Protein AF-A0A484HE96-F1 (afdb_monomer_lite)

Secondary structure (DSSP, 8-state):
-EEEEEEEEETT---HHHHHHHHHHHHHHHTT-EEEEEEESS-TTSSS-HHHHHHHHHHTT---SEEETTEEEEEETTEEEEEESSHHHHHHHHHHHHHHH--SEEEEES--GGGHHHHHHHHH-GGGEEEEE--GGGSSSSTT-SS--HHHHHHHTTSSEEEESSHHHHHHHHHHH---PEE-----S-S-PPP----SSS-EEEEES-SGGGTHHHHHHHHHH-TTS-EEEE--TT--HHHHHHHHTSTTEEEEPPPSSTHHHHTTEEEEEE---S-BSS-HHHHHHHHTT--EEEESSBTHHHHTTT-S-EE-------EEEEE-TTSSEEE-PPP---HHHHHHHHHHHH-HHHHHHHHHHHHHHHHHHHHT--HHHHHHHHHH-----HHHHHHHHHHHHHHHHHHHHTS-S-----HHHHHHHHHHHHTTTTTS--S--EEEEEEEE--HHHHHHHHHHH----HHHH-HHHHHTSTTSSPPPPHHHHHHHHHHTSPP-TTEEEEEEEEE--S---TT-EEEEEEEEEETTEEEEEEEETTEEEEEEEEEEEE-PPPPPPPP-TT----SS--B--GGG--TT-EEEEEE---TTHHHHHHHTT---TTT-HHHHHHHHHHHHIIIIISSBTTEEEEEEEEEE-----S-EEEEEEEEEEETTTTEEEEEEEEEETTEEEEEEEEEEEEPPPPPP--HHHHHHHS---STTTT-EEEETTTTSHHHHHHHHHHHHTT-EEEEEESS-HHHHHHHHHHTTTSSSEEEEEES-TT-HHHHHHHHHHHHHHHS---EEEE----------SSTTTHHHHHHHHHHHHHHHHHHHHHHHHHHHHTT-EEEEE--GGGTS--TT-HHHHHHHHHHHHHHHHHHHH-TTSEEEEE---SBSSGGG-STTGGGGPBPHHHHHHHHHHHHHSPP-TT-EEEE----

InterPro domains:
  IPR002347 Short-chain dehydrogenase/reductase SDR [PF00106] (720-906)
  IPR002347 Short-chain dehydrogenase/reductase SDR [PR00081] (721-738)
  IPR002347 Short-chain dehydrogenase/reductase SDR [PR00081] (796-807)
  IPR002347 Short-chain dehydrogenase/reductase SDR [PR00081] (843-859)
  IPR002347 Short-chain dehydrogenase/reductase SDR [PR00081] (869-888)
  IPR002539 MaoC-like dehydratase domain [PF01575] (439-532)
  IPR020904 Short-chain dehydrogenase/reductase, conserved site [PS00061] (856-884)
  IPR029069 HotDog domain superfamily [SSF54637] (449-532)
  IPR036291 NAD(P)-binding domain superfamily [SSF51735] (716-918)
  IPR050259 Short-chain dehydrogenases/reductases [PTHR42879] (717-910)

Foldseek 3Di:
DEEEEAEAAACDDPDPLSLLSNLLQLQVQVVVYQAEYQYAQADPPRPADNVNSQVVCVVVVWHFPDDDPAWTWTDDSRYIYIHGHDPVSSLVVLVVCCVVRVGQAYEYELNDVVCSNVVSCLVPCLLRYEYEQFAPCSHLKDLNDPHNDVVSLQSCVSHLAYEAQDDLSQVRNCVIRVGRHHYAHGLSQDDDPAAAQADQPAAAAEEEAQDLQQPVVLVLVLCVVCVVGAHEYEHDLHQAPVSQVSQVPRPRYYYHYHDPDCCVRLNRHNAYERAGLGQGRACVVLLNNLLNLHHYAHEPHHNGVVSQLPQDHHHYWNHFNDFDLDAGPSRHTHTDRDDTDNVSVNVVVVCSNPPPVVSNVSSVVSSVSSVVVSVVHDSVVVVVVSVPSDRDDPVVVVVVVVVVVVVVVVVCVVVPDPDDDDPVVVVVVVVVVVVVVPPVDPPDKDKDKDKDAAAPVLQVQLCQQLVQPQCLAPPCQVVCLALQSGRFGQQLSVVLLLVLPDDAAPQKAWFKKKKFAPATHDGPAIWMKMKMPPDSQWIWIFIDLFNDTGMIMITGIDGDFQADEADFDPPFDADNAAAAADLVNDDAFDKDKGKDATHPPLVVSCVVSNNCGSHYHSLNSLVSSVLSSCQCGPPVHNQWDWGMWIKGFDDGHYRMKIKMWTFHDADPLQQKTKIWMFIDDPNHTGMTTMTMIHGFDRQDWDALVLLCVLPNAAQLCALAEEEFAQCLWALSVLLQLNSQSHRYAYAREHEPNPPSLVVSQVNSVVHNYHYDYDYHQLLDLVSLVVVVVVCCVPRVAHAYYAQDDADNDDFQAPDPSRVVVLVVRLSSLLSSQVNNCVRCLVRNLVVLHEYEYEAAPCLVPPDRRGPSNNNSRVSNVVVQLVSLQVRQSHAYEYEHEYAASGSSQRRSPRNSPHHHSNLSSSVVSVVRSDDGRGSDYHYHYDSD

Radius of gyration: 33.22 Å; chains: 1; bounding box: 98×60×90 Å

pLDDT: mean 88.14, std 14.48, range [27.06, 98.75]

Sequence (944 aa):
MKILLGQNLFYHVYGGESICNRIWLEGLADRKHICRAVARSVGIQGVRTKTQFLDELKKRGISPERSSSKMDMFRHKGVAVYAATESSRLRQQLKTRIREFEPTWVLISSYDPGYLLLKETLRICPERVVYLAHTPQMFPFGPESFAPDQAVAESLRQTRAVVAVGKLTAEYIRQYSGIEPVVIHPPVYGAGPFPKYGRFEKGFIALINPSTVKGISIFLALAQKLPDYEFAALQGWAATQADKKAIEDLPNARLLKPVKNIDELFSGTRVLLTPSLYREGFGLTAVEAMLRGIPVLASDWGGLPEAKLGVDYVLPVHPITRYENRLDDRGWPVPIAPDQDIKPWLNALKNLLTDREHYKRLSHDSQKAAIEFVSGVGIEQFENFLKNLKPASSERREIARKEVLAQALEKDKNATSIGNLSSEKRALLARLSRKKRASISRKNETRKRMTIRFSQEDLKNFSDASSDKNPLHLSELYARKTPFGKPVLFGALAGLICLAQAEERQNLILSKIVMEFPEPIFVGIDYTLETIEVSPERVKSSLYDGKRILLKISAIYRAGKIDNPGKIDINCPLRTEPTDWRLSDLNLGMTIKGKYSPRLPFETFTERLGLDRPDLGKNRIALLMLCGYLVGMELPGCRALFNRLSLNFLDISDVQFSYTAKIKEINLEIDLVKLDVNFFSEKKIAAQGELQSFVRQDSPVVEIDDIQAKLPNSELLKGKVALVTGASRGLGAAIAATLASQGCAVAANFLKSDAGAERLKEIMSHAPGEIFLSQGDIGDLGFCKKIKHDIIDKYGRLDFLVCNAIPPLLPLPLEHGTAGRINEYVRQSFAMASMPMSVFLEMLSENSGWNVLISSAAVQIAPANWPHYVSAKYAIEGLARSAADGYKNIGSIIVRPPGLLTDLFNTPIERRNAISPVNVAAKLAERLCGAKNPGCVEIMDNFS

Structure (mmCIF, N/CA/C/O backbone):
data_AF-A0A484HE96-F1
#
_entry.id   AF-A0A484HE96-F1
#
loop_
_atom_site.group_PDB
_atom_site.id
_atom_site.type_symbol
_atom_site.label_atom_id
_atom_site.label_alt_id
_atom_site.label_comp_id
_atom_site.label_asym_id
_atom_site.label_entity_id
_atom_site.label_seq_id
_atom_site.pdbx_PDB_ins_code
_atom_site.Cartn_x
_atom_site.Cartn_y
_atom_site.Cartn_z
_atom_site.occupancy
_atom_site.B_iso_or_equiv
_atom_site.auth_seq_id
_atom_site.auth_comp_id
_atom_site.auth_asym_id
_atom_site.auth_atom_id
_atom_site.pdbx_PDB_model_num
ATOM 1 N N . MET A 1 1 ? -8.631 -25.776 -30.031 1.00 94.81 1 MET A N 1
ATOM 2 C CA . MET A 1 1 ? -7.544 -24.792 -29.752 1.00 94.81 1 MET A CA 1
ATOM 3 C C . MET A 1 1 ? -7.033 -24.965 -28.327 1.00 94.81 1 MET A C 1
ATOM 5 O O . MET A 1 1 ? -7.738 -25.568 -27.524 1.00 94.81 1 MET A O 1
ATOM 9 N N . LYS A 1 2 ? -5.850 -24.423 -28.007 1.00 97.25 2 LYS A N 1
ATOM 10 C CA . LYS A 1 2 ? -5.351 -24.316 -26.626 1.00 97.25 2 LYS A CA 1
ATOM 11 C C . LYS A 1 2 ? -5.623 -22.908 -26.098 1.00 97.25 2 LYS A C 1
ATOM 13 O O . LYS A 1 2 ? -5.147 -21.947 -26.699 1.00 97.25 2 LYS A O 1
ATOM 18 N N . ILE A 1 3 ? -6.375 -22.770 -25.011 1.00 98.12 3 ILE A N 1
ATOM 19 C CA . ILE A 1 3 ? -6.811 -21.464 -24.495 1.00 98.12 3 ILE A CA 1
ATOM 20 C C . ILE A 1 3 ? -6.378 -21.312 -23.042 1.00 98.12 3 ILE A C 1
ATOM 22 O O . ILE A 1 3 ? -6.631 -22.189 -22.214 1.00 98.12 3 ILE A O 1
ATOM 26 N N . LEU A 1 4 ? -5.684 -20.213 -22.748 1.00 98.25 4 LEU A N 1
ATOM 27 C CA . LEU A 1 4 ? -5.200 -19.894 -21.409 1.00 98.25 4 LEU A CA 1
ATOM 28 C C . LEU A 1 4 ? -5.868 -18.619 -20.903 1.00 98.25 4 LEU A C 1
ATOM 30 O O . LEU A 1 4 ? -5.676 -17.566 -21.493 1.00 98.25 4 LEU A O 1
ATOM 34 N N . LEU A 1 5 ? -6.591 -18.699 -19.792 1.00 98.12 5 LEU A N 1
ATOM 35 C CA . LEU A 1 5 ? -7.111 -17.531 -19.084 1.00 98.12 5 LEU A CA 1
ATOM 36 C C . LEU A 1 5 ? -6.138 -17.100 -17.983 1.00 98.12 5 LEU A C 1
ATOM 38 O O . LEU A 1 5 ? -5.762 -17.914 -17.140 1.00 98.12 5 LEU A O 1
ATOM 42 N N . GLY A 1 6 ? -5.765 -15.824 -17.954 1.00 96.31 6 GLY A N 1
ATOM 43 C CA . GLY A 1 6 ? -5.115 -15.176 -16.818 1.00 96.31 6 GLY A CA 1
ATOM 44 C C . GLY A 1 6 ? -6.066 -14.183 -16.156 1.00 96.31 6 GLY A C 1
ATOM 45 O O . GLY A 1 6 ? -6.515 -13.237 -16.800 1.00 96.31 6 GLY A O 1
ATOM 46 N N . GLN A 1 7 ? -6.355 -14.374 -14.868 1.00 93.19 7 GLN A N 1
ATOM 47 C CA . GLN A 1 7 ? -7.185 -13.444 -14.101 1.00 93.19 7 GLN A CA 1
ATOM 48 C C . GLN A 1 7 ? -6.650 -13.239 -12.684 1.00 93.19 7 GLN A C 1
ATOM 50 O O . GLN A 1 7 ? -6.206 -14.183 -12.027 1.00 93.19 7 GLN A O 1
ATOM 55 N N . ASN A 1 8 ? -6.736 -12.006 -12.181 1.00 88.69 8 ASN A N 1
ATOM 56 C CA . ASN A 1 8 ? -6.406 -11.671 -10.792 1.00 88.69 8 ASN A CA 1
ATOM 57 C C . ASN A 1 8 ? -7.628 -11.824 -9.867 1.00 88.69 8 ASN A C 1
ATOM 59 O O . ASN A 1 8 ? -7.786 -11.115 -8.879 1.00 88.69 8 ASN A O 1
ATOM 63 N N . LEU A 1 9 ? -8.488 -12.783 -10.210 1.00 85.38 9 LEU A N 1
ATOM 64 C CA . LEU A 1 9 ? -9.708 -13.161 -9.514 1.00 85.38 9 LEU A CA 1
ATOM 65 C C . LEU A 1 9 ? -9.626 -14.632 -9.103 1.00 85.38 9 LEU A C 1
ATOM 67 O O . LEU A 1 9 ? -8.812 -15.409 -9.614 1.00 85.38 9 LEU A O 1
ATOM 71 N N . PHE A 1 10 ? -10.492 -15.029 -8.179 1.00 84.50 10 PHE A N 1
ATOM 72 C CA . PHE A 1 10 ? -10.725 -16.441 -7.904 1.00 84.50 10 PHE A CA 1
ATOM 73 C C . PHE A 1 10 ? -11.487 -17.086 -9.061 1.00 84.50 10 PHE A C 1
ATOM 75 O O . PHE A 1 10 ? -12.322 -16.447 -9.697 1.00 84.50 10 PHE A O 1
ATOM 82 N N . TYR A 1 11 ? -11.265 -18.379 -9.282 1.00 85.38 11 TYR A N 1
ATOM 83 C CA . TYR A 1 11 ? -11.981 -19.106 -10.332 1.00 85.38 11 TYR A CA 1
ATOM 84 C C . TYR A 1 11 ? -13.463 -19.388 -9.985 1.00 85.38 11 TYR A C 1
ATOM 86 O O . TYR A 1 11 ? -14.288 -19.512 -10.879 1.00 85.38 11 TYR A O 1
ATOM 94 N N . HIS A 1 12 ? -13.831 -19.460 -8.697 1.00 74.88 12 HIS A N 1
ATOM 95 C CA . HIS A 1 12 ? -15.172 -19.884 -8.242 1.00 74.88 12 HIS A CA 1
ATOM 96 C C . HIS A 1 12 ? -15.995 -18.822 -7.483 1.00 74.88 12 HIS A C 1
ATOM 98 O O . HIS A 1 12 ? -16.954 -19.184 -6.801 1.00 74.88 12 HIS A O 1
ATOM 104 N N . VAL A 1 13 ? -15.649 -17.534 -7.561 1.00 68.12 13 VAL A N 1
ATOM 105 C CA . VAL A 1 13 ? -16.397 -16.478 -6.846 1.00 68.12 13 VAL A CA 1
ATOM 106 C C . VAL A 1 13 ? -17.576 -15.957 -7.675 1.00 68.12 13 VAL A C 1
ATOM 108 O O . VAL A 1 13 ? -17.513 -15.905 -8.898 1.00 68.12 13 VAL A O 1
ATOM 111 N N . TYR A 1 14 ? -18.659 -15.571 -6.995 1.00 60.94 14 TYR A N 1
ATOM 112 C CA . TYR A 1 14 ? -19.921 -15.112 -7.589 1.00 60.94 14 TYR A CA 1
ATOM 113 C C . TYR A 1 14 ? -19.920 -13.609 -7.934 1.00 60.94 14 TYR A C 1
ATOM 115 O O . TYR A 1 14 ? -20.804 -12.866 -7.522 1.00 60.94 14 TYR A O 1
ATOM 123 N N . GLY A 1 15 ? -18.899 -13.144 -8.659 1.00 69.56 15 GLY A N 1
ATOM 124 C CA . GLY A 1 15 ? -18.855 -11.790 -9.227 1.00 69.56 15 GLY A CA 1
ATOM 125 C C . GLY A 1 15 ? -19.094 -11.825 -10.735 1.00 69.56 15 GLY A C 1
ATOM 126 O O . GLY A 1 15 ? -18.676 -12.788 -11.377 1.00 69.56 15 GLY A O 1
ATOM 127 N N . GLY A 1 16 ? -19.716 -10.783 -11.300 1.00 77.19 16 GLY A N 1
ATOM 128 C CA . GLY A 1 16 ? -20.068 -10.726 -12.727 1.00 77.19 16 GLY A CA 1
ATOM 129 C C . GLY A 1 16 ? -18.896 -11.077 -13.649 1.00 77.19 16 GLY A C 1
ATOM 130 O O . GLY A 1 16 ? -18.974 -12.048 -14.390 1.00 77.19 16 GLY A O 1
ATOM 131 N N . GLU A 1 17 ? -17.760 -10.387 -13.513 1.00 86.75 17 GLU A N 1
ATOM 132 C CA . GLU A 1 17 ? -16.560 -10.639 -14.329 1.00 86.75 17 GLU A CA 1
ATOM 133 C C . GLU A 1 17 ? -15.993 -12.064 -14.167 1.00 86.75 17 GLU A C 1
ATOM 135 O O . GLU A 1 17 ? -15.657 -12.724 -15.152 1.00 86.75 17 GLU A O 1
ATOM 140 N N . SER A 1 18 ? -15.937 -12.581 -12.933 1.00 84.38 18 SER A N 1
ATOM 141 C CA . SER A 1 18 ? -15.438 -13.938 -12.654 1.00 84.38 18 SER A CA 1
ATOM 142 C C . SER A 1 18 ? -16.328 -15.011 -13.291 1.00 84.38 18 SER A C 1
ATOM 144 O O . SER A 1 18 ? -15.811 -15.949 -13.902 1.00 84.38 18 SER A O 1
ATOM 146 N N . ILE A 1 19 ? -17.655 -14.854 -13.197 1.00 87.69 19 ILE A N 1
ATOM 147 C CA . ILE A 1 19 ? -18.626 -15.771 -13.805 1.00 87.69 19 ILE A CA 1
ATOM 148 C C . ILE A 1 19 ? -18.502 -15.733 -15.329 1.00 87.69 19 ILE A C 1
ATOM 150 O O . ILE A 1 19 ? -18.381 -16.793 -15.938 1.00 87.69 19 ILE A O 1
ATOM 154 N N . CYS A 1 20 ? -18.462 -14.548 -15.942 1.00 91.94 20 CYS A N 1
ATOM 155 C CA . CYS A 1 20 ? -18.344 -14.401 -17.394 1.00 91.94 20 CYS A CA 1
ATOM 156 C C . CYS A 1 20 ? -17.080 -15.075 -17.943 1.00 91.94 20 CYS A C 1
ATOM 158 O O . CYS A 1 20 ? -17.158 -15.914 -18.842 1.00 91.94 20 CYS A O 1
ATOM 160 N N . ASN A 1 21 ? -15.916 -14.769 -17.355 1.00 94.31 21 ASN A N 1
ATOM 161 C CA . ASN A 1 21 ? -14.644 -15.372 -17.755 1.00 94.31 21 ASN A CA 1
ATOM 162 C C . ASN A 1 21 ? -14.667 -16.898 -17.638 1.00 94.31 21 ASN A C 1
ATOM 164 O O . ASN A 1 21 ? -14.139 -17.607 -18.499 1.00 94.31 21 ASN A O 1
ATOM 168 N N . ARG A 1 22 ? -15.255 -17.402 -16.547 1.00 92.38 22 ARG A N 1
ATOM 169 C CA . ARG A 1 22 ? -15.359 -18.831 -16.281 1.00 92.38 22 ARG A CA 1
ATOM 170 C C . ARG A 1 22 ? -16.261 -19.516 -17.303 1.00 92.38 22 ARG A C 1
ATOM 172 O O . ARG A 1 22 ? -15.816 -20.479 -17.914 1.00 92.38 22 ARG A O 1
ATOM 179 N N . ILE A 1 23 ? -17.471 -19.002 -17.516 1.00 92.81 23 ILE A N 1
ATOM 180 C CA . ILE A 1 23 ? -18.467 -19.586 -18.423 1.00 92.81 23 ILE A CA 1
ATOM 181 C C . ILE A 1 23 ? -17.949 -19.644 -19.862 1.00 92.81 23 ILE A C 1
ATOM 183 O O . ILE A 1 23 ? -18.096 -20.675 -20.514 1.00 92.81 23 ILE A O 1
ATOM 187 N N . TRP A 1 24 ? -17.268 -18.600 -20.347 1.00 95.31 24 TRP A N 1
ATOM 188 C CA . TRP A 1 24 ? -16.625 -18.671 -21.661 1.00 95.31 24 TRP A CA 1
ATOM 189 C C . TRP A 1 24 ? -15.570 -19.776 -21.728 1.00 95.31 24 TRP A C 1
ATOM 191 O O . TRP A 1 24 ? -15.531 -20.546 -22.685 1.00 95.31 24 TRP A O 1
ATOM 201 N N . LEU A 1 25 ? -14.710 -19.885 -20.717 1.00 96.50 25 LEU A N 1
ATOM 202 C CA . LEU A 1 25 ? -13.636 -20.873 -20.729 1.00 96.50 25 LEU A CA 1
ATOM 203 C C . LEU A 1 25 ? -14.149 -22.317 -20.578 1.00 96.50 25 LEU A C 1
ATOM 205 O O . LEU A 1 25 ? -13.622 -23.216 -21.235 1.00 96.50 25 LEU A O 1
ATOM 209 N N . GLU A 1 26 ? -15.157 -22.534 -19.732 1.00 95.56 26 GLU A N 1
ATOM 210 C CA . GLU A 1 26 ? -15.823 -23.827 -19.521 1.00 95.56 26 GLU A CA 1
ATOM 211 C C . GLU A 1 26 ? -16.607 -24.250 -20.763 1.00 95.56 26 GLU A C 1
ATOM 213 O O . GLU A 1 26 ? -16.413 -25.360 -21.249 1.00 95.56 26 GLU A O 1
ATOM 218 N N . GLY A 1 27 ? -17.389 -23.348 -21.362 1.00 95.25 27 GLY A N 1
ATOM 219 C CA . GLY A 1 27 ? -18.110 -23.645 -22.598 1.00 95.25 27 GLY A CA 1
ATOM 220 C C . GLY A 1 27 ? -17.170 -23.991 -23.760 1.00 95.25 27 GLY A C 1
ATOM 221 O O . GLY A 1 27 ? -17.448 -24.895 -24.545 1.00 95.25 27 GLY A O 1
ATOM 222 N N . LEU A 1 28 ? -16.005 -23.339 -23.851 1.00 97.12 28 LEU A N 1
ATOM 223 C CA . LEU A 1 28 ? -14.960 -23.735 -24.802 1.00 97.12 28 LEU A CA 1
ATOM 224 C C . LEU A 1 28 ? -14.418 -25.143 -24.497 1.00 97.12 28 LEU A C 1
ATOM 226 O O . LEU A 1 28 ? -14.165 -25.916 -25.423 1.00 97.12 28 LEU A O 1
ATOM 230 N N . ALA A 1 29 ? -14.244 -25.499 -23.222 1.00 97.12 29 ALA A N 1
ATOM 231 C CA . ALA A 1 29 ? -13.789 -26.832 -22.828 1.00 97.12 29 ALA A CA 1
ATOM 232 C C . ALA A 1 29 ? -14.815 -27.922 -23.188 1.00 97.12 29 ALA A C 1
ATOM 234 O O . ALA A 1 29 ? -14.434 -28.960 -23.736 1.00 97.12 29 ALA A O 1
ATOM 235 N N . ASP A 1 30 ? -16.106 -27.661 -22.970 1.00 95.81 30 ASP A N 1
ATOM 236 C CA . ASP A 1 30 ? -17.205 -28.559 -23.351 1.00 95.81 30 ASP A CA 1
ATOM 237 C C . ASP A 1 30 ? -17.223 -28.817 -24.867 1.00 95.81 30 ASP A C 1
ATOM 239 O O . ASP A 1 30 ? -17.452 -29.941 -25.323 1.00 95.81 30 ASP A O 1
ATOM 243 N N . ARG A 1 31 ? -16.826 -27.813 -25.656 1.00 95.81 31 ARG A N 1
ATOM 244 C CA . ARG A 1 31 ? -16.639 -27.893 -27.116 1.00 95.81 31 ARG A CA 1
ATOM 245 C C . ARG A 1 31 ? -15.275 -28.446 -27.538 1.00 95.81 31 ARG A C 1
ATOM 247 O O . ARG A 1 31 ? -14.797 -28.195 -28.641 1.00 95.81 31 ARG A O 1
ATOM 254 N N . LYS A 1 32 ? -14.640 -29.233 -26.664 1.00 95.94 32 LYS A N 1
ATOM 255 C CA . LYS A 1 32 ? -13.382 -29.964 -26.906 1.00 95.94 32 LYS A CA 1
ATOM 256 C C . LYS A 1 32 ? -12.149 -29.077 -27.122 1.00 95.94 32 LYS A C 1
ATOM 258 O O . LYS A 1 32 ? -11.125 -29.551 -27.622 1.00 95.94 32 LYS A O 1
ATOM 263 N N . HIS A 1 33 ? -12.181 -27.806 -26.714 1.00 97.38 33 HIS A N 1
ATOM 264 C CA . HIS A 1 33 ? -10.955 -27.015 -26.602 1.00 97.38 33 HIS A CA 1
ATOM 265 C C . HIS A 1 33 ? -10.169 -27.431 -25.356 1.00 97.38 33 HIS A C 1
ATOM 267 O O . HIS A 1 33 ? -10.727 -27.830 -24.339 1.00 97.38 33 HIS A O 1
ATOM 273 N N . ILE A 1 34 ? -8.842 -27.319 -25.417 1.00 97.94 34 ILE A N 1
ATOM 274 C CA . ILE A 1 34 ? -7.997 -27.575 -24.252 1.00 97.94 34 ILE A CA 1
ATOM 275 C C . ILE A 1 34 ? -7.878 -26.253 -23.501 1.00 97.94 34 ILE A C 1
ATOM 277 O O . ILE A 1 34 ? -7.266 -25.309 -24.005 1.00 97.94 34 ILE A O 1
ATOM 281 N N . CYS A 1 35 ? -8.455 -26.185 -22.305 1.00 98.19 35 CYS A N 1
ATOM 282 C CA . CYS A 1 35 ? -8.566 -24.950 -21.538 1.00 98.19 35 CYS A CA 1
ATOM 283 C C . CYS A 1 35 ? -7.764 -25.017 -20.236 1.00 98.19 35 CYS A C 1
ATOM 285 O O . CYS A 1 35 ? -7.819 -25.997 -19.486 1.00 98.19 35 CYS A O 1
ATOM 287 N N . ARG A 1 36 ? -7.020 -23.945 -19.955 1.00 98.19 36 ARG A N 1
ATOM 288 C CA . ARG A 1 36 ? -6.306 -23.738 -18.692 1.00 98.19 36 ARG A CA 1
ATOM 289 C C . ARG A 1 36 ? -6.628 -22.365 -18.121 1.00 98.19 36 ARG A C 1
ATOM 291 O O . ARG A 1 36 ? -6.789 -21.410 -18.874 1.00 98.19 36 ARG A O 1
ATOM 298 N N . ALA A 1 37 ? -6.647 -22.250 -16.800 1.00 97.31 37 ALA A N 1
ATOM 299 C CA . ALA A 1 37 ? -6.791 -20.972 -16.112 1.00 97.31 37 ALA A CA 1
ATOM 300 C C . ALA A 1 37 ? -5.680 -20.774 -15.081 1.00 97.31 37 ALA A C 1
ATOM 302 O O . ALA A 1 37 ? -5.332 -21.699 -14.353 1.00 97.31 37 ALA A O 1
ATOM 303 N N . VAL A 1 38 ? -5.151 -19.559 -14.990 1.00 95.62 38 VAL A N 1
ATOM 304 C CA . VAL A 1 38 ? -4.303 -19.093 -13.892 1.00 95.62 38 VAL A CA 1
ATOM 305 C C . VAL A 1 38 ? -5.104 -18.060 -13.109 1.00 95.62 38 VAL A C 1
ATOM 307 O O . VAL A 1 38 ? -5.507 -17.034 -13.657 1.00 95.62 38 VAL A O 1
ATOM 310 N N . ALA A 1 39 ? -5.360 -18.367 -11.841 1.00 92.94 39 ALA A N 1
ATOM 311 C CA . ALA A 1 39 ? -6.245 -17.614 -10.955 1.00 92.94 39 ALA A CA 1
ATOM 312 C C . ALA A 1 39 ? -5.643 -17.522 -9.544 1.00 92.94 39 ALA A C 1
ATOM 314 O O . ALA A 1 39 ? -4.614 -18.136 -9.256 1.00 92.94 39 ALA A O 1
ATOM 315 N N . ARG A 1 40 ? -6.279 -16.775 -8.638 1.00 87.81 40 ARG A N 1
ATOM 316 C CA . ARG A 1 40 ? -5.889 -16.748 -7.217 1.00 87.81 40 ARG A CA 1
ATOM 317 C C . ARG A 1 40 ? -6.569 -17.865 -6.418 1.00 87.81 40 ARG A C 1
ATOM 319 O O . ARG A 1 40 ? -7.722 -18.197 -6.692 1.00 87.81 40 ARG A O 1
ATOM 326 N N . SER A 1 41 ? -5.890 -18.380 -5.389 1.00 79.88 41 SER A N 1
ATOM 327 C CA . SER A 1 41 ? -6.495 -19.184 -4.307 1.00 79.88 41 SER A CA 1
ATOM 328 C C . SER A 1 41 ? -6.737 -18.390 -3.017 1.00 79.88 41 SER A C 1
ATOM 330 O O . SER A 1 41 ? -7.554 -18.803 -2.202 1.00 79.88 41 SER A O 1
ATOM 332 N N . VAL A 1 42 ? -6.091 -17.228 -2.845 1.00 68.81 42 VAL A N 1
ATOM 333 C CA . VAL A 1 42 ? -6.156 -16.378 -1.636 1.00 68.81 42 VAL A CA 1
ATOM 334 C C . VAL A 1 42 ? -6.504 -14.932 -2.022 1.00 68.81 42 VAL A C 1
ATOM 336 O O . VAL A 1 42 ? -6.106 -14.454 -3.090 1.00 68.81 42 VAL A O 1
ATOM 339 N N . GLY A 1 43 ? -7.260 -14.233 -1.167 1.00 59.31 43 GLY A N 1
ATOM 340 C CA . GLY A 1 43 ? -7.711 -12.851 -1.405 1.00 59.31 43 GLY A CA 1
ATOM 341 C C . GLY A 1 43 ? -6.572 -11.835 -1.542 1.00 59.31 43 GLY A C 1
ATOM 342 O O . GLY A 1 43 ? -5.422 -12.120 -1.213 1.00 59.31 43 GLY A O 1
ATOM 343 N N . ILE A 1 44 ? -6.885 -10.633 -2.037 1.00 49.94 44 ILE A N 1
ATOM 344 C CA . ILE A 1 44 ? -5.912 -9.532 -2.190 1.00 49.94 44 ILE A CA 1
ATOM 345 C C . ILE A 1 44 ? -5.447 -9.000 -0.815 1.00 49.94 44 ILE A C 1
ATOM 347 O O . ILE A 1 44 ? -4.333 -8.497 -0.715 1.00 49.94 44 ILE A O 1
ATOM 351 N N . GLN A 1 45 ? -6.238 -9.228 0.245 1.00 40.22 45 GLN A N 1
ATOM 352 C CA . GLN A 1 45 ? -5.971 -8.814 1.634 1.00 40.22 45 GLN A CA 1
ATOM 353 C C . GLN A 1 45 ? -6.280 -9.915 2.676 1.00 40.22 45 GLN A C 1
ATOM 355 O O . GLN A 1 45 ? -6.769 -9.641 3.762 1.00 40.22 45 GLN A O 1
ATOM 360 N N . GLY A 1 46 ? -6.081 -11.197 2.351 1.00 44.56 46 GLY A N 1
ATOM 361 C CA . GLY A 1 46 ? -6.229 -12.270 3.354 1.00 44.56 46 GLY A CA 1
ATOM 362 C C . GLY A 1 46 ? -7.664 -12.628 3.783 1.00 44.56 46 GLY A C 1
ATOM 363 O O . GLY A 1 46 ? -7.828 -13.537 4.585 1.00 44.56 46 GLY A O 1
ATOM 364 N N . VAL A 1 47 ? -8.699 -12.021 3.182 1.00 51.84 47 VAL A N 1
ATOM 365 C CA . VAL A 1 47 ? -10.141 -12.305 3.420 1.00 51.84 47 VAL A CA 1
ATOM 366 C C . VAL A 1 47 ? -10.505 -13.796 3.303 1.00 51.84 47 VAL A C 1
ATOM 368 O O . VAL A 1 47 ? -11.508 -14.248 3.847 1.00 51.84 47 VAL A O 1
ATOM 371 N N . ARG A 1 48 ? -9.692 -14.570 2.579 1.00 63.53 48 ARG A N 1
ATOM 372 C CA . ARG A 1 48 ? -9.888 -16.001 2.357 1.00 63.53 48 ARG A CA 1
ATOM 373 C C . ARG A 1 48 ? -8.574 -16.744 2.540 1.00 63.53 48 ARG A C 1
ATOM 375 O O . ARG A 1 48 ? -7.651 -16.519 1.758 1.00 63.53 48 ARG A O 1
ATOM 382 N N . THR A 1 49 ? -8.495 -17.625 3.532 1.00 74.56 49 THR A N 1
ATOM 383 C CA . THR A 1 49 ? -7.320 -18.469 3.790 1.00 74.56 49 THR A CA 1
ATOM 384 C C . THR A 1 49 ? -7.237 -19.624 2.792 1.00 74.56 49 THR A C 1
ATOM 386 O O . THR A 1 49 ? -8.229 -20.015 2.170 1.00 74.56 49 THR A O 1
ATOM 389 N N . LYS A 1 50 ? -6.047 -20.223 2.653 1.00 80.69 50 LYS A N 1
ATOM 390 C CA . LYS A 1 50 ? -5.872 -21.427 1.830 1.00 80.69 50 LYS A CA 1
ATOM 391 C C . LYS A 1 50 ? -6.784 -22.573 2.298 1.00 80.69 50 LYS A C 1
ATOM 393 O O . LYS A 1 50 ? -7.352 -23.269 1.463 1.00 80.69 50 LYS A O 1
ATOM 398 N N . THR A 1 51 ? -6.953 -22.744 3.609 1.00 81.69 51 THR A N 1
ATOM 399 C CA . THR A 1 51 ? -7.845 -23.759 4.189 1.00 81.69 51 THR A CA 1
ATOM 400 C C . THR A 1 51 ? -9.289 -23.534 3.752 1.00 81.69 51 THR A C 1
ATOM 402 O O . THR A 1 51 ? -9.894 -24.435 3.185 1.00 81.69 51 THR A O 1
ATOM 405 N N . GLN A 1 52 ? -9.800 -22.303 3.882 1.00 80.19 52 GLN A N 1
ATOM 406 C CA . GLN A 1 52 ? -11.144 -21.946 3.410 1.00 80.19 52 GLN A CA 1
ATOM 407 C C . GLN A 1 52 ? -11.306 -22.192 1.904 1.00 80.19 52 GLN A C 1
ATOM 409 O O . GLN A 1 52 ? -12.338 -22.687 1.454 1.00 80.19 52 GLN A O 1
ATOM 414 N N . PHE A 1 53 ? -10.274 -21.897 1.109 1.00 84.38 53 PHE A N 1
ATOM 415 C CA . PHE A 1 53 ? -10.272 -22.195 -0.320 1.00 84.38 53 PHE A CA 1
ATOM 416 C C . PHE A 1 53 ? -10.401 -23.697 -0.614 1.00 84.38 53 PHE A C 1
ATOM 418 O O . PHE A 1 53 ? -11.246 -24.081 -1.424 1.00 84.38 53 PHE A O 1
ATOM 425 N N . LEU A 1 54 ? -9.612 -24.539 0.056 1.00 85.75 54 LEU A N 1
ATOM 426 C CA . LEU A 1 54 ? -9.669 -25.992 -0.112 1.00 85.75 54 LEU A CA 1
ATOM 427 C C . LEU A 1 54 ? -10.991 -26.586 0.393 1.00 85.75 54 LEU A C 1
ATOM 429 O O . LEU A 1 54 ? -11.557 -27.450 -0.274 1.00 85.75 54 LEU A O 1
ATOM 433 N N . ASP A 1 55 ? -11.524 -26.086 1.508 1.00 84.94 55 ASP A N 1
ATOM 434 C CA . ASP A 1 55 ? -12.827 -26.504 2.032 1.00 84.94 55 ASP A CA 1
ATOM 435 C C . ASP A 1 55 ? -13.960 -26.164 1.064 1.00 84.94 55 ASP A C 1
ATOM 437 O O . ASP A 1 55 ? -14.878 -26.957 0.863 1.00 84.94 55 ASP A O 1
ATOM 441 N N . GLU A 1 56 ? -13.903 -24.997 0.423 1.00 81.75 56 GLU A N 1
ATOM 442 C CA . GLU A 1 56 ? -14.863 -24.617 -0.611 1.00 81.75 56 GLU A CA 1
ATOM 443 C C . GLU A 1 56 ? -14.761 -25.493 -1.864 1.00 81.75 56 GLU A C 1
ATOM 445 O O . GLU A 1 56 ? -15.797 -25.822 -2.444 1.00 81.75 56 GLU A O 1
ATOM 450 N N . LEU A 1 57 ? -13.553 -25.892 -2.279 1.00 85.19 57 LEU A N 1
ATOM 451 C CA . LEU A 1 57 ? -13.380 -26.867 -3.362 1.00 85.19 57 LEU A CA 1
ATOM 452 C C . LEU A 1 57 ? -13.979 -28.222 -2.971 1.00 85.19 57 LEU A C 1
ATOM 454 O O . LEU A 1 57 ? -14.787 -28.773 -3.721 1.00 85.19 57 LEU A O 1
ATOM 458 N N . LYS A 1 58 ? -13.682 -28.705 -1.760 1.00 87.19 58 LYS A N 1
ATOM 459 C CA . LYS A 1 58 ? -14.217 -29.964 -1.228 1.00 87.19 58 LYS A CA 1
ATOM 460 C C . LYS A 1 58 ? -15.745 -29.949 -1.167 1.00 87.19 58 LYS A C 1
ATOM 462 O O . LYS A 1 58 ? -16.383 -30.885 -1.638 1.00 87.19 58 LYS A O 1
ATOM 467 N N . LYS A 1 59 ? -16.350 -28.857 -0.681 1.00 83.62 59 LYS A N 1
ATOM 468 C CA . LYS A 1 59 ? -17.814 -28.648 -0.665 1.00 83.62 59 LYS A CA 1
ATOM 469 C C . LYS A 1 59 ? -18.445 -28.643 -2.062 1.00 83.62 59 LYS A C 1
ATOM 471 O O . LYS A 1 59 ? -19.653 -28.821 -2.178 1.00 83.62 59 LYS A O 1
ATOM 476 N N . ARG A 1 60 ? -17.654 -28.414 -3.113 1.00 80.44 60 ARG A N 1
ATOM 477 C CA . ARG A 1 60 ? -18.073 -28.473 -4.523 1.00 80.44 60 ARG A CA 1
ATOM 478 C C . ARG A 1 60 ? -17.764 -29.822 -5.182 1.00 80.44 60 ARG A C 1
ATOM 480 O O . ARG A 1 60 ? -17.952 -29.944 -6.387 1.00 80.44 60 ARG A O 1
ATOM 487 N N . GLY A 1 61 ? -17.274 -30.807 -4.426 1.00 85.75 61 GLY A N 1
ATOM 488 C CA . GLY A 1 61 ? -16.852 -32.102 -4.964 1.00 85.75 61 GLY A CA 1
ATOM 489 C C . GLY A 1 61 ? -15.574 -32.026 -5.805 1.00 85.75 61 GLY A C 1
ATOM 490 O O . GLY A 1 61 ? -15.359 -32.874 -6.664 1.00 85.75 61 GLY A O 1
ATOM 491 N N . ILE A 1 62 ? -14.742 -31.000 -5.600 1.00 87.94 62 ILE A N 1
ATOM 492 C CA . ILE A 1 62 ? -13.494 -30.792 -6.339 1.00 87.94 62 ILE A CA 1
ATOM 493 C C . ILE A 1 62 ? -12.319 -31.082 -5.407 1.00 87.94 62 ILE A C 1
ATOM 495 O O . ILE A 1 62 ? -12.126 -30.395 -4.403 1.00 87.94 62 ILE A O 1
ATOM 499 N N . SER A 1 63 ? -11.495 -32.057 -5.777 1.00 86.00 63 SER A N 1
ATOM 500 C CA . SER A 1 63 ? -10.240 -32.357 -5.084 1.00 86.00 63 SER A CA 1
ATOM 501 C C . SER A 1 63 ? -9.053 -31.811 -5.885 1.00 86.00 63 SER A C 1
ATOM 503 O O . SER A 1 63 ? -9.006 -32.010 -7.102 1.00 86.00 63 SER A O 1
ATOM 505 N N . PRO A 1 64 ? -8.082 -31.127 -5.251 1.00 88.94 64 PRO A N 1
ATOM 506 C CA . PRO A 1 64 ? -6.859 -30.726 -5.932 1.00 88.94 64 PRO A CA 1
ATOM 507 C C . PRO A 1 64 ? -6.085 -31.944 -6.444 1.00 88.94 64 PRO A C 1
ATOM 509 O O . PRO A 1 64 ? -5.751 -32.841 -5.677 1.00 88.94 64 PRO A O 1
ATOM 512 N N . GLU A 1 65 ? -5.747 -31.943 -7.731 1.00 90.44 65 GLU A N 1
ATOM 513 C CA . GLU A 1 65 ? -4.850 -32.927 -8.349 1.00 90.44 65 GLU A CA 1
ATOM 514 C C . GLU A 1 65 ? -3.406 -32.739 -7.844 1.00 90.44 65 GLU A C 1
ATOM 516 O O . GLU A 1 65 ? -2.639 -33.692 -7.736 1.00 90.44 65 GLU A O 1
ATOM 521 N N . ARG A 1 66 ? -3.012 -31.492 -7.540 1.00 86.19 66 ARG A N 1
ATOM 522 C CA . ARG A 1 66 ? -1.738 -31.155 -6.884 1.00 86.19 66 ARG A CA 1
ATOM 523 C C . ARG A 1 66 ? -1.948 -30.007 -5.910 1.00 86.19 66 ARG A C 1
ATOM 525 O O . ARG A 1 66 ? -2.548 -29.000 -6.271 1.00 86.19 66 ARG A O 1
ATOM 532 N N . SER A 1 67 ? -1.395 -30.112 -4.709 1.00 85.06 67 SER A N 1
ATOM 533 C CA . SER A 1 67 ? -1.453 -29.055 -3.698 1.00 85.06 67 SER A CA 1
ATOM 534 C C . SER A 1 67 ? -0.056 -28.781 -3.148 1.00 85.06 67 SER A C 1
ATOM 536 O O . SER A 1 67 ? 0.709 -29.701 -2.880 1.00 85.06 67 SER A O 1
ATOM 538 N N . SER A 1 68 ? 0.310 -27.507 -3.012 1.00 81.62 68 SER A N 1
ATOM 539 C CA . SER A 1 68 ? 1.590 -27.068 -2.439 1.00 81.62 68 SER A CA 1
ATOM 540 C C . SER A 1 68 ? 1.418 -25.745 -1.701 1.00 81.62 68 SER A C 1
ATOM 542 O O . SER A 1 68 ? 0.451 -25.024 -1.945 1.00 81.62 68 SER A O 1
ATOM 544 N N . SER A 1 69 ? 2.372 -25.345 -0.859 1.00 74.25 69 SER A N 1
ATOM 545 C CA . SER A 1 69 ? 2.324 -24.039 -0.173 1.00 74.25 69 SER A CA 1
ATOM 546 C C . SER A 1 69 ? 2.221 -22.830 -1.121 1.00 74.25 69 SER A C 1
ATOM 548 O O . SER A 1 69 ? 1.808 -21.753 -0.704 1.00 74.25 69 SER A O 1
ATOM 550 N N . LYS A 1 70 ? 2.566 -22.999 -2.405 1.00 76.25 70 LYS A N 1
ATOM 551 C CA . LYS A 1 70 ? 2.651 -21.916 -3.399 1.00 76.25 70 LYS A CA 1
ATOM 552 C C . LYS A 1 70 ? 1.526 -21.930 -4.439 1.00 76.25 70 LYS A C 1
ATOM 554 O O . LYS A 1 70 ? 1.345 -20.942 -5.153 1.00 76.25 70 LYS A O 1
ATOM 559 N N . MET A 1 71 ? 0.845 -23.061 -4.606 1.00 86.25 71 MET A N 1
ATOM 560 C CA . MET A 1 71 ? -0.120 -23.275 -5.684 1.00 86.25 71 MET A CA 1
ATOM 561 C C . MET A 1 71 ? -0.954 -24.529 -5.431 1.00 86.25 71 MET A C 1
ATOM 563 O O . MET A 1 71 ? -0.413 -25.547 -4.989 1.00 86.25 71 MET A O 1
ATOM 567 N N . ASP A 1 72 ? -2.217 -24.472 -5.827 1.00 88.94 72 ASP A N 1
ATOM 568 C CA . ASP A 1 72 ? -3.104 -25.622 -5.953 1.00 88.94 72 ASP A CA 1
ATOM 569 C C . ASP A 1 72 ? -3.528 -25.780 -7.418 1.00 88.94 72 ASP A C 1
ATOM 571 O O . ASP A 1 72 ? -3.796 -24.800 -8.113 1.00 88.94 72 ASP A O 1
ATOM 575 N N . MET A 1 73 ? -3.557 -27.015 -7.903 1.00 92.69 73 MET A N 1
ATOM 576 C CA . MET A 1 73 ? -4.011 -27.375 -9.238 1.00 92.69 73 MET A CA 1
ATOM 577 C C . MET A 1 73 ? -5.205 -28.307 -9.112 1.00 92.69 73 MET A C 1
ATOM 579 O O . MET A 1 73 ? -5.129 -29.313 -8.410 1.00 92.69 73 MET A O 1
ATOM 583 N N . PHE A 1 74 ? -6.288 -27.992 -9.806 1.00 93.38 74 PHE A N 1
ATOM 584 C CA . PHE A 1 74 ? -7.500 -28.804 -9.835 1.00 93.38 74 PHE A CA 1
ATOM 585 C C . PHE A 1 74 ? -8.157 -28.713 -11.209 1.00 93.38 74 PHE A C 1
ATOM 587 O O . PHE A 1 74 ? -7.798 -27.862 -12.028 1.00 93.38 74 PHE A O 1
ATOM 594 N N . ARG A 1 75 ? -9.132 -29.583 -11.460 1.00 93.00 75 ARG A N 1
ATOM 595 C CA . ARG A 1 75 ? -9.915 -29.573 -12.692 1.00 93.00 75 ARG A CA 1
ATOM 596 C C . ARG A 1 75 ? -11.377 -29.332 -12.391 1.00 93.00 75 ARG A C 1
ATOM 598 O O . ARG A 1 75 ? -11.925 -29.889 -11.445 1.00 93.00 75 ARG A O 1
ATOM 605 N N . HIS A 1 76 ? -12.007 -28.507 -13.212 1.00 90.06 76 HIS A N 1
ATOM 606 C CA . HIS A 1 76 ? -13.431 -28.241 -13.121 1.00 90.06 76 HIS A CA 1
ATOM 607 C C . HIS A 1 76 ? -14.005 -28.059 -14.520 1.00 90.06 76 HIS A C 1
ATOM 609 O O . HIS A 1 76 ? -13.433 -27.307 -15.303 1.00 90.06 76 HIS A O 1
ATOM 615 N N . LYS A 1 77 ? -15.091 -28.780 -14.843 1.00 90.75 77 LYS A N 1
ATOM 616 C CA . LYS A 1 77 ? -15.791 -28.686 -16.142 1.00 90.75 77 LYS A CA 1
ATOM 617 C C . LYS A 1 77 ? -14.821 -28.687 -17.342 1.00 90.75 77 LYS A C 1
ATOM 619 O O . LYS A 1 77 ? -14.821 -27.799 -18.181 1.00 90.75 77 LYS A O 1
ATOM 624 N N . GLY A 1 78 ? -13.886 -29.643 -17.354 1.00 91.88 78 GLY A N 1
ATOM 625 C CA . GLY A 1 78 ? -12.874 -29.784 -18.413 1.00 91.88 78 GLY A CA 1
ATOM 626 C C . GLY A 1 78 ? -11.690 -28.802 -18.361 1.00 91.88 78 GLY A C 1
ATOM 627 O O . GLY A 1 78 ? -10.678 -29.047 -19.020 1.00 91.88 78 GLY A O 1
ATOM 628 N N . VAL A 1 79 ? -11.738 -27.751 -17.538 1.00 96.75 79 VAL A N 1
ATOM 629 C CA . VAL A 1 79 ? -10.674 -26.745 -17.401 1.00 96.75 79 VAL A CA 1
ATOM 630 C C . VAL A 1 79 ? -9.673 -27.143 -16.319 1.00 96.75 79 VAL A C 1
ATOM 632 O O . VAL A 1 79 ? -10.054 -27.439 -15.188 1.00 96.75 79 VAL A O 1
ATOM 635 N N . ALA A 1 80 ? -8.375 -27.100 -16.635 1.00 96.38 80 ALA A N 1
ATOM 636 C CA . ALA A 1 80 ? -7.317 -27.235 -15.630 1.00 96.38 80 ALA A CA 1
ATOM 637 C C . ALA A 1 80 ? -6.959 -25.865 -15.030 1.00 96.38 80 ALA A C 1
ATOM 639 O O . ALA A 1 80 ? -6.486 -24.964 -15.729 1.00 96.38 80 ALA A O 1
ATOM 640 N N . VAL A 1 81 ? -7.165 -25.711 -13.726 1.00 95.81 81 VAL A N 1
ATOM 641 C CA . VAL A 1 81 ? -7.016 -24.447 -13.002 1.00 95.81 81 VAL A CA 1
ATOM 642 C C . VAL A 1 81 ? -5.775 -24.491 -12.119 1.00 95.81 81 VAL A C 1
ATOM 644 O O . VAL A 1 81 ? -5.593 -25.415 -11.332 1.00 95.81 81 VAL A O 1
ATOM 647 N N . TYR A 1 82 ? -4.937 -23.465 -12.237 1.00 94.56 82 TYR A N 1
ATOM 648 C CA . TYR A 1 82 ? -3.733 -23.239 -11.445 1.00 94.56 82 TYR A CA 1
ATOM 649 C C . TYR A 1 82 ? -3.978 -22.040 -10.527 1.00 94.56 82 TYR A C 1
ATOM 651 O O . TYR A 1 82 ? -3.890 -20.884 -10.952 1.00 94.56 82 TYR A O 1
ATOM 659 N N . ALA A 1 83 ? -4.319 -22.317 -9.272 1.00 91.62 83 ALA A N 1
ATOM 660 C CA . ALA A 1 83 ? -4.655 -21.311 -8.279 1.00 91.62 83 ALA A CA 1
ATOM 661 C C . ALA A 1 83 ? -3.417 -20.940 -7.447 1.00 91.62 83 ALA A C 1
ATOM 663 O O . ALA A 1 83 ? -2.902 -21.743 -6.669 1.00 91.62 83 ALA A O 1
ATOM 664 N N . ALA A 1 84 ? -2.905 -19.726 -7.650 1.00 87.44 84 ALA A N 1
ATOM 665 C CA . ALA A 1 84 ? -1.718 -19.208 -6.978 1.00 87.44 84 ALA A CA 1
ATOM 666 C C . ALA A 1 84 ? -2.063 -18.579 -5.619 1.00 87.44 84 ALA A C 1
ATOM 668 O O . ALA A 1 84 ? -3.045 -17.841 -5.504 1.00 87.44 84 ALA A O 1
ATOM 669 N N . THR A 1 85 ? -1.213 -18.812 -4.614 1.00 80.25 85 THR A N 1
ATOM 670 C CA . THR A 1 85 ? -1.433 -18.325 -3.240 1.00 80.25 85 THR A CA 1
ATOM 671 C C . THR A 1 85 ? -1.038 -16.858 -3.027 1.00 80.25 85 THR A C 1
ATOM 673 O O . THR A 1 85 ? -1.475 -16.252 -2.057 1.00 80.25 85 THR A O 1
ATOM 676 N N . GLU A 1 86 ? -0.267 -16.251 -3.940 1.00 72.25 86 GLU A N 1
ATOM 677 C CA . GLU A 1 86 ? 0.204 -14.858 -3.842 1.00 72.25 86 GLU A CA 1
ATOM 678 C C . GLU A 1 86 ? 0.345 -14.175 -5.219 1.00 72.25 86 GLU A C 1
ATOM 680 O O . GLU A 1 86 ? 0.611 -14.824 -6.237 1.00 72.25 86 GLU A O 1
ATOM 685 N N . SER A 1 87 ? 0.273 -12.836 -5.257 1.00 67.62 87 SER A N 1
ATOM 686 C CA . SER A 1 87 ? 0.362 -12.023 -6.489 1.00 67.62 87 SER A CA 1
ATOM 687 C C . SER A 1 87 ? 1.684 -12.196 -7.260 1.00 67.62 87 SER A C 1
ATOM 689 O O . SER A 1 87 ? 1.713 -12.165 -8.493 1.00 67.62 87 SER A O 1
ATOM 691 N N . SER A 1 88 ? 2.806 -12.375 -6.553 1.00 72.12 88 SER A N 1
ATOM 692 C CA . SER A 1 88 ? 4.124 -12.619 -7.164 1.00 72.12 88 SER A CA 1
ATOM 693 C C . SER A 1 88 ? 4.144 -13.948 -7.933 1.00 72.12 88 SER A C 1
ATOM 695 O O . SER A 1 88 ? 4.693 -14.036 -9.036 1.00 72.12 88 SER A O 1
ATOM 697 N N . ARG A 1 89 ? 3.469 -14.964 -7.384 1.00 82.25 89 ARG A N 1
ATOM 698 C CA . ARG A 1 89 ? 3.335 -16.301 -7.964 1.00 82.25 89 ARG A CA 1
ATOM 699 C C . ARG A 1 89 ? 2.345 -16.329 -9.112 1.00 82.25 89 ARG A C 1
ATOM 701 O O . ARG A 1 89 ? 2.606 -17.034 -10.078 1.00 82.25 89 ARG A O 1
ATOM 708 N N . LEU A 1 90 ? 1.281 -15.530 -9.060 1.00 85.62 90 LEU A N 1
ATOM 709 C CA . LEU A 1 90 ? 0.296 -15.431 -10.138 1.00 85.62 90 LEU A CA 1
ATOM 710 C C . LEU A 1 90 ? 0.956 -15.067 -11.483 1.00 85.62 90 LEU A C 1
ATOM 712 O O . LEU A 1 90 ? 0.801 -15.789 -12.467 1.00 85.62 90 LEU A O 1
ATOM 716 N N . ARG A 1 91 ? 1.795 -14.019 -11.499 1.00 88.25 91 ARG A N 1
ATOM 717 C CA . ARG A 1 91 ? 2.586 -13.625 -12.684 1.00 88.25 91 ARG A CA 1
ATOM 718 C C . ARG A 1 91 ? 3.543 -14.723 -13.145 1.00 88.25 91 ARG A C 1
ATOM 720 O O . ARG A 1 91 ? 3.643 -15.007 -14.338 1.00 88.25 91 ARG A O 1
ATOM 727 N N . GLN A 1 92 ? 4.254 -15.342 -12.200 1.00 86.38 92 GLN A N 1
ATOM 728 C CA . GLN A 1 92 ? 5.192 -16.422 -12.500 1.00 86.38 92 GLN A CA 1
ATOM 729 C C . GLN A 1 92 ? 4.474 -17.619 -13.138 1.00 86.38 92 GLN A C 1
ATOM 731 O O . GLN A 1 92 ? 4.952 -18.144 -14.139 1.00 86.38 92 GLN A O 1
ATOM 736 N N . GLN A 1 93 ? 3.327 -18.027 -12.594 1.00 89.38 93 GLN A N 1
ATOM 737 C CA . GLN A 1 93 ? 2.551 -19.147 -13.117 1.00 89.38 93 GLN A CA 1
ATOM 738 C C . GLN A 1 93 ? 1.985 -18.844 -14.494 1.00 89.38 93 GLN A C 1
ATOM 740 O O . GLN A 1 93 ? 2.121 -19.685 -15.376 1.00 89.38 93 GLN A O 1
ATOM 745 N N . LEU A 1 94 ? 1.443 -17.644 -14.722 1.00 93.19 94 LEU A N 1
ATOM 746 C CA . LEU A 1 94 ? 0.961 -17.248 -16.045 1.00 93.19 94 LEU A CA 1
ATOM 747 C C . LEU A 1 94 ? 2.070 -17.377 -17.094 1.00 93.19 94 LEU A C 1
ATOM 749 O O . LEU A 1 94 ? 1.896 -18.054 -18.103 1.00 93.19 94 LEU A O 1
ATOM 753 N N . LYS A 1 95 ? 3.256 -16.839 -16.802 1.00 91.31 95 LYS A N 1
ATOM 754 C CA . LYS A 1 95 ? 4.438 -16.965 -17.663 1.00 91.31 95 LYS A CA 1
ATOM 755 C C . LYS A 1 95 ? 4.840 -18.415 -17.924 1.00 91.31 95 LYS A C 1
ATOM 757 O O . LYS A 1 95 ? 5.129 -18.775 -19.065 1.00 91.31 95 LYS A O 1
ATOM 762 N N . THR A 1 96 ? 4.891 -19.238 -16.880 1.00 91.00 96 THR A N 1
ATOM 763 C CA . THR A 1 96 ? 5.240 -20.656 -17.004 1.00 91.00 96 THR A CA 1
ATOM 764 C C . THR A 1 96 ? 4.205 -21.393 -17.852 1.00 91.00 96 THR A C 1
ATOM 766 O O . THR A 1 96 ? 4.574 -22.124 -18.767 1.00 91.00 96 THR A O 1
ATOM 769 N N . ARG A 1 97 ? 2.909 -21.157 -17.614 1.00 94.44 97 ARG A N 1
ATOM 770 C CA . ARG A 1 97 ? 1.826 -21.779 -18.378 1.00 94.44 97 ARG A CA 1
ATOM 771 C C . ARG A 1 97 ? 1.829 -21.326 -19.832 1.00 94.44 97 ARG A C 1
ATOM 773 O O . ARG A 1 97 ? 1.658 -22.183 -20.679 1.00 94.44 97 ARG A O 1
ATOM 780 N N . ILE A 1 98 ? 2.082 -20.053 -20.149 1.00 93.94 98 ILE A N 1
ATOM 781 C CA . ILE A 1 98 ? 2.199 -19.601 -21.549 1.00 93.94 98 ILE A CA 1
ATOM 782 C C . ILE A 1 98 ? 3.280 -20.405 -22.284 1.00 93.94 98 ILE A C 1
ATOM 784 O O . ILE A 1 98 ? 3.042 -20.879 -23.390 1.00 93.94 98 ILE A O 1
ATOM 788 N N . ARG A 1 99 ? 4.444 -20.604 -21.657 1.00 91.06 99 ARG A N 1
ATOM 789 C CA . ARG A 1 99 ? 5.571 -21.328 -22.266 1.00 91.06 99 ARG A CA 1
ATOM 790 C C . ARG A 1 99 ? 5.324 -22.824 -22.405 1.00 91.06 99 ARG A C 1
ATOM 792 O O . ARG A 1 99 ? 5.603 -23.376 -23.451 1.00 91.06 99 ARG A O 1
ATOM 799 N N . GLU A 1 100 ? 4.827 -23.473 -21.357 1.00 92.25 100 GLU A N 1
ATOM 800 C CA . GLU A 1 100 ? 4.632 -24.929 -21.368 1.00 92.25 100 GLU A CA 1
ATOM 801 C C . GLU A 1 100 ? 3.371 -25.355 -22.117 1.00 92.25 100 GLU A C 1
ATOM 803 O O . GLU A 1 100 ? 3.288 -26.459 -22.644 1.00 92.25 100 GLU A O 1
ATOM 808 N N . PHE A 1 101 ? 2.333 -24.524 -22.086 1.00 95.38 101 PHE A N 1
ATOM 809 C CA . PHE A 1 101 ? 1.069 -24.851 -22.723 1.00 95.38 101 PHE A CA 1
ATOM 810 C C . PHE A 1 101 ? 1.057 -24.477 -24.200 1.00 95.38 101 PHE A C 1
ATOM 812 O O . PHE A 1 101 ? 0.369 -25.141 -24.973 1.00 95.38 101 PHE A O 1
ATOM 819 N N . GLU A 1 102 ? 1.807 -23.435 -24.568 1.00 93.25 102 GLU A N 1
ATOM 820 C CA . GLU A 1 102 ? 1.812 -22.832 -25.901 1.00 93.25 102 GLU A CA 1
ATOM 821 C C . GLU A 1 102 ? 0.386 -22.535 -26.390 1.00 93.25 102 GLU A C 1
ATOM 823 O O . GLU A 1 102 ? -0.086 -23.122 -27.369 1.00 93.25 102 GLU A O 1
ATOM 828 N N . PRO A 1 103 ? -0.355 -21.668 -25.678 1.00 96.00 103 PRO A N 1
ATOM 829 C CA . PRO A 1 103 ? -1.735 -21.384 -26.024 1.00 96.00 103 PRO A CA 1
ATOM 830 C C . PRO A 1 103 ? -1.839 -20.740 -27.411 1.00 96.00 103 PRO A C 1
ATOM 832 O O . PRO A 1 103 ? -0.994 -19.933 -27.815 1.00 96.00 103 PRO A O 1
ATOM 835 N N . THR A 1 104 ? -2.915 -21.085 -28.118 1.00 94.81 104 THR A N 1
ATOM 836 C CA . THR A 1 104 ? -3.365 -20.389 -29.328 1.00 94.81 104 THR A CA 1
ATOM 837 C C . THR A 1 104 ? -3.766 -18.959 -28.971 1.00 94.81 104 THR A C 1
ATOM 839 O O . THR A 1 104 ? -3.297 -18.021 -29.606 1.00 94.81 104 THR A O 1
ATOM 842 N N . TRP A 1 105 ? -4.556 -18.807 -27.902 1.00 97.06 105 TRP A N 1
ATOM 843 C CA . TRP A 1 105 ? -5.015 -17.522 -27.377 1.00 97.06 105 TRP A CA 1
ATOM 844 C C . TRP A 1 105 ? -4.806 -17.443 -25.867 1.00 97.06 105 TRP A C 1
ATOM 846 O O . TRP A 1 105 ? -5.081 -18.404 -25.139 1.00 97.06 105 TRP A O 1
ATOM 856 N N . VAL A 1 106 ? -4.340 -16.285 -25.402 1.00 97.44 106 VAL A N 1
ATOM 857 C CA . VAL A 1 106 ? -4.273 -15.932 -23.985 1.00 97.44 106 VAL A CA 1
ATOM 858 C C . VAL A 1 106 ? -5.346 -14.891 -23.701 1.00 97.44 106 VAL A C 1
ATOM 860 O O . VAL A 1 106 ? -5.266 -13.764 -24.185 1.00 97.44 106 VAL A O 1
ATOM 863 N N . LEU A 1 107 ? -6.348 -15.275 -22.921 1.00 98.00 107 LEU A N 1
ATOM 864 C CA . LEU A 1 107 ? -7.405 -14.389 -22.457 1.00 98.00 107 LEU A CA 1
ATOM 865 C C . LEU A 1 107 ? -6.929 -13.682 -21.186 1.00 98.00 107 LEU A C 1
ATOM 867 O O . LEU A 1 107 ? -6.470 -14.349 -20.256 1.00 98.00 107 LEU A O 1
ATOM 871 N N . ILE A 1 108 ? -7.036 -12.358 -21.129 1.00 97.12 108 ILE A N 1
ATOM 872 C CA . ILE A 1 108 ? -6.656 -11.565 -19.952 1.00 97.12 108 ILE A CA 1
ATOM 873 C C . ILE A 1 108 ? -7.863 -10.774 -19.461 1.00 97.12 108 ILE A C 1
ATOM 875 O O . ILE A 1 108 ? -8.431 -9.991 -20.215 1.00 97.12 108 ILE A O 1
ATOM 879 N N . SER A 1 109 ? -8.230 -10.985 -18.197 1.00 95.06 109 SER A N 1
ATOM 880 C CA . SER A 1 109 ? -9.307 -10.251 -17.517 1.00 95.06 109 SER A CA 1
ATOM 881 C C . SER A 1 109 ? -8.972 -8.768 -17.364 1.00 95.06 109 SER A C 1
ATOM 883 O O . SER A 1 109 ? -7.818 -8.433 -17.088 1.00 95.06 109 SER A O 1
ATOM 885 N N . SER A 1 110 ? -9.978 -7.895 -17.447 1.00 93.50 110 SER A N 1
ATOM 886 C CA . SER A 1 110 ? -9.826 -6.474 -17.122 1.00 93.50 110 SER A CA 1
ATOM 887 C C . SER A 1 110 ? -9.502 -6.218 -15.652 1.00 93.50 110 SER A C 1
ATOM 889 O O . SER A 1 110 ? -8.732 -5.307 -15.360 1.00 93.50 110 SER A O 1
ATOM 891 N N . TYR A 1 111 ? -10.006 -7.048 -14.736 1.00 90.12 111 TYR A N 1
ATOM 892 C CA . TYR A 1 111 ? -9.638 -7.038 -13.325 1.00 90.12 111 TYR A CA 1
ATOM 893 C C . TYR A 1 111 ? -8.201 -7.530 -13.138 1.00 90.12 111 TYR A C 1
ATOM 895 O O . TYR A 1 111 ? -7.911 -8.716 -12.926 1.00 90.12 111 TYR A O 1
ATOM 903 N N . ASP A 1 112 ? -7.281 -6.581 -13.217 1.00 89.19 112 ASP A N 1
ATOM 904 C CA . ASP A 1 112 ? -5.855 -6.798 -13.060 1.00 89.19 112 ASP A CA 1
ATOM 905 C C . ASP A 1 112 ? -5.229 -5.583 -12.357 1.00 89.19 112 ASP A C 1
ATOM 907 O O . ASP A 1 112 ? -4.625 -4.745 -13.021 1.00 89.19 112 ASP A O 1
ATOM 911 N N . PRO A 1 113 ? -5.377 -5.445 -11.021 1.00 82.56 113 PRO A N 1
ATOM 912 C CA . PRO A 1 113 ? -4.775 -4.345 -10.267 1.00 82.56 113 PRO A CA 1
ATOM 913 C C . PRO A 1 113 ? -3.287 -4.155 -10.588 1.00 82.56 113 PRO A C 1
ATOM 915 O O . PRO A 1 113 ? -2.494 -5.090 -10.456 1.00 82.56 113 PRO A O 1
ATOM 918 N N . GLY A 1 114 ? -2.904 -2.950 -11.024 1.00 81.69 114 GLY A N 1
ATOM 919 C CA . GLY A 1 114 ? -1.544 -2.627 -11.482 1.00 81.69 114 GLY A CA 1
ATOM 920 C C . GLY A 1 114 ? -1.171 -3.185 -12.868 1.00 81.69 114 GLY A C 1
ATOM 921 O O . GLY A 1 114 ? -0.012 -3.079 -13.289 1.00 81.69 114 GLY A O 1
ATOM 922 N N . TYR A 1 115 ? -2.135 -3.775 -13.576 1.00 90.06 115 TYR A N 1
ATOM 923 C CA . TYR A 1 115 ? -2.032 -4.351 -14.920 1.00 90.06 115 TYR A CA 1
ATOM 924 C C . TYR A 1 115 ? -0.931 -5.412 -15.029 1.00 90.06 115 TYR A C 1
ATOM 926 O O . TYR A 1 115 ? -0.165 -5.467 -15.996 1.00 90.06 115 TYR A O 1
ATOM 934 N N . LEU A 1 116 ? -0.788 -6.221 -13.978 1.00 87.94 116 LEU A N 1
ATOM 935 C CA . LEU A 1 116 ? 0.320 -7.146 -13.772 1.00 87.94 116 LEU A CA 1
ATOM 936 C C . LEU A 1 116 ? 0.342 -8.295 -14.783 1.00 87.94 116 LEU A C 1
ATOM 938 O O . LEU A 1 116 ? 1.418 -8.659 -15.269 1.00 87.94 116 LEU A O 1
ATOM 942 N N . LEU A 1 117 ? -0.817 -8.885 -15.063 1.00 92.94 117 LEU A N 1
ATOM 943 C CA . LEU A 1 117 ? -0.977 -9.996 -15.996 1.00 92.94 117 LEU A CA 1
ATOM 944 C C . LEU A 1 117 ? -0.963 -9.502 -17.441 1.00 92.94 117 LEU A C 1
ATOM 946 O O . LEU A 1 117 ? -0.291 -10.111 -18.277 1.00 92.94 117 LEU A O 1
ATOM 950 N N . LEU A 1 118 ? -1.617 -8.373 -17.723 1.00 93.88 118 LEU A N 1
ATOM 951 C CA . LEU A 1 118 ? -1.611 -7.752 -19.045 1.00 93.88 118 LEU A CA 1
ATOM 952 C C . LEU A 1 118 ? -0.187 -7.360 -19.465 1.00 93.88 118 LEU A C 1
ATOM 954 O O . LEU A 1 118 ? 0.283 -7.795 -20.520 1.00 93.88 118 LEU A O 1
ATOM 958 N N . LYS A 1 119 ? 0.542 -6.620 -18.612 1.00 90.12 119 LYS A N 1
ATOM 959 C CA . LYS A 1 119 ? 1.932 -6.197 -18.874 1.00 90.12 119 LYS A CA 1
ATOM 960 C C . LYS A 1 119 ? 2.858 -7.393 -19.109 1.00 90.12 119 LYS A C 1
ATOM 962 O O . LYS A 1 119 ? 3.713 -7.330 -19.989 1.00 90.12 119 LYS A O 1
ATOM 967 N N . GLU A 1 120 ? 2.740 -8.470 -18.327 1.00 89.69 120 GLU A N 1
ATOM 968 C CA . GLU A 1 120 ? 3.605 -9.647 -18.507 1.00 89.69 120 GLU A CA 1
ATOM 969 C C . GLU A 1 120 ? 3.242 -10.425 -19.779 1.00 89.69 120 GLU A C 1
ATOM 971 O O . GLU A 1 120 ? 4.141 -10.841 -20.507 1.00 89.69 120 GLU A O 1
ATOM 976 N N . THR A 1 121 ? 1.956 -10.568 -20.101 1.00 92.75 121 THR A N 1
ATOM 977 C CA . THR A 1 121 ? 1.514 -11.328 -21.282 1.00 92.75 121 THR A CA 1
ATOM 978 C C . THR A 1 121 ? 1.866 -10.610 -22.582 1.00 92.75 121 THR A C 1
ATOM 980 O O . THR A 1 121 ? 2.432 -11.232 -23.481 1.00 92.75 121 THR A O 1
ATOM 983 N N . LEU A 1 122 ? 1.652 -9.292 -22.659 1.00 89.75 122 LEU A N 1
ATOM 984 C CA . LEU A 1 122 ? 2.046 -8.479 -23.817 1.00 89.75 122 LEU A CA 1
ATOM 985 C C . LEU A 1 122 ? 3.564 -8.471 -24.057 1.00 89.75 122 LEU A C 1
ATOM 987 O O . LEU A 1 122 ? 4.014 -8.279 -25.180 1.00 89.75 122 LEU A O 1
ATOM 991 N N . ARG A 1 123 ? 4.384 -8.717 -23.027 1.00 85.88 123 ARG A N 1
ATOM 992 C CA . ARG A 1 123 ? 5.840 -8.884 -23.197 1.00 85.88 123 ARG A CA 1
ATOM 993 C C . ARG A 1 123 ? 6.229 -10.244 -23.769 1.00 85.88 123 ARG A C 1
ATOM 995 O O . ARG A 1 123 ? 7.333 -10.368 -24.295 1.00 85.88 123 ARG A O 1
ATOM 1002 N N . ILE A 1 124 ? 5.393 -11.265 -23.586 1.00 87.31 124 ILE A N 1
ATOM 1003 C CA . ILE A 1 124 ? 5.693 -12.650 -23.963 1.00 87.31 124 ILE A CA 1
ATOM 1004 C C . ILE A 1 124 ? 5.113 -12.978 -25.341 1.00 87.31 124 ILE A C 1
ATOM 1006 O O . ILE A 1 124 ? 5.828 -13.545 -26.163 1.00 87.31 124 ILE A O 1
ATOM 1010 N N . CYS A 1 125 ? 3.841 -12.649 -25.572 1.00 86.88 125 CYS A N 1
ATOM 1011 C CA . CYS A 1 125 ? 3.083 -13.055 -26.759 1.00 86.88 125 CYS A CA 1
ATOM 1012 C C . CYS A 1 125 ? 1.934 -12.074 -27.079 1.00 86.88 125 CYS A C 1
ATOM 1014 O O . CYS A 1 125 ? 0.767 -12.481 -27.055 1.00 86.88 125 CYS A O 1
ATOM 1016 N N . PRO A 1 126 ? 2.215 -10.781 -27.340 1.00 84.19 126 PRO A N 1
ATOM 1017 C CA . PRO A 1 126 ? 1.175 -9.770 -27.569 1.00 84.19 126 PRO A CA 1
ATOM 1018 C C . PRO A 1 126 ? 0.214 -10.154 -28.705 1.00 84.19 126 PRO A C 1
ATOM 1020 O O . PRO A 1 126 ? -0.989 -9.930 -28.610 1.00 84.19 126 PRO A O 1
ATOM 1023 N N . GLU A 1 127 ? 0.719 -10.853 -29.725 1.00 82.56 127 GLU A N 1
ATOM 1024 C CA . GLU A 1 127 ? -0.029 -11.304 -30.899 1.00 82.56 127 GLU A CA 1
ATOM 1025 C C . GLU A 1 127 ? -1.115 -12.351 -30.607 1.00 82.56 127 GLU A C 1
ATOM 1027 O O . GLU A 1 127 ? -1.929 -12.642 -31.486 1.00 82.56 127 GLU A O 1
ATOM 1032 N N . ARG A 1 128 ? -1.124 -12.917 -29.393 1.00 90.69 128 ARG A N 1
ATOM 1033 C CA . ARG A 1 128 ? -2.081 -13.937 -28.934 1.00 90.69 128 ARG A CA 1
ATOM 1034 C C . ARG A 1 128 ? -2.982 -13.446 -27.806 1.00 90.69 128 ARG A C 1
ATOM 1036 O O . ARG A 1 128 ? -3.730 -14.247 -27.251 1.00 90.69 128 ARG A O 1
ATOM 1043 N N . VAL A 1 129 ? -2.895 -12.172 -27.424 1.00 95.81 129 VAL A N 1
ATOM 1044 C CA . VAL A 1 129 ? -3.658 -11.646 -26.286 1.00 95.81 129 VAL A CA 1
ATOM 1045 C C . VAL A 1 129 ? -5.042 -11.205 -26.729 1.00 95.81 129 VAL A C 1
ATOM 1047 O O . VAL A 1 129 ? -5.165 -10.368 -27.618 1.00 95.81 129 VAL A O 1
ATOM 1050 N N . VAL A 1 130 ? -6.069 -11.722 -26.066 1.00 97.44 130 VAL A N 1
ATOM 1051 C CA . VAL A 1 130 ? -7.440 -11.212 -26.145 1.00 97.44 130 VAL A CA 1
ATOM 1052 C C . VAL A 1 130 ? -7.780 -10.614 -24.785 1.00 97.44 130 VAL A C 1
ATOM 1054 O O . VAL A 1 130 ? -7.755 -11.311 -23.771 1.00 97.44 130 VAL A O 1
ATOM 1057 N N . TYR A 1 131 ? -8.041 -9.312 -24.751 1.00 97.56 131 TYR A N 1
ATOM 1058 C CA . TYR A 1 131 ? -8.392 -8.604 -23.522 1.00 97.56 131 TYR A CA 1
ATOM 1059 C C . TYR A 1 131 ? -9.904 -8.671 -23.301 1.00 97.56 131 TYR A C 1
ATOM 1061 O O . TYR A 1 131 ? -10.672 -8.309 -24.190 1.00 97.56 131 TYR A O 1
ATOM 1069 N N . LEU A 1 132 ? -10.328 -9.157 -22.136 1.00 97.50 132 LEU A N 1
ATOM 1070 C CA . LEU A 1 132 ? -11.732 -9.291 -21.753 1.00 97.50 132 LEU A CA 1
ATOM 1071 C C . LEU A 1 132 ? -12.124 -8.079 -20.909 1.00 97.50 132 LEU A C 1
ATOM 1073 O O . LEU A 1 132 ? -11.736 -7.982 -19.746 1.00 97.50 132 LEU A O 1
ATOM 1077 N N . ALA A 1 133 ? -12.856 -7.150 -21.512 1.00 95.62 133 ALA A N 1
ATOM 1078 C CA . ALA A 1 133 ? -13.230 -5.874 -20.932 1.00 95.62 133 ALA A CA 1
ATOM 1079 C C . ALA A 1 133 ? -14.642 -5.945 -20.329 1.00 95.62 133 ALA A C 1
ATOM 1081 O O . ALA A 1 133 ? -15.638 -6.004 -21.053 1.00 95.62 133 ALA A O 1
ATOM 1082 N N . HIS A 1 134 ? -14.714 -5.944 -18.994 1.00 94.12 134 HIS A N 1
ATOM 1083 C CA . HIS A 1 134 ? -15.976 -6.067 -18.255 1.00 94.12 134 HIS A CA 1
ATOM 1084 C C . HIS A 1 134 ? -16.480 -4.732 -17.724 1.00 94.12 134 HIS A C 1
ATOM 1086 O O . HIS A 1 134 ? -17.610 -4.352 -18.003 1.00 94.12 134 HIS A O 1
ATOM 1092 N N . THR A 1 135 ? -15.642 -4.029 -16.965 1.00 89.75 135 THR A N 1
ATOM 1093 C CA . THR A 1 135 ? -16.079 -2.919 -16.113 1.00 89.75 135 THR A CA 1
ATOM 1094 C C . THR A 1 135 ? -15.134 -1.722 -16.278 1.00 89.75 135 THR A C 1
ATOM 1096 O O . THR A 1 135 ? -13.938 -1.882 -16.009 1.00 89.75 135 THR A O 1
ATOM 1099 N N . PRO A 1 136 ? -15.629 -0.533 -16.686 1.00 91.81 136 PRO A N 1
ATOM 1100 C CA . PRO A 1 136 ? -14.810 0.652 -16.975 1.00 91.81 136 PRO A CA 1
ATOM 1101 C C . PRO A 1 136 ? -13.800 1.053 -15.899 1.00 91.81 136 PRO A C 1
ATOM 1103 O O . PRO A 1 136 ? -12.688 1.470 -16.216 1.00 91.81 136 PRO A O 1
ATOM 1106 N N . GLN A 1 137 ? -14.144 0.863 -14.630 1.00 89.88 137 GLN A N 1
ATOM 1107 C CA . GLN A 1 137 ? -13.301 1.223 -13.493 1.00 89.88 137 GLN A CA 1
ATOM 1108 C C . GLN A 1 137 ? -12.011 0.394 -13.402 1.00 89.88 137 GLN A C 1
ATOM 1110 O O . GLN A 1 137 ? -11.057 0.803 -12.743 1.00 89.88 137 GLN A O 1
ATOM 1115 N N . MET A 1 138 ? -11.960 -0.756 -14.083 1.00 90.62 138 MET A N 1
ATOM 1116 C CA . MET A 1 138 ? -10.779 -1.623 -14.157 1.00 90.62 138 MET A CA 1
ATOM 1117 C C . MET A 1 138 ? -9.921 -1.355 -15.399 1.00 90.62 138 MET A C 1
ATOM 1119 O O . MET A 1 138 ? -8.860 -1.962 -15.559 1.00 90.62 138 MET A O 1
ATOM 1123 N N . PHE A 1 139 ? -10.360 -0.482 -16.307 1.00 94.31 139 PHE A N 1
ATOM 1124 C CA . PHE A 1 139 ? -9.599 -0.173 -17.514 1.00 94.31 139 PHE A CA 1
ATOM 1125 C C . PHE A 1 139 ? -8.413 0.738 -17.178 1.00 94.31 139 PHE A C 1
ATOM 1127 O O . PHE A 1 139 ? -8.440 1.432 -16.172 1.00 94.31 139 PHE A O 1
ATOM 1134 N N . PRO A 1 140 ? -7.347 0.754 -17.992 1.00 92.38 140 PRO A N 1
ATOM 1135 C CA . PRO A 1 140 ? -6.220 1.675 -17.818 1.00 92.38 140 PRO A CA 1
ATOM 1136 C C . PRO A 1 140 ? -6.491 3.090 -18.349 1.00 92.38 140 PRO A C 1
ATOM 1138 O O . PRO A 1 140 ? -5.559 3.882 -18.468 1.00 92.38 140 PRO A O 1
ATOM 1141 N N . PHE A 1 141 ? -7.731 3.407 -18.724 1.00 93.56 141 PHE A N 1
ATOM 1142 C CA . PHE A 1 141 ? -8.101 4.650 -19.394 1.00 93.56 141 PHE A CA 1
ATOM 1143 C C . PHE A 1 141 ? -9.527 5.090 -19.061 1.00 93.56 141 PHE A C 1
ATOM 1145 O O . PHE A 1 141 ? -10.362 4.312 -18.595 1.00 93.56 141 PHE A O 1
ATOM 1152 N N . GLY A 1 142 ? -9.808 6.340 -19.421 1.00 90.12 142 GLY A N 1
ATOM 1153 C CA . GLY A 1 142 ? -11.109 6.971 -19.264 1.00 90.12 142 GLY A CA 1
ATOM 1154 C C . GLY A 1 142 ? -11.378 7.440 -17.828 1.00 90.12 142 GLY A C 1
ATOM 1155 O O . GLY A 1 142 ? -10.659 7.063 -16.902 1.00 90.12 142 GLY A O 1
ATOM 1156 N N . PRO A 1 143 ? -12.391 8.299 -17.649 1.00 87.00 143 PRO A N 1
ATOM 1157 C CA . PRO A 1 143 ? -12.640 9.013 -16.395 1.00 87.00 143 PRO A CA 1
ATOM 1158 C C . PRO A 1 143 ? -13.075 8.108 -15.236 1.00 87.00 143 PRO A C 1
ATOM 1160 O O . PRO A 1 143 ? -12.931 8.487 -14.083 1.00 87.00 143 PRO A O 1
ATOM 1163 N N . GLU A 1 144 ? -13.584 6.913 -15.530 1.00 87.06 144 GLU A N 1
ATOM 1164 C CA . GLU A 1 144 ? -14.087 5.976 -14.518 1.00 87.06 144 GLU A CA 1
ATOM 1165 C C . GLU A 1 144 ? -12.973 5.107 -13.922 1.00 87.06 144 GLU A C 1
ATOM 1167 O O . GLU A 1 144 ? -13.173 4.444 -12.910 1.00 87.06 144 GLU A O 1
ATOM 1172 N N . SER A 1 145 ? -11.803 5.060 -14.565 1.00 88.44 145 SER A N 1
ATOM 1173 C CA . SER A 1 145 ? -10.700 4.180 -14.182 1.00 88.44 145 SER A CA 1
ATOM 1174 C C . SER A 1 145 ? -10.195 4.480 -12.768 1.00 88.44 145 SER A C 1
ATOM 1176 O O . SER A 1 145 ? -9.785 5.601 -12.477 1.00 88.44 145 SER A O 1
ATOM 1178 N N . PHE A 1 146 ? -10.087 3.450 -11.924 1.00 82.50 146 PHE A N 1
ATOM 1179 C CA . PHE A 1 146 ? -9.487 3.572 -10.591 1.00 82.50 146 PHE A CA 1
ATOM 1180 C C . PHE A 1 146 ? -7.973 3.809 -10.612 1.00 82.50 146 PHE A C 1
ATOM 1182 O O . PHE A 1 146 ? -7.421 4.312 -9.638 1.00 82.50 146 PHE A O 1
ATOM 1189 N N . ALA A 1 147 ? -7.282 3.417 -11.684 1.00 80.56 147 ALA A N 1
ATOM 1190 C CA . ALA A 1 147 ? -5.826 3.507 -11.770 1.00 80.56 147 ALA A CA 1
ATOM 1191 C C . ALA A 1 147 ? -5.358 3.828 -13.202 1.00 80.56 147 ALA A C 1
ATOM 1193 O O . ALA A 1 147 ? -4.659 3.013 -13.805 1.00 80.56 147 ALA A O 1
ATOM 1194 N N . PRO A 1 148 ? -5.746 4.983 -13.781 1.00 84.50 148 PRO A N 1
ATOM 1195 C CA . PRO A 1 148 ? -5.447 5.282 -15.179 1.00 84.50 148 PRO A CA 1
ATOM 1196 C C . PRO A 1 148 ? -3.932 5.236 -15.441 1.00 84.50 148 PRO A C 1
ATOM 1198 O O . PRO A 1 148 ? -3.138 5.828 -14.714 1.00 84.50 148 PRO A O 1
ATOM 1201 N N . ASP A 1 149 ? -3.524 4.523 -16.490 1.00 85.94 149 ASP A N 1
ATOM 1202 C CA . ASP A 1 149 ? -2.124 4.328 -16.883 1.00 85.94 149 ASP A CA 1
ATOM 1203 C C . ASP A 1 149 ? -2.044 4.416 -18.411 1.00 85.94 149 ASP A C 1
ATOM 1205 O O . ASP A 1 149 ? -2.312 3.452 -19.136 1.00 85.94 149 ASP A O 1
ATOM 1209 N N . GLN A 1 150 ? -1.672 5.598 -18.913 1.00 84.38 150 GLN A N 1
ATOM 1210 C CA . GLN A 1 150 ? -1.633 5.880 -20.350 1.00 84.38 150 GLN A CA 1
ATOM 1211 C C . GLN A 1 150 ? -0.720 4.905 -21.112 1.00 84.38 150 GLN A C 1
ATOM 1213 O O . GLN A 1 150 ? -1.061 4.463 -22.209 1.00 84.38 150 GLN A O 1
ATOM 1218 N N . ALA A 1 151 ? 0.411 4.503 -20.525 1.00 79.94 151 ALA A N 1
ATOM 1219 C CA . ALA A 1 151 ? 1.324 3.549 -21.153 1.00 79.94 151 ALA A CA 1
ATOM 1220 C C . ALA A 1 151 ? 0.678 2.161 -21.313 1.00 79.94 151 ALA A C 1
ATOM 1222 O O . ALA A 1 151 ? 0.939 1.448 -22.290 1.00 79.94 151 ALA A O 1
ATOM 1223 N N . VAL A 1 152 ? -0.177 1.757 -20.373 1.00 84.81 152 VAL A N 1
ATOM 1224 C CA . VAL A 1 152 ? -0.938 0.504 -20.475 1.00 84.81 152 VAL A CA 1
ATOM 1225 C C . VAL A 1 152 ? -2.082 0.627 -21.465 1.00 84.81 152 VAL A C 1
ATOM 1227 O O . VAL A 1 152 ? -2.272 -0.290 -22.263 1.00 84.81 152 VAL A O 1
ATOM 1230 N N . ALA A 1 153 ? -2.795 1.752 -21.462 1.00 88.06 153 ALA A N 1
ATOM 1231 C CA . ALA A 1 153 ? -3.843 2.037 -22.435 1.00 88.06 153 ALA A CA 1
ATOM 1232 C C . ALA A 1 153 ? -3.312 1.955 -23.874 1.00 88.06 153 ALA A C 1
ATOM 1234 O O . ALA A 1 153 ? -3.888 1.270 -24.716 1.00 88.06 153 ALA A O 1
ATOM 1235 N N . GLU A 1 154 ? -2.149 2.551 -24.143 1.00 86.25 154 GLU A N 1
ATOM 1236 C CA . GLU A 1 154 ? -1.473 2.443 -25.440 1.00 86.25 154 GLU A CA 1
ATOM 1237 C C . GLU A 1 154 ? -1.048 1.001 -25.755 1.00 86.25 154 GLU A C 1
ATOM 1239 O O . GLU A 1 154 ? -1.133 0.549 -26.899 1.00 86.25 154 GLU A O 1
ATOM 1244 N N . SER A 1 155 ? -0.634 0.242 -24.737 1.00 85.38 155 SER A N 1
ATOM 1245 C CA . SER A 1 155 ? -0.245 -1.161 -24.898 1.00 85.38 155 SER A CA 1
ATOM 1246 C C . SER A 1 155 ? -1.422 -2.074 -25.259 1.00 85.38 155 SER A C 1
ATOM 1248 O O . SER A 1 155 ? -1.199 -3.103 -25.896 1.00 85.38 155 SER A O 1
ATOM 1250 N N . LEU A 1 156 ? -2.671 -1.709 -24.939 1.00 88.19 156 LEU A N 1
ATOM 1251 C CA . LEU A 1 156 ? -3.850 -2.491 -25.335 1.00 88.19 156 LEU A CA 1
ATOM 1252 C C . LEU A 1 156 ? -4.031 -2.568 -26.854 1.00 88.19 156 LEU A C 1
ATOM 1254 O O . LEU A 1 156 ? -4.538 -3.575 -27.343 1.00 88.19 156 LEU A O 1
ATOM 1258 N N . ARG A 1 157 ? -3.521 -1.598 -27.623 1.00 86.81 157 ARG A N 1
ATOM 1259 C CA . ARG A 1 157 ? -3.502 -1.666 -29.099 1.00 86.81 157 ARG A CA 1
ATOM 1260 C C . ARG A 1 157 ? -2.637 -2.806 -29.643 1.00 86.81 157 ARG A C 1
ATOM 1262 O O . ARG A 1 157 ? -2.774 -3.188 -30.798 1.00 86.81 157 ARG A O 1
ATOM 1269 N N . GLN A 1 158 ? -1.734 -3.341 -28.821 1.00 86.06 158 GLN A N 1
ATOM 1270 C CA . GLN A 1 158 ? -0.913 -4.501 -29.170 1.00 86.06 158 GLN A CA 1
ATOM 1271 C C . GLN A 1 158 ? -1.654 -5.821 -28.948 1.00 86.06 158 GLN A C 1
ATOM 1273 O O . GLN A 1 158 ? -1.196 -6.854 -29.436 1.00 86.06 158 GLN A O 1
ATOM 1278 N N . THR A 1 159 ? -2.762 -5.804 -28.196 1.00 91.12 159 THR A N 1
ATOM 1279 C CA . THR A 1 159 ? -3.616 -6.984 -28.060 1.00 91.12 159 THR A CA 1
ATOM 1280 C C . THR A 1 159 ? -4.216 -7.320 -29.412 1.00 91.12 159 THR A C 1
ATOM 1282 O O . THR A 1 159 ? -4.432 -6.461 -30.268 1.00 91.12 159 THR A O 1
ATOM 1285 N N . ARG A 1 160 ? -4.488 -8.602 -29.624 1.00 91.19 160 ARG A N 1
ATOM 1286 C CA . ARG A 1 160 ? -5.076 -9.042 -30.876 1.00 91.19 160 ARG A CA 1
ATOM 1287 C C . ARG A 1 160 ? -6.519 -8.570 -31.022 1.00 91.19 160 ARG A C 1
ATOM 1289 O O . ARG A 1 160 ? -6.954 -8.317 -32.150 1.00 91.19 160 ARG A O 1
ATOM 1296 N N . ALA A 1 161 ? -7.237 -8.520 -29.908 1.00 95.00 161 ALA A N 1
ATOM 1297 C CA . ALA A 1 161 ? -8.586 -8.006 -29.829 1.00 95.00 161 ALA A CA 1
ATOM 1298 C C . ALA A 1 161 ? -8.953 -7.633 -28.392 1.00 95.00 161 ALA A C 1
ATOM 1300 O O . ALA A 1 161 ? -8.435 -8.208 -27.429 1.00 95.00 161 ALA A O 1
ATOM 1301 N N . VAL A 1 162 ? -9.913 -6.720 -28.287 1.00 96.69 162 VAL A N 1
ATOM 1302 C CA . VAL A 1 162 ? -10.625 -6.395 -27.056 1.00 96.69 162 VAL A CA 1
ATOM 1303 C C . VAL A 1 162 ? -12.054 -6.902 -27.199 1.00 96.69 162 VAL A C 1
ATOM 1305 O O . VAL A 1 162 ? -12.704 -6.628 -28.205 1.00 96.69 162 VAL A O 1
ATOM 1308 N N . VAL A 1 163 ? -12.528 -7.656 -26.213 1.00 97.81 163 VAL A N 1
ATOM 1309 C CA . VAL A 1 163 ? -13.898 -8.169 -26.152 1.00 97.81 163 VAL A CA 1
ATOM 1310 C C . VAL A 1 163 ? -14.637 -7.411 -25.064 1.00 97.81 163 VAL A C 1
ATOM 1312 O O . VAL A 1 163 ? -14.244 -7.486 -23.903 1.00 97.81 163 VAL A O 1
ATOM 1315 N N . ALA A 1 164 ? -15.679 -6.681 -25.441 1.00 97.19 164 ALA A N 1
ATOM 1316 C CA . ALA A 1 164 ? -16.561 -5.973 -24.526 1.00 97.19 164 ALA A CA 1
ATOM 1317 C C . ALA A 1 164 ? -17.797 -6.825 -24.215 1.00 97.19 164 ALA A C 1
ATOM 1319 O O . ALA A 1 164 ? -18.357 -7.465 -25.104 1.00 97.19 164 ALA A O 1
ATOM 1320 N N . VAL A 1 165 ? -18.250 -6.791 -22.962 1.00 94.62 165 VAL A N 1
ATOM 1321 C CA . VAL A 1 165 ? -19.443 -7.533 -22.506 1.00 94.62 165 VAL A CA 1
ATOM 1322 C C . VAL A 1 165 ? -20.782 -6.946 -22.970 1.00 94.62 165 VAL A C 1
ATOM 1324 O O . VAL A 1 165 ? -21.812 -7.595 -22.795 1.00 94.62 165 VAL A O 1
ATOM 1327 N N . GLY A 1 166 ? -20.778 -5.735 -23.531 1.00 95.12 166 GLY A N 1
ATOM 1328 C CA . GLY A 1 166 ? -21.963 -5.020 -24.008 1.00 95.12 166 GLY A CA 1
ATOM 1329 C C . GLY A 1 166 ? -21.600 -3.831 -24.898 1.00 95.12 166 GLY A C 1
ATOM 1330 O O . GLY A 1 166 ? -20.437 -3.410 -24.942 1.00 95.12 166 GLY A O 1
ATOM 1331 N N . LYS A 1 167 ? -22.590 -3.300 -25.615 1.00 95.88 167 LYS A N 1
ATOM 1332 C CA . LYS A 1 167 ? -22.466 -2.181 -26.559 1.00 95.88 167 LYS A CA 1
ATOM 1333 C C . LYS A 1 167 ? -22.054 -0.885 -25.869 1.00 95.88 167 LYS A C 1
ATOM 1335 O O . LYS A 1 167 ? -21.126 -0.239 -26.340 1.00 95.88 167 LYS A O 1
ATOM 1340 N N . LEU A 1 168 ? -22.639 -0.546 -24.721 1.00 95.06 168 LEU A N 1
ATOM 1341 C CA . LEU A 1 168 ? -22.286 0.692 -24.007 1.00 95.06 168 LEU A CA 1
ATOM 1342 C C . LEU A 1 168 ? -20.867 0.633 -23.417 1.00 95.06 168 LEU A C 1
ATOM 1344 O O . LEU A 1 168 ? -20.136 1.625 -23.405 1.00 95.06 168 LEU A O 1
ATOM 1348 N N . THR A 1 169 ? -20.418 -0.556 -23.002 1.00 95.38 169 THR A N 1
ATOM 1349 C CA . THR A 1 169 ? -19.007 -0.775 -22.640 1.00 95.38 169 THR A CA 1
ATOM 1350 C C . THR A 1 169 ? -18.097 -0.653 -23.865 1.00 95.38 169 THR A C 1
ATOM 1352 O O . THR A 1 169 ? -17.018 -0.066 -23.772 1.00 95.38 169 THR A O 1
ATOM 1355 N N . ALA A 1 170 ? -18.520 -1.166 -25.023 1.00 96.94 170 ALA A N 1
ATOM 1356 C CA . ALA A 1 170 ? -17.775 -1.013 -26.268 1.00 96.94 170 ALA A CA 1
ATOM 1357 C C . ALA A 1 170 ? -17.648 0.453 -26.706 1.00 96.94 170 ALA A C 1
ATOM 1359 O O . ALA A 1 170 ? -16.561 0.879 -27.094 1.00 96.94 170 ALA A O 1
ATOM 1360 N N . GLU A 1 171 ? -18.720 1.233 -26.590 1.00 96.25 171 GLU A N 1
ATOM 1361 C CA . GLU A 1 171 ? -18.721 2.672 -26.856 1.00 96.25 171 GLU A CA 1
ATOM 1362 C C . GLU A 1 171 ? -17.770 3.418 -25.925 1.00 96.25 171 GLU A C 1
ATOM 1364 O O . GLU A 1 171 ? -16.953 4.201 -26.405 1.00 96.25 171 GLU A O 1
ATOM 1369 N N . TYR A 1 172 ? -17.786 3.112 -24.623 1.00 95.50 172 TYR A N 1
ATOM 1370 C CA . TYR A 1 172 ? -16.826 3.675 -23.669 1.00 95.50 172 TYR A CA 1
ATOM 1371 C C . TYR A 1 172 ? -15.376 3.370 -24.082 1.00 95.50 172 TYR A C 1
ATOM 1373 O O . TYR A 1 172 ? -14.520 4.256 -24.102 1.00 95.50 172 TYR A O 1
ATOM 1381 N N . ILE A 1 173 ? -15.079 2.119 -24.451 1.00 96.19 173 ILE A N 1
ATOM 1382 C CA . ILE A 1 173 ? -13.739 1.726 -24.912 1.00 96.19 173 ILE A CA 1
ATOM 1383 C C . ILE A 1 173 ? -13.360 2.504 -26.175 1.00 96.19 173 ILE A C 1
ATOM 1385 O O . ILE A 1 173 ? -12.263 3.067 -26.226 1.00 96.19 173 ILE A O 1
ATOM 1389 N N . ARG A 1 174 ? -14.255 2.586 -27.163 1.00 95.94 174 ARG A N 1
ATOM 1390 C CA . ARG A 1 174 ? -14.026 3.328 -28.408 1.00 95.94 174 ARG A CA 1
ATOM 1391 C C . ARG A 1 174 ? -13.743 4.801 -28.124 1.00 95.94 174 ARG A C 1
ATOM 1393 O O . ARG A 1 174 ? -12.737 5.327 -28.593 1.00 95.94 174 ARG A O 1
ATOM 1400 N N . GLN A 1 175 ? -14.574 5.429 -27.295 1.00 95.00 175 GLN A N 1
ATOM 1401 C CA . GLN A 1 175 ? -14.483 6.841 -26.936 1.00 95.00 175 GLN A CA 1
ATOM 1402 C C . GLN A 1 175 ? -13.159 7.184 -26.242 1.00 95.00 175 GLN A C 1
ATOM 1404 O O . GLN A 1 175 ? -12.518 8.168 -26.602 1.00 95.00 175 GLN A O 1
ATOM 1409 N N . TYR A 1 176 ? -12.734 6.385 -25.259 1.00 93.19 176 TYR A N 1
ATOM 1410 C CA . TYR A 1 176 ? -11.609 6.750 -24.388 1.00 93.19 176 TYR A CA 1
ATOM 1411 C C . TYR A 1 176 ? -10.271 6.093 -24.747 1.00 93.19 176 TYR A C 1
ATOM 1413 O O . TYR A 1 176 ? -9.240 6.491 -24.206 1.00 93.19 176 TYR A O 1
ATOM 1421 N N . SER A 1 177 ? -10.247 5.112 -25.655 1.00 91.56 177 SER A N 1
ATOM 1422 C CA . SER A 1 177 ? -9.002 4.453 -26.094 1.00 91.56 177 SER A CA 1
ATOM 1423 C C . SER A 1 177 ? -8.752 4.508 -27.606 1.00 91.56 177 SER A C 1
ATOM 1425 O O . SER A 1 177 ? -7.608 4.325 -28.053 1.00 91.56 177 SER A O 1
ATOM 1427 N N . GLY A 1 178 ? -9.800 4.757 -28.401 1.00 89.25 178 GLY A N 1
ATOM 1428 C CA . GLY A 1 178 ? -9.777 4.635 -29.860 1.00 89.25 178 GLY A CA 1
ATOM 1429 C C . GLY A 1 178 ? -9.649 3.192 -30.360 1.00 89.25 178 GLY A C 1
ATOM 1430 O O . GLY A 1 178 ? -9.404 2.976 -31.543 1.00 89.25 178 GLY A O 1
ATOM 1431 N N . ILE A 1 179 ? -9.746 2.196 -29.474 1.00 92.50 179 ILE A N 1
ATOM 1432 C CA . ILE A 1 179 ? -9.753 0.779 -29.844 1.00 92.50 179 ILE A CA 1
ATOM 1433 C C . ILE A 1 179 ? -11.171 0.407 -30.259 1.00 92.50 179 ILE A C 1
ATOM 1435 O O . ILE A 1 179 ? -12.114 0.783 -29.572 1.00 92.50 179 ILE A O 1
ATOM 1439 N N . GLU A 1 180 ? -11.309 -0.365 -31.336 1.00 95.06 180 GLU A N 1
ATOM 1440 C CA . GLU A 1 180 ? -12.585 -0.955 -31.740 1.00 95.06 180 GLU A CA 1
ATOM 1441 C C . GLU A 1 180 ? -12.749 -2.334 -31.077 1.00 95.06 180 GLU A C 1
ATOM 1443 O O . GLU A 1 180 ? -12.071 -3.291 -31.478 1.00 95.06 180 GLU A O 1
ATOM 1448 N N . PRO A 1 181 ? -13.575 -2.461 -30.024 1.00 96.69 181 PRO A N 1
ATOM 1449 C CA . PRO A 1 181 ? -13.817 -3.740 -29.376 1.00 96.69 181 PRO A CA 1
ATOM 1450 C C . PRO A 1 181 ? -14.880 -4.547 -30.127 1.00 96.69 181 PRO A C 1
ATOM 1452 O O . PRO A 1 181 ? -15.758 -4.005 -30.793 1.00 96.69 181 PRO A O 1
ATOM 1455 N N . VAL A 1 182 ? -14.852 -5.865 -29.951 1.00 96.75 182 VAL A N 1
ATOM 1456 C CA . VAL A 1 182 ? -15.942 -6.747 -30.379 1.00 96.75 182 VAL A CA 1
ATOM 1457 C C . VAL A 1 182 ? -16.890 -6.952 -29.206 1.00 96.75 182 VAL A C 1
ATOM 1459 O O . VAL A 1 182 ? -16.449 -7.298 -28.111 1.00 96.75 182 VAL A O 1
ATOM 1462 N N . VAL A 1 183 ? -18.186 -6.751 -29.426 1.00 97.44 183 VAL A N 1
ATOM 1463 C CA . VAL A 1 183 ? -19.211 -7.021 -28.412 1.00 97.44 183 VAL A CA 1
ATOM 1464 C C . VAL A 1 183 ? -19.557 -8.503 -28.442 1.00 97.44 183 VAL A C 1
ATOM 1466 O O . VAL A 1 183 ? -19.994 -9.015 -29.470 1.00 97.44 183 VAL A O 1
ATOM 1469 N N . ILE A 1 184 ? -19.354 -9.191 -27.321 1.00 96.25 184 ILE A N 1
ATOM 1470 C CA . ILE A 1 184 ? -19.779 -10.580 -27.136 1.00 96.25 184 ILE A CA 1
ATOM 1471 C C . ILE A 1 184 ? -20.401 -10.678 -25.751 1.00 96.25 184 ILE A C 1
ATOM 1473 O O . ILE A 1 184 ? -19.716 -10.498 -24.743 1.00 96.25 184 ILE A O 1
ATOM 1477 N N . HIS A 1 185 ? -21.696 -10.973 -25.696 1.00 94.75 185 HIS A N 1
ATOM 1478 C CA . HIS A 1 185 ? -22.386 -11.152 -24.427 1.00 94.75 185 HIS A CA 1
ATOM 1479 C C . HIS A 1 185 ? -22.033 -12.515 -23.803 1.00 94.75 185 HIS A C 1
ATOM 1481 O O . HIS A 1 185 ? -21.888 -13.517 -24.510 1.00 94.75 185 HIS A O 1
ATOM 1487 N N . PRO A 1 186 ? -21.861 -12.586 -22.475 1.00 89.88 186 PRO A N 1
ATOM 1488 C CA . PRO A 1 186 ? -21.526 -13.829 -21.796 1.00 89.88 186 PRO A CA 1
ATOM 1489 C C . PRO A 1 186 ? -22.786 -14.700 -21.590 1.00 89.88 186 PRO A C 1
ATOM 1491 O O . PRO A 1 186 ? -23.787 -14.199 -21.075 1.00 89.88 186 PRO A O 1
ATOM 1494 N N . PRO A 1 187 ? -22.764 -16.007 -21.929 1.00 90.81 187 PRO A N 1
ATOM 1495 C CA . PRO A 1 187 ? -23.934 -16.889 -21.827 1.00 90.81 187 PRO A CA 1
ATOM 1496 C C . PRO A 1 187 ? -24.150 -17.397 -20.390 1.00 90.81 187 PRO A C 1
ATOM 1498 O O . PRO A 1 187 ? -24.111 -18.594 -20.119 1.00 90.81 187 PRO A O 1
ATOM 1501 N N . VAL A 1 188 ? -24.331 -16.479 -19.435 1.00 90.12 188 VAL A N 1
ATOM 1502 C CA . VAL A 1 188 ? -24.402 -16.799 -17.994 1.00 90.12 188 VAL A CA 1
ATOM 1503 C C . VAL A 1 188 ? -25.765 -17.321 -17.531 1.00 90.12 188 VAL A C 1
ATOM 1505 O O . VAL A 1 188 ? -25.856 -17.835 -16.421 1.00 90.12 188 VAL A O 1
ATOM 1508 N N . TYR A 1 189 ? -26.791 -17.198 -18.375 1.00 90.19 189 TYR A N 1
ATOM 1509 C CA . TYR A 1 189 ? -28.201 -17.346 -18.000 1.00 90.19 189 TYR A CA 1
ATOM 1510 C C . TYR A 1 189 ? -28.709 -18.797 -17.986 1.00 90.19 189 TYR A C 1
ATOM 1512 O O . TYR A 1 189 ? -29.699 -19.101 -17.331 1.00 90.19 189 TYR A O 1
ATOM 1520 N N . GLY A 1 190 ? -28.034 -19.721 -18.678 1.00 84.12 190 GLY A N 1
ATOM 1521 C CA . GLY A 1 190 ? -28.498 -21.104 -18.856 1.00 84.12 190 GLY A CA 1
ATOM 1522 C C . GLY A 1 190 ? -29.480 -21.282 -20.027 1.00 84.12 190 GLY A C 1
ATOM 1523 O O . GLY A 1 190 ? -29.791 -20.334 -20.739 1.00 84.12 190 GLY A O 1
ATOM 1524 N N . ALA A 1 191 ? -29.935 -22.521 -20.253 1.00 79.69 191 ALA A N 1
ATOM 1525 C CA . ALA A 1 191 ? -30.672 -22.922 -21.464 1.00 79.69 191 ALA A CA 1
ATOM 1526 C C . ALA A 1 191 ? -32.213 -22.842 -21.357 1.00 79.69 191 ALA A C 1
ATOM 1528 O O . ALA A 1 191 ? -32.910 -23.185 -22.309 1.00 79.69 191 ALA A O 1
ATOM 1529 N N . GLY A 1 192 ? -32.753 -22.403 -20.213 1.00 84.44 192 GLY A N 1
ATOM 1530 C CA . GLY A 1 192 ? -34.193 -22.441 -19.936 1.00 84.44 192 GLY A CA 1
ATOM 1531 C C . GLY A 1 192 ? -34.777 -23.872 -19.868 1.00 84.44 192 GLY A C 1
ATOM 1532 O O . GLY A 1 192 ? -34.020 -24.846 -19.889 1.00 84.44 192 GLY A O 1
ATOM 1533 N N . PRO A 1 193 ? -36.115 -24.021 -19.764 1.00 89.44 193 PRO A N 1
ATOM 1534 C CA . PRO A 1 193 ? -37.104 -22.954 -19.585 1.00 89.44 193 PRO A CA 1
ATOM 1535 C C . PRO A 1 193 ? -36.918 -22.222 -18.249 1.00 89.44 193 PRO A C 1
ATOM 1537 O O . PRO A 1 193 ? -36.504 -22.812 -17.253 1.00 89.44 193 PRO A O 1
ATOM 1540 N N . PHE A 1 194 ? -37.214 -20.923 -18.233 1.00 92.75 194 PHE A N 1
ATOM 1541 C CA . PHE A 1 194 ? -37.055 -20.093 -17.039 1.00 92.75 194 PHE A CA 1
ATOM 1542 C C . PHE A 1 194 ? -38.344 -20.074 -16.209 1.00 92.75 194 PHE A C 1
ATOM 1544 O O . PHE A 1 194 ? -39.429 -19.916 -16.777 1.00 92.75 194 PHE A O 1
ATOM 1551 N N . PRO A 1 195 ? -38.260 -20.215 -14.874 1.00 92.88 195 PRO A N 1
ATOM 1552 C CA . PRO A 1 195 ? -39.437 -20.154 -14.017 1.00 92.88 195 PRO A CA 1
ATOM 1553 C C . PRO A 1 195 ? -40.042 -18.748 -14.036 1.00 92.88 195 PRO A C 1
ATOM 1555 O O . PRO A 1 195 ? -39.320 -17.756 -14.049 1.00 92.88 195 PRO A O 1
ATOM 1558 N N . LYS A 1 196 ? -41.373 -18.645 -13.998 1.00 93.00 196 LYS A N 1
ATOM 1559 C CA . LYS A 1 196 ? -42.068 -17.355 -13.927 1.00 93.00 196 LYS A CA 1
ATOM 1560 C C . LYS A 1 196 ? -42.364 -17.000 -12.471 1.00 93.00 196 LYS A C 1
ATOM 1562 O O . LYS A 1 196 ? -43.222 -17.615 -11.843 1.00 93.00 196 LYS A O 1
ATOM 1567 N N . TYR A 1 197 ? -41.652 -16.011 -11.941 1.00 94.88 197 TYR A N 1
ATOM 1568 C CA . TYR A 1 197 ? -41.803 -15.549 -10.559 1.00 94.88 197 TYR A CA 1
ATOM 1569 C C . TYR A 1 197 ? -42.545 -14.225 -10.421 1.00 94.88 197 TYR A C 1
ATOM 1571 O O . TYR A 1 197 ? -43.072 -13.975 -9.337 1.00 94.88 197 TYR A O 1
ATOM 1579 N N . GLY A 1 198 ? -42.627 -13.424 -11.490 1.00 87.88 198 GLY A N 1
ATOM 1580 C CA . GLY A 1 198 ? -43.367 -12.160 -11.500 1.00 87.88 198 GLY A CA 1
ATOM 1581 C C . GLY A 1 198 ? -44.804 -12.327 -11.009 1.00 87.88 198 GLY A C 1
ATOM 1582 O O . GLY A 1 198 ? -45.597 -13.046 -11.620 1.00 87.88 198 GLY A O 1
ATOM 1583 N N . ARG A 1 199 ? -45.126 -11.673 -9.892 1.00 90.56 199 ARG A N 1
ATOM 1584 C CA . ARG A 1 199 ? -46.412 -11.754 -9.192 1.00 90.56 199 ARG A CA 1
ATOM 1585 C C . ARG A 1 199 ? -46.771 -10.381 -8.644 1.00 90.56 199 ARG A C 1
ATOM 1587 O O . ARG A 1 199 ? -45.966 -9.761 -7.959 1.00 90.56 199 ARG A O 1
ATOM 1594 N N . PHE A 1 200 ? -47.980 -9.911 -8.935 1.00 94.31 200 PHE A N 1
ATOM 1595 C CA . PHE A 1 200 ? -48.409 -8.578 -8.521 1.00 94.31 200 PHE A CA 1
ATOM 1596 C C . PHE A 1 200 ? -48.792 -8.539 -7.036 1.00 94.31 200 PHE A C 1
ATOM 1598 O O . PHE A 1 200 ? -48.624 -7.532 -6.383 1.00 94.31 200 PHE A O 1
ATOM 1605 N N . GLU A 1 201 ? -49.315 -9.614 -6.469 1.00 89.25 201 GLU A N 1
ATOM 1606 C CA . GLU A 1 201 ? -50.029 -9.582 -5.191 1.00 89.25 201 GLU A CA 1
ATOM 1607 C C . GLU A 1 201 ? -49.121 -9.785 -3.978 1.00 89.25 201 GLU A C 1
ATOM 1609 O O . GLU A 1 201 ? -49.522 -9.497 -2.854 1.00 89.25 201 GLU A O 1
ATOM 1614 N N . LYS A 1 202 ? -47.916 -10.326 -4.182 1.00 88.12 202 LYS A N 1
ATOM 1615 C CA . LYS A 1 202 ? -47.038 -10.771 -3.097 1.00 88.12 202 LYS A CA 1
ATOM 1616 C C . LYS A 1 202 ? -45.569 -10.713 -3.505 1.00 88.12 202 LYS A C 1
ATOM 1618 O O . LYS A 1 202 ? -45.238 -10.940 -4.664 1.00 88.12 202 LYS A O 1
ATOM 1623 N N . GLY A 1 203 ? -44.703 -10.488 -2.521 1.00 94.38 203 GLY A N 1
ATOM 1624 C CA . GLY A 1 203 ? -43.250 -10.473 -2.666 1.00 94.38 203 GLY A CA 1
ATOM 1625 C C . GLY A 1 203 ? -42.653 -9.144 -2.219 1.00 94.38 203 GLY A C 1
ATOM 1626 O O . GLY A 1 203 ? -43.380 -8.188 -1.956 1.00 94.38 203 GLY A O 1
ATOM 1627 N N . PHE A 1 204 ? -41.328 -9.097 -2.154 1.00 97.56 204 PHE A N 1
ATOM 1628 C CA . PHE A 1 204 ? -40.584 -7.919 -1.713 1.00 97.56 204 PHE A CA 1
ATOM 1629 C C . PHE A 1 204 ? -39.953 -7.160 -2.883 1.00 97.56 204 PHE A C 1
ATOM 1631 O O . PHE A 1 204 ? -39.693 -7.720 -3.954 1.00 97.56 204 PHE A O 1
ATOM 1638 N N . ILE A 1 205 ? -39.666 -5.881 -2.658 1.00 98.56 205 ILE A N 1
ATOM 1639 C CA . ILE A 1 205 ? -38.824 -5.066 -3.528 1.00 98.56 205 ILE A CA 1
ATOM 1640 C C . ILE A 1 205 ? -37.364 -5.416 -3.231 1.00 98.56 205 ILE A C 1
ATOM 1642 O O . ILE A 1 205 ? -36.893 -5.250 -2.104 1.00 98.56 205 ILE A O 1
ATOM 1646 N N . ALA A 1 206 ? -36.649 -5.935 -4.226 1.00 98.25 206 ALA A N 1
ATOM 1647 C CA . ALA A 1 206 ? -35.306 -6.469 -4.037 1.00 98.25 206 ALA A CA 1
ATOM 1648 C C . ALA A 1 206 ? -34.207 -5.485 -4.456 1.00 98.25 206 ALA A C 1
ATOM 1650 O O . ALA A 1 206 ? -34.325 -4.827 -5.487 1.00 98.25 206 ALA A O 1
ATOM 1651 N N . LEU A 1 207 ? -33.094 -5.469 -3.721 1.00 97.94 207 LEU A N 1
ATOM 1652 C CA . LEU A 1 207 ? -31.806 -4.919 -4.163 1.00 97.94 207 LEU A CA 1
ATOM 1653 C C . LEU A 1 207 ? -30.722 -5.993 -4.025 1.00 97.94 207 LEU A C 1
ATOM 1655 O O . LEU A 1 207 ? -30.671 -6.703 -3.024 1.00 97.94 207 LEU A O 1
ATOM 1659 N N . ILE A 1 208 ? -29.826 -6.109 -5.004 1.00 95.12 208 ILE A N 1
ATOM 1660 C CA . ILE A 1 208 ? -28.668 -7.009 -4.921 1.00 95.12 208 ILE A CA 1
ATOM 1661 C C . ILE A 1 208 ? -27.413 -6.187 -4.641 1.00 95.12 208 ILE A C 1
ATOM 1663 O O . ILE A 1 208 ? -27.125 -5.233 -5.357 1.00 95.12 208 ILE A O 1
ATOM 1667 N N . ASN A 1 209 ? -26.632 -6.623 -3.648 1.00 91.62 209 ASN A N 1
ATOM 1668 C CA . ASN A 1 209 ? -25.397 -5.990 -3.190 1.00 91.62 209 ASN A CA 1
ATOM 1669 C C . ASN A 1 209 ? -25.625 -4.558 -2.665 1.00 91.62 209 ASN A C 1
ATOM 1671 O O . ASN A 1 209 ? -25.173 -3.614 -3.305 1.00 91.62 209 ASN A O 1
ATOM 1675 N N . PRO A 1 210 ? -26.321 -4.386 -1.524 1.00 94.38 210 PRO A N 1
ATOM 1676 C CA . PRO A 1 210 ? -26.667 -3.073 -0.991 1.00 94.38 210 PRO A CA 1
ATOM 1677 C C . PRO A 1 210 ? -25.418 -2.312 -0.552 1.00 94.38 210 PRO A C 1
ATOM 1679 O O . PRO A 1 210 ? -24.848 -2.586 0.500 1.00 94.38 210 PRO A O 1
ATOM 1682 N N . SER A 1 211 ? -24.977 -1.379 -1.382 1.00 92.75 211 SER A N 1
ATOM 1683 C CA . SER A 1 211 ? -23.856 -0.496 -1.087 1.00 92.75 211 SER A CA 1
ATOM 1684 C C . SER A 1 211 ? -24.032 0.842 -1.785 1.00 92.75 211 SER A C 1
ATOM 1686 O O . SER A 1 211 ? -24.844 0.972 -2.709 1.00 92.75 211 SER A O 1
ATOM 1688 N N . THR A 1 212 ? -23.232 1.830 -1.392 1.00 92.06 212 THR A N 1
ATOM 1689 C CA . THR A 1 212 ? -23.236 3.165 -2.002 1.00 92.06 212 THR A CA 1
ATOM 1690 C C . THR A 1 212 ? -23.130 3.116 -3.525 1.00 92.06 212 THR A C 1
ATOM 1692 O O . THR A 1 212 ? -23.948 3.704 -4.227 1.00 92.06 212 THR A O 1
ATOM 1695 N N . VAL A 1 213 ? -22.180 2.342 -4.063 1.00 91.19 213 VAL A N 1
ATOM 1696 C CA . VAL A 1 213 ? -21.987 2.219 -5.519 1.00 91.19 213 VAL A CA 1
ATOM 1697 C C . VAL A 1 213 ? -23.174 1.546 -6.221 1.00 91.19 213 VAL A C 1
ATOM 1699 O O . VAL A 1 213 ? -23.435 1.817 -7.390 1.00 91.19 213 VAL A O 1
ATOM 1702 N N . LYS A 1 214 ? -23.931 0.701 -5.514 1.00 94.56 214 LYS A N 1
ATOM 1703 C CA . LYS A 1 214 ? -25.134 0.029 -6.030 1.00 94.56 214 LYS A CA 1
ATOM 1704 C C . LYS A 1 214 ? -26.434 0.778 -5.726 1.00 94.56 214 LYS A C 1
ATOM 1706 O O . LYS A 1 214 ? -27.503 0.226 -5.960 1.00 94.56 214 LYS A O 1
ATOM 1711 N N . GLY A 1 215 ? -26.343 2.022 -5.251 1.00 95.88 215 GLY A N 1
ATOM 1712 C CA . GLY A 1 215 ? -27.496 2.897 -5.045 1.00 95.88 215 GLY A CA 1
ATOM 1713 C C . GLY A 1 215 ? -28.344 2.539 -3.833 1.00 95.88 215 GLY A C 1
ATOM 1714 O O . GLY A 1 215 ? -29.565 2.691 -3.871 1.00 95.88 215 GLY A O 1
ATOM 1715 N N . ILE A 1 216 ? -27.716 2.079 -2.744 1.00 96.88 216 ILE A N 1
ATOM 1716 C CA . ILE A 1 216 ? -28.423 1.802 -1.485 1.00 96.88 216 ILE A CA 1
ATOM 1717 C C . ILE A 1 216 ? -29.225 3.015 -0.982 1.00 96.88 216 ILE A C 1
ATOM 1719 O O . ILE A 1 216 ? -30.306 2.835 -0.436 1.00 96.88 216 ILE A O 1
ATOM 1723 N N . SER A 1 217 ? -28.767 4.246 -1.234 1.00 96.75 217 SER A N 1
ATOM 1724 C CA . SER A 1 217 ? -29.484 5.473 -0.858 1.00 96.75 217 SER A CA 1
ATOM 1725 C C . SER A 1 217 ? -30.891 5.545 -1.459 1.00 96.75 217 SER A C 1
ATOM 1727 O O . SER A 1 217 ? -31.841 5.893 -0.759 1.00 96.75 217 SER A O 1
ATOM 1729 N N . ILE A 1 218 ? -31.051 5.145 -2.725 1.00 98.31 218 ILE A N 1
ATOM 1730 C CA . ILE A 1 218 ? -32.353 5.100 -3.401 1.00 98.31 218 ILE A CA 1
ATOM 1731 C C . ILE A 1 218 ? -33.235 4.021 -2.768 1.00 98.31 218 ILE A C 1
ATOM 1733 O O . ILE A 1 218 ? -34.401 4.275 -2.476 1.00 98.31 218 ILE A O 1
ATOM 1737 N N . PHE A 1 219 ? -32.681 2.837 -2.494 1.00 98.50 219 PHE A N 1
ATOM 1738 C CA . PHE A 1 219 ? -33.410 1.752 -1.830 1.00 98.50 219 PHE A CA 1
ATOM 1739 C C . PHE A 1 219 ? -33.935 2.163 -0.448 1.00 98.50 219 PHE A C 1
ATOM 1741 O O . PHE A 1 219 ? -35.119 1.982 -0.172 1.00 98.50 219 PHE A O 1
ATOM 1748 N N . LEU A 1 220 ? -33.082 2.761 0.390 1.00 98.12 220 LEU A N 1
ATOM 1749 C CA . LEU A 1 220 ? -33.456 3.207 1.734 1.00 98.12 220 LEU A CA 1
ATOM 1750 C C . LEU A 1 220 ? -34.544 4.288 1.676 1.00 98.12 220 LEU A C 1
ATOM 1752 O O . LEU A 1 220 ? -35.544 4.197 2.385 1.00 98.12 220 LEU A O 1
ATOM 1756 N N . ALA A 1 221 ? -34.396 5.274 0.786 1.00 98.00 221 ALA A N 1
ATOM 1757 C CA . ALA A 1 221 ? -35.376 6.346 0.636 1.00 98.00 221 ALA A CA 1
ATOM 1758 C C . ALA A 1 221 ? -36.741 5.841 0.134 1.00 98.00 221 ALA A C 1
ATOM 1760 O O . ALA A 1 221 ? -37.784 6.344 0.556 1.00 98.00 221 ALA A O 1
ATOM 1761 N N . LEU A 1 222 ? -36.758 4.841 -0.755 1.00 98.56 222 LEU A N 1
ATOM 1762 C CA . LEU A 1 222 ? -37.995 4.204 -1.209 1.00 98.56 222 LEU A CA 1
ATOM 1763 C C . LEU A 1 222 ? -38.664 3.408 -0.087 1.00 98.56 222 LEU A C 1
ATOM 1765 O O . LEU A 1 222 ? -39.871 3.547 0.096 1.00 98.56 222 LEU A O 1
ATOM 1769 N N . ALA A 1 223 ? -37.891 2.637 0.682 1.00 98.25 223 ALA A N 1
ATOM 1770 C CA . ALA A 1 223 ? -38.401 1.867 1.813 1.00 98.25 223 ALA A CA 1
ATOM 1771 C C . ALA A 1 223 ? -39.042 2.765 2.880 1.00 98.25 223 ALA A C 1
ATOM 1773 O O . ALA A 1 223 ? -40.147 2.477 3.337 1.00 98.25 223 ALA A O 1
ATOM 1774 N N . GLN A 1 224 ? -38.422 3.908 3.187 1.00 97.94 224 GLN A N 1
ATOM 1775 C CA . GLN A 1 224 ? -38.980 4.912 4.100 1.00 97.94 224 GLN A CA 1
ATOM 1776 C C . GLN A 1 224 ? -40.288 5.535 3.587 1.00 97.94 224 GLN A C 1
ATOM 1778 O O . GLN A 1 224 ? -41.186 5.829 4.371 1.00 97.94 224 GLN A O 1
ATOM 1783 N N . LYS A 1 225 ? -40.414 5.761 2.271 1.00 98.12 225 LYS A N 1
ATOM 1784 C CA . LYS A 1 225 ? -41.611 6.375 1.662 1.00 98.12 225 LYS A CA 1
ATOM 1785 C C . LYS A 1 225 ? -42.747 5.385 1.383 1.00 98.12 225 LYS A C 1
ATOM 1787 O O . LYS A 1 225 ? -43.835 5.823 1.006 1.00 98.12 225 LYS A O 1
ATOM 1792 N N . LEU A 1 226 ? -42.495 4.084 1.517 1.00 97.62 226 LEU A N 1
ATOM 1793 C CA . LEU A 1 226 ? -43.436 2.997 1.234 1.00 97.62 226 LEU A CA 1
ATOM 1794 C C . LEU A 1 226 ? -43.451 1.978 2.393 1.00 97.62 226 LEU A C 1
ATOM 1796 O O . LEU A 1 226 ? -43.102 0.815 2.178 1.00 97.62 226 LEU A O 1
ATOM 1800 N N . PRO A 1 227 ? -43.851 2.390 3.613 1.00 96.94 227 PRO A N 1
ATOM 1801 C CA . PRO A 1 227 ? -43.782 1.544 4.808 1.00 96.94 227 PRO A CA 1
ATOM 1802 C C . PRO A 1 227 ? -44.651 0.278 4.724 1.00 96.94 227 PRO A C 1
ATOM 1804 O O . PRO A 1 227 ? -44.317 -0.725 5.346 1.00 96.94 227 PRO A O 1
ATOM 1807 N N . ASP A 1 228 ? -45.714 0.295 3.914 1.00 96.12 228 ASP A N 1
ATOM 1808 C CA . ASP A 1 228 ? -46.653 -0.829 3.753 1.00 96.12 228 ASP A CA 1
ATOM 1809 C C . ASP A 1 228 ? -46.120 -1.971 2.867 1.00 96.12 228 ASP A C 1
ATOM 1811 O O . ASP A 1 228 ? -46.790 -2.988 2.681 1.00 96.12 228 ASP A O 1
ATOM 1815 N N . TYR A 1 229 ? -44.932 -1.810 2.278 1.00 97.31 229 TYR A N 1
ATOM 1816 C CA . TYR A 1 229 ? -44.340 -2.782 1.361 1.00 97.31 229 TYR A CA 1
ATOM 1817 C C . TYR A 1 229 ? -43.042 -3.355 1.923 1.00 97.31 229 TYR A C 1
ATOM 1819 O O . TYR A 1 229 ? -42.221 -2.629 2.478 1.00 97.31 229 TYR A O 1
ATOM 1827 N N . GLU A 1 230 ? -42.834 -4.659 1.723 1.00 97.88 230 GLU A N 1
ATOM 1828 C CA . GLU A 1 230 ? -41.606 -5.340 2.134 1.00 97.88 230 GLU A CA 1
ATOM 1829 C C . GLU A 1 230 ? -40.448 -5.052 1.172 1.00 97.88 230 GLU A C 1
ATOM 1831 O O . GLU A 1 230 ? -40.566 -5.204 -0.047 1.00 97.88 230 GLU A O 1
ATOM 1836 N N . PHE A 1 231 ? -39.287 -4.737 1.733 1.00 98.62 231 PHE A N 1
ATOM 1837 C CA . PHE A 1 231 ? -38.024 -4.574 1.027 1.00 98.62 231 PHE A CA 1
ATOM 1838 C C . PHE A 1 231 ? -37.035 -5.659 1.462 1.00 98.62 231 PHE A C 1
ATOM 1840 O O . PHE A 1 231 ? -36.980 -6.058 2.625 1.00 98.62 231 PHE A O 1
ATOM 1847 N N . ALA A 1 232 ? -36.213 -6.150 0.537 1.00 98.00 232 ALA A N 1
ATOM 1848 C CA . ALA A 1 232 ? -35.152 -7.089 0.879 1.00 98.00 232 ALA A CA 1
ATOM 1849 C C . ALA A 1 232 ? -33.873 -6.824 0.090 1.00 98.00 232 ALA A C 1
ATOM 1851 O O . ALA A 1 232 ? -33.896 -6.631 -1.124 1.00 98.00 232 ALA A O 1
ATOM 1852 N N . ALA A 1 233 ? -32.737 -6.862 0.774 1.00 97.31 233 ALA A N 1
ATOM 1853 C CA . ALA A 1 233 ? -31.443 -6.619 0.163 1.00 97.31 233 ALA A CA 1
ATOM 1854 C C . ALA A 1 233 ? -30.557 -7.865 0.253 1.00 97.31 233 ALA A C 1
ATOM 1856 O O . ALA A 1 233 ? -30.209 -8.307 1.344 1.00 97.31 233 ALA A O 1
ATOM 1857 N N . LEU A 1 234 ? -30.168 -8.442 -0.885 1.00 95.50 234 LEU A N 1
ATOM 1858 C CA . LEU A 1 234 ? -29.252 -9.580 -0.929 1.00 95.50 234 LEU A CA 1
ATOM 1859 C C . LEU A 1 234 ? -27.815 -9.102 -0.719 1.00 95.50 234 LEU A C 1
ATOM 1861 O O . LEU A 1 234 ? -27.262 -8.405 -1.572 1.00 95.50 234 LEU A O 1
ATOM 1865 N N . GLN A 1 235 ? -27.189 -9.502 0.388 1.00 89.06 235 GLN A N 1
ATOM 1866 C CA . GLN A 1 235 ? -25.813 -9.130 0.697 1.00 89.06 235 GLN A CA 1
ATOM 1867 C C . GLN A 1 235 ? -24.857 -9.571 -0.425 1.00 89.06 235 GLN A C 1
ATOM 1869 O O . GLN A 1 235 ? -24.820 -10.739 -0.813 1.00 89.06 235 GLN A O 1
ATOM 1874 N N . GLY A 1 236 ? -24.042 -8.631 -0.908 1.00 83.12 236 GLY A N 1
ATOM 1875 C CA . GLY A 1 236 ? -22.982 -8.883 -1.881 1.00 83.12 236 GLY A CA 1
ATOM 1876 C C . GLY A 1 236 ? -21.597 -8.514 -1.349 1.00 83.12 236 GLY A C 1
ATOM 1877 O O . GLY A 1 236 ? -21.388 -8.361 -0.145 1.00 83.12 236 GLY A O 1
ATOM 1878 N N . TRP A 1 237 ? -20.633 -8.400 -2.263 1.00 75.50 237 TRP A N 1
ATOM 1879 C CA . TRP A 1 237 ? -19.224 -8.151 -1.943 1.00 75.50 237 TRP A CA 1
ATOM 1880 C C . TRP A 1 237 ? -18.926 -6.711 -1.500 1.00 75.50 237 TRP A C 1
ATOM 1882 O O . TRP A 1 237 ? -17.922 -6.501 -0.828 1.00 75.50 237 TRP A O 1
ATOM 1892 N N . ALA A 1 238 ? -19.764 -5.742 -1.882 1.00 80.44 238 ALA A N 1
ATOM 1893 C CA . ALA A 1 238 ? -19.521 -4.314 -1.666 1.00 80.44 238 ALA A CA 1
ATOM 1894 C C . ALA A 1 238 ? -20.230 -3.754 -0.423 1.00 80.44 238 ALA A C 1
ATOM 1896 O O . ALA A 1 238 ? -20.026 -2.595 -0.095 1.00 80.44 238 ALA A O 1
ATOM 1897 N N . ALA A 1 239 ? -21.081 -4.544 0.237 1.00 85.50 239 ALA A N 1
ATOM 1898 C CA . ALA A 1 239 ? -21.829 -4.093 1.407 1.00 85.50 239 ALA A CA 1
ATOM 1899 C C . ALA A 1 239 ? -20.904 -3.945 2.633 1.00 85.50 239 ALA A C 1
ATOM 1901 O O . ALA A 1 239 ? -20.337 -4.933 3.139 1.00 85.50 239 ALA A O 1
ATOM 1902 N N . THR A 1 240 ? -20.775 -2.711 3.113 1.00 86.00 240 THR A N 1
ATOM 1903 C CA . THR A 1 240 ? -20.061 -2.349 4.346 1.00 86.00 240 THR A CA 1
ATOM 1904 C C . THR A 1 240 ? -20.900 -2.698 5.579 1.00 86.00 240 THR A C 1
ATOM 1906 O O . THR A 1 240 ? -22.072 -3.067 5.470 1.00 86.00 240 THR A O 1
ATOM 1909 N N . GLN A 1 241 ? -20.331 -2.611 6.785 1.00 85.25 241 GLN A N 1
ATOM 1910 C CA . GLN A 1 241 ? -21.145 -2.773 8.000 1.00 85.25 241 GLN A CA 1
ATOM 1911 C C . GLN A 1 241 ? -22.156 -1.637 8.202 1.00 85.25 241 GLN A C 1
ATOM 1913 O O . GLN A 1 241 ? -23.239 -1.893 8.723 1.00 85.25 241 GLN A O 1
ATOM 1918 N N . ALA A 1 242 ? -21.840 -0.422 7.745 1.00 87.44 242 ALA A N 1
ATOM 1919 C CA . ALA A 1 242 ? -22.767 0.706 7.790 1.00 87.44 242 ALA A CA 1
ATOM 1920 C C . ALA A 1 242 ? -23.989 0.465 6.888 1.00 87.44 242 ALA A C 1
ATOM 1922 O O . ALA A 1 242 ? -25.118 0.658 7.330 1.00 87.44 242 ALA A O 1
ATOM 1923 N N . ASP A 1 243 ? -23.770 -0.049 5.672 1.00 92.56 243 ASP A N 1
ATOM 1924 C CA . ASP A 1 243 ? -24.847 -0.395 4.734 1.00 92.56 243 ASP A CA 1
ATOM 1925 C C . ASP A 1 243 ? -25.822 -1.422 5.325 1.00 92.56 243 ASP A C 1
ATOM 1927 O O . ASP A 1 243 ? -27.038 -1.303 5.188 1.00 92.56 243 ASP A O 1
ATOM 1931 N N . LYS A 1 244 ? -25.281 -2.444 6.001 1.00 92.56 244 LYS A N 1
ATOM 1932 C CA . LYS A 1 244 ? -26.084 -3.496 6.638 1.00 92.56 244 LYS A CA 1
ATOM 1933 C C . LYS A 1 244 ? -26.944 -2.933 7.757 1.00 92.56 244 LYS A C 1
ATOM 1935 O O . LYS A 1 244 ? -28.141 -3.197 7.778 1.00 92.56 244 LYS A O 1
ATOM 1940 N N . LYS A 1 245 ? -26.341 -2.119 8.626 1.00 92.75 245 LYS A N 1
ATOM 1941 C CA . LYS A 1 245 ? -27.048 -1.473 9.729 1.00 92.75 245 LYS A CA 1
ATOM 1942 C C . LYS A 1 245 ? -28.176 -0.572 9.220 1.00 92.75 245 LYS A C 1
ATOM 1944 O O . LYS A 1 245 ? -29.291 -0.673 9.706 1.00 92.75 245 LYS A O 1
ATOM 1949 N N . ALA A 1 246 ? -27.923 0.222 8.178 1.00 95.06 246 ALA A N 1
ATOM 1950 C CA . ALA A 1 246 ? -28.937 1.103 7.598 1.00 95.06 246 ALA A CA 1
ATOM 1951 C C . ALA A 1 246 ? -30.176 0.350 7.074 1.00 95.06 246 ALA A C 1
ATOM 1953 O O . ALA A 1 246 ? -31.276 0.896 7.086 1.00 95.06 246 ALA A O 1
ATOM 1954 N N . ILE A 1 247 ? -30.012 -0.896 6.615 1.00 96.56 247 ILE A N 1
ATOM 1955 C CA . ILE A 1 247 ? -31.135 -1.760 6.227 1.00 96.56 247 ILE A CA 1
ATOM 1956 C C . ILE A 1 247 ? -31.840 -2.333 7.457 1.00 96.56 247 ILE A C 1
ATOM 1958 O O . ILE A 1 247 ? -33.064 -2.374 7.478 1.00 96.56 247 ILE A O 1
ATOM 1962 N N . GLU A 1 248 ? -31.080 -2.792 8.453 1.00 93.94 248 GLU A N 1
ATOM 1963 C CA . GLU A 1 248 ? -31.614 -3.364 9.698 1.00 93.94 248 GLU A CA 1
ATOM 1964 C C . GLU A 1 248 ? -32.410 -2.341 10.527 1.00 93.94 248 GLU A C 1
ATOM 1966 O O . GLU A 1 248 ? -33.347 -2.725 11.223 1.00 93.94 248 GLU A O 1
ATOM 1971 N N . ASP A 1 249 ? -32.091 -1.049 10.407 1.00 95.44 249 ASP A N 1
ATOM 1972 C CA . ASP A 1 249 ? -32.794 0.051 11.078 1.00 95.44 249 ASP A CA 1
ATOM 1973 C C . ASP A 1 249 ? -34.182 0.359 10.461 1.00 95.44 249 ASP A C 1
ATOM 1975 O O . ASP A 1 249 ? -34.962 1.122 11.037 1.00 95.44 249 ASP A O 1
ATOM 1979 N N . LEU A 1 250 ? -34.524 -0.211 9.296 1.00 96.25 250 LEU A N 1
ATOM 1980 C CA . LEU A 1 250 ? -35.824 -0.012 8.646 1.00 96.25 250 LEU A CA 1
ATOM 1981 C C . LEU A 1 250 ? -36.815 -1.130 9.014 1.00 96.25 250 LEU A C 1
ATOM 1983 O O . LEU A 1 250 ? -36.542 -2.301 8.750 1.00 96.25 250 LEU A O 1
ATOM 1987 N N . PRO A 1 251 ? -38.022 -0.805 9.516 1.00 95.62 251 PRO A N 1
ATOM 1988 C CA . PRO A 1 251 ? -38.978 -1.808 9.997 1.00 95.62 251 PRO A CA 1
ATOM 1989 C C . PRO A 1 251 ? -39.567 -2.686 8.881 1.00 95.62 251 PRO A C 1
ATOM 1991 O O . PRO A 1 251 ? -40.064 -3.777 9.150 1.00 95.62 251 PRO A O 1
ATOM 1994 N N . ASN A 1 252 ? -39.519 -2.219 7.632 1.00 98.06 252 ASN A N 1
ATOM 1995 C CA . ASN A 1 252 ? -40.041 -2.905 6.453 1.00 98.06 252 ASN A CA 1
ATOM 1996 C C . ASN A 1 252 ? -38.940 -3.428 5.512 1.00 98.06 252 ASN A C 1
ATOM 1998 O O . ASN A 1 252 ? -39.257 -3.859 4.402 1.00 98.06 252 ASN A O 1
ATOM 2002 N N . ALA A 1 253 ? -37.664 -3.408 5.919 1.00 97.81 253 ALA A N 1
ATOM 2003 C CA . ALA A 1 253 ? -36.559 -3.928 5.117 1.00 97.81 253 ALA A CA 1
ATOM 2004 C C . ALA A 1 253 ? -35.805 -5.053 5.836 1.00 97.81 253 ALA A C 1
ATOM 2006 O O . ALA A 1 253 ? -35.674 -5.069 7.054 1.00 97.81 253 ALA A O 1
ATOM 2007 N N . ARG A 1 254 ? -35.275 -6.015 5.072 1.00 96.75 254 ARG A N 1
ATOM 2008 C CA . ARG A 1 254 ? -34.438 -7.094 5.622 1.00 96.75 254 ARG A CA 1
ATOM 2009 C C . ARG A 1 254 ? -33.197 -7.371 4.789 1.00 96.75 254 ARG A C 1
ATOM 2011 O O . ARG A 1 254 ? -33.239 -7.375 3.557 1.00 96.75 254 ARG A O 1
ATOM 2018 N N . LEU A 1 255 ? -32.102 -7.696 5.466 1.00 96.62 255 LEU A N 1
ATOM 2019 C CA . LEU A 1 255 ? -30.873 -8.157 4.832 1.00 96.62 255 LEU A CA 1
ATOM 2020 C C . LEU A 1 255 ? -30.918 -9.680 4.620 1.00 96.62 255 LEU A C 1
ATOM 2022 O O . LEU A 1 255 ? -31.080 -10.455 5.561 1.00 96.62 255 LEU A O 1
ATOM 2026 N N . LEU A 1 256 ? -30.749 -10.124 3.376 1.00 95.12 256 LEU A N 1
ATOM 2027 C CA . LEU A 1 256 ? -30.697 -11.534 2.993 1.00 95.12 256 LEU A CA 1
ATOM 2028 C C . LEU A 1 256 ? -29.247 -12.004 2.836 1.00 95.12 256 LEU A C 1
ATOM 2030 O O . LEU A 1 256 ? -28.387 -11.287 2.319 1.00 95.12 256 LEU A O 1
ATOM 2034 N N . LYS A 1 257 ? -28.979 -13.248 3.244 1.00 89.44 257 LYS A N 1
ATOM 2035 C CA . LYS A 1 257 ? -27.659 -13.880 3.099 1.00 89.44 257 LYS A CA 1
ATOM 2036 C C . LYS A 1 257 ? -27.384 -14.253 1.634 1.00 89.44 257 LYS A C 1
ATOM 2038 O O . LYS A 1 257 ? -28.332 -14.576 0.923 1.00 89.44 257 LYS A O 1
ATOM 2043 N N . PRO A 1 258 ? -26.113 -14.282 1.188 1.00 86.38 258 PRO A N 1
ATOM 2044 C CA . PRO A 1 258 ? -25.769 -14.707 -0.167 1.00 86.38 258 PRO A CA 1
ATOM 2045 C C . PRO A 1 258 ? -26.303 -16.112 -0.487 1.00 86.38 258 PRO A C 1
ATOM 2047 O O . PRO A 1 258 ? -26.090 -17.048 0.287 1.00 86.38 258 PRO A O 1
ATOM 2050 N N . VAL A 1 259 ? -26.948 -16.258 -1.645 1.00 84.50 259 VAL A N 1
ATOM 2051 C CA . VAL A 1 259 ? -27.549 -17.515 -2.123 1.00 84.50 259 VAL A CA 1
ATOM 2052 C C . VAL A 1 259 ? -26.681 -18.182 -3.191 1.00 84.50 259 VAL A C 1
ATOM 2054 O O . VAL A 1 259 ? -25.878 -17.523 -3.856 1.00 84.50 259 VAL A O 1
ATOM 2057 N N . LYS A 1 260 ? -26.815 -19.505 -3.356 1.00 75.00 260 LYS A N 1
ATOM 2058 C CA . LYS A 1 260 ? -26.107 -20.248 -4.416 1.00 75.00 260 LYS A CA 1
ATOM 2059 C C . LYS A 1 260 ? -26.876 -20.218 -5.730 1.00 75.00 260 LYS A C 1
ATOM 2061 O O . LYS A 1 260 ? -26.243 -20.122 -6.779 1.00 75.00 260 LYS A O 1
ATOM 2066 N N . ASN A 1 261 ? -28.203 -20.323 -5.660 1.00 85.62 261 ASN A N 1
ATOM 2067 C CA . ASN A 1 261 ? -29.086 -20.150 -6.800 1.00 85.62 261 ASN A CA 1
ATOM 2068 C C . ASN A 1 261 ? -29.831 -18.818 -6.663 1.00 85.62 261 ASN A C 1
ATOM 2070 O O . ASN A 1 261 ? -30.478 -18.558 -5.651 1.00 85.62 261 ASN A O 1
ATOM 2074 N N . ILE A 1 262 ? -29.758 -17.977 -7.694 1.00 88.06 262 ILE A N 1
ATOM 2075 C CA . ILE A 1 262 ? -30.433 -16.679 -7.709 1.00 88.06 262 ILE A CA 1
ATOM 2076 C C . ILE A 1 262 ? -31.968 -16.811 -7.672 1.00 88.06 262 ILE A C 1
ATOM 2078 O O . ILE A 1 262 ? -32.651 -15.900 -7.210 1.00 88.06 262 ILE A O 1
ATOM 2082 N N . ASP A 1 263 ? -32.513 -17.970 -8.059 1.00 92.44 263 ASP A N 1
ATOM 2083 C CA . ASP A 1 263 ? -33.939 -18.296 -7.920 1.00 92.44 263 ASP A CA 1
ATOM 2084 C C . ASP A 1 263 ? -34.435 -18.232 -6.471 1.00 92.44 263 ASP A C 1
ATOM 2086 O O . ASP A 1 263 ? -35.599 -17.911 -6.230 1.00 92.44 263 ASP A O 1
ATOM 2090 N N . GLU A 1 264 ? -33.560 -18.493 -5.495 1.00 92.94 264 GLU A N 1
ATOM 2091 C CA . GLU A 1 264 ? -33.891 -18.380 -4.070 1.00 92.94 264 GLU A CA 1
ATOM 2092 C C . GLU A 1 264 ? -34.276 -16.935 -3.704 1.00 92.94 264 GLU A C 1
ATOM 2094 O O . GLU A 1 264 ? -35.184 -16.723 -2.907 1.00 92.94 264 GLU A O 1
ATOM 2099 N N . LEU A 1 265 ? -33.643 -15.935 -4.334 1.00 94.38 265 LEU A N 1
ATOM 2100 C CA . LEU A 1 265 ? -34.029 -14.527 -4.206 1.00 94.38 265 LEU A CA 1
ATOM 2101 C C . LEU A 1 265 ? -35.258 -14.215 -5.070 1.00 94.38 265 LEU A C 1
ATOM 2103 O O . LEU A 1 265 ? -36.234 -13.621 -4.605 1.00 94.38 265 LEU A O 1
ATOM 2107 N N . PHE A 1 266 ? -35.200 -14.589 -6.348 1.00 95.88 266 PHE A N 1
ATOM 2108 C CA . PHE A 1 266 ? -36.186 -14.160 -7.334 1.00 95.88 266 PHE A CA 1
ATOM 2109 C C . PHE A 1 266 ? -37.572 -14.756 -7.118 1.00 95.88 266 PHE A C 1
ATOM 2111 O O . PHE A 1 266 ? -38.558 -14.075 -7.378 1.00 95.88 266 PHE A O 1
ATOM 2118 N N . SER A 1 267 ? -37.677 -15.960 -6.560 1.00 95.50 267 SER A N 1
ATOM 2119 C CA . SER A 1 267 ? -38.970 -16.574 -6.232 1.00 95.50 267 SER A CA 1
ATOM 2120 C C . SER A 1 267 ? -39.827 -15.750 -5.262 1.00 95.50 267 SER A C 1
ATOM 2122 O O . SER A 1 267 ? -41.056 -15.863 -5.308 1.00 95.50 267 SER A O 1
ATOM 2124 N N . GLY A 1 268 ? -39.196 -14.910 -4.429 1.00 95.31 268 GLY A N 1
ATOM 2125 C CA . GLY A 1 268 ? -39.849 -13.966 -3.516 1.00 95.31 268 GLY A CA 1
ATOM 2126 C C . GLY A 1 268 ? -39.816 -12.500 -3.966 1.00 95.31 268 GLY A C 1
ATOM 2127 O O . GLY A 1 268 ? -40.335 -11.643 -3.253 1.00 95.31 268 GLY A O 1
ATOM 2128 N N . THR A 1 269 ? -39.219 -12.193 -5.119 1.00 97.94 269 THR A N 1
ATOM 2129 C CA . THR A 1 269 ? -39.049 -10.815 -5.596 1.00 97.94 269 THR A CA 1
ATOM 2130 C C . THR A 1 269 ? -40.254 -10.368 -6.421 1.00 97.94 269 THR A C 1
ATOM 2132 O O . THR A 1 269 ? -40.594 -10.990 -7.425 1.00 97.94 269 THR A O 1
ATOM 2135 N N . ARG A 1 270 ? -40.863 -9.243 -6.033 1.00 97.88 270 ARG A N 1
ATOM 2136 C CA . ARG A 1 270 ? -41.959 -8.597 -6.769 1.00 97.88 270 ARG A CA 1
ATOM 2137 C C . ARG A 1 270 ? -41.443 -7.632 -7.837 1.00 97.88 270 ARG A C 1
ATOM 2139 O O . ARG A 1 270 ? -41.923 -7.665 -8.968 1.00 97.88 270 ARG A O 1
ATOM 2146 N N . VAL A 1 271 ? -40.473 -6.795 -7.473 1.00 98.50 271 VAL A N 1
ATOM 2147 C CA . VAL A 1 271 ? -39.767 -5.844 -8.350 1.00 98.50 271 VAL A CA 1
ATOM 2148 C C . VAL A 1 271 ? -38.288 -5.879 -7.977 1.00 98.50 271 VAL A C 1
ATOM 2150 O O . VAL A 1 271 ? -37.962 -5.878 -6.790 1.00 98.50 271 VAL A O 1
ATOM 2153 N N . LEU A 1 272 ? -37.393 -5.897 -8.965 1.00 98.62 272 LEU A N 1
ATOM 2154 C CA . LEU A 1 272 ? -35.956 -5.740 -8.734 1.00 98.62 272 LEU A CA 1
ATOM 2155 C C . LEU A 1 272 ? -35.545 -4.283 -8.970 1.00 98.62 272 LEU A C 1
ATOM 2157 O O . LEU A 1 272 ? -35.770 -3.732 -10.046 1.00 98.62 272 LEU A O 1
ATOM 2161 N N . LEU A 1 273 ? -34.885 -3.681 -7.986 1.00 98.69 273 LEU A N 1
ATOM 2162 C CA . LEU A 1 273 ? -34.200 -2.405 -8.134 1.00 98.69 273 LEU A CA 1
ATOM 2163 C C . LEU A 1 273 ? -32.748 -2.653 -8.553 1.00 98.69 273 LEU A C 1
ATOM 2165 O O . LEU A 1 273 ? -32.004 -3.375 -7.885 1.00 98.69 273 LEU A O 1
ATOM 2169 N N . THR A 1 274 ? -32.320 -1.986 -9.620 1.00 97.94 274 THR A N 1
ATOM 2170 C CA . THR A 1 274 ? -30.911 -1.866 -10.014 1.00 97.94 274 THR A CA 1
ATOM 2171 C C . THR A 1 274 ? -30.515 -0.384 -10.120 1.00 97.94 274 THR A C 1
ATOM 2173 O O . THR A 1 274 ? -30.248 0.099 -11.223 1.00 97.94 274 THR A O 1
ATOM 2176 N N . PRO A 1 275 ? -30.484 0.364 -8.995 1.00 97.69 275 PRO A N 1
ATOM 2177 C CA . PRO A 1 275 ? -30.265 1.811 -8.963 1.00 97.69 275 PRO A CA 1
ATOM 2178 C C . PRO A 1 275 ? -28.773 2.176 -8.954 1.00 97.69 275 PRO A C 1
ATOM 2180 O O . PRO A 1 275 ? -28.337 3.051 -8.214 1.00 97.69 275 PRO A O 1
ATOM 2183 N N . SER A 1 276 ? -27.955 1.466 -9.733 1.00 95.81 276 SER A N 1
ATOM 2184 C CA . SER A 1 276 ? -26.497 1.584 -9.653 1.00 95.81 276 SER A CA 1
ATOM 2185 C C . SER A 1 276 ? -26.030 3.010 -9.959 1.00 95.81 276 SER A C 1
ATOM 2187 O O . SER A 1 276 ? -26.318 3.539 -11.032 1.00 95.81 276 SER A O 1
ATOM 2189 N N . LEU A 1 277 ? -25.260 3.594 -9.036 1.00 94.88 277 LEU A N 1
ATOM 2190 C CA . LEU A 1 277 ? -24.537 4.863 -9.228 1.00 94.88 277 LEU A CA 1
ATOM 2191 C C . LEU A 1 277 ? -23.142 4.629 -9.831 1.00 94.88 277 LEU A C 1
ATOM 2193 O O . LEU A 1 277 ? -22.453 5.556 -10.253 1.00 94.88 277 LEU A O 1
ATOM 2197 N N . TYR A 1 278 ? -22.721 3.365 -9.839 1.00 88.31 278 TYR A N 1
ATOM 2198 C CA . TYR A 1 278 ? -21.534 2.842 -10.494 1.00 88.31 278 TYR A CA 1
ATOM 2199 C C . TYR A 1 278 ? -21.803 2.619 -11.976 1.00 88.31 278 TYR A C 1
ATOM 2201 O O . TYR A 1 278 ? -22.851 2.061 -12.320 1.00 88.31 278 TYR A O 1
ATOM 2209 N N . ARG A 1 279 ? -20.854 2.970 -12.850 1.00 91.31 279 ARG A N 1
ATOM 2210 C CA . ARG A 1 279 ? -20.973 2.661 -14.280 1.00 91.31 279 ARG A CA 1
ATOM 2211 C C . ARG A 1 279 ? -20.868 1.149 -14.499 1.00 91.31 279 ARG A C 1
ATOM 2213 O O . ARG A 1 279 ? -19.768 0.605 -14.536 1.00 91.31 279 ARG A O 1
ATOM 2220 N N . GLU A 1 280 ? -22.011 0.476 -14.605 1.00 90.38 280 GLU A N 1
ATOM 2221 C CA . GLU A 1 280 ? -22.090 -0.971 -14.839 1.00 90.38 280 GLU A CA 1
ATOM 2222 C C . GLU A 1 280 ? -21.559 -1.345 -16.227 1.00 90.38 280 GLU A C 1
ATOM 2224 O O . GLU A 1 280 ? -21.700 -0.579 -17.177 1.00 90.38 280 GLU A O 1
ATOM 2229 N N . GLY A 1 281 ? -20.993 -2.547 -16.364 1.00 90.19 281 GLY A N 1
ATOM 2230 C CA . GLY A 1 281 ? -20.540 -3.061 -17.662 1.00 90.19 281 GLY A CA 1
ATOM 2231 C C . GLY A 1 281 ? -21.692 -3.441 -18.601 1.00 90.19 281 GLY A C 1
ATOM 2232 O O . GLY A 1 281 ? -21.792 -2.946 -19.722 1.00 90.19 281 GLY A O 1
ATOM 2233 N N . PHE A 1 282 ? -22.581 -4.320 -18.129 1.00 92.06 282 PHE A N 1
ATOM 2234 C CA . PHE A 1 282 ? -23.806 -4.717 -18.836 1.00 92.06 282 PHE A CA 1
ATOM 2235 C C . PHE A 1 282 ? -24.988 -4.751 -17.862 1.00 92.06 282 PHE A C 1
ATOM 2237 O O . PHE A 1 282 ? -25.865 -3.915 -17.954 1.00 92.06 282 PHE A O 1
ATOM 2244 N N . GLY A 1 283 ? -24.965 -5.609 -16.837 1.00 91.12 283 GLY A N 1
ATOM 2245 C CA . GLY A 1 283 ? -26.053 -5.696 -15.845 1.00 91.12 283 GLY A CA 1
ATOM 2246 C C . GLY A 1 283 ? -26.763 -7.046 -15.875 1.00 91.12 283 GLY A C 1
ATOM 2247 O O . GLY A 1 283 ? -27.961 -7.139 -16.120 1.00 91.12 283 GLY A O 1
ATOM 2248 N N . LEU A 1 284 ? -26.009 -8.118 -15.614 1.00 92.81 284 LEU A N 1
ATOM 2249 C CA . LEU A 1 284 ? -26.475 -9.504 -15.761 1.00 92.81 284 LEU A CA 1
ATOM 2250 C C . LEU A 1 284 ? -27.740 -9.801 -14.941 1.00 92.81 284 LEU A C 1
ATOM 2252 O O . LEU A 1 284 ? -28.638 -10.487 -15.415 1.00 92.81 284 LEU A O 1
ATOM 2256 N N . THR A 1 285 ? -27.832 -9.260 -13.726 1.00 93.00 285 THR A N 1
ATOM 2257 C CA . THR A 1 285 ? -28.954 -9.511 -12.811 1.00 93.00 285 THR A CA 1
ATOM 2258 C C . THR A 1 285 ? -30.273 -8.908 -13.285 1.00 93.00 285 THR A C 1
ATOM 2260 O O . THR A 1 285 ? -31.321 -9.448 -12.945 1.00 93.00 285 THR A O 1
ATOM 2263 N N . ALA A 1 286 ? -30.236 -7.823 -14.069 1.00 96.38 286 ALA A N 1
ATOM 2264 C CA . ALA A 1 286 ? -31.438 -7.239 -14.659 1.00 96.38 286 ALA A CA 1
ATOM 2265 C C . ALA A 1 286 ? -32.057 -8.218 -15.667 1.00 96.38 286 ALA A C 1
ATOM 2267 O O . ALA A 1 286 ? -33.221 -8.585 -15.533 1.00 96.38 286 ALA A O 1
ATOM 2268 N N . VAL A 1 287 ? -31.245 -8.736 -16.594 1.00 96.81 287 VAL A N 1
ATOM 2269 C CA . VAL A 1 287 ? -31.685 -9.738 -17.578 1.00 96.81 287 VAL A CA 1
ATOM 2270 C C . VAL A 1 287 ? -32.150 -11.028 -16.888 1.00 96.81 287 VAL A C 1
ATOM 2272 O O . VAL A 1 287 ? -33.212 -11.543 -17.218 1.00 96.81 287 VAL A O 1
ATOM 2275 N N . GLU A 1 288 ? -31.419 -11.519 -15.879 1.00 95.31 288 GLU A N 1
ATOM 2276 C CA . GLU A 1 288 ? -31.818 -12.702 -15.093 1.00 95.31 288 GLU A CA 1
ATOM 2277 C C . GLU A 1 288 ? -33.208 -12.561 -14.443 1.00 95.31 288 GLU A C 1
ATOM 2279 O O . GLU A 1 288 ? -34.002 -13.507 -14.450 1.00 95.31 288 GLU A O 1
ATOM 2284 N N . ALA A 1 289 ? -33.517 -11.387 -13.883 1.00 97.50 289 ALA A N 1
ATOM 2285 C CA . ALA A 1 289 ? -34.824 -11.105 -13.295 1.00 97.50 289 ALA A CA 1
ATOM 2286 C C . ALA A 1 289 ? -35.913 -11.010 -14.372 1.00 97.50 289 ALA A C 1
ATOM 2288 O O . ALA A 1 289 ? -36.982 -11.612 -14.229 1.00 97.50 289 ALA A O 1
ATOM 2289 N N . MET A 1 290 ? -35.616 -10.330 -15.482 1.00 98.25 290 MET A N 1
ATOM 2290 C CA . MET A 1 290 ? -36.528 -10.203 -16.616 1.00 98.25 290 MET A CA 1
ATOM 2291 C C . MET A 1 290 ? -36.897 -11.571 -17.207 1.00 98.25 290 MET A C 1
ATOM 2293 O O . MET A 1 290 ? -38.078 -11.811 -17.432 1.00 98.25 290 MET A O 1
ATOM 2297 N N . LEU A 1 291 ? -35.952 -12.516 -17.342 1.00 97.19 291 LEU A N 1
ATOM 2298 C CA . LEU A 1 291 ? -36.224 -13.901 -17.782 1.00 97.19 291 LEU A CA 1
ATOM 2299 C C . LEU A 1 291 ? -37.295 -14.606 -16.935 1.00 97.19 291 LEU A C 1
ATOM 2301 O O . LEU A 1 291 ? -38.056 -15.435 -17.440 1.00 97.19 291 LEU A O 1
ATOM 2305 N N . ARG A 1 292 ? -37.378 -14.255 -15.647 1.00 97.19 292 ARG A N 1
ATOM 2306 C CA . ARG A 1 292 ? -38.358 -14.790 -14.689 1.00 97.19 292 ARG A CA 1
ATOM 2307 C C . ARG A 1 292 ? -39.650 -13.981 -14.627 1.00 97.19 292 ARG A C 1
ATOM 2309 O O . ARG A 1 292 ? -40.491 -14.207 -13.753 1.00 97.19 292 ARG A O 1
ATOM 2316 N N . GLY A 1 293 ? -39.814 -13.029 -15.541 1.00 97.19 293 GLY A N 1
ATOM 2317 C CA . GLY A 1 293 ? -40.943 -12.112 -15.589 1.00 97.19 293 GLY A CA 1
ATOM 2318 C C . GLY A 1 293 ? -40.979 -11.136 -14.418 1.00 97.19 293 GLY A C 1
ATOM 2319 O O . GLY A 1 293 ? -42.053 -10.647 -14.092 1.00 97.19 293 GLY A O 1
ATOM 2320 N N . ILE A 1 294 ? -39.859 -10.864 -13.749 1.00 98.50 294 ILE A N 1
ATOM 2321 C CA . ILE A 1 294 ? -39.809 -9.870 -12.673 1.00 98.50 294 ILE A CA 1
ATOM 2322 C C . ILE A 1 294 ? -39.547 -8.496 -13.300 1.00 98.50 294 ILE A C 1
ATOM 2324 O O . ILE A 1 294 ? -38.520 -8.332 -13.964 1.00 98.50 294 ILE A O 1
ATOM 2328 N N . PRO A 1 295 ? -40.424 -7.498 -13.088 1.00 98.44 295 PRO A N 1
ATOM 2329 C CA . PRO A 1 295 ? -40.143 -6.118 -13.462 1.00 98.44 295 PRO A CA 1
ATOM 2330 C C . PRO A 1 295 ? -38.860 -5.580 -12.828 1.00 98.44 295 PRO A C 1
ATOM 2332 O O . PRO A 1 295 ? -38.616 -5.774 -11.633 1.00 98.44 295 PRO A O 1
ATOM 2335 N N . VAL A 1 296 ? -38.069 -4.858 -13.620 1.00 98.69 296 VAL A N 1
ATOM 2336 C CA . VAL A 1 296 ? -36.812 -4.240 -13.182 1.00 98.69 296 VAL A CA 1
ATOM 2337 C C . VAL A 1 296 ? -36.921 -2.724 -13.301 1.00 98.69 296 VAL A C 1
ATOM 2339 O O . VAL A 1 296 ? -37.323 -2.224 -14.347 1.00 98.69 296 VAL A O 1
ATOM 2342 N N . LEU A 1 297 ? -36.531 -1.999 -12.255 1.00 98.69 297 LEU A N 1
ATOM 2343 C CA . LEU A 1 297 ? -36.293 -0.555 -12.304 1.00 98.69 297 LEU A CA 1
ATOM 2344 C C . LEU A 1 297 ? -34.782 -0.328 -12.324 1.00 98.69 297 LEU A C 1
ATOM 2346 O O . LEU A 1 297 ? -34.104 -0.673 -11.354 1.00 98.69 297 LEU A O 1
ATOM 2350 N N . ALA A 1 298 ? -34.250 0.212 -13.418 1.00 98.44 298 ALA A N 1
ATOM 2351 C CA . ALA A 1 298 ? -32.810 0.326 -13.629 1.00 98.44 298 ALA A CA 1
ATOM 2352 C C . ALA A 1 298 ? -32.359 1.772 -13.796 1.00 98.44 298 ALA A C 1
ATOM 2354 O O . ALA A 1 298 ? -33.109 2.584 -14.324 1.00 98.44 298 ALA A O 1
ATOM 2355 N N . SER A 1 299 ? -31.140 2.090 -13.356 1.00 97.94 299 SER A N 1
ATOM 2356 C CA . SER A 1 299 ? -30.579 3.418 -13.588 1.00 97.94 299 SER A CA 1
ATOM 2357 C C . SER A 1 299 ? -30.215 3.637 -15.059 1.00 97.94 299 SER A C 1
ATOM 2359 O O . SER A 1 299 ? -29.949 2.691 -15.804 1.00 97.94 299 SER A O 1
ATOM 2361 N N . ASP A 1 300 ? -30.168 4.899 -15.469 1.00 96.62 300 ASP A N 1
ATOM 2362 C CA . ASP A 1 300 ? -29.751 5.363 -16.794 1.00 96.62 300 ASP A CA 1
ATOM 2363 C C . ASP A 1 300 ? -28.224 5.391 -16.989 1.00 96.62 300 ASP A C 1
ATOM 2365 O O . ASP A 1 300 ? -27.711 5.996 -17.930 1.00 96.62 300 ASP A O 1
ATOM 2369 N N . TRP A 1 301 ? -27.481 4.704 -16.115 1.00 94.12 301 TRP A N 1
ATOM 2370 C CA . TRP A 1 301 ? -26.029 4.790 -16.042 1.00 94.12 301 TRP A CA 1
ATOM 2371 C C . TRP A 1 301 ? -25.321 3.474 -16.392 1.00 94.12 301 TRP A C 1
ATOM 2373 O O . TRP A 1 301 ? -25.664 2.390 -15.914 1.00 94.12 301 TRP A O 1
ATOM 2383 N N . GLY A 1 302 ? -24.263 3.569 -17.203 1.00 92.56 302 GLY A N 1
ATOM 2384 C CA . GLY A 1 302 ? -23.479 2.414 -17.653 1.00 92.56 302 GLY A CA 1
ATOM 2385 C C . GLY A 1 302 ? -24.259 1.489 -18.584 1.00 92.56 302 GLY A C 1
ATOM 2386 O O . GLY A 1 302 ? -24.994 1.961 -19.436 1.00 92.56 302 GLY A O 1
ATOM 2387 N N . GLY A 1 303 ? -24.067 0.177 -18.451 1.00 95.00 303 GLY A N 1
ATOM 2388 C CA . GLY A 1 303 ? -24.693 -0.847 -19.294 1.00 95.00 303 GLY A CA 1
ATOM 2389 C C . GLY A 1 303 ? -26.166 -1.146 -18.990 1.00 95.00 303 GLY A C 1
ATOM 2390 O O . GLY A 1 303 ? -26.813 -1.845 -19.763 1.00 95.00 303 GLY A O 1
ATOM 2391 N N . LEU A 1 304 ? -26.723 -0.629 -17.892 1.00 96.38 304 LEU A N 1
ATOM 2392 C CA . LEU A 1 304 ? -28.083 -0.962 -17.454 1.00 96.38 304 LEU A CA 1
ATOM 2393 C C . LEU A 1 304 ? -29.200 -0.584 -18.448 1.00 96.38 304 LEU A C 1
ATOM 2395 O O . LEU A 1 304 ? -30.111 -1.401 -18.614 1.00 96.38 304 LEU A O 1
ATOM 2399 N N . PRO A 1 305 ? -29.144 0.559 -19.163 1.00 97.00 305 PRO A N 1
ATOM 2400 C CA . PRO A 1 305 ? -30.094 0.856 -20.237 1.00 97.00 305 PRO A CA 1
ATOM 2401 C C . PRO A 1 305 ? -30.102 -0.215 -21.333 1.00 97.00 305 PRO A C 1
ATOM 2403 O O . PRO A 1 305 ? -31.158 -0.592 -21.836 1.00 97.00 305 PRO A O 1
ATOM 2406 N N . GLU A 1 306 ? -28.927 -0.756 -21.663 1.00 96.44 306 GLU A N 1
ATOM 2407 C CA . GLU A 1 306 ? -28.782 -1.858 -22.615 1.00 96.44 306 GLU A CA 1
ATOM 2408 C C . GLU A 1 306 ? -29.381 -3.156 -22.051 1.00 96.44 306 GLU A C 1
ATOM 2410 O O . GLU A 1 306 ? -30.112 -3.857 -22.749 1.00 96.44 306 GLU A O 1
ATOM 2415 N N . ALA A 1 307 ? -29.147 -3.443 -20.767 1.00 96.62 307 ALA A N 1
ATOM 2416 C CA . ALA A 1 307 ? -29.673 -4.625 -20.079 1.00 96.62 307 ALA A CA 1
ATOM 2417 C C . ALA A 1 307 ? -31.200 -4.628 -19.924 1.00 96.62 307 ALA A C 1
ATOM 2419 O O . ALA A 1 307 ? -31.786 -5.685 -19.694 1.00 96.62 307 ALA A O 1
ATOM 2420 N N . LYS A 1 308 ? -31.850 -3.462 -20.043 1.00 97.75 308 LYS A N 1
ATOM 2421 C CA . LYS A 1 308 ? -33.313 -3.347 -20.066 1.00 97.75 308 LYS A CA 1
ATOM 2422 C C . LYS A 1 308 ? -33.930 -3.740 -21.401 1.00 97.75 308 LYS A C 1
ATOM 2424 O O . LYS A 1 308 ? -35.149 -3.874 -21.448 1.00 97.75 308 LYS A O 1
ATOM 2429 N N . LEU A 1 309 ? -33.127 -3.957 -22.447 1.00 97.12 309 LEU A N 1
ATOM 2430 C CA . LEU A 1 309 ? -33.567 -4.518 -23.731 1.00 97.12 309 LEU A CA 1
ATOM 2431 C C . LEU A 1 309 ? -34.757 -3.757 -24.349 1.00 97.12 309 LEU A C 1
ATOM 2433 O O . LEU A 1 309 ? -35.644 -4.354 -24.949 1.00 97.12 309 LEU A O 1
ATOM 2437 N N . GLY A 1 310 ? -34.795 -2.434 -24.158 1.00 96.12 310 GLY A N 1
ATOM 2438 C CA . GLY A 1 310 ? -35.873 -1.564 -24.645 1.00 96.12 310 GLY A CA 1
ATOM 2439 C C . GLY A 1 310 ? -37.165 -1.584 -23.819 1.00 96.12 310 GLY A C 1
ATOM 2440 O O . GLY A 1 310 ? -38.103 -0.877 -24.163 1.00 96.12 310 GLY A O 1
ATOM 2441 N N . VAL A 1 311 ? -37.228 -2.354 -22.729 1.00 97.69 311 VAL A N 1
ATOM 2442 C CA . VAL A 1 311 ? -38.374 -2.371 -21.808 1.00 97.69 311 VAL A CA 1
ATOM 2443 C C . VAL A 1 311 ? -38.326 -1.139 -20.893 1.00 97.69 311 VAL A C 1
ATOM 2445 O O . VAL A 1 311 ? -37.249 -0.784 -20.409 1.00 97.69 311 VAL A O 1
ATOM 2448 N N . ASP A 1 312 ? -39.486 -0.545 -20.596 1.00 96.06 312 ASP A N 1
ATOM 2449 C CA . ASP A 1 312 ? -39.650 0.683 -19.794 1.00 96.06 312 ASP A CA 1
ATOM 2450 C C . ASP A 1 312 ? -38.964 0.652 -18.411 1.00 96.06 312 ASP A C 1
ATOM 2452 O O . ASP A 1 312 ? -38.637 -0.411 -17.875 1.00 96.06 312 ASP A O 1
ATOM 2456 N N . TYR A 1 313 ? -38.809 1.841 -17.812 1.00 97.81 313 TYR A N 1
ATOM 2457 C CA . TYR A 1 313 ? -38.181 2.110 -16.507 1.00 97.81 313 TYR A CA 1
ATOM 2458 C C . TYR A 1 313 ? -36.653 2.020 -16.446 1.00 97.81 313 TYR A C 1
ATOM 2460 O O . TYR A 1 313 ? -36.067 1.425 -15.535 1.00 97.81 313 TYR A O 1
ATOM 2468 N N . VAL A 1 314 ? -36.021 2.696 -17.403 1.00 98.19 314 VAL A N 1
ATOM 2469 C CA . VAL A 1 314 ? -34.681 3.270 -17.234 1.00 98.19 314 VAL A CA 1
ATOM 2470 C C . VAL A 1 314 ? -34.852 4.652 -16.593 1.00 98.19 314 VAL A C 1
ATOM 2472 O O . VAL A 1 314 ? -35.569 5.493 -17.131 1.00 98.19 314 VAL A O 1
ATOM 2475 N N . LEU A 1 315 ? -34.271 4.858 -15.414 1.00 98.44 315 LEU A N 1
ATOM 2476 C CA . LEU A 1 315 ? -34.553 5.987 -14.526 1.00 98.44 315 LEU A CA 1
ATOM 2477 C C . LEU A 1 315 ? -33.283 6.782 -14.203 1.00 98.44 315 LEU A C 1
ATOM 2479 O O . LEU A 1 315 ? -32.224 6.179 -14.035 1.00 98.44 315 LEU A O 1
ATOM 2483 N N . PRO A 1 316 ? -33.380 8.113 -14.054 1.00 97.88 316 PRO A N 1
ATOM 2484 C CA . PRO A 1 316 ? -32.214 8.956 -13.833 1.00 97.88 316 PRO A CA 1
ATOM 2485 C C . PRO A 1 316 ? -31.544 8.694 -12.482 1.00 97.88 316 PRO A C 1
ATOM 2487 O O . PRO A 1 316 ? -32.219 8.459 -11.472 1.00 97.88 316 PRO A O 1
ATOM 2490 N N . VAL A 1 317 ? -30.215 8.787 -12.460 1.00 97.69 317 VAL A N 1
ATOM 2491 C CA . VAL A 1 317 ? -29.401 8.856 -11.237 1.00 97.69 317 VAL A CA 1
ATOM 2492 C C . VAL A 1 317 ? -28.326 9.932 -11.348 1.00 97.69 317 VAL A C 1
ATOM 2494 O O . VAL A 1 317 ? -27.858 10.261 -12.436 1.00 97.69 317 VAL A O 1
ATOM 2497 N N . HIS A 1 318 ? -27.867 10.445 -10.208 1.00 96.75 318 HIS A N 1
ATOM 2498 C CA . HIS A 1 318 ? -26.622 11.206 -10.159 1.00 96.75 318 HIS A CA 1
ATOM 2499 C C . HIS A 1 318 ? -25.457 10.231 -9.927 1.00 96.75 318 HIS A C 1
ATOM 2501 O O . HIS A 1 318 ? -25.394 9.608 -8.863 1.00 96.75 318 HIS A O 1
ATOM 2507 N N . PRO A 1 319 ? -24.542 10.044 -10.895 1.00 94.06 319 PRO A N 1
ATOM 2508 C CA . PRO A 1 319 ? -23.483 9.052 -10.775 1.00 94.06 319 PRO A CA 1
ATOM 2509 C C . PRO A 1 319 ? -22.380 9.503 -9.818 1.00 94.06 319 PRO A C 1
ATOM 2511 O O . PRO A 1 319 ? -22.137 10.695 -9.618 1.00 94.06 319 PRO A O 1
ATOM 2514 N N . ILE A 1 320 ? -21.655 8.535 -9.259 1.00 89.50 320 ILE A N 1
ATOM 2515 C CA . ILE A 1 320 ? -20.467 8.824 -8.452 1.00 89.50 320 ILE A CA 1
ATOM 2516 C C . ILE A 1 320 ? -19.371 9.371 -9.368 1.00 89.50 320 ILE A C 1
ATOM 2518 O O . ILE A 1 320 ? -18.978 8.721 -10.331 1.00 89.50 320 ILE A O 1
ATOM 2522 N N . THR A 1 321 ? -18.851 10.553 -9.040 1.00 83.06 321 THR A N 1
ATOM 2523 C CA . THR A 1 321 ? -17.771 11.213 -9.799 1.00 83.06 321 THR A CA 1
ATOM 2524 C C . THR A 1 321 ? -16.479 11.365 -9.000 1.00 83.06 321 THR A C 1
ATOM 2526 O O . THR A 1 321 ? -15.449 11.743 -9.558 1.00 83.06 321 THR A O 1
ATOM 2529 N N . ARG A 1 322 ? -16.515 11.100 -7.687 1.00 79.94 322 ARG A N 1
ATOM 2530 C CA . ARG A 1 322 ? -15.386 11.284 -6.768 1.00 79.94 322 ARG A CA 1
ATOM 2531 C C . ARG A 1 322 ? -15.337 10.179 -5.719 1.00 79.94 322 ARG A C 1
ATOM 2533 O O . ARG A 1 322 ? -16.364 9.636 -5.314 1.00 79.94 322 ARG A O 1
ATOM 2540 N N . TYR A 1 323 ? -14.125 9.905 -5.256 1.00 80.31 323 TYR A N 1
ATOM 2541 C CA . TYR A 1 323 ? -13.825 8.969 -4.181 1.00 80.31 323 TYR A CA 1
ATOM 2542 C C . TYR A 1 323 ? -12.981 9.686 -3.127 1.00 80.31 323 TYR A C 1
ATOM 2544 O O . TYR A 1 323 ? -12.224 10.601 -3.455 1.00 80.31 323 TYR A O 1
ATOM 2552 N N . GLU A 1 324 ? -13.119 9.297 -1.866 1.00 72.44 324 GLU A N 1
ATOM 2553 C CA . GLU A 1 324 ? -12.260 9.792 -0.798 1.00 72.44 324 GLU A CA 1
ATOM 2554 C C . GLU A 1 324 ? -10.844 9.207 -0.916 1.00 72.44 324 GLU A C 1
ATOM 2556 O O . GLU A 1 324 ? -10.644 8.101 -1.424 1.00 72.44 324 GLU A O 1
ATOM 2561 N N . ASN A 1 325 ? -9.852 9.905 -0.358 1.00 65.62 325 ASN A N 1
ATOM 2562 C CA . ASN A 1 325 ? -8.464 9.433 -0.278 1.00 65.62 325 ASN A CA 1
ATOM 2563 C C . ASN A 1 325 ? -8.260 8.412 0.860 1.00 65.62 325 ASN A C 1
ATOM 2565 O O . ASN A 1 325 ? -7.293 8.486 1.615 1.00 65.62 325 ASN A O 1
ATOM 2569 N N . ARG A 1 326 ? -9.190 7.464 1.002 1.00 69.38 326 ARG A N 1
ATOM 2570 C CA . ARG A 1 326 ? -9.114 6.327 1.926 1.00 69.38 326 ARG A CA 1
ATOM 2571 C C . ARG A 1 326 ? -9.822 5.110 1.334 1.00 69.38 326 ARG A C 1
ATOM 2573 O O . ARG A 1 326 ? -10.628 5.231 0.411 1.00 69.38 326 ARG A O 1
ATOM 2580 N N . LEU A 1 327 ? -9.519 3.938 1.882 1.00 70.31 327 LEU A N 1
ATOM 2581 C CA . LEU A 1 327 ? -10.205 2.692 1.545 1.00 70.31 327 LEU A CA 1
ATOM 2582 C C . LEU A 1 327 ? -11.248 2.352 2.617 1.00 70.31 327 LEU A C 1
ATOM 2584 O O . LEU A 1 327 ? -11.071 2.700 3.785 1.00 70.31 327 LEU A O 1
ATOM 2588 N N . ASP A 1 328 ? -12.325 1.684 2.218 1.00 68.56 328 ASP A N 1
ATOM 2589 C CA . ASP A 1 328 ? -13.317 1.119 3.132 1.00 68.56 328 ASP A CA 1
ATOM 2590 C C . ASP A 1 328 ? -12.797 -0.145 3.849 1.00 68.56 328 ASP A C 1
ATOM 2592 O O . ASP A 1 328 ? -11.682 -0.625 3.618 1.00 68.56 328 ASP A O 1
ATOM 2596 N N . ASP A 1 329 ? -13.641 -0.727 4.706 1.00 62.59 329 ASP A N 1
ATOM 2597 C CA . ASP A 1 329 ? -13.387 -1.979 5.433 1.00 62.59 329 ASP A CA 1
ATOM 2598 C C . ASP A 1 329 ? -13.262 -3.220 4.517 1.00 62.59 329 ASP A C 1
ATOM 2600 O O . ASP A 1 329 ? -13.012 -4.335 4.988 1.00 62.59 329 ASP A O 1
ATOM 2604 N N . ARG A 1 330 ? -13.420 -3.045 3.199 1.00 61.22 330 ARG A N 1
ATOM 2605 C CA . ARG A 1 330 ? -13.261 -4.060 2.150 1.00 61.22 330 ARG A CA 1
ATOM 2606 C C . ARG A 1 330 ? -12.059 -3.795 1.237 1.00 61.22 330 ARG A C 1
ATOM 2608 O O . ARG A 1 330 ? -11.804 -4.610 0.346 1.00 61.22 330 ARG A O 1
ATOM 2615 N N . GLY A 1 331 ? -11.314 -2.710 1.458 1.00 60.56 331 GLY A N 1
ATOM 2616 C CA . GLY A 1 331 ? -10.146 -2.337 0.664 1.00 60.56 331 GLY A CA 1
ATOM 2617 C C . GLY A 1 331 ? -10.476 -1.654 -0.668 1.00 60.56 331 GLY A C 1
ATOM 2618 O O . GLY A 1 331 ? -9.629 -1.659 -1.564 1.00 60.56 331 GLY A O 1
ATOM 2619 N N . TRP A 1 332 ? -11.676 -1.087 -0.813 1.00 69.44 332 TRP A N 1
ATOM 2620 C CA . TRP A 1 332 ? -12.119 -0.332 -1.988 1.00 69.44 332 TRP A CA 1
ATOM 2621 C C . TRP A 1 332 ? -12.096 1.178 -1.734 1.00 69.44 332 TRP A C 1
ATOM 2623 O O . TRP A 1 332 ? -12.323 1.596 -0.602 1.00 69.44 332 TRP A O 1
ATOM 2633 N N . PRO A 1 333 ? -11.837 2.020 -2.755 1.00 72.44 333 PRO A N 1
ATOM 2634 C CA . PRO A 1 333 ? -11.973 3.469 -2.619 1.00 72.44 333 PRO A CA 1
ATOM 2635 C C . PRO A 1 333 ? -13.375 3.843 -2.136 1.00 72.44 333 PRO A C 1
ATOM 2637 O O . PRO A 1 333 ? -14.364 3.392 -2.719 1.00 72.44 333 PRO A O 1
ATOM 2640 N N . VAL A 1 334 ? -13.464 4.666 -1.090 1.00 79.88 334 VAL A N 1
ATOM 2641 C CA . VAL A 1 334 ? -14.760 5.079 -0.532 1.00 79.88 334 VAL A CA 1
ATOM 2642 C C . VAL A 1 334 ? -15.433 6.060 -1.501 1.00 79.88 334 VAL A C 1
ATOM 2644 O O . VAL A 1 334 ? -14.860 7.116 -1.767 1.00 79.88 334 VAL A O 1
ATOM 2647 N N . PRO A 1 335 ? -16.614 5.754 -2.067 1.00 83.81 335 PRO A N 1
ATOM 2648 C CA . PRO A 1 335 ? -17.310 6.668 -2.970 1.00 83.81 335 PRO A CA 1
ATOM 2649 C C . PRO A 1 335 ? -17.929 7.847 -2.214 1.00 83.81 335 PRO A C 1
ATOM 2651 O O . PRO A 1 335 ? -18.554 7.661 -1.171 1.00 83.81 335 PRO A O 1
ATOM 2654 N N . ILE A 1 336 ? -17.851 9.044 -2.796 1.00 83.94 336 ILE A N 1
ATOM 2655 C CA . ILE A 1 336 ? -18.627 10.199 -2.335 1.00 83.94 336 ILE A CA 1
ATOM 2656 C C . ILE A 1 336 ? -19.986 10.131 -3.032 1.00 83.94 336 ILE A C 1
ATOM 2658 O O . ILE A 1 336 ? -20.090 10.402 -4.230 1.00 83.94 336 ILE A O 1
ATOM 2662 N N . ALA A 1 337 ? -21.010 9.696 -2.295 1.00 85.12 337 ALA A N 1
ATOM 2663 C CA . ALA A 1 337 ? -22.363 9.544 -2.819 1.00 85.12 337 ALA A CA 1
ATOM 2664 C C . ALA A 1 337 ? -22.994 10.922 -3.080 1.00 85.12 337 ALA A C 1
ATOM 2666 O O . ALA A 1 337 ? -23.108 11.703 -2.136 1.00 85.12 337 ALA A O 1
ATOM 2667 N N . PRO A 1 338 ? -23.422 11.238 -4.312 1.00 90.62 338 PRO A N 1
ATOM 2668 C CA . PRO A 1 338 ? -24.226 12.430 -4.542 1.00 90.62 338 PRO A CA 1
ATOM 2669 C C . PRO A 1 338 ? -25.674 12.199 -4.094 1.00 90.62 338 PRO A C 1
ATOM 2671 O O . PRO A 1 338 ? -26.182 11.070 -4.152 1.00 90.62 338 PRO A O 1
ATOM 2674 N N . ASP A 1 339 ? -26.350 13.281 -3.713 1.00 92.88 339 ASP A N 1
ATOM 2675 C CA . ASP A 1 339 ? -27.789 13.272 -3.448 1.00 92.88 339 ASP A CA 1
ATOM 2676 C C . ASP A 1 339 ? -28.560 12.799 -4.683 1.00 92.88 339 ASP A C 1
ATOM 2678 O O . ASP A 1 339 ? -28.193 13.116 -5.816 1.00 92.88 339 ASP A O 1
ATOM 2682 N N . GLN A 1 340 ? -29.630 12.034 -4.474 1.00 96.94 340 GLN A N 1
ATOM 2683 C CA . GLN A 1 340 ? -30.424 11.432 -5.548 1.00 96.94 340 GLN A CA 1
ATOM 2684 C C . GLN A 1 340 ? -31.831 12.027 -5.586 1.00 96.94 340 GLN A C 1
ATOM 2686 O O . GLN A 1 340 ? -32.462 12.193 -4.541 1.00 96.94 340 GLN A O 1
ATOM 2691 N N . ASP A 1 341 ? -32.361 12.266 -6.788 1.00 96.75 341 ASP A N 1
ATOM 2692 C CA . ASP A 1 341 ? -33.788 12.545 -6.955 1.00 96.75 341 ASP A CA 1
ATOM 2693 C C . ASP A 1 341 ? -34.591 11.238 -6.890 1.00 96.75 341 ASP A C 1
ATOM 2695 O O . ASP A 1 341 ? -34.579 10.404 -7.796 1.00 96.75 341 ASP A O 1
ATOM 2699 N N . ILE A 1 342 ? -35.313 11.061 -5.786 1.00 98.12 342 ILE A N 1
ATOM 2700 C CA . ILE A 1 342 ? -36.098 9.854 -5.513 1.00 98.12 342 ILE A CA 1
ATOM 2701 C C . ILE A 1 342 ? -37.455 9.878 -6.232 1.00 98.12 342 ILE A C 1
ATOM 2703 O O . ILE A 1 342 ? -38.101 8.838 -6.355 1.00 98.12 342 ILE A O 1
ATOM 2707 N N . LYS A 1 343 ? -37.929 11.033 -6.717 1.00 98.12 343 LYS A N 1
ATOM 2708 C CA . LYS A 1 343 ? -39.291 11.173 -7.257 1.00 98.12 343 LYS A CA 1
ATOM 2709 C C . LYS A 1 343 ? -39.555 10.281 -8.485 1.00 98.12 343 LYS A C 1
ATOM 2711 O O . LYS A 1 343 ? -40.591 9.610 -8.478 1.00 98.12 343 LYS A O 1
ATOM 2716 N N . PRO A 1 344 ? -38.664 10.185 -9.495 1.00 98.38 344 PRO A N 1
ATOM 2717 C CA . PRO A 1 344 ? -38.862 9.284 -10.635 1.00 98.38 344 PRO A CA 1
ATOM 2718 C C . PRO A 1 344 ? -38.942 7.813 -10.211 1.00 98.38 344 PRO A C 1
ATOM 2720 O O . PRO A 1 344 ? -39.831 7.083 -10.649 1.00 98.38 344 PRO A O 1
ATOM 2723 N N . TRP A 1 345 ? -38.066 7.408 -9.289 1.00 98.62 345 TRP A N 1
ATOM 2724 C CA . TRP A 1 345 ? -38.015 6.060 -8.723 1.00 98.62 345 TRP A CA 1
ATOM 2725 C C . TRP A 1 345 ? -39.271 5.707 -7.934 1.00 98.62 345 TRP A C 1
ATOM 2727 O O . TRP A 1 345 ? -39.845 4.635 -8.121 1.00 98.62 345 TRP A O 1
ATOM 2737 N N . LEU A 1 346 ? -39.736 6.628 -7.092 1.00 98.56 346 LEU A N 1
ATOM 2738 C CA . LEU A 1 346 ? -40.940 6.447 -6.293 1.00 98.56 346 LEU A CA 1
ATOM 2739 C C . LEU A 1 346 ? -42.184 6.333 -7.172 1.00 98.56 346 LEU A C 1
ATOM 2741 O O . LEU A 1 346 ? -43.022 5.474 -6.917 1.00 98.56 346 LEU A O 1
ATOM 2745 N N . ASN A 1 347 ? -42.305 7.173 -8.201 1.00 98.50 347 ASN A N 1
ATOM 2746 C CA . ASN A 1 347 ? -43.448 7.151 -9.112 1.00 98.50 347 ASN A CA 1
ATOM 2747 C C . ASN A 1 347 ? -43.499 5.851 -9.921 1.00 98.50 347 ASN A C 1
ATOM 2749 O O . ASN A 1 347 ? -44.552 5.220 -9.996 1.00 98.50 347 ASN A O 1
ATOM 2753 N N . ALA A 1 348 ? -42.361 5.426 -10.477 1.00 98.44 348 ALA A N 1
ATOM 2754 C CA . ALA A 1 348 ? -42.250 4.168 -11.210 1.00 98.44 348 ALA A CA 1
ATOM 2755 C C . ALA A 1 348 ? -42.591 2.963 -10.324 1.00 98.44 348 ALA A C 1
ATOM 2757 O O . ALA A 1 348 ? -43.403 2.116 -10.701 1.00 98.44 348 ALA A O 1
ATOM 2758 N N . LEU A 1 349 ? -42.021 2.917 -9.115 1.00 98.50 349 LEU A N 1
ATOM 2759 C CA . LEU A 1 349 ? -42.282 1.836 -8.175 1.00 98.50 349 LEU A CA 1
ATOM 2760 C C . LEU A 1 349 ? -43.745 1.826 -7.725 1.00 98.50 349 LEU A C 1
ATOM 2762 O O . LEU A 1 349 ? -44.371 0.773 -7.763 1.00 98.50 349 LEU A O 1
ATOM 2766 N N . LYS A 1 350 ? -44.324 2.980 -7.369 1.00 97.94 350 LYS A N 1
ATOM 2767 C CA . LYS A 1 350 ? -45.749 3.078 -7.021 1.00 97.94 350 LYS A CA 1
ATOM 2768 C C . LYS A 1 350 ? -46.632 2.546 -8.140 1.00 97.94 350 LYS A C 1
ATOM 2770 O O . LYS A 1 350 ? -47.487 1.717 -7.856 1.00 97.94 350 LYS A O 1
ATOM 2775 N N . ASN A 1 351 ? -46.375 2.932 -9.390 1.00 97.69 351 ASN A N 1
ATOM 2776 C CA . ASN A 1 351 ? -47.156 2.450 -10.525 1.00 97.69 351 ASN A CA 1
ATOM 2777 C C . ASN A 1 351 ? -47.141 0.914 -10.624 1.00 97.69 351 ASN A C 1
ATOM 2779 O O . ASN A 1 351 ? -48.190 0.291 -10.742 1.00 97.69 351 ASN A O 1
ATOM 2783 N N . LEU A 1 352 ? -45.969 0.286 -10.475 1.00 97.88 352 LEU A N 1
ATOM 2784 C CA . LEU A 1 352 ? -45.845 -1.179 -10.457 1.00 97.88 352 LEU A CA 1
ATOM 2785 C C . LEU A 1 352 ? -46.482 -1.848 -9.235 1.00 97.88 352 LEU A C 1
ATOM 2787 O O . LEU A 1 352 ? -46.813 -3.035 -9.280 1.00 97.88 352 LEU A O 1
ATOM 2791 N N . LEU A 1 353 ? -46.630 -1.117 -8.133 1.00 97.31 353 LEU A N 1
ATOM 2792 C CA . LEU A 1 353 ? -47.231 -1.629 -6.909 1.00 97.31 353 LEU A CA 1
ATOM 2793 C C . LEU A 1 353 ? -48.760 -1.482 -6.887 1.00 97.31 353 LEU A C 1
ATOM 2795 O O . LEU A 1 353 ? -49.422 -2.287 -6.230 1.00 97.31 353 LEU A O 1
ATOM 2799 N N . THR A 1 354 ? -49.318 -0.507 -7.610 1.00 96.81 354 THR A N 1
ATOM 2800 C CA . THR A 1 354 ? -50.752 -0.174 -7.571 1.00 96.81 354 THR A CA 1
ATOM 2801 C C . THR A 1 354 ? -51.513 -0.529 -8.845 1.00 96.81 354 THR A C 1
ATOM 2803 O O . THR A 1 354 ? -52.684 -0.888 -8.757 1.00 96.81 354 THR A O 1
ATOM 2806 N N . ASP A 1 355 ? -50.879 -0.474 -10.019 1.00 97.75 355 ASP A N 1
ATOM 2807 C CA . ASP A 1 355 ? -51.510 -0.813 -11.297 1.00 97.75 355 ASP A CA 1
ATOM 2808 C C . ASP A 1 355 ? -51.150 -2.247 -11.719 1.00 97.75 355 ASP A C 1
ATOM 2810 O O . ASP A 1 355 ? -50.056 -2.558 -12.204 1.00 97.75 355 ASP A O 1
ATOM 2814 N N . ARG A 1 356 ? -52.119 -3.144 -11.522 1.00 97.62 356 ARG A N 1
ATOM 2815 C CA . ARG A 1 356 ? -52.010 -4.576 -11.816 1.00 97.62 356 ARG A CA 1
ATOM 2816 C C . ARG A 1 356 ? -51.801 -4.868 -13.297 1.00 97.62 356 ARG A C 1
ATOM 2818 O O . ARG A 1 356 ? -51.025 -5.764 -13.632 1.00 97.62 356 ARG A O 1
ATOM 2825 N N . GLU A 1 357 ? -52.514 -4.169 -14.172 1.00 97.56 357 GLU A N 1
ATOM 2826 C CA . GLU A 1 357 ? -52.457 -4.438 -15.608 1.00 97.56 357 GLU A CA 1
ATOM 2827 C C . GLU A 1 357 ? -51.157 -3.896 -16.194 1.00 97.56 357 GLU A C 1
ATOM 2829 O O . GLU A 1 357 ? -50.501 -4.572 -16.990 1.00 97.56 357 GLU A O 1
ATOM 2834 N N . HIS A 1 358 ? -50.701 -2.744 -15.701 1.00 97.94 358 HIS A N 1
ATOM 2835 C CA . HIS A 1 358 ? -49.374 -2.244 -16.019 1.00 97.94 358 HIS A CA 1
ATOM 2836 C C . HIS A 1 358 ? -48.259 -3.198 -15.553 1.00 97.94 358 HIS A C 1
ATOM 2838 O O . HIS A 1 358 ? -47.381 -3.532 -16.352 1.00 97.94 358 HIS A O 1
ATOM 2844 N N . TYR A 1 359 ? -48.318 -3.714 -14.316 1.00 98.38 359 TYR A N 1
ATOM 2845 C CA . TYR A 1 359 ? -47.353 -4.709 -13.829 1.00 98.38 359 TYR A CA 1
ATOM 2846 C C . TYR A 1 359 ? -47.320 -5.961 -14.711 1.00 98.38 359 TYR A C 1
ATOM 2848 O O . TYR A 1 359 ? -46.244 -6.411 -15.106 1.00 98.38 359 TYR A O 1
ATOM 2856 N N . LYS A 1 360 ? -48.489 -6.539 -15.031 1.00 97.75 360 LYS A N 1
ATOM 2857 C CA . LYS A 1 360 ? -48.585 -7.755 -15.856 1.00 97.75 360 LYS A CA 1
ATOM 2858 C C . LYS A 1 360 ? -48.005 -7.543 -17.248 1.00 97.75 360 LYS A C 1
ATOM 2860 O O . LYS A 1 360 ? -47.259 -8.401 -17.719 1.00 97.75 360 LYS A O 1
ATOM 2865 N N . ARG A 1 361 ? -48.324 -6.409 -17.881 1.00 97.75 361 ARG A N 1
ATOM 2866 C CA . ARG A 1 361 ? -47.775 -6.031 -19.187 1.00 97.75 361 ARG A CA 1
ATOM 2867 C C . ARG A 1 361 ? -46.253 -5.942 -19.125 1.00 97.75 361 ARG A C 1
ATOM 2869 O O . ARG A 1 361 ? -45.579 -6.658 -19.853 1.00 97.75 361 ARG A O 1
ATOM 2876 N N . LEU A 1 362 ? -45.708 -5.175 -18.182 1.00 97.56 362 LEU A N 1
ATOM 2877 C CA . LEU A 1 362 ? -44.260 -5.019 -18.060 1.00 97.56 362 LEU A CA 1
ATOM 2878 C C . LEU A 1 362 ? -43.544 -6.331 -17.699 1.00 97.56 362 LEU A C 1
ATOM 2880 O O . LEU A 1 362 ? -42.454 -6.595 -18.200 1.00 97.56 362 LEU A O 1
ATOM 2884 N N . SER A 1 363 ? -44.144 -7.166 -16.848 1.00 98.00 363 SER A N 1
ATOM 2885 C CA . SER A 1 363 ? -43.653 -8.508 -16.506 1.00 98.00 363 SER A CA 1
ATOM 2886 C C . SER A 1 363 ? -43.559 -9.403 -17.747 1.00 98.00 363 SER A C 1
ATOM 2888 O O . SER A 1 363 ? -42.531 -10.046 -17.976 1.00 98.00 363 SER A O 1
ATOM 2890 N N . HIS A 1 364 ? -44.611 -9.411 -18.571 1.00 97.31 364 HIS A N 1
ATOM 2891 C CA . HIS A 1 364 ? -44.647 -10.138 -19.836 1.00 97.31 364 HIS A CA 1
ATOM 2892 C C . HIS A 1 364 ? -43.600 -9.613 -20.827 1.00 97.31 364 HIS A C 1
ATOM 2894 O O . HIS A 1 364 ? -42.823 -10.401 -21.365 1.00 97.31 364 HIS A O 1
ATOM 2900 N N . ASP A 1 365 ? -43.533 -8.296 -21.020 1.00 97.50 365 ASP A N 1
ATOM 2901 C CA . ASP A 1 365 ? -42.615 -7.665 -21.970 1.00 97.50 365 ASP A CA 1
ATOM 2902 C C . ASP A 1 365 ? -41.154 -7.869 -21.549 1.00 97.50 365 ASP A C 1
ATOM 2904 O O . ASP A 1 365 ? -40.306 -8.187 -22.382 1.00 97.50 365 ASP A O 1
ATOM 2908 N N . SER A 1 366 ? -40.879 -7.806 -20.240 1.00 97.12 366 SER A N 1
ATOM 2909 C CA . SER A 1 366 ? -39.578 -8.145 -19.654 1.00 97.12 366 SER A CA 1
ATOM 2910 C C . SER A 1 366 ? -39.160 -9.573 -20.000 1.00 97.12 366 SER A C 1
ATOM 2912 O O . SER A 1 366 ? -38.054 -9.792 -20.495 1.00 97.12 366 SER A O 1
ATOM 2914 N N . GLN A 1 367 ? -40.050 -10.543 -19.781 1.00 97.31 367 GLN A N 1
ATOM 2915 C CA . GLN A 1 367 ? -39.770 -11.950 -20.060 1.00 97.31 367 GLN A CA 1
ATOM 2916 C C . GLN A 1 367 ? -39.561 -12.205 -21.549 1.00 97.31 367 GLN A C 1
ATOM 2918 O O . GLN A 1 367 ? -38.598 -12.875 -21.921 1.00 97.31 367 GLN A O 1
ATOM 2923 N N . LYS A 1 368 ? -40.424 -11.644 -22.398 1.00 97.06 368 LYS A N 1
ATOM 2924 C CA . LYS A 1 368 ? -40.322 -11.779 -23.851 1.00 97.06 368 LYS A CA 1
ATOM 2925 C C . LYS A 1 368 ? -38.990 -11.230 -24.367 1.00 97.06 368 LYS A C 1
ATOM 2927 O O . LYS A 1 368 ? -38.262 -11.963 -25.031 1.00 97.06 368 LYS A O 1
ATOM 2932 N N . ALA A 1 369 ? -38.650 -9.989 -24.012 1.00 97.62 369 ALA A N 1
ATOM 2933 C CA . ALA A 1 369 ? -37.419 -9.339 -24.458 1.00 97.62 369 ALA A CA 1
ATOM 2934 C C . ALA A 1 369 ? -36.167 -10.094 -23.984 1.00 97.62 369 ALA A C 1
ATOM 2936 O O . ALA A 1 369 ? -35.229 -10.299 -24.753 1.00 97.62 369 ALA A O 1
ATOM 2937 N N . ALA A 1 370 ? -36.158 -10.559 -22.731 1.00 97.25 370 ALA A N 1
ATOM 2938 C CA . ALA A 1 370 ? -35.026 -11.302 -22.190 1.00 97.25 370 ALA A CA 1
ATOM 2939 C C . ALA A 1 370 ? -34.861 -12.690 -22.830 1.00 97.25 370 ALA A C 1
ATOM 2941 O O . ALA A 1 370 ? -33.731 -13.088 -23.106 1.00 97.25 370 ALA A O 1
ATOM 2942 N N . ILE A 1 371 ? -35.953 -13.416 -23.108 1.00 96.19 371 ILE A N 1
ATOM 2943 C CA . ILE A 1 371 ? -35.898 -14.706 -23.820 1.00 96.19 371 ILE A CA 1
ATOM 2944 C C . ILE A 1 371 ? -35.356 -14.510 -25.238 1.00 96.19 371 ILE A C 1
ATOM 2946 O O . ILE A 1 371 ? -34.472 -15.256 -25.658 1.00 96.19 371 ILE A O 1
ATOM 2950 N N . GLU A 1 372 ? -35.850 -13.499 -25.954 1.00 95.81 372 GLU A N 1
ATOM 2951 C CA . GLU A 1 372 ? -35.380 -13.165 -27.299 1.00 95.81 372 GLU A CA 1
ATOM 2952 C C . GLU A 1 372 ? -33.881 -12.842 -27.293 1.00 95.81 372 GLU A C 1
ATOM 2954 O O . GLU A 1 372 ? -33.117 -13.448 -28.044 1.00 95.81 372 GLU A O 1
ATOM 2959 N N . PHE A 1 373 ? -33.433 -11.988 -26.370 1.00 95.75 373 PHE A N 1
ATOM 2960 C CA . PHE A 1 373 ? -32.016 -11.673 -26.199 1.00 95.75 373 PHE A CA 1
ATOM 2961 C C . PHE A 1 373 ? -31.174 -12.920 -25.900 1.00 95.75 373 PHE A C 1
ATOM 2963 O O . PHE A 1 373 ? -30.208 -13.187 -26.612 1.00 95.75 373 PHE A O 1
ATOM 2970 N N . VAL A 1 374 ? -31.542 -13.714 -24.888 1.00 94.75 374 VAL A N 1
ATOM 2971 C CA . VAL A 1 374 ? -30.761 -14.889 -24.462 1.00 94.75 374 VAL A CA 1
ATOM 2972 C C . VAL A 1 374 ? -30.732 -15.983 -25.526 1.00 94.75 374 VAL A C 1
ATOM 2974 O O . VAL A 1 374 ? -29.713 -16.658 -25.652 1.00 94.75 374 VAL A O 1
ATOM 2977 N N . SER A 1 375 ? -31.776 -16.119 -26.352 1.00 91.62 375 SER A N 1
ATOM 2978 C CA . SER A 1 375 ? -31.765 -17.044 -27.497 1.00 91.62 375 SER A CA 1
ATOM 2979 C C . SER A 1 375 ? -30.638 -16.738 -28.493 1.00 91.62 375 SER A C 1
ATOM 2981 O O . SER A 1 375 ? -30.116 -17.638 -29.151 1.00 91.62 375 SER A O 1
ATOM 2983 N N . GLY A 1 376 ? -30.221 -15.470 -28.553 1.00 89.94 376 GLY A N 1
ATOM 2984 C CA . GLY A 1 376 ? -29.102 -14.987 -29.344 1.00 89.94 376 GLY A CA 1
ATOM 2985 C C . GLY A 1 376 ? -27.774 -14.927 -28.593 1.00 89.94 376 GLY A C 1
ATOM 2986 O O . GLY A 1 376 ? -26.826 -14.389 -29.151 1.00 89.94 376 GLY A O 1
ATOM 2987 N N . VAL A 1 377 ? -27.653 -15.434 -27.361 1.00 92.25 377 VAL A N 1
ATOM 2988 C CA . VAL A 1 377 ? -26.399 -15.419 -26.587 1.00 92.25 377 VAL A CA 1
ATOM 2989 C C . VAL A 1 377 ? -25.915 -16.848 -26.366 1.00 92.25 377 VAL A C 1
ATOM 2991 O O . VAL A 1 377 ? -26.493 -17.613 -25.600 1.00 92.25 377 VAL A O 1
ATOM 2994 N N . GLY A 1 378 ? -24.807 -17.206 -27.014 1.00 91.56 378 GLY A N 1
ATOM 2995 C CA . GLY A 1 378 ? -24.268 -18.564 -26.988 1.00 91.56 378 GLY A CA 1
ATOM 2996 C C . GLY A 1 378 ? -22.748 -18.598 -26.972 1.00 91.56 378 GLY A C 1
ATOM 2997 O O . GLY A 1 378 ? -22.066 -17.648 -27.368 1.00 91.56 378 GLY A O 1
ATOM 2998 N N . ILE A 1 379 ? -22.196 -19.728 -26.530 1.00 94.69 379 ILE A N 1
ATOM 2999 C CA . ILE A 1 379 ? -20.746 -19.943 -26.512 1.00 94.69 379 ILE A CA 1
ATOM 3000 C C . ILE A 1 379 ? -20.151 -19.959 -27.930 1.00 94.69 379 ILE A C 1
ATOM 3002 O O . ILE A 1 379 ? -18.994 -19.589 -28.130 1.00 94.69 379 ILE A O 1
ATOM 3006 N N . GLU A 1 380 ? -20.960 -20.330 -28.922 1.00 94.06 380 GLU A N 1
ATOM 3007 C CA . GLU A 1 380 ? -20.636 -20.380 -30.345 1.00 94.06 380 GLU A CA 1
ATOM 3008 C C . GLU A 1 380 ? -20.127 -19.034 -30.856 1.00 94.06 380 GLU A C 1
ATOM 3010 O O . GLU A 1 380 ? -19.215 -19.003 -31.675 1.00 94.06 380 GLU A O 1
ATOM 3015 N N . GLN A 1 381 ? -20.663 -17.916 -30.359 1.00 94.62 381 GLN A N 1
ATOM 3016 C CA . GLN A 1 381 ? -20.219 -16.582 -30.769 1.00 94.62 381 GLN A CA 1
ATOM 3017 C C . GLN A 1 381 ? -18.765 -16.339 -30.374 1.00 94.62 381 GLN A C 1
ATOM 3019 O O . GLN A 1 381 ? -17.948 -15.935 -31.204 1.00 94.62 381 GLN A O 1
ATOM 3024 N N . PHE A 1 382 ? -18.426 -16.647 -29.120 1.00 96.19 382 PHE A N 1
ATOM 3025 C CA . PHE A 1 382 ? -17.067 -16.502 -28.614 1.00 96.19 382 PHE A CA 1
ATOM 3026 C C . PHE A 1 382 ? -16.108 -17.499 -29.279 1.00 96.19 382 PHE A C 1
ATOM 3028 O O . PHE A 1 382 ? -14.998 -17.136 -29.667 1.00 96.19 382 PHE A O 1
ATOM 3035 N N . GLU A 1 383 ? -16.545 -18.744 -29.484 1.00 96.69 383 GLU A N 1
ATOM 3036 C CA . GLU A 1 383 ? -15.766 -19.762 -30.191 1.00 96.69 383 GLU A CA 1
ATOM 3037 C C . GLU A 1 383 ? -15.476 -19.359 -31.646 1.00 96.69 383 GLU A C 1
ATOM 3039 O O . GLU A 1 383 ? -14.320 -19.392 -32.075 1.00 96.69 383 GLU A O 1
ATOM 3044 N N . ASN A 1 384 ? -16.503 -18.957 -32.399 1.00 95.44 384 ASN A N 1
ATOM 3045 C CA . ASN A 1 384 ? -16.381 -18.547 -33.797 1.00 95.44 384 ASN A CA 1
ATOM 3046 C C . ASN A 1 384 ? -15.502 -17.306 -33.931 1.00 95.44 384 ASN A C 1
ATOM 3048 O O . ASN A 1 384 ? -14.650 -17.252 -34.817 1.00 95.44 384 ASN A O 1
ATOM 3052 N N . PHE A 1 385 ? -15.632 -16.347 -33.013 1.00 96.12 385 PHE A N 1
ATOM 3053 C CA . PHE A 1 385 ? -14.733 -15.202 -32.931 1.00 96.12 385 PHE A CA 1
ATOM 3054 C C . PHE A 1 385 ? -13.267 -15.640 -32.781 1.00 96.12 385 PHE A C 1
ATOM 3056 O O . PHE A 1 385 ? -12.418 -15.236 -33.578 1.00 96.12 385 PHE A O 1
ATOM 3063 N N . LEU A 1 386 ? -12.962 -16.525 -31.826 1.00 95.88 386 LEU A N 1
ATOM 3064 C CA . LEU A 1 386 ? -11.602 -17.034 -31.616 1.00 95.88 386 LEU A CA 1
ATOM 3065 C C . LEU A 1 386 ? -11.077 -17.886 -32.786 1.00 95.88 386 LEU A C 1
ATOM 3067 O O . LEU A 1 386 ? -9.870 -17.880 -33.032 1.00 95.88 386 LEU A O 1
ATOM 3071 N N . LYS A 1 387 ? -11.943 -18.611 -33.507 1.00 93.81 387 LYS A N 1
ATOM 3072 C CA . LYS A 1 387 ? -11.572 -19.375 -34.716 1.00 93.81 387 LYS A CA 1
ATOM 3073 C C . LYS A 1 387 ? -11.262 -18.461 -35.905 1.00 93.81 387 LYS A C 1
ATOM 3075 O O . LYS A 1 387 ? -10.320 -18.728 -36.646 1.00 93.81 387 LYS A O 1
ATOM 3080 N N . ASN A 1 388 ? -12.026 -17.382 -36.063 1.00 92.06 388 ASN A N 1
ATOM 3081 C CA . ASN A 1 388 ? -11.891 -16.433 -37.173 1.00 92.06 388 ASN A CA 1
ATOM 3082 C C . ASN A 1 388 ? -10.814 -15.366 -36.928 1.00 92.06 388 ASN A C 1
ATOM 3084 O O . ASN A 1 388 ? -10.390 -14.664 -37.853 1.00 92.06 388 ASN A O 1
ATOM 3088 N N . LEU A 1 389 ? -10.327 -15.248 -35.692 1.00 90.31 389 LEU A N 1
ATOM 3089 C CA . LEU A 1 389 ? -9.172 -14.430 -35.358 1.00 90.31 389 LEU A CA 1
ATOM 3090 C C . LEU A 1 389 ? -7.922 -14.956 -36.081 1.00 90.31 389 LEU A C 1
ATOM 3092 O O . LEU A 1 389 ? -7.344 -15.983 -35.742 1.00 90.31 389 LEU A O 1
ATOM 3096 N N . LYS A 1 390 ? -7.456 -14.219 -37.091 1.00 78.00 390 LYS A N 1
ATOM 3097 C CA . LYS A 1 390 ? -6.186 -14.530 -37.766 1.00 78.00 390 LYS A CA 1
ATOM 3098 C C . LYS A 1 390 ? -4.996 -14.094 -36.904 1.00 78.00 390 LYS A C 1
ATOM 3100 O O . LYS A 1 390 ? -5.047 -12.971 -36.398 1.00 78.00 390 LYS A O 1
ATOM 3105 N N . PRO A 1 391 ? -3.910 -14.873 -36.773 1.00 61.41 391 PRO A N 1
ATOM 3106 C CA . PRO A 1 391 ? -2.655 -14.382 -36.202 1.00 61.41 391 PRO A CA 1
ATOM 3107 C C . PRO A 1 391 ? -2.180 -13.127 -36.949 1.00 61.41 391 PRO A C 1
ATOM 3109 O O . PRO A 1 391 ? -2.386 -13.010 -38.156 1.00 61.41 391 PRO A O 1
ATOM 3112 N N . ALA A 1 392 ? -1.562 -12.169 -36.257 1.00 57.53 392 ALA A N 1
ATOM 3113 C CA . ALA A 1 392 ? -1.130 -10.931 -36.906 1.00 57.53 392 ALA A CA 1
ATOM 3114 C C . ALA A 1 392 ? -0.055 -11.203 -37.987 1.00 57.53 392 ALA A C 1
ATOM 3116 O O . ALA A 1 392 ? 1.077 -11.607 -37.678 1.00 57.53 392 ALA A O 1
ATOM 3117 N N . SER A 1 393 ? -0.397 -10.940 -39.255 1.00 53.53 393 SER A N 1
ATOM 3118 C CA . SER A 1 393 ? 0.537 -10.913 -40.391 1.00 53.53 393 SER A CA 1
ATOM 3119 C C . SER A 1 393 ? 1.682 -9.937 -40.112 1.00 53.53 393 SER A C 1
ATOM 3121 O O . SER A 1 393 ? 1.458 -8.886 -39.506 1.00 53.53 393 SER A O 1
ATOM 3123 N N . SER A 1 394 ? 2.893 -10.251 -40.570 1.00 47.97 394 SER A N 1
ATOM 3124 C CA . SER A 1 394 ? 4.060 -9.358 -40.499 1.00 47.97 394 SER A CA 1
ATOM 3125 C C . SER A 1 394 ? 3.782 -7.953 -41.047 1.00 47.97 394 SER A C 1
ATOM 3127 O O . SER A 1 394 ? 4.260 -6.995 -40.452 1.00 47.97 394 SER A O 1
ATOM 3129 N N . GLU A 1 395 ? 2.941 -7.812 -42.074 1.00 41.09 395 GLU A N 1
ATOM 3130 C CA . GLU A 1 395 ? 2.558 -6.516 -42.657 1.00 41.09 395 GLU A CA 1
ATOM 3131 C C . GLU A 1 395 ? 1.709 -5.647 -41.728 1.00 41.09 395 GLU A C 1
ATOM 3133 O O . GLU A 1 395 ? 2.054 -4.493 -41.511 1.00 41.09 395 GLU A O 1
ATOM 3138 N N . ARG A 1 396 ? 0.666 -6.181 -41.071 1.00 45.75 396 ARG A N 1
ATOM 3139 C CA . ARG A 1 396 ? -0.069 -5.432 -40.024 1.00 45.75 396 ARG A CA 1
ATOM 3140 C C . ARG A 1 396 ? 0.825 -5.000 -38.855 1.00 45.75 396 ARG A C 1
ATOM 3142 O O . ARG A 1 396 ? 0.522 -3.996 -38.222 1.00 45.75 396 ARG A O 1
ATOM 3149 N N . ARG A 1 397 ? 1.935 -5.705 -38.574 1.00 49.81 397 ARG A N 1
ATOM 3150 C CA . ARG A 1 397 ? 2.939 -5.258 -37.578 1.00 49.81 397 ARG A CA 1
ATOM 3151 C C . ARG A 1 397 ? 3.702 -4.035 -38.057 1.00 49.81 397 ARG A C 1
ATOM 3153 O O . ARG A 1 397 ? 4.138 -3.246 -37.227 1.00 49.81 397 ARG A O 1
ATOM 3160 N N . GLU A 1 398 ? 3.911 -3.926 -39.363 1.00 43.62 398 GLU A N 1
ATOM 3161 C CA . GLU A 1 398 ? 4.604 -2.814 -39.993 1.00 43.62 398 GLU A CA 1
ATOM 3162 C C . GLU A 1 398 ? 3.662 -1.637 -40.215 1.00 43.62 398 GLU A C 1
ATOM 3164 O O . GLU A 1 398 ? 4.073 -0.522 -39.949 1.00 43.62 398 GLU A O 1
ATOM 3169 N N . ILE A 1 399 ? 2.399 -1.881 -40.574 1.00 46.25 399 ILE A N 1
ATOM 3170 C CA . ILE A 1 399 ? 1.349 -0.865 -40.710 1.00 46.25 399 ILE A CA 1
ATOM 3171 C C . ILE A 1 399 ? 0.971 -0.303 -39.342 1.00 46.25 399 ILE A C 1
ATOM 3173 O O . ILE A 1 399 ? 1.081 0.894 -39.174 1.00 46.25 399 ILE A O 1
ATOM 3177 N N . ALA A 1 400 ? 0.689 -1.113 -38.314 1.00 46.19 400 ALA A N 1
ATOM 3178 C CA . ALA A 1 400 ? 0.419 -0.588 -36.969 1.00 46.19 400 ALA A CA 1
ATOM 3179 C C . ALA A 1 400 ? 1.654 0.098 -36.352 1.00 46.19 400 ALA A C 1
ATOM 3181 O O . ALA A 1 400 ? 1.524 1.077 -35.623 1.00 46.19 400 ALA A O 1
ATOM 3182 N N . ARG A 1 401 ? 2.880 -0.361 -36.670 1.00 48.28 401 ARG A N 1
ATOM 3183 C CA . ARG A 1 401 ? 4.102 0.393 -36.337 1.00 48.28 401 ARG A CA 1
ATOM 3184 C C . ARG A 1 401 ? 4.179 1.700 -37.102 1.00 48.28 401 ARG A C 1
ATOM 3186 O O . ARG A 1 401 ? 4.528 2.692 -36.485 1.00 48.28 401 ARG A O 1
ATOM 3193 N N . LYS A 1 402 ? 3.914 1.693 -38.407 1.00 44.00 402 LYS A N 1
ATOM 3194 C CA . LYS A 1 402 ? 3.981 2.858 -39.292 1.00 44.00 402 LYS A CA 1
ATOM 3195 C C . LYS A 1 402 ? 2.860 3.840 -39.004 1.00 44.00 402 LYS A C 1
ATOM 3197 O O . LYS A 1 402 ? 3.130 5.008 -39.146 1.00 44.00 402 LYS A O 1
ATOM 3202 N N . GLU A 1 403 ? 1.688 3.419 -38.542 1.00 43.31 403 GLU A N 1
ATOM 3203 C CA . GLU A 1 403 ? 0.549 4.250 -38.135 1.00 43.31 403 GLU A CA 1
ATOM 3204 C C . GLU A 1 403 ? 0.764 4.831 -36.742 1.00 43.31 403 GLU A C 1
ATOM 3206 O O . GLU A 1 403 ? 0.538 6.014 -36.548 1.00 43.31 403 GLU A O 1
ATOM 3211 N N . VAL A 1 404 ? 1.292 4.061 -35.782 1.00 46.50 404 VAL A N 1
ATOM 3212 C CA . VAL A 1 404 ? 1.723 4.614 -34.484 1.00 46.50 404 VAL A CA 1
ATOM 3213 C C . VAL A 1 404 ? 2.905 5.569 -34.671 1.00 46.50 404 VAL A C 1
ATOM 3215 O O . VAL A 1 404 ? 2.973 6.599 -34.007 1.00 46.50 404 VAL A O 1
ATOM 3218 N N . LEU A 1 405 ? 3.821 5.263 -35.596 1.00 43.88 405 LEU A N 1
ATOM 3219 C CA . LEU A 1 405 ? 4.918 6.151 -35.974 1.00 43.88 405 LEU A CA 1
ATOM 3220 C C . LEU A 1 405 ? 4.404 7.350 -36.783 1.00 43.88 405 LEU A C 1
ATOM 3222 O O . LEU A 1 405 ? 4.869 8.445 -36.535 1.00 43.88 405 LEU A O 1
ATOM 3226 N N . ALA A 1 406 ? 3.432 7.188 -37.682 1.00 37.25 406 ALA A N 1
ATOM 3227 C CA . ALA A 1 406 ? 2.861 8.248 -38.516 1.00 37.25 406 ALA A CA 1
ATOM 3228 C C . ALA A 1 406 ? 1.954 9.176 -37.714 1.00 37.25 406 ALA A C 1
ATOM 3230 O O . ALA A 1 406 ? 2.039 10.370 -37.915 1.00 37.25 406 ALA A O 1
ATOM 3231 N N . GLN A 1 407 ? 1.178 8.681 -36.749 1.00 39.41 407 GLN A N 1
ATOM 3232 C CA . GLN A 1 407 ? 0.420 9.505 -35.801 1.00 39.41 407 GLN A CA 1
ATOM 3233 C C . GLN A 1 407 ? 1.344 10.200 -34.793 1.00 39.41 407 GLN A C 1
ATOM 3235 O O . GLN A 1 407 ? 1.063 11.321 -34.371 1.00 39.41 407 GLN A O 1
ATOM 3240 N N . ALA A 1 408 ? 2.469 9.572 -34.425 1.00 41.72 408 ALA A N 1
ATOM 3241 C CA . ALA A 1 408 ? 3.534 10.246 -33.685 1.00 41.72 408 ALA A CA 1
ATOM 3242 C C . ALA A 1 408 ? 4.242 11.314 -34.544 1.00 41.72 408 ALA A C 1
ATOM 3244 O O . ALA A 1 408 ? 4.589 12.362 -34.015 1.00 41.72 408 ALA A O 1
ATOM 3245 N N . LEU A 1 409 ? 4.394 11.078 -35.854 1.00 35.91 409 LEU A N 1
ATOM 3246 C CA . LEU A 1 409 ? 5.027 11.985 -36.821 1.00 35.91 409 LEU A CA 1
ATOM 3247 C C . LEU A 1 409 ? 4.086 13.100 -37.326 1.00 35.91 409 LEU A C 1
ATOM 3249 O O . LEU A 1 409 ? 4.558 14.183 -37.643 1.00 35.91 409 LEU A O 1
ATOM 3253 N N . GLU A 1 410 ? 2.770 12.887 -37.394 1.00 31.84 410 GLU A N 1
ATOM 3254 C CA . GLU A 1 410 ? 1.758 13.898 -37.748 1.00 31.84 410 GLU A CA 1
ATOM 3255 C C . GLU A 1 410 ? 1.502 14.850 -36.580 1.00 31.84 410 GLU A C 1
ATOM 3257 O O . GLU A 1 410 ? 1.382 16.056 -36.794 1.00 31.84 410 GLU A O 1
ATOM 3262 N N . LYS A 1 411 ? 1.545 14.348 -35.334 1.00 40.59 411 LYS A N 1
ATOM 3263 C CA . LYS A 1 411 ? 1.653 15.210 -34.145 1.00 40.59 411 LYS A CA 1
ATOM 3264 C C . LYS A 1 411 ? 2.967 16.003 -34.100 1.00 40.59 411 LYS A C 1
ATOM 3266 O O . LYS A 1 411 ? 2.977 17.072 -33.501 1.00 40.59 411 LYS A O 1
ATOM 3271 N N . ASP A 1 412 ? 4.024 15.527 -34.762 1.00 37.91 412 ASP A N 1
ATOM 3272 C CA . ASP A 1 412 ? 5.297 16.249 -34.942 1.00 37.91 412 ASP A CA 1
ATOM 3273 C C . ASP A 1 412 ? 5.272 17.235 -36.134 1.00 37.91 412 ASP A C 1
ATOM 3275 O O . ASP A 1 412 ? 6.037 18.195 -36.143 1.00 37.91 412 ASP A O 1
ATOM 3279 N N . LYS A 1 413 ? 4.396 17.065 -37.140 1.00 31.73 413 LYS A N 1
ATOM 3280 C CA . LYS A 1 413 ? 4.335 17.957 -38.322 1.00 31.73 413 LYS A CA 1
ATOM 3281 C C . LYS A 1 413 ? 3.608 19.279 -38.074 1.00 31.73 413 LYS A C 1
ATOM 3283 O O . LYS A 1 413 ? 4.003 20.281 -38.657 1.00 31.73 413 LYS A O 1
ATOM 3288 N N . ASN A 1 414 ? 2.638 19.314 -37.158 1.00 32.22 414 ASN A N 1
ATOM 3289 C CA . ASN A 1 414 ? 2.117 20.579 -36.610 1.00 32.22 414 ASN A CA 1
ATOM 3290 C C . ASN A 1 414 ? 3.005 21.149 -35.486 1.00 32.22 414 ASN A C 1
ATOM 3292 O O . ASN A 1 414 ? 2.660 22.152 -34.866 1.00 32.22 414 ASN A O 1
ATOM 3296 N N . ALA A 1 415 ? 4.163 20.531 -35.243 1.00 33.00 415 ALA A N 1
ATOM 3297 C CA . ALA A 1 415 ? 5.193 20.992 -34.327 1.00 33.00 415 ALA A CA 1
ATOM 3298 C C . ALA A 1 415 ? 6.540 21.105 -35.063 1.00 33.00 415 ALA A C 1
ATOM 3300 O O . ALA A 1 415 ? 7.556 20.551 -34.647 1.00 33.00 415 ALA A O 1
ATOM 3301 N N . THR A 1 416 ? 6.588 21.847 -36.172 1.00 29.00 416 THR A N 1
ATOM 3302 C CA . THR A 1 416 ? 7.865 22.250 -36.774 1.00 29.00 416 THR A CA 1
ATOM 3303 C C . THR A 1 416 ? 8.591 23.265 -35.887 1.00 29.00 416 THR A C 1
ATOM 3305 O O . THR A 1 416 ? 8.504 24.469 -36.085 1.00 29.00 416 THR A O 1
ATOM 3308 N N . SER A 1 417 ? 9.356 22.761 -34.920 1.00 27.06 417 SER A N 1
ATOM 3309 C CA . SER A 1 417 ? 10.804 22.994 -34.864 1.00 27.06 417 SER A CA 1
ATOM 3310 C C . SER A 1 417 ? 11.460 21.846 -34.086 1.00 27.06 417 SER A C 1
ATOM 3312 O O . SER A 1 417 ? 11.089 21.494 -32.968 1.00 27.06 417 SER A O 1
ATOM 3314 N N . ILE A 1 418 ? 12.403 21.185 -34.750 1.00 40.22 418 ILE A N 1
ATOM 3315 C CA . ILE A 1 418 ? 13.065 19.954 -34.320 1.00 40.22 418 ILE A CA 1
ATOM 3316 C C . ILE A 1 418 ? 13.939 20.258 -33.094 1.00 40.22 418 ILE A C 1
ATOM 3318 O O . ILE A 1 418 ? 14.988 20.883 -33.226 1.00 40.22 418 ILE A O 1
ATOM 3322 N N . GLY A 1 419 ? 13.516 19.812 -31.904 1.00 31.22 419 GLY A N 1
ATOM 3323 C CA . GLY A 1 419 ? 14.263 20.068 -30.663 1.00 31.22 419 GLY A CA 1
ATOM 3324 C C . GLY A 1 419 ? 14.057 19.100 -29.489 1.00 31.22 419 GLY A C 1
ATOM 3325 O O . GLY A 1 419 ? 14.923 19.041 -28.623 1.00 31.22 419 GLY A O 1
ATOM 3326 N N . ASN A 1 420 ? 12.988 18.289 -29.438 1.00 31.78 420 ASN A N 1
ATOM 3327 C CA . ASN A 1 420 ? 12.623 17.561 -28.209 1.00 31.78 420 ASN A CA 1
ATOM 3328 C C . ASN A 1 420 ? 12.229 16.083 -28.423 1.00 31.78 420 ASN A C 1
ATOM 3330 O O . ASN A 1 420 ? 11.058 15.720 -28.420 1.00 31.78 420 ASN A O 1
ATOM 3334 N N . LEU A 1 421 ? 13.224 15.189 -28.480 1.00 32.53 421 LEU A N 1
ATOM 3335 C CA . LEU A 1 421 ? 13.062 13.770 -28.116 1.00 32.53 421 LEU A CA 1
ATOM 3336 C C . LEU A 1 421 ? 14.013 13.437 -26.962 1.00 32.53 421 LEU A C 1
ATOM 3338 O O . LEU A 1 421 ? 15.237 13.483 -27.140 1.00 32.53 421 LEU A O 1
ATOM 3342 N N . SER A 1 422 ? 13.455 13.056 -25.805 1.00 43.81 422 SER A N 1
ATOM 3343 C CA . SER A 1 422 ? 14.225 12.747 -24.594 1.00 43.81 422 SER A CA 1
ATOM 3344 C C . SER A 1 422 ? 15.128 11.515 -24.758 1.00 43.81 422 SER A C 1
ATOM 3346 O O . SER A 1 422 ? 14.829 10.546 -25.469 1.00 43.81 422 SER A O 1
ATOM 3348 N N . SER A 1 423 ? 16.264 11.558 -24.063 1.00 38.00 423 SER A N 1
ATOM 3349 C CA . SER A 1 423 ? 17.316 10.533 -24.004 1.00 38.00 423 SER A CA 1
ATOM 3350 C C . SER A 1 423 ? 16.804 9.140 -23.593 1.00 38.00 423 SER A C 1
ATOM 3352 O O . SER A 1 423 ? 17.379 8.119 -23.981 1.00 38.00 423 SER A O 1
ATOM 3354 N N . GLU A 1 424 ? 15.673 9.069 -22.890 1.00 35.72 424 GLU A N 1
ATOM 3355 C CA . GLU A 1 424 ? 15.043 7.834 -22.414 1.00 35.72 424 GLU A CA 1
ATOM 3356 C C . GLU A 1 424 ? 14.380 7.007 -23.517 1.00 35.72 424 GLU A C 1
ATOM 3358 O O . GLU A 1 424 ? 14.530 5.781 -23.526 1.00 35.72 424 GLU A O 1
ATOM 3363 N N . LYS A 1 425 ? 13.717 7.642 -24.495 1.00 35.69 425 LYS A N 1
ATOM 3364 C CA . LYS A 1 425 ? 13.117 6.924 -25.637 1.00 35.69 425 LYS A CA 1
ATOM 3365 C C . LYS A 1 425 ? 14.200 6.310 -26.538 1.00 35.69 425 LYS A C 1
ATOM 3367 O O . LYS A 1 425 ? 14.047 5.173 -26.992 1.00 35.69 425 LYS A O 1
ATOM 3372 N N . ARG A 1 426 ? 15.349 6.989 -26.698 1.00 36.31 426 ARG A N 1
ATOM 3373 C CA . ARG A 1 426 ? 16.543 6.455 -27.392 1.00 36.31 426 ARG A CA 1
ATOM 3374 C C . ARG A 1 426 ? 17.205 5.308 -26.613 1.00 36.31 426 ARG A C 1
ATOM 3376 O O . ARG A 1 426 ? 17.568 4.288 -27.202 1.00 36.31 426 ARG A O 1
ATOM 3383 N N . ALA A 1 427 ? 17.294 5.414 -25.286 1.00 37.94 427 ALA A N 1
ATOM 3384 C CA . ALA A 1 427 ? 17.861 4.373 -24.425 1.00 37.94 427 ALA A CA 1
ATOM 3385 C C . ALA A 1 427 ? 16.987 3.105 -24.335 1.00 37.94 427 ALA A C 1
ATOM 3387 O O . ALA A 1 427 ? 17.521 2.000 -24.207 1.00 37.94 427 ALA A O 1
ATOM 3388 N N . LEU A 1 428 ? 15.659 3.237 -24.425 1.00 35.41 428 LEU A N 1
ATOM 3389 C CA . LEU A 1 428 ? 14.711 2.123 -24.350 1.00 35.41 428 LEU A CA 1
ATOM 3390 C C . LEU A 1 428 ? 14.714 1.270 -25.632 1.00 35.41 428 LEU A C 1
ATOM 3392 O O . LEU A 1 428 ? 14.774 0.040 -25.550 1.00 35.41 428 LEU A O 1
ATOM 3396 N N . LEU A 1 429 ? 14.760 1.906 -26.808 1.00 33.50 429 LEU A N 1
ATOM 3397 C CA . LEU A 1 429 ? 14.880 1.231 -28.109 1.00 33.50 429 LEU A CA 1
ATOM 3398 C C . LEU A 1 429 ? 16.224 0.493 -28.260 1.00 33.50 429 LEU A C 1
ATOM 3400 O O . LEU A 1 429 ? 16.252 -0.652 -28.718 1.00 33.50 429 LEU A O 1
ATOM 3404 N N . ALA A 1 430 ? 17.323 1.074 -27.762 1.00 36.44 430 ALA A N 1
ATOM 3405 C CA . ALA A 1 430 ? 18.636 0.418 -27.707 1.00 36.44 430 ALA A CA 1
ATOM 3406 C C . ALA A 1 430 ? 18.688 -0.774 -26.720 1.00 36.44 430 ALA A C 1
ATOM 3408 O O . ALA A 1 430 ? 19.498 -1.693 -26.874 1.00 36.44 430 ALA A O 1
ATOM 3409 N N . ARG A 1 431 ? 17.811 -0.800 -25.704 1.00 35.41 431 ARG A N 1
ATOM 3410 C CA . ARG A 1 431 ? 17.699 -1.890 -24.712 1.00 35.41 431 ARG A CA 1
ATOM 3411 C C . ARG A 1 431 ? 16.895 -3.088 -25.228 1.00 35.41 431 ARG A C 1
ATOM 3413 O O . ARG A 1 431 ? 17.180 -4.222 -24.835 1.00 35.41 431 ARG A O 1
ATOM 3420 N N . LEU A 1 432 ? 15.914 -2.850 -26.098 1.00 34.12 432 LEU A N 1
ATOM 3421 C CA . LEU A 1 432 ? 15.043 -3.881 -26.676 1.00 34.12 432 LEU A CA 1
ATOM 3422 C C . LEU A 1 432 ? 15.735 -4.664 -27.805 1.00 34.12 432 LEU A C 1
ATOM 3424 O O . LEU A 1 432 ? 15.539 -5.873 -27.918 1.00 34.12 432 LEU A O 1
ATOM 3428 N N . SER A 1 433 ? 16.631 -4.022 -28.560 1.00 29.97 433 SER A N 1
ATOM 3429 C CA . SER A 1 433 ? 17.447 -4.674 -29.596 1.00 29.97 433 SER A CA 1
ATOM 3430 C C . SER A 1 433 ? 18.590 -5.536 -29.029 1.00 29.97 433 SER A C 1
ATOM 3432 O O . SER A 1 433 ? 18.937 -6.563 -29.614 1.00 29.97 433 SER A O 1
ATOM 3434 N N . ARG A 1 434 ? 19.131 -5.196 -27.846 1.00 34.81 434 ARG A N 1
ATOM 3435 C CA . ARG A 1 434 ? 20.220 -5.950 -27.180 1.00 34.81 434 ARG A CA 1
ATOM 3436 C C . ARG A 1 434 ? 19.759 -7.229 -26.464 1.00 34.81 434 ARG A C 1
ATOM 3438 O O . ARG A 1 434 ? 20.538 -8.171 -26.342 1.00 34.81 434 ARG A O 1
ATOM 3445 N N . LYS A 1 435 ? 18.491 -7.326 -26.040 1.00 33.41 435 LYS A N 1
ATOM 3446 C CA . LYS A 1 435 ? 17.954 -8.530 -25.363 1.00 33.41 435 LYS A CA 1
ATOM 3447 C C . LYS A 1 435 ? 17.728 -9.729 -26.290 1.00 33.41 435 LYS A C 1
ATOM 3449 O O . LYS A 1 435 ? 17.704 -10.852 -25.798 1.00 33.41 435 LYS A O 1
ATOM 3454 N N . LYS A 1 436 ? 17.629 -9.516 -27.607 1.00 29.70 436 LYS A N 1
ATOM 3455 C CA . LYS A 1 436 ? 17.494 -10.598 -28.599 1.00 29.70 436 LYS A CA 1
ATOM 3456 C C . LYS A 1 436 ? 18.809 -11.370 -28.815 1.00 29.70 436 LYS A C 1
ATOM 3458 O O . LYS A 1 436 ? 18.765 -12.543 -29.157 1.00 29.70 436 LYS A O 1
ATOM 3463 N N . ARG A 1 437 ? 19.968 -10.749 -28.536 1.00 27.58 437 ARG A N 1
ATOM 3464 C CA . ARG A 1 437 ? 21.306 -11.365 -28.689 1.00 27.58 437 ARG A CA 1
ATOM 3465 C C . ARG A 1 437 ? 21.798 -12.125 -27.446 1.00 27.58 437 ARG A C 1
ATOM 3467 O O . ARG A 1 437 ? 22.682 -12.961 -27.554 1.00 27.58 437 ARG A O 1
ATOM 3474 N N . ALA A 1 438 ? 21.201 -11.892 -26.274 1.00 32.44 438 ALA A N 1
ATOM 3475 C CA . ALA A 1 438 ? 21.663 -12.451 -24.995 1.00 32.44 438 ALA A CA 1
ATOM 3476 C C . ALA A 1 438 ? 21.170 -13.883 -24.684 1.00 32.44 438 ALA A C 1
ATOM 3478 O O . ALA A 1 438 ? 21.466 -14.402 -23.612 1.00 32.44 438 ALA A O 1
ATOM 3479 N N . SER A 1 439 ? 20.403 -14.526 -25.575 1.00 32.44 439 SER A N 1
ATOM 3480 C CA . SER A 1 439 ? 19.922 -15.906 -25.356 1.00 32.44 439 SER A CA 1
ATOM 3481 C C . SER A 1 439 ? 20.882 -16.995 -25.852 1.00 32.44 439 SER A C 1
ATOM 3483 O O . SER A 1 439 ? 20.647 -18.166 -25.581 1.00 32.44 439 SER A O 1
ATOM 3485 N N . ILE A 1 440 ? 21.986 -16.610 -26.505 1.00 34.81 440 ILE A N 1
ATOM 3486 C CA . ILE A 1 440 ? 22.968 -17.537 -27.093 1.00 34.81 440 ILE A CA 1
ATOM 3487 C C . ILE A 1 440 ? 24.229 -17.698 -26.208 1.00 34.81 440 ILE A C 1
ATOM 3489 O O . ILE A 1 440 ? 24.963 -18.665 -26.365 1.00 34.81 440 ILE A O 1
ATOM 3493 N N . SER A 1 441 ? 24.453 -16.838 -25.202 1.00 33.66 441 SER A N 1
ATOM 3494 C CA . SER A 1 441 ? 25.652 -16.876 -24.339 1.00 33.66 441 SER A CA 1
ATOM 3495 C C . SER A 1 441 ? 25.299 -17.056 -22.856 1.00 33.66 441 SER A C 1
ATOM 3497 O O . SER A 1 441 ? 25.272 -16.101 -22.088 1.00 33.66 441 SER A O 1
ATOM 3499 N N . ARG A 1 442 ? 24.953 -18.281 -22.441 1.00 35.75 442 ARG A N 1
ATOM 3500 C CA . ARG A 1 442 ? 24.678 -18.630 -21.027 1.00 35.75 442 ARG A CA 1
ATOM 3501 C C . ARG A 1 442 ? 25.638 -19.666 -20.441 1.00 35.75 442 ARG A C 1
ATOM 3503 O O . ARG A 1 442 ? 25.363 -20.199 -19.373 1.00 35.75 442 ARG A O 1
ATOM 3510 N N . LYS A 1 443 ? 26.738 -19.971 -21.134 1.00 38.03 443 LYS A N 1
ATOM 3511 C CA . LYS A 1 443 ? 27.671 -21.023 -20.709 1.00 38.03 443 LYS A CA 1
ATOM 3512 C C . LYS A 1 443 ? 28.835 -20.551 -19.820 1.00 38.03 443 LYS A C 1
ATOM 3514 O O . LYS A 1 443 ? 29.404 -21.411 -19.169 1.00 38.03 443 LYS A O 1
ATOM 3519 N N . ASN A 1 444 ? 29.115 -19.244 -19.686 1.00 42.94 444 ASN A N 1
ATOM 3520 C CA . ASN A 1 444 ? 30.312 -18.743 -18.977 1.00 42.94 444 ASN A CA 1
ATOM 3521 C C . ASN A 1 444 ? 30.043 -17.519 -18.048 1.00 42.94 444 ASN A C 1
ATOM 3523 O O . ASN A 1 444 ? 30.667 -16.480 -18.237 1.00 42.94 444 ASN A O 1
ATOM 3527 N N . GLU A 1 445 ? 29.112 -17.575 -17.082 1.00 65.75 445 GLU A N 1
ATOM 3528 C CA . GLU A 1 445 ? 28.996 -16.525 -16.032 1.00 65.75 445 GLU A CA 1
ATOM 3529 C C . GLU A 1 445 ? 29.714 -16.973 -14.742 1.00 65.75 445 GLU A C 1
ATOM 3531 O O . GLU A 1 445 ? 29.364 -18.017 -14.186 1.00 65.75 445 GLU A O 1
ATOM 3536 N N . THR A 1 446 ? 30.653 -16.171 -14.226 1.00 76.38 446 THR A N 1
ATOM 3537 C CA . THR A 1 446 ? 31.356 -16.434 -12.951 1.00 76.38 446 THR A CA 1
ATOM 3538 C C . THR A 1 446 ? 30.682 -15.672 -11.805 1.00 76.38 446 THR A C 1
ATOM 3540 O O . THR A 1 446 ? 30.314 -14.504 -11.954 1.00 76.38 446 THR A O 1
ATOM 3543 N N . ARG A 1 447 ? 30.489 -16.323 -10.646 1.00 87.38 447 ARG A N 1
ATOM 3544 C CA . ARG A 1 447 ? 29.869 -15.717 -9.452 1.00 87.38 447 ARG A CA 1
ATOM 3545 C C . ARG A 1 447 ? 30.815 -15.743 -8.259 1.00 87.38 447 ARG A C 1
ATOM 3547 O O . ARG A 1 447 ? 31.294 -16.809 -7.889 1.00 87.38 447 ARG A O 1
ATOM 3554 N N . LYS A 1 448 ? 30.989 -14.592 -7.609 1.00 91.06 448 LYS A N 1
ATOM 3555 C CA . LYS A 1 448 ? 31.772 -14.429 -6.378 1.00 91.06 448 LYS A CA 1
ATOM 3556 C C . LYS A 1 448 ? 30.862 -13.946 -5.252 1.00 91.06 448 LYS A C 1
ATOM 3558 O O . LYS A 1 448 ? 30.063 -13.032 -5.454 1.00 91.06 448 LYS A O 1
ATOM 3563 N N . ARG A 1 449 ? 30.973 -14.558 -4.072 1.00 92.88 449 ARG A N 1
ATOM 3564 C CA . ARG A 1 449 ? 30.285 -14.121 -2.848 1.00 92.88 449 ARG A CA 1
ATOM 3565 C C . ARG A 1 449 ? 31.294 -13.891 -1.738 1.00 92.88 449 ARG A C 1
ATOM 3567 O O . ARG A 1 449 ? 32.218 -14.683 -1.592 1.00 92.88 449 ARG A O 1
ATOM 3574 N N . MET A 1 450 ? 31.099 -12.832 -0.965 1.00 93.94 450 MET A N 1
ATOM 3575 C CA . MET A 1 450 ? 31.931 -12.512 0.193 1.00 93.94 450 MET A CA 1
ATOM 3576 C C . MET A 1 450 ? 31.143 -11.740 1.245 1.00 93.94 450 MET A C 1
ATOM 3578 O O . MET A 1 450 ? 30.100 -11.154 0.945 1.00 93.94 450 MET A O 1
ATOM 3582 N N . THR A 1 451 ? 31.667 -11.727 2.464 1.00 93.56 451 THR A N 1
ATOM 3583 C CA . THR A 1 451 ? 31.154 -10.891 3.547 1.00 93.56 451 THR A CA 1
ATOM 3584 C C . THR A 1 451 ? 31.826 -9.525 3.498 1.00 93.56 451 THR A C 1
ATOM 3586 O O . THR A 1 451 ? 33.036 -9.441 3.310 1.00 93.56 451 THR A O 1
ATOM 3589 N N . ILE A 1 452 ? 31.048 -8.461 3.676 1.00 93.69 452 ILE A N 1
ATOM 3590 C CA . ILE A 1 452 ? 31.537 -7.086 3.743 1.00 93.69 452 ILE A CA 1
ATOM 3591 C C . ILE A 1 452 ? 30.984 -6.404 4.990 1.00 93.69 452 ILE A C 1
ATOM 3593 O O . ILE A 1 452 ? 29.810 -6.558 5.327 1.00 93.69 452 ILE A O 1
ATOM 3597 N N . ARG A 1 453 ? 31.834 -5.638 5.669 1.00 93.81 453 ARG A N 1
ATOM 3598 C CA . ARG A 1 453 ? 31.485 -4.882 6.869 1.00 93.81 453 ARG A CA 1
ATOM 3599 C C . ARG A 1 453 ? 32.006 -3.463 6.707 1.00 93.81 453 ARG A C 1
ATOM 3601 O O . ARG A 1 453 ? 33.157 -3.273 6.337 1.00 93.81 453 ARG A O 1
ATOM 3608 N N . PHE A 1 454 ? 31.156 -2.482 6.986 1.00 94.25 454 PHE A N 1
ATOM 3609 C CA . PHE A 1 454 ? 31.518 -1.065 6.921 1.00 94.25 454 PHE A CA 1
ATOM 3610 C C . PHE A 1 454 ? 31.914 -0.565 8.308 1.00 94.25 454 PHE A C 1
ATOM 3612 O O . PHE A 1 454 ? 31.245 -0.913 9.289 1.00 94.25 454 PHE A O 1
ATOM 3619 N N . SER A 1 455 ? 32.970 0.245 8.392 1.00 92.94 455 SER A N 1
ATOM 3620 C CA . SER A 1 455 ? 33.475 0.814 9.646 1.00 92.94 455 SER A CA 1
ATOM 3621 C C . SER A 1 455 ? 33.049 2.275 9.842 1.00 92.94 455 SER A C 1
ATOM 3623 O O . SER A 1 455 ? 32.665 2.961 8.892 1.00 92.94 455 SER A O 1
ATOM 3625 N N . GLN A 1 456 ? 33.137 2.776 11.082 1.00 92.88 456 GLN A N 1
ATOM 3626 C CA . GLN A 1 456 ? 32.947 4.211 11.341 1.00 92.88 456 GLN A CA 1
ATOM 3627 C C . GLN A 1 456 ? 34.041 5.060 10.688 1.00 92.88 456 GLN A C 1
ATOM 3629 O O . GLN A 1 456 ? 33.799 6.194 10.280 1.00 92.88 456 GLN A O 1
ATOM 3634 N N . GLU A 1 457 ? 35.237 4.498 10.550 1.00 91.44 457 GLU A N 1
ATOM 3635 C CA . GLU A 1 457 ? 36.360 5.164 9.908 1.00 91.44 457 GLU A CA 1
ATOM 3636 C C . GLU A 1 457 ? 36.127 5.353 8.399 1.00 91.44 457 GLU A C 1
ATOM 3638 O O . GLU A 1 457 ? 36.529 6.367 7.833 1.00 91.44 457 GLU A O 1
ATOM 3643 N N . ASP A 1 458 ? 35.442 4.418 7.730 1.00 90.31 458 ASP A N 1
ATOM 3644 C CA . ASP A 1 458 ? 35.028 4.567 6.323 1.00 90.31 458 ASP A CA 1
ATOM 3645 C C . ASP A 1 458 ? 34.023 5.697 6.149 1.00 90.31 458 ASP A C 1
ATOM 3647 O O . ASP A 1 458 ? 34.148 6.511 5.234 1.00 90.31 458 ASP A O 1
ATOM 3651 N N . LEU A 1 459 ? 33.043 5.760 7.052 1.00 92.75 459 LEU A N 1
ATOM 3652 C CA . LEU A 1 459 ? 32.013 6.789 7.051 1.00 92.75 459 LEU A CA 1
ATOM 3653 C C . LEU A 1 459 ? 32.630 8.179 7.254 1.00 92.75 459 LEU A C 1
ATOM 3655 O O . LEU A 1 459 ? 32.343 9.093 6.476 1.00 92.75 459 LEU A O 1
ATOM 3659 N N . LYS A 1 460 ? 33.516 8.325 8.249 1.00 92.88 460 LYS A N 1
ATOM 3660 C CA . LYS A 1 460 ? 34.228 9.580 8.522 1.00 92.88 460 LYS A CA 1
ATOM 3661 C C . LYS A 1 460 ? 35.082 10.010 7.329 1.00 92.88 460 LYS A C 1
ATOM 3663 O O . LYS A 1 460 ? 34.936 11.132 6.853 1.00 92.88 460 LYS A O 1
ATOM 3668 N N . ASN A 1 461 ? 35.925 9.118 6.810 1.00 92.75 461 ASN A N 1
ATOM 3669 C CA . ASN A 1 461 ? 36.850 9.475 5.734 1.00 92.75 461 ASN A CA 1
ATOM 3670 C C . ASN A 1 461 ? 36.127 9.797 4.426 1.00 92.75 461 ASN A C 1
ATOM 3672 O O . ASN A 1 461 ? 36.538 10.713 3.719 1.00 92.75 461 ASN A O 1
ATOM 3676 N N . PHE A 1 462 ? 35.019 9.113 4.125 1.00 95.31 462 PHE A N 1
ATOM 3677 C CA . PHE A 1 462 ? 34.182 9.478 2.985 1.00 95.31 462 PHE A CA 1
ATOM 3678 C C . PHE A 1 462 ? 33.570 10.869 3.151 1.00 95.31 462 PHE A C 1
ATOM 3680 O O . PHE A 1 462 ? 33.598 11.656 2.207 1.00 95.31 462 PHE A O 1
ATOM 3687 N N . SER A 1 463 ? 33.031 11.191 4.332 1.00 96.25 463 SER A N 1
ATOM 3688 C CA . SER A 1 463 ? 32.473 12.521 4.607 1.00 96.25 463 SER A CA 1
ATOM 3689 C C . SER A 1 463 ? 33.532 13.619 4.488 1.00 96.25 463 SER A C 1
ATOM 3691 O O . SER A 1 463 ? 33.268 14.666 3.901 1.00 96.25 463 SER A O 1
ATOM 3693 N N . ASP A 1 464 ? 34.738 13.386 5.010 1.00 95.12 464 ASP A N 1
ATOM 3694 C CA . ASP A 1 464 ? 35.844 14.342 4.921 1.00 95.12 464 ASP A CA 1
ATOM 3695 C C . ASP A 1 464 ? 36.300 14.528 3.467 1.00 95.12 464 ASP A C 1
ATOM 3697 O O . ASP A 1 464 ? 36.390 15.660 3.001 1.00 95.12 464 ASP A O 1
ATOM 3701 N N . ALA A 1 465 ? 36.467 13.442 2.708 1.00 94.62 465 ALA A N 1
ATOM 3702 C CA . ALA A 1 465 ? 36.909 13.512 1.317 1.00 94.62 465 ALA A CA 1
ATOM 3703 C C . ALA A 1 465 ? 35.842 14.064 0.349 1.00 94.62 465 ALA A C 1
ATOM 3705 O O . ALA A 1 465 ? 36.180 14.704 -0.647 1.00 94.62 465 ALA A O 1
ATOM 3706 N N . SER A 1 466 ? 34.551 13.820 0.605 1.00 95.38 466 SER A N 1
ATOM 3707 C CA . SER A 1 466 ? 33.441 14.284 -0.253 1.00 95.38 466 SER A CA 1
ATOM 3708 C C . SER A 1 466 ? 32.864 15.635 0.151 1.00 95.38 466 SER A C 1
ATOM 3710 O O . SER A 1 466 ? 32.118 16.231 -0.622 1.00 95.38 466 SER A O 1
ATOM 3712 N N . SER A 1 467 ? 33.176 16.112 1.360 1.00 96.00 467 SER A N 1
ATOM 3713 C CA . SER A 1 467 ? 32.482 17.236 2.007 1.00 96.00 467 SER A CA 1
ATOM 3714 C C . SER A 1 467 ? 30.967 17.048 2.137 1.00 96.00 467 SER A C 1
ATOM 3716 O O . SER A 1 467 ? 30.243 18.015 2.364 1.00 96.00 467 SER A O 1
ATOM 3718 N N . ASP A 1 468 ? 30.468 15.816 2.014 1.00 96.50 468 ASP A N 1
ATOM 3719 C CA . ASP A 1 468 ? 29.083 15.505 2.338 1.00 96.50 468 ASP A CA 1
ATOM 3720 C C . ASP A 1 468 ? 28.941 15.431 3.864 1.00 96.50 468 ASP A C 1
ATOM 3722 O O . ASP A 1 468 ? 29.447 14.518 4.532 1.00 96.50 468 ASP A O 1
ATOM 3726 N N . LYS A 1 469 ? 28.298 16.461 4.417 1.00 96.56 469 LYS A N 1
ATOM 3727 C CA . LYS A 1 469 ? 28.041 16.658 5.846 1.00 96.56 469 LYS A CA 1
ATOM 3728 C C . LYS A 1 469 ? 26.573 16.432 6.209 1.00 96.56 469 LYS A C 1
ATOM 3730 O O . LYS A 1 469 ? 26.116 16.899 7.249 1.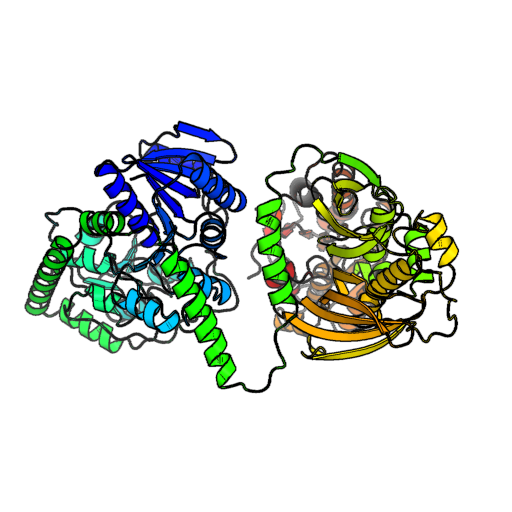00 96.56 469 LYS A O 1
ATOM 3735 N N . ASN A 1 470 ? 25.823 15.692 5.389 1.00 96.12 470 ASN A N 1
ATOM 3736 C CA . ASN A 1 470 ? 24.415 15.444 5.662 1.00 96.12 470 ASN A CA 1
ATOM 3737 C C . ASN A 1 470 ? 24.217 14.736 7.028 1.00 96.12 470 ASN A C 1
ATOM 3739 O O . ASN A 1 470 ? 24.772 13.654 7.271 1.00 96.12 470 ASN A O 1
ATOM 3743 N N . PRO A 1 471 ? 23.400 15.310 7.935 1.00 95.31 471 PRO A N 1
ATOM 3744 C CA . PRO A 1 471 ? 23.276 14.844 9.312 1.00 95.31 471 PRO A CA 1
ATOM 3745 C C . PRO A 1 471 ? 22.616 13.467 9.436 1.00 95.31 471 PRO A C 1
ATOM 3747 O O . PRO A 1 471 ? 22.781 12.822 10.469 1.00 95.31 471 PRO A O 1
ATOM 3750 N N . LEU A 1 472 ? 21.937 12.961 8.397 1.00 93.94 472 LEU A N 1
ATOM 3751 C CA . LEU A 1 472 ? 21.433 11.582 8.365 1.00 93.94 472 LEU A CA 1
ATOM 3752 C C . LEU A 1 472 ? 22.548 10.547 8.575 1.00 93.94 472 LEU A C 1
ATOM 3754 O O . LEU A 1 472 ? 22.304 9.474 9.132 1.00 93.94 472 LEU A O 1
ATOM 3758 N N . HIS A 1 473 ? 23.756 10.866 8.117 1.00 95.38 473 HIS A N 1
ATOM 3759 C CA . HIS A 1 473 ? 24.905 9.970 8.162 1.00 95.38 473 HIS A CA 1
ATOM 3760 C C . HIS A 1 473 ? 25.800 10.212 9.381 1.00 95.38 473 HIS A C 1
ATOM 3762 O O . HIS A 1 473 ? 26.492 9.296 9.816 1.00 95.38 473 HIS A O 1
ATOM 3768 N N . LEU A 1 474 ? 25.780 11.424 9.942 1.00 94.56 474 LEU A N 1
ATOM 3769 C CA . LEU A 1 474 ? 26.766 11.875 10.931 1.00 94.56 474 LEU A CA 1
ATOM 3770 C C . LEU A 1 474 ? 26.180 12.157 12.319 1.00 94.56 474 LEU A C 1
ATOM 3772 O O . LEU A 1 474 ? 26.906 12.101 13.307 1.00 94.56 474 LEU A O 1
ATOM 3776 N N . SER A 1 475 ? 24.882 12.453 12.421 1.00 92.06 475 SER A N 1
ATOM 3777 C CA . SER A 1 475 ? 24.252 12.871 13.675 1.00 92.06 475 SER A CA 1
ATOM 3778 C C . SER A 1 475 ? 23.306 11.801 14.209 1.00 92.06 475 SER A C 1
ATOM 3780 O O . SER A 1 475 ? 22.255 11.523 13.626 1.00 92.06 475 SER A O 1
ATOM 3782 N N . GLU A 1 476 ? 23.635 11.230 15.374 1.00 87.94 476 GLU A N 1
ATOM 3783 C CA . GLU A 1 476 ? 22.711 10.343 16.095 1.00 87.94 476 GLU A CA 1
ATOM 3784 C C . GLU A 1 476 ? 21.392 11.050 16.424 1.00 87.94 476 GLU A C 1
ATOM 3786 O O . GLU A 1 476 ? 20.325 10.444 16.316 1.00 87.94 476 GLU A O 1
ATOM 3791 N N . LEU A 1 477 ? 21.454 12.325 16.820 1.00 84.50 477 LEU A N 1
ATOM 3792 C CA . LEU A 1 477 ? 20.279 13.113 17.191 1.00 84.50 477 LEU A CA 1
ATOM 3793 C C . LEU A 1 477 ? 19.342 13.317 16.000 1.00 84.50 477 LEU A C 1
ATOM 3795 O O . LEU A 1 477 ? 18.130 13.152 16.138 1.00 84.50 477 LEU A O 1
ATOM 3799 N N . TYR A 1 478 ? 19.898 13.626 14.827 1.00 87.31 478 TYR A N 1
ATOM 3800 C CA . TYR A 1 478 ? 19.112 13.794 13.611 1.00 87.31 478 TYR A CA 1
ATOM 3801 C C . TYR A 1 478 ? 18.536 12.456 13.139 1.00 87.31 478 TYR A C 1
ATOM 3803 O O . TYR A 1 478 ? 17.328 12.333 12.946 1.00 87.31 478 TYR A O 1
ATOM 3811 N N . ALA A 1 479 ? 19.368 11.417 13.019 1.00 88.25 479 ALA A N 1
ATOM 3812 C CA . ALA A 1 479 ? 18.933 10.118 12.516 1.00 88.25 479 ALA A CA 1
ATOM 3813 C C . ALA A 1 479 ? 17.894 9.436 13.426 1.00 88.25 479 ALA A C 1
ATOM 3815 O O . ALA A 1 479 ? 17.054 8.674 12.945 1.00 88.25 479 ALA A O 1
ATOM 3816 N N . ARG A 1 480 ? 17.881 9.744 14.730 1.00 82.19 480 ARG A N 1
ATOM 3817 C CA . ARG A 1 480 ? 16.824 9.306 15.654 1.00 82.19 480 ARG A CA 1
ATOM 3818 C C . ARG A 1 480 ? 15.440 9.780 15.237 1.00 82.19 480 ARG A C 1
ATOM 3820 O O . ARG A 1 480 ? 14.502 8.999 15.370 1.00 82.19 480 ARG A O 1
ATOM 3827 N N . LYS A 1 481 ? 15.313 10.999 14.704 1.00 81.00 481 LYS A N 1
ATOM 3828 C CA . LYS A 1 481 ? 14.059 11.590 14.188 1.00 81.00 481 LYS A CA 1
ATOM 3829 C C . LYS A 1 481 ? 13.658 11.042 12.812 1.00 81.00 481 LYS A C 1
ATOM 3831 O O . LYS A 1 481 ? 12.847 11.622 12.106 1.00 81.00 481 LYS A O 1
ATOM 3836 N N . THR A 1 482 ? 14.255 9.929 12.404 1.00 86.00 482 THR A N 1
ATOM 3837 C CA . THR A 1 482 ? 13.927 9.238 11.160 1.00 86.00 482 THR A CA 1
ATOM 3838 C C . THR A 1 482 ? 13.499 7.805 11.472 1.00 86.00 482 THR A C 1
ATOM 3840 O O . THR A 1 482 ? 13.863 7.285 12.536 1.00 86.00 482 THR A O 1
ATOM 3843 N N . PRO A 1 483 ? 1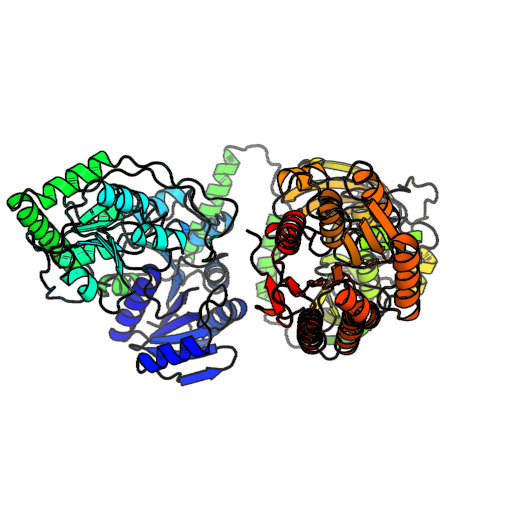2.824 7.120 10.532 1.00 82.06 483 PRO A N 1
ATOM 3844 C CA . PRO A 1 483 ? 12.450 5.713 10.693 1.00 82.06 483 PRO A CA 1
ATOM 3845 C C . PRO A 1 483 ? 13.633 4.779 10.980 1.00 82.06 483 PRO A C 1
ATOM 3847 O O . PRO A 1 483 ? 13.455 3.695 11.524 1.00 82.06 483 PRO A O 1
ATOM 3850 N N . PHE A 1 484 ? 14.865 5.192 10.660 1.00 86.94 484 PHE A N 1
ATOM 3851 C CA . PHE A 1 484 ? 16.055 4.370 10.876 1.00 86.94 484 PHE A CA 1
ATOM 3852 C C . PHE A 1 484 ? 16.525 4.350 12.334 1.00 86.94 484 PHE A C 1
ATOM 3854 O O . PHE A 1 484 ? 17.192 3.403 12.751 1.00 86.94 484 PHE A O 1
ATOM 3861 N N . GLY A 1 485 ? 16.229 5.405 13.101 1.00 83.88 485 GLY A N 1
ATOM 3862 C CA . GLY A 1 485 ? 16.590 5.542 14.514 1.00 83.88 485 GLY A CA 1
ATOM 3863 C C . GLY A 1 485 ? 18.090 5.683 14.823 1.00 83.88 485 GLY A C 1
ATOM 3864 O O . GLY A 1 485 ? 18.447 5.894 15.983 1.00 83.88 485 GLY A O 1
ATOM 3865 N N . LYS A 1 486 ? 18.968 5.564 13.821 1.00 88.12 486 LYS A N 1
ATOM 3866 C CA . LYS A 1 486 ? 20.431 5.658 13.928 1.00 88.12 486 LYS A CA 1
ATOM 3867 C C . LYS A 1 486 ? 21.056 6.063 12.585 1.00 88.12 486 LYS A C 1
ATOM 3869 O O . LYS A 1 486 ? 20.397 5.876 11.558 1.00 88.12 486 LYS A O 1
ATOM 3874 N N . PRO A 1 487 ? 22.300 6.582 12.574 1.00 92.75 487 PRO A N 1
ATOM 3875 C CA . PRO A 1 487 ? 22.934 7.053 11.348 1.00 92.75 487 PRO A CA 1
ATOM 3876 C C . PRO A 1 487 ? 23.032 5.975 10.267 1.00 92.75 487 PRO A C 1
ATOM 3878 O O . PRO A 1 487 ? 23.391 4.828 10.548 1.00 92.75 487 PRO A O 1
ATOM 3881 N N . VAL A 1 488 ? 22.700 6.352 9.033 1.00 93.31 488 VAL A N 1
ATOM 3882 C CA . VAL A 1 488 ? 22.743 5.476 7.850 1.00 93.31 488 VAL A CA 1
ATOM 3883 C C . VAL A 1 488 ? 24.081 5.675 7.134 1.00 93.31 488 VAL A C 1
ATOM 3885 O O . VAL A 1 488 ? 24.617 6.774 7.118 1.00 93.31 488 VAL A O 1
ATOM 3888 N N . LEU A 1 489 ? 24.637 4.642 6.511 1.00 96.06 489 LEU A N 1
ATOM 3889 C CA . LEU A 1 489 ? 25.836 4.745 5.678 1.00 96.06 489 LEU A CA 1
ATOM 3890 C C . LEU A 1 489 ? 25.535 5.510 4.375 1.00 96.06 489 LEU A C 1
ATOM 3892 O O . LEU A 1 489 ? 24.458 5.363 3.796 1.00 96.06 489 LEU A O 1
ATOM 3896 N N . PHE A 1 490 ? 26.500 6.278 3.867 1.00 96.50 490 PHE A N 1
ATOM 3897 C CA . PHE A 1 490 ? 26.391 6.900 2.546 1.00 96.50 490 PHE A CA 1
ATOM 3898 C C . PHE A 1 490 ? 26.226 5.835 1.447 1.00 96.50 490 PHE A C 1
ATOM 3900 O O . PHE A 1 490 ? 27.055 4.934 1.303 1.00 96.50 490 PHE A O 1
ATOM 3907 N N . GLY A 1 491 ? 25.182 5.956 0.620 1.00 93.31 491 GLY A N 1
ATOM 3908 C CA . GLY A 1 491 ? 24.947 5.023 -0.489 1.00 93.31 491 GLY A CA 1
ATOM 3909 C C . GLY A 1 491 ? 26.101 5.010 -1.499 1.00 93.31 491 GLY A C 1
ATOM 3910 O O . GLY A 1 491 ? 26.542 3.944 -1.929 1.00 93.31 491 GLY A O 1
ATOM 3911 N N . ALA A 1 492 ? 26.654 6.185 -1.819 1.00 93.75 492 ALA A N 1
ATOM 3912 C CA . ALA A 1 492 ? 27.811 6.315 -2.706 1.00 93.75 492 ALA A CA 1
ATOM 3913 C C . ALA A 1 492 ? 29.061 5.607 -2.149 1.00 93.75 492 ALA A C 1
ATOM 3915 O O . ALA A 1 492 ? 29.728 4.894 -2.896 1.00 93.75 492 ALA A O 1
ATOM 3916 N N . LEU A 1 493 ? 29.325 5.713 -0.839 1.00 95.81 493 LEU A N 1
ATOM 3917 C CA . LEU A 1 493 ? 30.399 4.973 -0.164 1.00 95.81 493 LEU A CA 1
ATOM 3918 C C . LEU A 1 493 ? 30.209 3.458 -0.301 1.00 95.81 493 LEU A C 1
ATOM 3920 O O . LEU A 1 493 ? 31.129 2.757 -0.719 1.00 95.81 493 LEU A O 1
ATOM 3924 N N . ALA A 1 494 ? 29.006 2.953 -0.010 1.00 95.75 494 ALA A N 1
ATOM 3925 C CA . ALA A 1 494 ? 28.700 1.531 -0.162 1.00 95.75 494 ALA A CA 1
ATOM 3926 C C . ALA A 1 494 ? 28.912 1.057 -1.609 1.00 95.75 494 ALA A C 1
ATOM 3928 O O . ALA A 1 494 ? 29.483 -0.009 -1.840 1.00 95.75 494 ALA A O 1
ATOM 3929 N N . GLY A 1 495 ? 28.489 1.874 -2.579 1.00 95.25 495 GLY A N 1
ATOM 3930 C CA . GLY A 1 495 ? 28.712 1.668 -4.007 1.00 95.25 495 GLY A CA 1
ATOM 3931 C C . GLY A 1 495 ? 30.185 1.538 -4.370 1.00 95.25 495 GLY A C 1
ATOM 3932 O O . GLY A 1 495 ? 30.561 0.571 -5.030 1.00 95.25 495 GLY A O 1
ATOM 3933 N N . LEU A 1 496 ? 31.013 2.479 -3.916 1.00 94.56 496 LEU A N 1
ATOM 3934 C CA . LEU A 1 496 ? 32.456 2.484 -4.153 1.00 94.56 496 LEU A CA 1
ATOM 3935 C C . LEU A 1 496 ? 33.128 1.248 -3.554 1.00 94.56 496 LEU A C 1
ATOM 3937 O O . LEU A 1 496 ? 33.801 0.517 -4.274 1.00 94.56 496 LEU A O 1
ATOM 3941 N N . ILE A 1 497 ? 32.880 0.950 -2.278 1.00 93.50 497 ILE A N 1
ATOM 3942 C CA . ILE A 1 497 ? 33.478 -0.221 -1.624 1.00 93.50 497 ILE A CA 1
ATOM 3943 C C . ILE A 1 497 ? 33.054 -1.511 -2.344 1.00 93.50 497 ILE A C 1
ATOM 3945 O O . ILE A 1 497 ? 33.889 -2.373 -2.592 1.00 93.50 497 ILE A O 1
ATOM 3949 N N . CYS A 1 498 ? 31.785 -1.643 -2.750 1.00 93.38 498 CYS A N 1
ATOM 3950 C CA . CYS A 1 498 ? 31.330 -2.812 -3.510 1.00 93.38 498 CYS A CA 1
ATOM 3951 C C . CYS A 1 498 ? 31.980 -2.914 -4.902 1.00 93.38 498 CYS A C 1
ATOM 3953 O O . CYS A 1 498 ? 32.241 -4.025 -5.361 1.00 93.38 498 CYS A O 1
ATOM 3955 N N . LEU A 1 499 ? 32.240 -1.786 -5.577 1.00 90.50 499 LEU A N 1
ATOM 3956 C CA . LEU A 1 499 ? 32.972 -1.761 -6.849 1.00 90.50 499 LEU A CA 1
ATOM 3957 C C . LEU A 1 499 ? 34.428 -2.199 -6.676 1.00 90.50 499 LEU A C 1
ATOM 3959 O O . LEU A 1 499 ? 34.922 -2.946 -7.517 1.00 90.50 499 LEU A O 1
ATOM 3963 N N . ALA A 1 500 ? 35.086 -1.790 -5.587 1.00 89.62 500 ALA A N 1
ATOM 3964 C CA . ALA A 1 500 ? 36.466 -2.179 -5.293 1.00 89.62 500 ALA A CA 1
ATOM 3965 C C . ALA A 1 500 ? 36.640 -3.706 -5.196 1.00 89.62 500 ALA A C 1
ATOM 3967 O O . ALA A 1 500 ? 37.698 -4.231 -5.529 1.00 89.62 500 ALA A O 1
ATOM 3968 N N . GLN A 1 501 ? 35.583 -4.433 -4.808 1.00 89.31 501 GLN A N 1
ATOM 3969 C CA . GLN A 1 501 ? 35.594 -5.897 -4.691 1.00 89.31 501 GLN A CA 1
ATOM 3970 C C . GLN A 1 501 ? 35.386 -6.652 -6.019 1.00 89.31 501 GLN A C 1
ATOM 3972 O O . GLN A 1 501 ? 35.519 -7.883 -6.049 1.00 89.31 501 GLN A O 1
ATOM 3977 N N . ALA A 1 502 ? 35.008 -5.961 -7.101 1.00 87.31 502 ALA A N 1
ATOM 3978 C CA . ALA A 1 502 ? 34.895 -6.563 -8.432 1.00 87.31 502 ALA A CA 1
ATOM 3979 C C . ALA A 1 502 ? 36.286 -6.858 -9.018 1.00 87.31 502 ALA A C 1
ATOM 3981 O O . ALA A 1 502 ? 37.271 -6.267 -8.589 1.00 87.31 502 ALA A O 1
ATOM 3982 N N . GLU A 1 503 ? 36.395 -7.736 -10.015 1.00 87.56 503 GLU A N 1
ATOM 3983 C CA . GLU A 1 503 ? 37.695 -8.011 -10.650 1.00 87.56 503 GLU A CA 1
ATOM 3984 C C . GLU A 1 503 ? 38.239 -6.762 -11.359 1.00 87.56 503 GLU A C 1
ATOM 3986 O O . GLU A 1 503 ? 37.462 -5.966 -11.897 1.00 87.56 503 GLU A O 1
ATOM 3991 N N . GLU A 1 504 ? 39.558 -6.561 -11.317 1.00 88.31 504 GLU A N 1
ATOM 3992 C CA . GLU A 1 504 ? 40.250 -5.495 -12.053 1.00 88.31 504 GLU A CA 1
ATOM 3993 C C . GLU A 1 504 ? 40.291 -5.786 -13.549 1.00 88.31 504 GLU A C 1
ATOM 3995 O O . GLU A 1 504 ? 40.472 -6.927 -13.974 1.00 88.31 504 GLU A O 1
ATOM 4000 N N . ARG A 1 505 ? 40.091 -4.746 -14.363 1.00 87.31 505 ARG A N 1
ATOM 4001 C CA . ARG A 1 505 ? 40.053 -4.856 -15.822 1.00 87.31 505 ARG A CA 1
ATOM 4002 C C . ARG A 1 505 ? 41.223 -4.113 -16.440 1.00 87.31 505 ARG A C 1
ATOM 4004 O O . ARG A 1 505 ? 41.299 -2.892 -16.369 1.00 87.31 505 ARG A O 1
ATOM 4011 N N . GLN A 1 506 ? 42.094 -4.842 -17.127 1.00 83.50 506 GLN A N 1
ATOM 4012 C CA . GLN A 1 506 ? 43.155 -4.225 -17.917 1.00 83.50 506 GLN A CA 1
ATOM 4013 C C . GLN A 1 506 ? 42.584 -3.605 -19.200 1.00 83.50 506 GLN A C 1
ATOM 4015 O O . GLN A 1 506 ? 41.734 -4.202 -19.861 1.00 83.50 506 GLN A O 1
ATOM 4020 N N . ASN A 1 507 ? 43.072 -2.416 -19.567 1.00 84.75 507 ASN A N 1
ATOM 4021 C CA . ASN A 1 507 ? 42.730 -1.692 -20.804 1.00 84.75 507 ASN A CA 1
ATOM 4022 C C . ASN A 1 507 ? 41.247 -1.302 -20.977 1.00 84.75 507 ASN A C 1
ATOM 4024 O O . ASN A 1 507 ? 40.836 -0.900 -22.069 1.00 84.75 507 ASN A O 1
ATOM 4028 N N . LEU A 1 508 ? 40.436 -1.401 -19.921 1.00 90.94 508 LEU A N 1
ATOM 4029 C CA . LEU A 1 508 ? 39.040 -0.977 -19.923 1.00 90.94 508 LEU A CA 1
ATOM 4030 C C . LEU A 1 508 ? 38.811 0.091 -18.859 1.00 90.94 508 LEU A C 1
ATOM 4032 O O . LEU A 1 508 ? 39.406 0.037 -17.795 1.00 90.94 508 LEU A O 1
ATOM 4036 N N . ILE A 1 509 ? 37.890 1.012 -19.127 1.00 91.56 509 ILE A N 1
ATOM 4037 C CA . ILE A 1 509 ? 37.472 2.077 -18.213 1.00 91.56 509 ILE A CA 1
ATOM 4038 C C . ILE A 1 509 ? 35.961 2.047 -17.992 1.00 91.56 509 ILE A C 1
ATOM 4040 O O . ILE A 1 509 ? 35.188 1.704 -18.897 1.00 91.56 509 ILE A O 1
ATOM 4044 N N . LEU A 1 510 ? 35.515 2.440 -16.800 1.00 92.94 510 LEU A N 1
ATOM 4045 C CA . LEU A 1 510 ? 34.100 2.532 -16.459 1.00 92.94 510 LEU A CA 1
ATOM 4046 C C . LEU A 1 510 ? 33.406 3.592 -17.332 1.00 92.94 510 LEU A C 1
ATOM 4048 O O . LEU A 1 510 ? 33.676 4.789 -17.255 1.00 92.94 510 LEU A O 1
ATOM 4052 N N . SER A 1 511 ? 32.473 3.143 -18.169 1.00 93.94 511 SER A N 1
ATOM 4053 C CA . SER A 1 511 ? 31.753 3.989 -19.135 1.00 93.94 511 SER A CA 1
ATOM 4054 C C . SER A 1 511 ? 30.327 4.310 -18.711 1.00 93.94 511 SER A C 1
ATOM 4056 O O . SER A 1 511 ? 29.775 5.349 -19.071 1.00 93.94 511 SER A O 1
ATOM 4058 N N . LYS A 1 512 ? 29.706 3.420 -17.937 1.00 96.69 512 LYS A N 1
ATOM 4059 C CA . LYS A 1 512 ? 28.353 3.603 -17.428 1.00 96.69 512 LYS A CA 1
ATOM 4060 C C . LYS A 1 512 ? 28.188 2.878 -16.113 1.00 96.69 512 LYS A C 1
ATOM 4062 O O . LYS A 1 512 ? 28.601 1.726 -15.987 1.00 96.69 512 LYS A O 1
ATOM 4067 N N . ILE A 1 513 ? 27.483 3.511 -15.189 1.00 97.31 513 ILE A N 1
ATOM 4068 C CA . ILE A 1 513 ? 27.124 2.896 -13.922 1.00 97.31 513 ILE A CA 1
ATOM 4069 C C . ILE A 1 513 ? 25.693 3.223 -13.531 1.00 97.31 513 ILE A C 1
ATOM 4071 O O . ILE A 1 513 ? 25.201 4.328 -13.747 1.00 97.31 513 ILE A O 1
ATOM 4075 N N . VAL A 1 514 ? 25.016 2.224 -12.977 1.00 98.25 514 VAL A N 1
ATOM 4076 C CA . VAL A 1 514 ? 23.712 2.374 -12.343 1.00 98.25 514 VAL A CA 1
ATOM 4077 C C . VAL A 1 514 ? 23.802 1.775 -10.951 1.00 98.25 514 VAL A C 1
ATOM 4079 O O . VAL A 1 514 ? 24.130 0.594 -10.829 1.00 98.25 514 VAL A O 1
ATOM 4082 N N . MET A 1 515 ? 23.487 2.576 -9.939 1.00 98.38 515 MET A N 1
ATOM 4083 C CA . MET A 1 515 ? 23.325 2.145 -8.555 1.00 98.38 515 MET A CA 1
ATOM 4084 C C . MET A 1 515 ? 21.874 2.367 -8.123 1.00 98.38 515 MET A C 1
ATOM 4086 O O . MET A 1 515 ? 21.294 3.414 -8.403 1.00 98.38 515 MET A O 1
ATOM 4090 N N . GLU A 1 516 ? 21.277 1.375 -7.475 1.00 97.81 516 GLU A N 1
ATOM 4091 C CA . GLU A 1 516 ? 19.956 1.468 -6.844 1.00 97.81 516 GLU A CA 1
ATOM 4092 C C . GLU A 1 516 ? 20.127 1.145 -5.357 1.00 97.81 516 GLU A C 1
ATOM 4094 O O . GLU A 1 516 ? 20.811 0.168 -5.037 1.00 97.81 516 GLU A O 1
ATOM 4099 N N . PHE A 1 517 ? 19.501 1.934 -4.480 1.00 95.56 517 PHE A N 1
ATOM 4100 C CA . PHE A 1 517 ? 19.623 1.858 -3.019 1.00 95.56 517 PHE A CA 1
ATOM 4101 C C . PHE A 1 517 ? 18.245 1.574 -2.38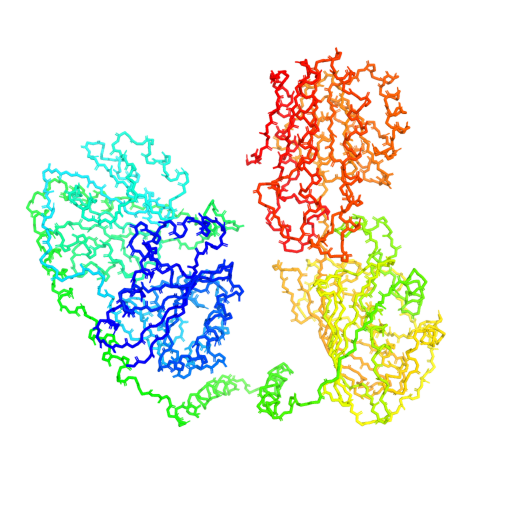5 1.00 95.56 517 PHE A C 1
ATOM 4103 O O . PHE A 1 517 ? 17.586 2.495 -1.908 1.00 95.56 517 PHE A O 1
ATOM 4110 N N . PRO A 1 518 ? 17.735 0.327 -2.428 1.00 89.81 518 PRO A N 1
ATOM 4111 C CA . PRO A 1 518 ? 16.368 0.053 -1.989 1.00 89.81 518 PRO A CA 1
ATOM 4112 C C . PRO A 1 518 ? 16.160 0.167 -0.475 1.00 89.81 518 PRO A C 1
ATOM 4114 O O . PRO A 1 518 ? 15.023 0.320 -0.044 1.00 89.81 518 PRO A O 1
ATOM 4117 N N . GLU A 1 519 ? 17.221 0.018 0.322 1.00 89.88 519 GLU A N 1
ATOM 4118 C CA . GLU A 1 519 ? 17.155 -0.115 1.781 1.00 89.88 519 GLU A CA 1
ATOM 4119 C C . GLU A 1 519 ? 18.385 0.530 2.448 1.00 89.88 519 GLU A C 1
ATOM 4121 O O . GLU A 1 519 ? 19.450 0.592 1.826 1.00 89.88 519 GLU A O 1
ATOM 4126 N N . PRO A 1 520 ? 18.280 0.988 3.711 1.00 91.19 520 PRO A N 1
ATOM 4127 C CA . PRO A 1 520 ? 19.393 1.602 4.430 1.00 91.19 520 PRO A CA 1
ATOM 4128 C C . PRO A 1 520 ? 20.493 0.585 4.765 1.00 91.19 520 PRO A C 1
ATOM 4130 O O . PRO A 1 520 ? 20.227 -0.582 5.060 1.00 91.19 520 PRO A O 1
ATOM 4133 N N . ILE A 1 521 ? 21.737 1.062 4.787 1.00 94.56 521 ILE A N 1
ATOM 4134 C CA . ILE A 1 521 ? 22.923 0.301 5.196 1.00 94.56 521 ILE A CA 1
ATOM 4135 C C . ILE A 1 521 ? 23.463 0.927 6.483 1.00 94.56 521 ILE A C 1
ATOM 4137 O O . ILE A 1 521 ? 23.470 2.143 6.627 1.00 94.56 521 ILE A O 1
ATOM 4141 N N . PHE A 1 522 ? 23.932 0.109 7.417 1.00 93.50 522 PHE A N 1
ATOM 4142 C CA . PHE A 1 522 ? 24.496 0.543 8.697 1.00 93.50 522 PHE A CA 1
ATOM 4143 C C . PHE A 1 522 ? 25.914 0.010 8.905 1.00 93.50 522 PHE A C 1
ATOM 4145 O O . PHE A 1 522 ? 26.232 -1.105 8.485 1.00 93.50 522 PHE A O 1
ATOM 4152 N N . VAL A 1 523 ? 26.733 0.787 9.612 1.00 93.56 523 VAL A N 1
ATOM 4153 C CA . VAL A 1 523 ? 28.070 0.397 10.081 1.00 93.56 523 VAL A CA 1
ATOM 4154 C C . VAL A 1 523 ? 27.989 -0.750 11.095 1.00 93.56 523 VAL A C 1
ATOM 4156 O O . VAL A 1 523 ? 27.021 -0.862 11.850 1.00 93.56 523 VAL A O 1
ATOM 4159 N N . GLY A 1 524 ? 29.018 -1.601 11.117 1.00 90.31 524 GLY A N 1
ATOM 4160 C CA . GLY A 1 524 ? 29.175 -2.663 12.117 1.00 90.31 524 GLY A CA 1
ATOM 4161 C C . GLY A 1 524 ? 28.290 -3.897 11.910 1.00 90.31 524 GLY A C 1
ATOM 4162 O O . GLY A 1 524 ? 28.238 -4.748 12.794 1.00 90.31 524 GLY A O 1
ATOM 4163 N N . ILE A 1 525 ? 27.609 -4.000 10.767 1.00 90.31 525 ILE A N 1
ATOM 4164 C CA . ILE A 1 525 ? 26.826 -5.174 10.365 1.00 90.31 525 ILE A CA 1
ATOM 4165 C C . ILE A 1 525 ? 27.569 -5.902 9.244 1.00 90.31 525 ILE A C 1
ATOM 4167 O O . ILE A 1 525 ? 28.098 -5.263 8.332 1.00 90.31 525 ILE A O 1
ATOM 4171 N N . ASP A 1 526 ? 27.579 -7.230 9.316 1.00 91.12 526 ASP A N 1
ATOM 4172 C CA . ASP A 1 526 ? 28.131 -8.090 8.275 1.00 91.12 526 ASP A CA 1
ATOM 4173 C C . ASP A 1 526 ? 27.076 -8.318 7.182 1.00 91.12 526 ASP A C 1
ATOM 4175 O O . ASP A 1 526 ? 26.003 -8.874 7.429 1.00 91.12 526 ASP A O 1
ATOM 4179 N N . TYR A 1 527 ? 27.384 -7.885 5.962 1.00 93.94 527 TYR A N 1
ATOM 4180 C CA . TYR A 1 527 ? 26.534 -8.028 4.780 1.00 93.94 527 TYR A CA 1
ATOM 4181 C C . TYR A 1 527 ? 27.125 -9.033 3.803 1.00 93.94 527 TYR A C 1
ATOM 4183 O O . TYR A 1 527 ? 28.329 -9.267 3.780 1.00 93.94 527 TYR A O 1
ATOM 4191 N N . THR A 1 528 ? 26.291 -9.596 2.932 1.00 94.25 528 THR A N 1
ATOM 4192 C CA . THR A 1 528 ? 26.758 -10.455 1.836 1.00 94.25 528 THR A CA 1
ATOM 4193 C C . THR A 1 528 ? 26.822 -9.657 0.540 1.00 94.25 528 THR A C 1
ATOM 4195 O O . THR A 1 528 ? 25.801 -9.157 0.075 1.00 94.25 528 THR A O 1
ATOM 4198 N N . LEU A 1 529 ? 27.996 -9.568 -0.080 1.00 96.62 529 LEU A N 1
ATOM 4199 C CA . LEU A 1 529 ? 28.169 -9.043 -1.431 1.00 96.62 529 LEU A CA 1
ATOM 4200 C C . LEU A 1 529 ? 28.205 -10.204 -2.428 1.00 96.62 529 LEU A C 1
ATOM 4202 O O . LEU A 1 529 ? 29.016 -11.119 -2.300 1.00 96.62 529 LEU A O 1
ATOM 4206 N N . GLU A 1 530 ? 27.343 -10.155 -3.439 1.00 95.75 530 GLU A N 1
ATOM 4207 C CA . GLU A 1 530 ? 27.380 -11.050 -4.595 1.00 95.75 530 GLU A CA 1
ATOM 4208 C C . GLU A 1 530 ? 27.761 -10.257 -5.843 1.00 95.75 530 GLU A C 1
ATOM 4210 O O . GLU A 1 530 ? 27.070 -9.304 -6.203 1.00 95.75 530 GLU A O 1
ATOM 4215 N N . THR A 1 531 ? 28.815 -10.687 -6.530 1.00 94.31 531 THR A N 1
ATOM 4216 C CA . THR A 1 531 ? 29.256 -10.126 -7.809 1.00 94.31 531 THR A CA 1
ATOM 4217 C C . THR A 1 531 ? 29.131 -11.186 -8.900 1.00 94.31 531 THR A C 1
ATOM 4219 O O . THR A 1 531 ? 29.545 -12.333 -8.731 1.00 94.31 531 THR A O 1
ATOM 4222 N N . ILE A 1 532 ? 28.520 -10.800 -10.018 1.00 91.69 532 ILE A N 1
ATOM 4223 C CA . ILE A 1 532 ? 28.298 -11.624 -11.204 1.00 91.69 532 ILE A CA 1
ATOM 4224 C C . ILE A 1 532 ? 29.047 -10.979 -12.368 1.00 91.69 532 ILE A C 1
ATOM 4226 O O . ILE A 1 532 ? 28.653 -9.910 -12.854 1.00 91.69 532 ILE A O 1
ATOM 4230 N N . GLU A 1 533 ? 30.091 -11.659 -12.828 1.00 87.81 533 GLU A N 1
ATOM 4231 C CA . GLU A 1 533 ? 30.853 -11.286 -14.016 1.00 87.81 533 GLU A CA 1
ATOM 4232 C C . GLU A 1 533 ? 30.118 -11.817 -15.251 1.00 87.81 533 GLU A C 1
ATOM 4234 O O . GLU A 1 533 ? 30.098 -13.016 -15.533 1.00 87.81 533 GLU A O 1
ATOM 4239 N N . VAL A 1 534 ? 29.422 -10.917 -15.954 1.00 86.44 534 VAL A N 1
ATOM 4240 C CA . VAL A 1 534 ? 28.608 -11.269 -17.133 1.00 86.44 534 VAL A CA 1
ATOM 4241 C C . VAL A 1 534 ? 29.489 -11.371 -18.381 1.00 86.44 534 VAL A C 1
ATOM 4243 O O . VAL A 1 534 ? 29.208 -12.148 -19.288 1.00 86.44 534 VAL A O 1
ATOM 4246 N N . SER A 1 535 ? 30.518 -10.529 -18.443 1.00 87.25 535 SER A N 1
ATOM 4247 C CA . SER A 1 535 ? 31.545 -10.452 -19.487 1.00 87.25 535 SER A CA 1
ATOM 4248 C C . SER A 1 535 ? 32.656 -9.510 -19.002 1.00 87.25 535 SER A C 1
ATOM 4250 O O . SER A 1 535 ? 32.363 -8.692 -18.127 1.00 87.25 535 SER A O 1
ATOM 4252 N N . PRO A 1 536 ? 33.849 -9.477 -19.627 1.00 85.25 536 PRO A N 1
ATOM 4253 C CA . PRO A 1 536 ? 34.894 -8.504 -19.279 1.00 85.25 536 PRO A CA 1
ATOM 4254 C C . PRO A 1 536 ? 34.398 -7.047 -19.237 1.00 85.25 536 PRO A C 1
ATOM 4256 O O . PRO A 1 536 ? 34.780 -6.273 -18.369 1.00 85.25 536 PRO A O 1
ATOM 4259 N N . GLU A 1 537 ? 33.456 -6.681 -20.111 1.00 91.62 537 GLU A N 1
ATOM 4260 C CA . GLU A 1 537 ? 32.885 -5.329 -20.196 1.00 91.62 537 GLU A CA 1
ATOM 4261 C C . GLU A 1 537 ? 31.711 -5.069 -19.239 1.00 91.62 537 GLU A C 1
ATOM 4263 O O . GLU A 1 537 ? 31.156 -3.969 -19.225 1.00 91.62 537 GLU A O 1
ATOM 4268 N N . ARG A 1 538 ? 31.237 -6.064 -18.481 1.00 92.75 538 ARG A N 1
ATOM 4269 C CA . ARG A 1 538 ? 29.981 -5.930 -17.736 1.00 92.75 538 ARG A CA 1
ATOM 4270 C C . ARG A 1 538 ? 29.953 -6.743 -16.455 1.00 92.75 538 ARG A C 1
ATOM 4272 O O . ARG A 1 538 ? 29.888 -7.970 -16.486 1.00 92.75 538 ARG A O 1
ATOM 4279 N N . VAL A 1 539 ? 29.759 -6.023 -15.358 1.00 93.12 539 VAL A N 1
ATOM 4280 C CA . VAL A 1 539 ? 29.603 -6.588 -14.019 1.00 93.12 539 VAL A CA 1
ATOM 4281 C C . VAL A 1 539 ? 28.281 -6.167 -13.396 1.00 93.12 539 VAL A C 1
ATOM 4283 O O . VAL A 1 539 ? 27.738 -5.084 -13.662 1.00 93.12 539 VAL A O 1
ATOM 4286 N N . LYS A 1 540 ? 27.736 -7.053 -12.568 1.00 95.56 540 LYS A N 1
ATOM 4287 C CA . LYS A 1 540 ? 26.629 -6.737 -11.674 1.00 95.56 540 LYS A CA 1
ATOM 4288 C C . LYS A 1 540 ? 26.994 -7.137 -10.261 1.00 95.56 540 LYS A C 1
ATOM 4290 O O . LYS A 1 540 ? 27.385 -8.278 -10.053 1.00 95.56 540 LYS A O 1
ATOM 4295 N N . SER A 1 541 ? 26.752 -6.250 -9.310 1.00 96.00 541 SER A N 1
ATOM 4296 C CA . SER A 1 541 ? 26.942 -6.547 -7.892 1.00 96.00 541 SER A CA 1
ATOM 4297 C C . SER A 1 541 ? 25.655 -6.287 -7.122 1.00 96.00 541 SER A C 1
ATOM 4299 O O . SER A 1 541 ? 24.837 -5.447 -7.507 1.00 96.00 541 SER A O 1
ATOM 4301 N N . SER A 1 542 ? 25.414 -7.046 -6.064 1.00 97.25 542 SER A N 1
ATOM 4302 C CA . SER A 1 542 ? 24.270 -6.861 -5.175 1.00 97.25 542 SER A CA 1
ATOM 4303 C C . SER A 1 542 ? 24.686 -7.114 -3.735 1.00 97.25 542 SER A C 1
ATOM 4305 O O . SER A 1 542 ? 25.308 -8.132 -3.439 1.00 97.25 542 SER A O 1
ATOM 4307 N N . LEU A 1 543 ? 24.351 -6.171 -2.860 1.00 96.88 543 LEU A N 1
ATOM 4308 C CA . LEU A 1 543 ? 24.601 -6.245 -1.427 1.00 96.88 543 LEU A CA 1
ATOM 4309 C C . LEU A 1 543 ? 23.333 -6.704 -0.712 1.00 96.88 543 LEU A C 1
ATOM 4311 O O . LEU A 1 543 ? 22.248 -6.187 -0.998 1.00 96.88 543 LEU A O 1
ATOM 4315 N N . TYR A 1 544 ? 23.477 -7.631 0.228 1.00 92.62 544 TYR A N 1
ATOM 4316 C CA . TYR A 1 544 ? 22.364 -8.247 0.931 1.00 92.62 544 TYR A CA 1
ATOM 4317 C C . TYR A 1 544 ? 22.518 -8.203 2.453 1.00 92.62 544 TYR A C 1
ATOM 4319 O O . TYR A 1 544 ? 23.608 -8.425 2.981 1.00 92.62 544 TYR A O 1
ATOM 4327 N N . ASP A 1 545 ? 21.391 -8.020 3.143 1.00 89.38 545 ASP A N 1
ATOM 4328 C CA . ASP A 1 545 ? 21.194 -8.427 4.540 1.00 89.38 545 ASP A CA 1
ATOM 4329 C C . ASP A 1 545 ? 20.193 -9.591 4.557 1.00 89.38 545 ASP A C 1
ATOM 4331 O O . ASP A 1 545 ? 19.004 -9.419 4.262 1.00 89.38 545 ASP A O 1
ATOM 4335 N N . GLY A 1 546 ? 20.692 -10.807 4.791 1.00 83.81 546 GLY A N 1
ATOM 4336 C CA . GLY A 1 546 ? 19.926 -12.027 4.530 1.00 83.81 546 GLY A CA 1
ATOM 4337 C C . GLY A 1 546 ? 19.521 -12.111 3.053 1.00 83.81 546 GLY A C 1
ATOM 4338 O O . GLY A 1 546 ? 20.370 -12.083 2.164 1.00 83.81 546 GLY A O 1
ATOM 4339 N N . LYS A 1 547 ? 18.219 -12.201 2.764 1.00 83.50 547 LYS A N 1
ATOM 4340 C CA . LYS A 1 547 ? 17.676 -12.140 1.390 1.00 83.50 547 LYS A CA 1
ATOM 4341 C C . LYS A 1 547 ? 17.296 -10.736 0.911 1.00 83.50 547 LYS A C 1
ATOM 4343 O O . LYS A 1 547 ? 16.924 -10.581 -0.257 1.00 83.50 547 LYS A O 1
ATOM 4348 N N . ARG A 1 548 ? 17.333 -9.720 1.777 1.00 86.69 548 ARG A N 1
ATOM 4349 C CA . ARG A 1 548 ? 16.963 -8.345 1.408 1.00 86.69 548 ARG A CA 1
ATOM 4350 C C . ARG A 1 548 ? 18.093 -7.711 0.617 1.00 86.69 548 ARG A C 1
ATOM 4352 O O . ARG A 1 548 ? 19.245 -7.830 1.006 1.00 86.69 548 ARG A O 1
ATOM 4359 N N . ILE A 1 549 ? 17.759 -7.034 -0.477 1.00 91.31 549 ILE A N 1
ATOM 4360 C CA . ILE A 1 549 ? 18.745 -6.348 -1.316 1.00 91.31 549 ILE A CA 1
ATOM 4361 C C . ILE A 1 549 ? 18.860 -4.900 -0.854 1.00 91.31 549 ILE A C 1
ATOM 4363 O O . ILE A 1 549 ? 17.881 -4.164 -0.941 1.00 91.31 549 ILE A O 1
ATOM 4367 N N . LEU A 1 550 ? 20.055 -4.501 -0.427 1.00 93.75 550 LEU A N 1
ATOM 4368 C CA . LEU A 1 550 ? 20.346 -3.155 0.072 1.00 93.75 550 LEU A CA 1
ATOM 4369 C C . LEU A 1 550 ? 20.926 -2.231 -0.996 1.00 93.75 550 LEU A C 1
ATOM 4371 O O . LEU A 1 550 ? 20.705 -1.026 -0.981 1.00 93.75 550 LEU A O 1
ATOM 4375 N N . LEU A 1 551 ? 21.662 -2.806 -1.944 1.00 97.62 551 LEU A N 1
ATOM 4376 C CA . LEU A 1 551 ? 22.313 -2.075 -3.022 1.00 97.62 551 LEU A CA 1
ATOM 4377 C C . LEU A 1 551 ? 22.410 -2.973 -4.248 1.00 97.62 551 LEU A C 1
ATOM 4379 O O . LEU A 1 551 ? 22.754 -4.150 -4.141 1.00 97.62 551 LEU A O 1
ATOM 4383 N N . LYS A 1 552 ? 22.117 -2.418 -5.423 1.00 98.00 552 LYS A N 1
ATOM 4384 C CA . LYS A 1 552 ? 22.357 -3.061 -6.720 1.00 98.00 552 LYS A CA 1
ATOM 4385 C C . LYS A 1 552 ? 23.251 -2.178 -7.561 1.00 98.00 552 LYS A C 1
ATOM 4387 O O . LYS A 1 552 ? 22.961 -0.999 -7.723 1.00 98.00 552 LYS A O 1
ATOM 4392 N N . ILE A 1 553 ? 24.268 -2.773 -8.166 1.00 97.81 553 ILE A N 1
ATOM 4393 C CA . ILE A 1 553 ? 25.205 -2.098 -9.057 1.00 97.81 553 ILE A CA 1
ATOM 4394 C C . ILE A 1 553 ? 25.183 -2.802 -10.409 1.00 97.81 553 ILE A C 1
ATOM 4396 O O . ILE A 1 553 ? 25.247 -4.027 -10.496 1.00 97.81 553 ILE A O 1
ATOM 4400 N N . SER A 1 554 ? 25.101 -2.025 -11.483 1.00 97.00 554 SER A N 1
ATOM 4401 C CA . SER A 1 554 ? 25.385 -2.481 -12.841 1.00 97.00 554 SER A CA 1
ATOM 4402 C C . SER A 1 554 ? 26.414 -1.542 -13.447 1.00 97.00 554 SER A C 1
ATOM 4404 O O . SER A 1 554 ? 26.088 -0.390 -13.732 1.00 97.00 554 SER A O 1
ATOM 4406 N N . ALA A 1 555 ? 27.614 -2.052 -13.703 1.00 96.00 555 ALA A N 1
ATOM 4407 C CA . ALA A 1 555 ? 28.700 -1.304 -14.324 1.00 96.00 555 ALA A CA 1
ATOM 4408 C C . ALA A 1 555 ? 29.013 -1.862 -15.721 1.00 96.00 555 ALA A C 1
ATOM 4410 O O . ALA A 1 555 ? 28.913 -3.067 -15.970 1.00 96.00 555 ALA A O 1
ATOM 4411 N N . ILE A 1 556 ? 29.310 -0.955 -16.651 1.00 95.56 556 ILE A N 1
ATOM 4412 C CA . ILE A 1 556 ? 29.701 -1.262 -18.028 1.00 95.56 556 ILE A CA 1
ATOM 4413 C C . ILE A 1 556 ? 31.024 -0.566 -18.314 1.00 95.56 556 ILE A C 1
ATOM 4415 O O . ILE A 1 556 ? 31.139 0.652 -18.148 1.00 95.56 556 ILE A O 1
ATOM 4419 N N . TYR A 1 557 ? 31.981 -1.330 -18.810 1.00 93.69 557 TYR A N 1
ATOM 4420 C CA . TYR A 1 557 ? 33.320 -0.887 -19.151 1.00 93.69 557 TYR A CA 1
ATOM 4421 C C . TYR A 1 557 ? 33.506 -0.859 -20.670 1.00 93.69 557 TYR A C 1
ATOM 4423 O O . TYR A 1 557 ? 32.796 -1.548 -21.400 1.00 93.69 557 TYR A O 1
ATOM 4431 N N . ARG A 1 558 ? 34.436 -0.034 -21.150 1.00 92.25 558 ARG A N 1
ATOM 4432 C CA . ARG A 1 558 ? 34.817 0.059 -22.569 1.00 92.25 558 ARG A CA 1
ATOM 4433 C C . ARG A 1 558 ? 36.316 0.293 -22.693 1.00 92.25 558 ARG A C 1
ATOM 4435 O O . ARG A 1 558 ? 36.913 0.798 -21.750 1.00 92.25 558 ARG A O 1
ATOM 4442 N N . ALA A 1 559 ? 36.892 0.014 -23.857 1.00 89.19 559 ALA A N 1
ATOM 4443 C CA . ALA A 1 559 ? 38.268 0.407 -24.141 1.00 89.19 559 ALA A CA 1
ATOM 4444 C C . ALA A 1 559 ? 38.438 1.931 -24.012 1.00 89.19 559 ALA A C 1
ATOM 4446 O O . ALA A 1 559 ? 37.622 2.705 -24.522 1.00 89.19 559 ALA A O 1
ATOM 4447 N N . GLY A 1 560 ? 39.490 2.357 -23.324 1.00 80.81 560 GLY A N 1
ATOM 4448 C CA . GLY A 1 560 ? 39.808 3.766 -23.128 1.00 80.81 560 GLY A CA 1
ATOM 4449 C C . GLY A 1 560 ? 41.115 3.940 -22.370 1.00 80.81 560 GLY A C 1
ATOM 4450 O O . GLY A 1 560 ? 41.660 2.977 -21.833 1.00 80.81 560 GLY A O 1
ATOM 4451 N N . LYS A 1 561 ? 41.635 5.167 -22.369 1.00 72.44 561 LYS A N 1
ATOM 4452 C CA . LYS A 1 561 ? 42.839 5.510 -21.611 1.00 72.44 561 LYS A CA 1
ATOM 4453 C C . LYS A 1 561 ? 42.465 5.791 -20.160 1.00 72.44 561 LYS A C 1
ATOM 4455 O O . LYS A 1 561 ? 41.392 6.329 -19.901 1.00 72.44 561 LYS A O 1
ATOM 4460 N N . ILE A 1 562 ? 43.355 5.412 -19.251 1.00 67.00 562 ILE A N 1
ATOM 4461 C CA . ILE A 1 562 ? 43.265 5.755 -17.832 1.00 67.00 562 ILE A CA 1
ATOM 4462 C C . ILE A 1 562 ? 43.412 7.274 -17.725 1.00 67.00 562 ILE A C 1
ATOM 4464 O O . ILE A 1 562 ? 44.306 7.849 -18.351 1.00 67.00 562 ILE A O 1
ATOM 4468 N N . ASP A 1 563 ? 42.518 7.919 -16.980 1.00 69.38 563 ASP A N 1
ATOM 4469 C CA . ASP A 1 563 ? 42.593 9.363 -16.780 1.00 69.38 563 ASP A CA 1
ATOM 4470 C C . ASP A 1 563 ? 43.801 9.686 -15.879 1.00 69.38 563 ASP A C 1
ATOM 4472 O O . ASP A 1 563 ? 44.027 9.003 -14.876 1.00 69.38 563 ASP A O 1
ATOM 4476 N N . ASN A 1 564 ? 44.553 10.745 -16.192 1.00 67.19 564 ASN A N 1
ATOM 4477 C CA . ASN A 1 564 ? 45.519 11.282 -15.236 1.00 67.19 564 ASN A CA 1
ATOM 4478 C C . ASN A 1 564 ? 44.745 12.004 -14.121 1.00 67.19 564 ASN A C 1
ATOM 4480 O O . ASN A 1 564 ? 43.848 12.795 -14.434 1.00 67.19 564 ASN A O 1
ATOM 4484 N N . PRO A 1 565 ? 45.053 11.757 -12.837 1.00 67.25 565 PRO A N 1
ATOM 4485 C CA . PRO A 1 565 ? 44.426 12.502 -11.758 1.00 67.25 565 PRO A CA 1
ATOM 4486 C C . PRO A 1 565 ? 44.809 13.978 -11.872 1.00 67.25 565 PRO A C 1
ATOM 4488 O O . PRO A 1 565 ? 45.992 14.327 -11.881 1.00 67.25 565 PRO A O 1
ATOM 4491 N N . GLY A 1 566 ? 43.801 14.840 -11.985 1.00 69.81 566 GLY A N 1
ATOM 4492 C CA . GLY A 1 566 ? 44.002 16.282 -11.914 1.00 69.81 566 GLY A CA 1
ATOM 4493 C C . GLY A 1 566 ? 44.305 16.747 -10.485 1.00 69.81 566 GLY A C 1
ATOM 4494 O O . GLY A 1 566 ? 44.212 15.973 -9.529 1.00 69.81 566 GLY A O 1
ATOM 4495 N N . LYS A 1 567 ? 44.704 18.012 -10.321 1.00 81.69 567 LYS A N 1
ATOM 4496 C CA . LYS A 1 567 ? 45.035 18.564 -8.996 1.00 81.69 567 LYS A CA 1
ATOM 4497 C C . LYS A 1 567 ? 43.758 18.867 -8.216 1.00 81.69 567 LYS A C 1
ATOM 4499 O O . LYS A 1 567 ? 42.857 19.512 -8.743 1.00 81.69 567 LYS A O 1
ATOM 4504 N N . ILE A 1 568 ? 43.717 18.482 -6.942 1.00 87.50 568 ILE A N 1
ATOM 4505 C CA . ILE A 1 568 ? 42.648 18.887 -6.024 1.00 87.50 568 ILE A CA 1
ATOM 4506 C C . ILE A 1 568 ? 42.668 20.408 -5.825 1.00 87.50 568 ILE A C 1
ATOM 4508 O O . ILE A 1 568 ? 43.696 20.975 -5.453 1.00 87.50 568 ILE A O 1
ATOM 4512 N N . ASP A 1 569 ? 41.515 21.058 -5.998 1.00 89.25 569 ASP A N 1
ATOM 4513 C CA . ASP A 1 569 ? 41.314 22.454 -5.609 1.00 89.25 569 ASP A CA 1
ATOM 4514 C C . ASP A 1 569 ? 40.777 22.539 -4.172 1.00 89.25 569 ASP A C 1
ATOM 4516 O O . ASP A 1 569 ? 39.573 22.443 -3.913 1.00 89.25 569 ASP A O 1
ATOM 4520 N N . ILE A 1 570 ? 41.688 22.756 -3.220 1.00 85.31 570 ILE A N 1
ATOM 4521 C CA . ILE A 1 570 ? 41.355 22.963 -1.802 1.00 85.31 570 ILE A CA 1
ATOM 4522 C C . ILE A 1 570 ? 40.588 24.269 -1.541 1.00 85.31 570 ILE A C 1
ATOM 4524 O O . ILE A 1 570 ? 40.071 24.462 -0.444 1.00 85.31 570 ILE A O 1
ATOM 4528 N N . ASN A 1 571 ? 40.490 25.171 -2.515 1.00 89.00 571 ASN A N 1
ATOM 4529 C CA . ASN A 1 571 ? 39.743 26.419 -2.384 1.00 89.00 571 ASN A CA 1
ATOM 4530 C C . ASN A 1 571 ? 38.379 26.351 -3.083 1.00 89.00 571 ASN A C 1
ATOM 4532 O O . ASN A 1 571 ? 37.631 27.328 -3.045 1.00 89.00 571 ASN A O 1
ATOM 4536 N N . CYS A 1 572 ? 38.012 25.202 -3.667 1.00 90.88 572 CYS A N 1
ATOM 4537 C CA . CYS A 1 572 ? 36.709 25.022 -4.292 1.00 90.88 572 CYS A CA 1
ATOM 4538 C C . CYS A 1 572 ? 35.590 25.294 -3.264 1.00 90.88 572 CYS A C 1
ATOM 4540 O O . CYS A 1 572 ? 35.553 24.629 -2.220 1.00 90.88 572 CYS A O 1
ATOM 4542 N N . PRO A 1 573 ? 34.673 26.244 -3.528 1.00 89.94 573 PRO A N 1
ATOM 4543 C CA . PRO A 1 573 ? 33.652 26.642 -2.568 1.00 89.94 573 PRO A CA 1
ATOM 4544 C C . PRO A 1 573 ? 32.590 25.545 -2.453 1.00 89.94 573 PRO A C 1
ATOM 4546 O O . PRO A 1 573 ? 31.760 25.377 -3.345 1.00 89.94 573 PRO A O 1
ATOM 4549 N N . LEU A 1 574 ? 32.638 24.790 -1.356 1.00 94.38 574 LEU A N 1
ATOM 4550 C CA . LEU A 1 574 ? 31.673 23.750 -1.011 1.00 94.38 574 LEU A CA 1
ATOM 4551 C C . LEU A 1 574 ? 30.860 24.204 0.201 1.00 94.38 574 LEU A C 1
ATOM 4553 O O . LEU A 1 574 ? 31.391 24.836 1.114 1.00 94.38 574 LEU A O 1
ATOM 4557 N N . ARG A 1 575 ? 29.576 23.852 0.230 1.00 94.06 575 ARG A N 1
ATOM 4558 C CA . ARG A 1 575 ? 28.723 24.005 1.410 1.00 94.06 575 ARG A CA 1
ATOM 4559 C C . ARG A 1 575 ? 29.298 23.283 2.624 1.00 94.06 575 ARG A C 1
ATOM 4561 O O . ARG A 1 575 ? 29.688 22.122 2.527 1.00 94.06 575 ARG A O 1
ATOM 4568 N N . THR A 1 576 ? 29.257 23.961 3.763 1.00 92.94 576 THR A N 1
ATOM 4569 C CA . THR A 1 576 ? 29.527 23.384 5.085 1.00 92.94 576 THR A CA 1
ATOM 4570 C C . THR A 1 576 ? 28.269 22.780 5.704 1.00 92.94 576 THR A C 1
ATOM 4572 O O . THR A 1 576 ? 28.359 21.756 6.370 1.00 92.94 576 THR A O 1
ATOM 4575 N N . GLU A 1 577 ? 27.104 23.368 5.418 1.00 94.44 577 GLU A N 1
ATOM 4576 C CA . GLU A 1 577 ? 25.792 22.909 5.878 1.00 94.44 577 GLU A CA 1
ATOM 4577 C C . GLU A 1 577 ? 24.905 22.502 4.691 1.00 94.44 577 GLU A C 1
ATOM 4579 O O . GLU A 1 577 ? 24.881 23.202 3.667 1.00 94.44 577 GLU A O 1
ATOM 4584 N N . PRO A 1 578 ? 24.170 21.382 4.793 1.00 97.19 578 PRO A N 1
ATOM 4585 C CA . PRO A 1 578 ? 23.239 20.972 3.755 1.00 97.19 578 PRO A CA 1
ATOM 4586 C C . PRO A 1 578 ? 22.048 21.931 3.669 1.00 97.19 578 PRO A C 1
ATOM 4588 O O . PRO A 1 578 ? 21.578 22.478 4.663 1.00 97.19 578 PRO A O 1
ATOM 4591 N N . THR A 1 579 ? 21.508 22.082 2.466 1.00 97.12 579 THR A N 1
ATOM 4592 C CA . THR A 1 579 ? 20.202 22.721 2.253 1.00 97.12 579 THR A CA 1
ATOM 4593 C C . THR A 1 579 ? 19.071 21.917 2.908 1.00 97.12 579 THR A C 1
ATOM 4595 O O . THR A 1 579 ? 19.224 20.726 3.178 1.00 97.12 579 THR A O 1
ATOM 4598 N N . ASP A 1 580 ? 17.926 22.553 3.163 1.00 95.44 580 ASP A N 1
ATOM 4599 C CA . ASP A 1 580 ? 16.749 21.917 3.775 1.00 95.44 580 ASP A CA 1
ATOM 4600 C C . ASP A 1 580 ? 15.501 22.083 2.892 1.00 95.44 580 ASP A C 1
ATOM 4602 O O . ASP A 1 580 ? 14.513 22.697 3.288 1.00 95.44 580 ASP A O 1
ATOM 4606 N N . TRP A 1 581 ? 15.557 21.585 1.652 1.00 94.44 581 TRP A N 1
ATOM 4607 C CA . TRP A 1 581 ? 14.448 21.741 0.708 1.00 94.44 581 TRP A CA 1
ATOM 4608 C C . TRP A 1 581 ? 13.271 20.830 1.051 1.00 94.44 581 TRP A C 1
ATOM 4610 O O . TRP A 1 581 ? 13.381 19.600 0.968 1.00 94.44 581 TRP A O 1
ATOM 4620 N N . ARG A 1 582 ? 12.110 21.419 1.342 1.00 91.94 582 ARG A N 1
ATOM 4621 C CA . ARG A 1 582 ? 10.847 20.684 1.447 1.00 91.94 582 ARG A CA 1
ATOM 4622 C C . ARG A 1 582 ? 10.295 20.417 0.060 1.00 91.94 582 ARG A C 1
ATOM 4624 O O . ARG A 1 582 ? 10.567 21.141 -0.891 1.00 91.94 582 ARG A O 1
ATOM 4631 N N . LEU A 1 583 ? 9.451 19.396 -0.058 1.00 88.19 583 LEU A N 1
ATOM 4632 C CA . LEU A 1 583 ? 8.833 19.059 -1.342 1.00 88.19 583 LEU A CA 1
ATOM 4633 C C . LEU A 1 583 ? 7.986 20.217 -1.907 1.00 88.19 583 LEU A C 1
ATOM 4635 O O . LEU A 1 583 ? 7.933 20.382 -3.120 1.00 88.19 583 LEU A O 1
ATOM 4639 N N . SER A 1 584 ? 7.383 21.032 -1.033 1.00 87.38 584 SER A N 1
ATOM 4640 C CA . SER A 1 584 ? 6.645 22.257 -1.379 1.00 87.38 584 SER A CA 1
ATOM 4641 C C . SER A 1 584 ? 7.511 23.351 -2.000 1.00 87.38 584 SER A C 1
ATOM 4643 O O . SER A 1 584 ? 7.001 24.185 -2.741 1.00 87.38 584 SER A O 1
ATOM 4645 N N . ASP A 1 585 ? 8.807 23.353 -1.698 1.00 90.69 585 ASP A N 1
ATOM 4646 C CA . ASP A 1 585 ? 9.742 24.390 -2.134 1.00 90.69 585 ASP A CA 1
ATOM 4647 C C . ASP A 1 585 ? 10.299 24.077 -3.535 1.00 90.69 585 ASP A C 1
ATOM 4649 O O . ASP A 1 585 ? 10.900 24.926 -4.198 1.00 90.69 585 ASP A O 1
ATOM 4653 N N . LEU A 1 586 ? 10.111 22.835 -3.995 1.00 92.31 586 LEU A N 1
ATOM 4654 C CA . LEU A 1 586 ? 10.664 22.318 -5.236 1.00 92.31 586 LEU A CA 1
ATOM 4655 C C . LEU A 1 586 ? 9.692 22.497 -6.396 1.00 92.31 586 LEU A C 1
ATOM 4657 O O . LEU A 1 586 ? 8.530 22.109 -6.334 1.00 92.31 586 LEU A O 1
ATOM 4661 N N . ASN A 1 587 ? 10.214 23.006 -7.509 1.00 91.62 587 ASN A N 1
ATOM 4662 C CA . ASN A 1 587 ? 9.439 23.241 -8.720 1.00 91.62 587 ASN A CA 1
ATOM 4663 C C . ASN A 1 587 ? 10.025 22.482 -9.911 1.00 91.62 587 ASN A C 1
ATOM 4665 O O . ASN A 1 587 ? 11.245 22.368 -10.069 1.00 91.62 587 ASN A O 1
ATOM 4669 N N . LEU A 1 588 ? 9.148 21.986 -10.787 1.00 92.88 588 LEU A N 1
ATOM 4670 C CA . LEU A 1 588 ? 9.564 21.342 -12.028 1.00 92.88 588 LEU A CA 1
ATOM 4671 C C . LEU A 1 588 ? 10.416 22.314 -12.859 1.00 92.88 588 LEU A C 1
ATOM 4673 O O . LEU A 1 588 ? 10.024 23.450 -13.107 1.00 92.88 588 LEU A O 1
ATOM 4677 N N . GLY A 1 589 ? 11.591 21.867 -13.299 1.00 91.69 589 GLY A N 1
ATOM 4678 C CA . GLY A 1 589 ? 12.523 22.678 -14.078 1.00 91.69 589 GLY A CA 1
ATOM 4679 C C . GLY A 1 589 ? 13.496 23.537 -13.265 1.00 91.69 589 GLY A C 1
ATOM 4680 O O . GLY A 1 589 ? 14.439 24.067 -13.864 1.00 91.69 589 GLY A O 1
ATOM 4681 N N . MET A 1 590 ? 13.341 23.623 -11.937 1.00 95.19 590 MET A N 1
ATOM 4682 C CA . MET A 1 590 ? 14.317 24.261 -11.047 1.00 95.19 590 MET A CA 1
ATOM 4683 C C . MET A 1 590 ? 15.714 23.691 -11.309 1.00 95.19 590 MET A C 1
ATOM 4685 O O . MET A 1 590 ? 15.886 22.478 -11.431 1.00 95.19 590 MET A O 1
ATOM 4689 N N . THR A 1 591 ? 16.706 24.568 -11.446 1.00 96.75 591 THR A N 1
ATOM 4690 C CA . THR A 1 591 ? 18.074 24.185 -11.811 1.00 96.75 591 THR A CA 1
ATOM 4691 C C . THR A 1 591 ? 19.067 24.802 -10.841 1.00 96.75 591 THR A C 1
ATOM 4693 O O . THR A 1 591 ? 19.083 26.019 -10.677 1.00 96.75 591 THR A O 1
ATOM 4696 N N . ILE A 1 592 ? 19.935 23.974 -10.263 1.00 96.00 592 ILE A N 1
ATOM 4697 C CA . ILE A 1 592 ? 21.089 24.413 -9.475 1.00 96.00 592 ILE A CA 1
ATOM 4698 C C . ILE A 1 592 ? 22.377 24.238 -10.283 1.00 96.00 592 ILE A C 1
ATOM 4700 O O . ILE A 1 592 ? 22.482 23.355 -11.144 1.00 96.00 592 ILE A O 1
ATOM 4704 N N . LYS A 1 593 ? 23.360 25.100 -10.022 1.00 96.69 593 LYS A N 1
ATOM 4705 C CA . LYS A 1 593 ? 24.687 25.054 -10.642 1.00 96.69 593 LYS A CA 1
ATOM 4706 C C . LYS A 1 593 ? 25.743 25.278 -9.573 1.00 96.69 593 LYS A C 1
ATOM 4708 O O . LYS A 1 593 ? 25.529 26.086 -8.676 1.00 96.69 593 LYS A O 1
ATOM 4713 N N . GLY A 1 594 ? 26.887 24.626 -9.712 1.00 95.56 594 GLY A N 1
ATOM 4714 C CA . GLY A 1 594 ? 27.982 24.794 -8.766 1.00 95.56 594 GLY A CA 1
ATOM 4715 C C . GLY A 1 594 ? 29.289 24.210 -9.270 1.00 95.56 594 GLY A C 1
ATOM 4716 O O . GLY A 1 594 ? 29.400 23.779 -10.423 1.00 95.56 594 GLY A O 1
ATOM 4717 N N . LYS A 1 595 ? 30.285 24.236 -8.390 1.00 95.94 595 LYS A N 1
ATOM 4718 C CA . LYS A 1 595 ? 31.602 23.636 -8.593 1.00 95.94 595 LYS A CA 1
ATOM 4719 C C . LYS A 1 595 ? 31.854 22.596 -7.513 1.00 95.94 595 LYS A C 1
ATOM 4721 O O . LYS A 1 595 ? 31.261 22.662 -6.441 1.00 95.94 595 LYS A O 1
ATOM 4726 N N . TYR A 1 596 ? 32.720 21.642 -7.810 1.00 96.31 596 TYR A N 1
ATOM 4727 C CA . TYR A 1 596 ? 33.123 20.612 -6.875 1.00 96.31 596 TYR A CA 1
ATOM 4728 C C . TYR A 1 596 ? 34.551 20.156 -7.136 1.00 96.31 596 TYR A C 1
ATOM 4730 O O . TYR A 1 596 ? 34.933 19.906 -8.276 1.00 96.31 596 TYR A O 1
ATOM 4738 N N . SER A 1 597 ? 35.294 19.975 -6.054 1.00 95.31 597 SER A N 1
ATOM 4739 C CA . SER A 1 597 ? 36.550 19.240 -6.003 1.00 95.31 597 SER A CA 1
ATOM 4740 C C . SER A 1 597 ? 36.512 18.387 -4.734 1.00 95.31 597 SER A C 1
ATOM 4742 O O . SER A 1 597 ? 36.037 18.888 -3.709 1.00 95.31 597 SER A O 1
ATOM 4744 N N . PRO A 1 598 ? 36.993 17.131 -4.752 1.00 94.19 598 PRO A N 1
ATOM 4745 C CA . PRO A 1 598 ? 37.156 16.366 -3.518 1.00 94.19 598 PRO A CA 1
ATOM 4746 C C . PRO A 1 598 ? 38.114 17.091 -2.553 1.00 94.19 598 PRO A C 1
ATOM 4748 O O . PRO A 1 598 ? 38.876 17.968 -2.963 1.00 94.19 598 PRO A O 1
ATOM 4751 N N . ARG A 1 599 ? 38.075 16.743 -1.265 1.00 93.38 599 ARG A N 1
ATOM 4752 C CA . ARG A 1 599 ? 38.951 17.295 -0.218 1.00 93.38 599 ARG A CA 1
ATOM 4753 C C . ARG A 1 599 ? 39.943 16.254 0.281 1.00 93.38 599 ARG A C 1
ATOM 4755 O O . ARG A 1 599 ? 39.704 15.056 0.178 1.00 93.38 599 ARG A O 1
ATOM 4762 N N . LEU A 1 600 ? 41.047 16.710 0.870 1.00 86.50 600 LEU A N 1
ATOM 4763 C CA . LEU A 1 600 ? 41.927 15.821 1.627 1.00 86.50 600 LEU A CA 1
ATOM 4764 C C . LEU A 1 600 ? 41.142 15.251 2.825 1.00 86.50 600 LEU A C 1
ATOM 4766 O O . LEU A 1 600 ? 40.461 16.025 3.501 1.00 86.50 600 LEU A O 1
ATOM 4770 N N . PRO A 1 601 ? 41.203 13.934 3.094 1.00 88.38 601 PRO A N 1
ATOM 4771 C CA . PRO A 1 601 ? 42.185 12.966 2.592 1.00 88.38 601 PRO A CA 1
ATOM 4772 C C . PRO A 1 601 ? 41.689 12.085 1.412 1.00 88.38 601 PRO A C 1
ATOM 4774 O O . PRO A 1 601 ? 41.567 10.872 1.558 1.00 88.38 601 PRO A O 1
ATOM 4777 N N . PHE A 1 602 ? 41.391 12.655 0.236 1.00 90.75 602 PHE A N 1
ATOM 4778 C CA . PHE A 1 602 ? 40.877 11.910 -0.927 1.00 90.75 602 PHE A CA 1
ATOM 4779 C C . PHE A 1 602 ? 41.820 10.813 -1.434 1.00 90.75 602 PHE A C 1
ATOM 4781 O O . PHE A 1 602 ? 41.381 9.678 -1.615 1.00 90.75 602 PHE A O 1
ATOM 4788 N N . GLU A 1 603 ? 43.100 11.114 -1.646 1.00 88.06 603 GLU A N 1
ATOM 4789 C CA . GLU A 1 603 ? 44.061 10.162 -2.206 1.00 88.06 603 GLU A CA 1
ATOM 4790 C C . GLU A 1 603 ? 44.215 8.942 -1.296 1.00 88.06 603 GLU A C 1
ATOM 4792 O O . GLU A 1 603 ? 43.959 7.813 -1.721 1.00 88.06 603 GLU A O 1
ATOM 4797 N N . THR A 1 604 ? 44.506 9.173 -0.016 1.00 87.00 604 THR A N 1
ATOM 4798 C CA . THR A 1 604 ? 44.679 8.093 0.963 1.00 87.00 604 THR A CA 1
ATOM 4799 C C . THR A 1 604 ? 43.375 7.337 1.225 1.00 87.00 604 THR A C 1
ATOM 4801 O O . THR A 1 604 ? 43.401 6.126 1.439 1.00 87.00 604 THR A O 1
ATOM 4804 N N . PHE A 1 605 ? 42.215 8.001 1.139 1.00 89.06 605 PHE A N 1
ATOM 4805 C CA . PHE A 1 605 ? 40.911 7.334 1.165 1.00 89.06 605 PHE A CA 1
ATOM 4806 C C . PHE A 1 605 ? 40.753 6.349 -0.003 1.00 89.06 605 PHE A C 1
ATOM 4808 O O . PHE A 1 605 ? 40.333 5.209 0.211 1.00 89.06 605 PHE A O 1
ATOM 4815 N N . THR A 1 606 ? 41.102 6.758 -1.229 1.00 89.44 606 THR A N 1
ATOM 4816 C CA . THR A 1 606 ? 40.997 5.881 -2.406 1.00 89.44 606 THR A CA 1
ATOM 4817 C C . THR A 1 606 ? 41.967 4.705 -2.359 1.00 89.44 606 THR A C 1
ATOM 4819 O O . THR A 1 606 ? 41.571 3.584 -2.681 1.00 89.44 606 THR A O 1
ATOM 4822 N N . GLU A 1 607 ? 43.197 4.928 -1.900 1.00 88.38 607 GLU A N 1
ATOM 4823 C CA . GLU A 1 607 ? 44.212 3.883 -1.741 1.00 88.38 607 GLU A CA 1
ATOM 4824 C C . GLU A 1 607 ? 43.783 2.850 -0.695 1.00 88.38 607 GLU A C 1
ATOM 4826 O O . GLU A 1 607 ? 43.755 1.653 -0.980 1.00 88.38 607 GLU A O 1
ATOM 4831 N N . ARG A 1 608 ? 43.343 3.305 0.487 1.00 87.19 608 ARG A N 1
ATOM 4832 C CA . ARG A 1 608 ? 42.921 2.420 1.583 1.00 87.19 608 ARG A CA 1
ATOM 4833 C C . ARG A 1 608 ? 41.782 1.485 1.185 1.00 87.19 608 ARG A C 1
ATOM 4835 O O . ARG A 1 608 ? 41.747 0.336 1.616 1.00 87.19 608 ARG A O 1
ATOM 4842 N N . LEU A 1 609 ? 40.833 1.975 0.390 1.00 86.94 609 LEU A N 1
ATOM 4843 C CA . LEU A 1 609 ? 39.682 1.188 -0.055 1.00 86.94 609 LEU A CA 1
ATOM 4844 C C . LEU A 1 609 ? 39.962 0.327 -1.295 1.00 86.94 609 LEU A C 1
ATOM 4846 O O . LEU A 1 609 ? 39.043 -0.340 -1.775 1.00 86.94 609 LEU A O 1
ATOM 4850 N N . GLY A 1 610 ? 41.187 0.340 -1.833 1.00 85.88 610 GLY A N 1
ATOM 4851 C CA . GLY A 1 610 ? 41.524 -0.377 -3.066 1.00 85.88 610 GLY A CA 1
ATOM 4852 C C . GLY A 1 610 ? 40.781 0.164 -4.291 1.00 85.88 610 GLY A C 1
ATOM 4853 O O . GLY A 1 610 ? 40.451 -0.586 -5.209 1.00 85.88 610 GLY A O 1
ATOM 4854 N N . LEU A 1 611 ? 40.457 1.461 -4.285 1.00 86.38 611 LEU A N 1
ATOM 4855 C CA . LEU A 1 611 ? 39.766 2.140 -5.380 1.00 86.38 611 LEU A CA 1
ATOM 4856 C C . LEU A 1 611 ? 40.731 2.680 -6.441 1.00 86.38 611 LEU A C 1
ATOM 4858 O O . LEU A 1 611 ? 40.277 2.987 -7.543 1.00 86.38 611 LEU A O 1
ATOM 4862 N N . ASP A 1 612 ? 42.028 2.797 -6.131 1.00 79.81 612 ASP A N 1
ATOM 4863 C CA . ASP A 1 612 ? 43.052 3.282 -7.066 1.00 79.81 612 ASP A CA 1
ATOM 4864 C C . ASP A 1 612 ? 43.370 2.228 -8.133 1.00 79.81 612 ASP A C 1
ATOM 4866 O O . ASP A 1 612 ? 44.366 1.510 -8.087 1.00 79.81 612 ASP A O 1
ATOM 4870 N N . ARG A 1 613 ? 42.428 2.079 -9.063 1.00 85.50 613 ARG A N 1
ATOM 4871 C CA . ARG A 1 613 ? 42.458 1.084 -10.125 1.00 85.50 613 ARG A CA 1
ATOM 4872 C C . ARG A 1 613 ? 42.375 1.750 -11.493 1.00 85.50 613 ARG A C 1
ATOM 4874 O O . ARG A 1 613 ? 41.539 2.648 -11.669 1.00 85.50 613 ARG A O 1
ATOM 4881 N N . PRO A 1 614 ? 43.132 1.253 -12.486 1.00 82.31 614 PRO A N 1
ATOM 4882 C CA . PRO A 1 614 ? 43.068 1.691 -13.880 1.00 82.31 614 PRO A CA 1
ATOM 4883 C C . PRO A 1 614 ? 41.653 1.798 -14.462 1.00 82.31 614 PRO A C 1
ATOM 4885 O O . PRO A 1 614 ? 41.359 2.714 -15.229 1.00 82.31 614 PRO A O 1
ATOM 4888 N N . ASP A 1 615 ? 40.764 0.871 -14.095 1.00 86.81 615 ASP A N 1
ATOM 4889 C CA . ASP A 1 615 ? 39.432 0.748 -14.687 1.00 86.81 615 ASP A CA 1
ATOM 4890 C C . ASP A 1 615 ? 38.374 1.683 -14.089 1.00 86.81 615 ASP A C 1
ATOM 4892 O O . ASP A 1 615 ? 37.324 1.910 -14.701 1.00 86.81 615 ASP A O 1
ATOM 4896 N N . LEU A 1 616 ? 38.651 2.256 -12.919 1.00 87.06 616 LEU A N 1
ATOM 4897 C CA . LEU A 1 616 ? 37.834 3.286 -12.281 1.00 87.06 616 LEU A CA 1
ATOM 4898 C C . LEU A 1 616 ? 38.460 4.666 -12.515 1.00 87.06 616 LEU A C 1
ATOM 4900 O O . LEU A 1 616 ? 37.833 5.533 -13.129 1.00 87.06 616 LEU A O 1
ATOM 4904 N N . GLY A 1 617 ? 39.709 4.851 -12.084 1.00 86.69 617 GLY A N 1
ATOM 4905 C CA . GLY A 1 617 ? 40.403 6.136 -12.081 1.00 86.69 617 GLY A CA 1
ATOM 4906 C C . GLY A 1 617 ? 39.852 7.124 -11.041 1.00 86.69 617 GLY A C 1
ATOM 4907 O O . GLY A 1 617 ? 38.650 7.168 -10.752 1.00 86.69 617 GLY A O 1
ATOM 4908 N N . LYS A 1 618 ? 40.737 7.970 -10.497 1.00 88.56 618 LYS A N 1
ATOM 4909 C CA . LYS A 1 618 ? 40.410 8.950 -9.441 1.00 88.56 618 LYS A CA 1
ATOM 4910 C C . LYS A 1 618 ? 39.304 9.926 -9.861 1.00 88.56 618 LYS A C 1
ATOM 4912 O O . LYS A 1 618 ? 38.401 10.211 -9.076 1.00 88.56 618 LYS A O 1
ATOM 4917 N N . ASN A 1 619 ? 39.279 10.339 -11.127 1.00 89.31 619 ASN A N 1
ATOM 4918 C CA . ASN A 1 619 ? 38.292 11.302 -11.617 1.00 89.31 619 ASN A CA 1
ATOM 4919 C C . ASN A 1 619 ? 36.848 10.746 -11.585 1.00 89.31 619 ASN A C 1
ATOM 4921 O O . ASN A 1 619 ? 35.908 11.461 -11.231 1.00 89.31 619 ASN A O 1
ATOM 4925 N N . ARG A 1 620 ? 36.639 9.448 -11.873 1.00 92.00 620 ARG A N 1
ATOM 4926 C CA . ARG A 1 620 ? 35.299 8.820 -11.784 1.00 92.00 620 ARG A CA 1
ATOM 4927 C C . ARG A 1 620 ? 34.858 8.612 -10.343 1.00 92.00 620 ARG A C 1
ATOM 4929 O O . ARG A 1 620 ? 33.668 8.734 -10.057 1.00 92.00 620 ARG A O 1
ATOM 4936 N N . ILE A 1 621 ? 35.795 8.325 -9.442 1.00 93.06 621 ILE A N 1
ATOM 4937 C CA . ILE A 1 621 ? 35.512 8.220 -8.006 1.00 93.06 621 ILE A CA 1
ATOM 4938 C C . ILE A 1 621 ? 35.049 9.580 -7.474 1.00 93.06 621 ILE A C 1
ATOM 4940 O O . ILE A 1 621 ? 34.000 9.652 -6.833 1.00 93.06 621 ILE A O 1
ATOM 4944 N N . ALA A 1 622 ? 35.751 10.660 -7.830 1.00 94.00 622 ALA A N 1
ATOM 4945 C CA . ALA A 1 622 ? 35.365 12.022 -7.471 1.00 94.00 622 ALA A CA 1
ATOM 4946 C C . ALA A 1 622 ? 33.966 12.397 -8.006 1.00 94.00 622 ALA A C 1
ATOM 4948 O O . ALA A 1 622 ? 33.169 12.969 -7.265 1.00 94.00 622 ALA A O 1
ATOM 4949 N N . LEU A 1 623 ? 33.608 12.004 -9.237 1.00 94.38 623 LEU A N 1
ATOM 4950 C CA . LEU A 1 623 ? 32.249 12.195 -9.778 1.00 94.38 623 LEU A CA 1
ATOM 4951 C C . LEU A 1 623 ? 31.170 11.402 -9.025 1.00 94.38 623 LEU A C 1
ATOM 4953 O O . LEU A 1 623 ? 30.055 11.893 -8.837 1.00 94.38 623 LEU A O 1
ATOM 4957 N N . LEU A 1 624 ? 31.469 10.172 -8.600 1.00 95.81 624 LEU A N 1
ATOM 4958 C CA . LEU A 1 624 ? 30.537 9.375 -7.797 1.00 95.81 624 LEU A CA 1
ATOM 4959 C C . LEU A 1 624 ? 30.328 9.988 -6.406 1.00 95.81 624 LEU A C 1
ATOM 4961 O O . LEU A 1 624 ? 29.197 10.001 -5.919 1.00 95.81 624 LEU A O 1
ATOM 4965 N N . MET A 1 625 ? 31.383 10.550 -5.806 1.00 96.12 625 MET A N 1
ATOM 4966 C CA . MET A 1 625 ? 31.296 11.322 -4.561 1.00 96.12 625 MET A CA 1
ATOM 4967 C C . MET A 1 625 ? 30.477 12.601 -4.749 1.00 96.12 625 MET A C 1
ATOM 4969 O O . MET A 1 625 ? 29.569 12.852 -3.960 1.00 96.12 625 MET A O 1
ATOM 4973 N N . LEU A 1 626 ? 30.708 13.340 -5.840 1.00 97.19 626 LEU A N 1
ATOM 4974 C CA . LEU A 1 626 ? 29.918 14.517 -6.204 1.00 97.19 626 LEU A CA 1
ATOM 4975 C C . LEU A 1 626 ? 28.424 14.190 -6.313 1.00 97.19 626 LEU A C 1
ATOM 4977 O O . LEU A 1 626 ? 27.588 14.979 -5.898 1.00 97.19 626 LEU A O 1
ATOM 4981 N N . CYS A 1 627 ? 28.042 13.020 -6.821 1.00 97.69 627 CYS A N 1
ATOM 4982 C CA . CYS A 1 627 ? 26.623 12.672 -6.864 1.00 97.69 627 CYS A CA 1
ATOM 4983 C C . CYS A 1 627 ? 26.004 12.465 -5.475 1.00 97.69 627 CYS A C 1
ATOM 4985 O O . CYS A 1 627 ? 24.833 12.792 -5.290 1.00 97.69 627 CYS A O 1
ATOM 4987 N N . GLY A 1 628 ? 26.776 11.934 -4.519 1.00 96.12 628 GLY A N 1
ATOM 4988 C CA . GLY A 1 628 ? 26.388 11.906 -3.108 1.00 96.12 628 GLY A CA 1
ATOM 4989 C C . GLY A 1 628 ? 26.222 13.324 -2.569 1.00 96.12 628 GLY A C 1
ATOM 4990 O O . GLY A 1 628 ? 25.126 13.678 -2.150 1.00 96.12 628 GLY A O 1
ATOM 4991 N N . TYR A 1 629 ? 27.253 14.156 -2.739 1.00 97.69 629 TYR A N 1
ATOM 4992 C CA . TYR A 1 629 ? 27.262 15.563 -2.336 1.00 97.69 629 TYR A CA 1
ATOM 4993 C C . TYR A 1 629 ? 26.075 16.360 -2.900 1.00 97.69 629 TYR A C 1
ATOM 4995 O O . TYR A 1 629 ? 25.399 17.069 -2.162 1.00 97.69 629 TYR A O 1
ATOM 5003 N N . LEU A 1 630 ? 25.760 16.218 -4.192 1.00 97.19 630 LEU A N 1
ATOM 5004 C CA . LEU A 1 630 ? 24.623 16.900 -4.814 1.00 97.19 630 LEU A CA 1
ATOM 5005 C C . LEU A 1 630 ? 23.308 16.565 -4.116 1.00 97.19 630 LEU A C 1
ATOM 5007 O O . LEU A 1 630 ? 22.525 17.460 -3.817 1.00 97.19 630 LEU A O 1
ATOM 5011 N N . VAL A 1 631 ? 23.067 15.283 -3.851 1.00 96.31 631 VAL A N 1
ATOM 5012 C CA . VAL A 1 631 ? 21.824 14.839 -3.220 1.00 96.31 631 VAL A CA 1
ATOM 5013 C C . VAL A 1 631 ? 21.808 15.198 -1.733 1.00 96.31 631 VAL A C 1
ATOM 5015 O O . VAL A 1 631 ? 20.785 15.663 -1.232 1.00 96.31 631 VAL A O 1
ATOM 5018 N N . GLY A 1 632 ? 22.933 14.999 -1.043 1.00 96.12 632 GLY A N 1
ATOM 5019 C CA . GLY A 1 632 ? 23.077 15.148 0.403 1.00 96.12 632 GLY A CA 1
ATOM 5020 C C . GLY A 1 632 ? 23.217 16.590 0.890 1.00 96.12 632 GLY A C 1
ATOM 5021 O O . GLY A 1 632 ? 22.746 16.886 1.987 1.00 96.12 63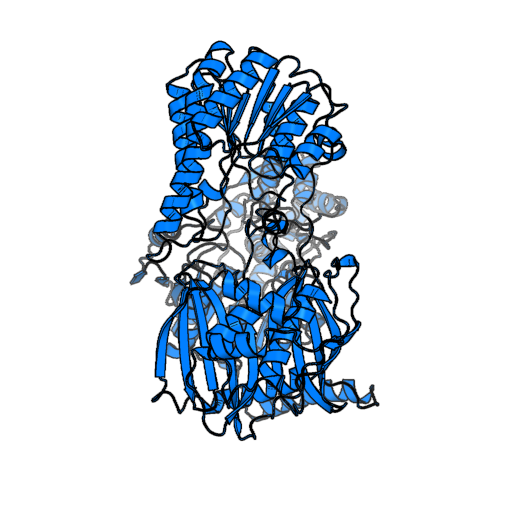2 GLY A O 1
ATOM 5022 N N . MET A 1 633 ? 23.793 17.487 0.083 1.00 97.56 633 MET A N 1
ATOM 5023 C CA . MET A 1 633 ? 24.111 18.870 0.468 1.00 97.56 633 MET A CA 1
ATOM 5024 C C . MET A 1 633 ? 23.338 19.923 -0.330 1.00 97.56 633 MET A C 1
ATOM 5026 O O . MET A 1 633 ? 22.929 20.937 0.235 1.00 97.56 633 MET A O 1
ATOM 5030 N N . GLU A 1 634 ? 23.110 19.710 -1.627 1.00 96.56 634 GLU A N 1
ATOM 5031 C CA . GLU A 1 634 ? 22.578 20.757 -2.514 1.00 96.56 634 GLU A CA 1
ATOM 5032 C C . GLU A 1 634 ? 21.075 20.642 -2.778 1.00 96.56 634 GLU A C 1
ATOM 5034 O O . GLU A 1 634 ? 20.357 21.636 -2.680 1.00 96.56 634 GLU A O 1
ATOM 5039 N N . LEU A 1 635 ? 20.598 19.454 -3.162 1.00 94.62 635 LEU A N 1
ATOM 5040 C CA . LEU A 1 635 ? 19.210 19.238 -3.556 1.00 94.62 635 LEU A CA 1
ATOM 5041 C C . LEU A 1 635 ? 18.837 17.747 -3.504 1.00 94.62 635 LEU A C 1
ATOM 5043 O O . LEU A 1 635 ? 19.348 16.967 -4.310 1.00 94.62 635 LEU A O 1
ATOM 5047 N N . PRO A 1 636 ? 17.891 17.321 -2.649 1.00 93.69 636 PRO A N 1
ATOM 5048 C CA . PRO A 1 636 ? 17.151 18.104 -1.649 1.00 93.69 636 PRO A CA 1
ATOM 5049 C C . PRO A 1 636 ? 17.952 18.524 -0.405 1.00 93.69 636 PRO A C 1
ATOM 5051 O O . PRO A 1 636 ? 17.422 19.259 0.423 1.00 93.69 636 PRO A O 1
ATOM 5054 N N . GLY A 1 637 ? 19.187 18.042 -0.239 1.00 95.44 637 GLY A N 1
ATOM 5055 C CA . GLY A 1 637 ? 20.002 18.343 0.935 1.00 95.44 637 GLY A CA 1
ATOM 5056 C C . GLY A 1 637 ? 19.692 17.418 2.112 1.00 95.44 637 GLY A C 1
ATOM 5057 O O . GLY A 1 637 ? 19.580 16.199 1.952 1.00 95.44 637 GLY A O 1
ATOM 5058 N N . CYS A 1 638 ? 19.533 17.979 3.311 1.00 94.31 638 CYS A N 1
ATOM 5059 C CA . CYS A 1 638 ? 19.469 17.221 4.557 1.00 94.31 638 CYS A CA 1
ATOM 5060 C C . CYS A 1 638 ? 18.319 16.203 4.555 1.00 94.31 638 CYS A C 1
ATOM 5062 O O . CYS A 1 638 ? 18.503 15.098 5.054 1.00 94.31 638 CYS A O 1
ATOM 5064 N N . ARG A 1 639 ? 17.189 16.500 3.893 1.00 92.50 639 ARG A N 1
ATOM 5065 C CA . ARG A 1 639 ? 15.996 15.635 3.761 1.00 92.50 639 ARG A CA 1
ATOM 5066 C C . ARG A 1 639 ? 16.138 14.473 2.778 1.00 92.50 639 ARG A C 1
ATOM 5068 O O . ARG A 1 639 ? 15.230 13.646 2.688 1.00 92.50 639 ARG A O 1
ATOM 5075 N N . ALA A 1 640 ? 17.236 14.380 2.038 1.00 93.00 640 ALA A N 1
ATOM 5076 C CA . ALA A 1 640 ? 17.356 13.429 0.943 1.00 93.00 640 ALA A CA 1
ATOM 5077 C C . ALA A 1 640 ? 17.542 11.977 1.410 1.00 93.00 640 ALA A C 1
ATOM 5079 O O . ALA A 1 640 ? 18.386 11.683 2.257 1.00 93.00 640 ALA A O 1
ATOM 5080 N N . LEU A 1 641 ? 16.787 11.046 0.819 1.00 92.50 641 LEU A N 1
ATOM 5081 C CA . LEU A 1 641 ? 17.107 9.614 0.808 1.00 92.50 641 LEU A CA 1
ATOM 5082 C C . LEU A 1 641 ? 17.482 9.205 -0.605 1.00 92.50 641 LEU A C 1
ATOM 5084 O O . LEU A 1 641 ? 16.628 9.147 -1.490 1.00 92.50 641 LEU A O 1
ATOM 5088 N N . PHE A 1 642 ? 18.764 8.937 -0.822 1.00 93.44 642 PHE A N 1
ATOM 5089 C CA . PHE A 1 642 ? 19.274 8.610 -2.143 1.00 93.44 642 PHE A CA 1
ATOM 5090 C C . PHE A 1 642 ? 18.708 7.262 -2.613 1.00 93.44 642 PHE A C 1
ATOM 5092 O O . PHE A 1 642 ? 18.950 6.242 -1.982 1.00 93.44 642 PHE A O 1
ATOM 5099 N N . ASN A 1 643 ? 17.952 7.254 -3.713 1.00 94.44 643 ASN A N 1
ATOM 5100 C CA . ASN A 1 643 ? 17.255 6.072 -4.229 1.00 94.44 643 ASN A CA 1
ATOM 5101 C C . ASN A 1 643 ? 17.980 5.452 -5.432 1.00 94.44 643 ASN A C 1
ATOM 5103 O O . ASN A 1 643 ? 18.101 4.229 -5.550 1.00 94.44 643 ASN A O 1
ATOM 5107 N N . ARG A 1 644 ? 18.475 6.289 -6.352 1.00 97.31 644 ARG A N 1
ATOM 5108 C CA . ARG A 1 644 ? 19.104 5.815 -7.587 1.00 97.31 644 ARG A CA 1
ATOM 5109 C C . ARG A 1 644 ? 20.113 6.804 -8.148 1.00 97.31 644 ARG A C 1
ATOM 5111 O O . ARG A 1 644 ? 19.837 7.993 -8.230 1.00 97.31 644 ARG A O 1
ATOM 5118 N N . LEU A 1 645 ? 21.211 6.270 -8.669 1.00 97.56 645 LEU A N 1
ATOM 5119 C CA . LEU A 1 645 ? 22.172 6.973 -9.511 1.00 97.56 645 LEU A CA 1
ATOM 5120 C C . LEU A 1 645 ? 22.315 6.255 -10.856 1.00 97.56 645 LEU A C 1
ATOM 5122 O O . LEU A 1 645 ? 22.431 5.030 -10.905 1.00 97.56 645 LEU A O 1
ATOM 5126 N N . SER A 1 646 ? 22.320 6.997 -11.961 1.00 98.06 646 SER A N 1
ATOM 5127 C CA . SER A 1 646 ? 22.603 6.468 -13.297 1.00 98.06 646 SER A CA 1
ATOM 5128 C C . SER A 1 646 ? 23.452 7.450 -14.093 1.00 98.06 646 SER A C 1
ATOM 5130 O O . SER A 1 646 ? 22.917 8.424 -14.610 1.00 98.06 646 SER A O 1
ATOM 5132 N N . LEU A 1 647 ? 24.738 7.152 -14.277 1.00 97.69 647 LEU A N 1
ATOM 5133 C CA . LEU A 1 647 ? 25.687 8.010 -14.993 1.00 97.69 647 LEU A CA 1
ATOM 5134 C C . LEU A 1 647 ? 26.244 7.338 -16.243 1.00 97.69 647 LEU A C 1
ATOM 5136 O O . LEU A 1 647 ? 26.505 6.133 -16.255 1.00 97.69 647 LEU A O 1
ATOM 5140 N N . ASN A 1 648 ? 26.482 8.143 -17.277 1.00 96.81 648 ASN A N 1
ATOM 5141 C CA . ASN A 1 648 ? 27.335 7.791 -18.406 1.00 96.81 648 ASN A CA 1
ATOM 5142 C C . ASN A 1 648 ? 28.561 8.709 -18.369 1.00 96.81 648 ASN A C 1
ATOM 5144 O O . ASN A 1 648 ? 28.411 9.931 -18.350 1.00 96.81 648 ASN A O 1
ATOM 5148 N N . PHE A 1 649 ? 29.745 8.109 -18.362 1.00 93.75 649 PHE A N 1
ATOM 5149 C CA . PHE A 1 649 ? 31.026 8.802 -18.363 1.00 93.75 649 PHE A CA 1
ATOM 5150 C C . PHE A 1 649 ? 31.459 9.082 -19.806 1.00 93.75 649 PHE A C 1
ATOM 5152 O O . PHE A 1 649 ? 31.340 8.213 -20.678 1.00 93.75 649 PHE A O 1
ATOM 5159 N N . LEU A 1 650 ? 31.935 10.299 -20.058 1.00 89.38 650 LEU A N 1
ATOM 5160 C CA . LEU A 1 650 ? 32.329 10.789 -21.375 1.00 89.38 650 LEU A CA 1
ATOM 5161 C C . LEU A 1 650 ? 33.831 11.100 -21.387 1.00 89.38 650 LEU A C 1
ATOM 5163 O O . LEU A 1 650 ? 34.605 10.151 -21.515 1.00 89.38 650 LEU A O 1
ATOM 5167 N N . ASP A 1 651 ? 34.215 12.373 -21.264 1.00 80.38 651 ASP A N 1
ATOM 5168 C CA . ASP A 1 651 ? 35.598 12.866 -21.345 1.00 80.38 651 ASP A CA 1
ATOM 5169 C C . ASP A 1 651 ? 36.010 13.522 -20.019 1.00 80.38 651 ASP A C 1
ATOM 5171 O O . ASP A 1 651 ? 35.524 14.601 -19.683 1.00 80.38 651 ASP A O 1
ATOM 5175 N N . ILE A 1 652 ? 36.848 12.847 -19.231 1.00 83.44 652 ILE A N 1
ATOM 5176 C CA . ILE A 1 652 ? 37.162 13.259 -17.860 1.00 83.44 652 ILE A CA 1
ATOM 5177 C C . ILE A 1 652 ? 38.652 13.570 -17.749 1.00 83.44 652 ILE A C 1
ATOM 5179 O O . ILE A 1 652 ? 39.472 12.669 -17.590 1.00 83.44 652 ILE A O 1
ATOM 5183 N N . SER A 1 653 ? 38.993 14.852 -17.825 1.00 81.06 653 SER A N 1
ATOM 5184 C CA . SER A 1 653 ? 40.382 15.315 -17.789 1.00 81.06 653 SER A CA 1
ATOM 5185 C C . SER A 1 653 ? 40.891 15.696 -16.394 1.00 81.06 653 SER A C 1
ATOM 5187 O O . SER A 1 653 ? 42.101 15.723 -16.196 1.00 81.06 653 SER A O 1
ATOM 5189 N N . ASP A 1 654 ? 40.001 15.948 -15.429 1.00 83.50 654 ASP A N 1
ATOM 5190 C CA . ASP A 1 654 ? 40.346 16.472 -14.100 1.00 83.50 654 ASP A CA 1
ATOM 5191 C C . ASP A 1 654 ? 39.431 15.879 -12.997 1.00 83.50 654 ASP A C 1
ATOM 5193 O O . ASP A 1 654 ? 38.400 15.264 -13.285 1.00 83.50 654 ASP A O 1
ATOM 5197 N N . VAL A 1 655 ? 39.807 16.062 -11.727 1.00 86.25 655 VAL A N 1
ATOM 5198 C CA . VAL A 1 655 ? 38.998 15.812 -10.516 1.00 86.25 655 VAL A CA 1
ATOM 5199 C C . VAL A 1 655 ? 38.150 17.025 -10.107 1.00 86.25 655 VAL A C 1
ATOM 5201 O O . VAL A 1 655 ? 37.349 16.929 -9.172 1.00 86.25 655 VAL A O 1
ATOM 5204 N N . GLN A 1 656 ? 38.318 18.158 -10.792 1.00 91.25 656 GLN A N 1
ATOM 5205 C CA . GLN A 1 656 ? 37.530 19.374 -10.608 1.00 91.25 656 GLN A CA 1
ATOM 5206 C C . GLN A 1 656 ? 36.361 19.423 -11.593 1.00 91.25 656 GLN A C 1
ATOM 5208 O O . GLN A 1 656 ? 36.534 19.323 -12.809 1.00 91.25 656 GLN A O 1
ATOM 5213 N N . PHE A 1 657 ? 35.155 19.646 -11.075 1.00 94.31 657 PHE A N 1
ATOM 5214 C CA . PHE A 1 657 ? 33.936 19.667 -11.873 1.00 94.31 657 PHE A CA 1
ATOM 5215 C C . PHE A 1 657 ? 33.153 20.954 -11.671 1.00 94.31 657 PHE A C 1
ATOM 5217 O O . PHE A 1 657 ? 33.026 21.464 -10.563 1.00 94.31 657 PHE A O 1
ATOM 5224 N N . SER A 1 658 ? 32.536 21.442 -12.741 1.00 95.81 658 SER A N 1
ATOM 5225 C CA . SER A 1 658 ? 31.315 22.242 -12.614 1.00 95.81 658 SER A CA 1
ATOM 5226 C C . SER A 1 658 ? 30.113 21.372 -12.948 1.00 95.81 658 SER A C 1
ATOM 5228 O O . SER A 1 658 ? 30.237 20.399 -13.691 1.00 95.81 658 SER A O 1
ATOM 5230 N N . TYR A 1 659 ? 28.953 21.675 -12.379 1.00 96.88 659 TYR A N 1
ATOM 5231 C CA . TYR A 1 659 ? 27.759 20.865 -12.577 1.00 96.88 659 TYR A CA 1
ATOM 5232 C C . TYR A 1 659 ? 26.520 21.715 -12.827 1.00 96.88 659 TYR A C 1
ATOM 5234 O O . TYR A 1 659 ? 26.420 22.864 -12.391 1.00 96.88 659 TYR A O 1
ATOM 5242 N N . THR A 1 660 ? 25.549 21.112 -13.504 1.00 97.81 660 THR A N 1
ATOM 5243 C CA . THR A 1 660 ? 24.160 21.565 -13.533 1.00 97.81 660 THR A CA 1
ATOM 5244 C C . THR A 1 660 ? 23.259 20.401 -13.134 1.00 97.81 660 THR A C 1
ATOM 5246 O O . THR A 1 660 ? 23.423 19.291 -13.639 1.00 97.81 660 THR A O 1
ATOM 5249 N N . ALA A 1 661 ? 22.323 20.638 -12.216 1.00 97.56 661 ALA A N 1
ATOM 5250 C CA . ALA A 1 661 ? 21.321 19.655 -11.815 1.00 97.56 661 ALA A CA 1
ATOM 5251 C C . ALA A 1 661 ? 19.930 20.281 -11.926 1.00 97.56 661 ALA A C 1
ATOM 5253 O O . ALA A 1 661 ? 19.657 21.306 -11.302 1.00 97.56 661 ALA A O 1
ATOM 5254 N N . LYS A 1 662 ? 19.069 19.685 -12.752 1.00 97.81 662 LYS A N 1
ATOM 5255 C CA . LYS A 1 662 ? 17.727 20.187 -13.057 1.00 97.81 662 LYS A CA 1
ATOM 5256 C C . LYS A 1 662 ? 16.667 19.207 -12.580 1.00 97.81 662 LYS A C 1
ATOM 5258 O O . LYS A 1 662 ? 16.725 18.029 -12.921 1.00 97.81 662 LYS A O 1
ATOM 5263 N N . ILE A 1 663 ? 15.662 19.700 -11.860 1.00 97.25 663 ILE A N 1
ATOM 5264 C CA . ILE A 1 663 ? 14.490 18.911 -11.482 1.00 97.25 663 ILE A CA 1
ATOM 5265 C C . ILE A 1 663 ? 13.698 18.565 -12.741 1.00 97.25 663 ILE A C 1
ATOM 5267 O O . ILE A 1 663 ? 13.121 19.434 -13.399 1.00 97.25 663 ILE A O 1
ATOM 5271 N N . LYS A 1 664 ? 13.679 17.277 -13.066 1.00 95.19 664 LYS A N 1
ATOM 5272 C CA . LYS A 1 664 ? 13.000 16.711 -14.233 1.00 95.19 664 LYS A CA 1
ATOM 5273 C C . LYS A 1 664 ? 11.624 16.153 -13.886 1.00 95.19 664 LYS A C 1
ATOM 5275 O O . LYS A 1 664 ? 10.740 16.147 -14.733 1.00 95.19 664 LYS A O 1
ATOM 5280 N N . GLU A 1 665 ? 11.450 15.666 -12.661 1.00 94.94 665 GLU A N 1
ATOM 5281 C CA . GLU A 1 665 ? 10.196 15.082 -12.189 1.00 94.94 665 GLU A CA 1
ATOM 5282 C C . GLU A 1 665 ? 10.078 15.252 -10.674 1.00 94.94 665 GLU A C 1
ATOM 5284 O O . GLU A 1 665 ? 11.057 15.060 -9.948 1.00 94.94 665 GLU A O 1
ATOM 5289 N N . ILE A 1 666 ? 8.868 15.569 -10.215 1.00 91.38 666 ILE A N 1
ATOM 5290 C CA . ILE A 1 666 ? 8.471 15.542 -8.809 1.00 91.38 666 ILE A CA 1
ATOM 5291 C C . ILE A 1 666 ? 7.241 14.641 -8.724 1.00 91.38 666 ILE A C 1
ATOM 5293 O O . ILE A 1 666 ? 6.216 14.923 -9.342 1.00 91.38 666 ILE A O 1
ATOM 5297 N N . ASN A 1 667 ? 7.342 13.549 -7.977 1.00 85.88 667 ASN A N 1
ATOM 5298 C CA . ASN A 1 667 ? 6.222 12.676 -7.674 1.00 85.88 667 ASN A CA 1
ATOM 5299 C C . ASN A 1 667 ? 5.772 12.944 -6.237 1.00 85.88 667 ASN A C 1
ATOM 5301 O O . ASN A 1 667 ? 6.400 12.478 -5.285 1.00 85.88 667 ASN A O 1
ATOM 5305 N N . LEU A 1 668 ? 4.677 13.695 -6.108 1.00 82.94 668 LEU A N 1
ATOM 5306 C CA . LEU A 1 668 ? 4.107 14.088 -4.820 1.00 82.94 668 LEU A CA 1
ATOM 5307 C C . LEU A 1 668 ? 3.511 12.914 -4.045 1.00 82.94 668 LEU A C 1
ATOM 5309 O O . LEU A 1 668 ? 3.449 12.963 -2.823 1.00 82.94 668 LEU A O 1
ATOM 5313 N N . GLU A 1 669 ? 3.097 11.845 -4.727 1.00 75.88 669 GLU A N 1
ATOM 5314 C CA . GLU A 1 669 ? 2.524 10.694 -4.039 1.00 75.88 669 GLU A CA 1
ATOM 5315 C C . GLU A 1 669 ? 3.592 10.008 -3.182 1.00 75.88 669 GLU A C 1
ATOM 5317 O O . GLU A 1 669 ? 3.363 9.714 -2.012 1.00 75.88 669 GLU A O 1
ATOM 5322 N N . ILE A 1 670 ? 4.757 9.708 -3.758 1.00 80.12 670 ILE A N 1
ATOM 5323 C CA . ILE A 1 670 ? 5.843 8.973 -3.080 1.00 80.12 670 ILE A CA 1
ATOM 5324 C C . ILE A 1 670 ? 6.990 9.879 -2.615 1.00 80.12 670 ILE A C 1
ATOM 5326 O O . ILE A 1 670 ? 8.062 9.363 -2.319 1.00 80.12 670 ILE A O 1
ATOM 5330 N N . ASP A 1 671 ? 6.791 11.199 -2.583 1.00 89.44 671 ASP A N 1
ATOM 5331 C CA . ASP A 1 671 ? 7.808 12.215 -2.262 1.00 89.44 671 ASP A CA 1
ATOM 5332 C C . ASP A 1 671 ? 9.135 12.039 -3.022 1.00 89.44 671 ASP A C 1
ATOM 5334 O O . ASP A 1 671 ? 10.216 12.227 -2.465 1.00 89.44 671 ASP A O 1
ATOM 5338 N N . LEU A 1 672 ? 9.090 11.621 -4.288 1.00 93.19 672 LEU A N 1
ATOM 5339 C CA . LEU A 1 672 ? 10.290 11.328 -5.077 1.00 93.19 672 LEU A CA 1
ATOM 5340 C C . LEU A 1 672 ? 10.630 12.497 -6.001 1.00 93.19 672 LEU A C 1
ATOM 5342 O O . LEU A 1 672 ? 9.775 12.973 -6.743 1.00 93.19 672 LEU A O 1
ATOM 5346 N N . VAL A 1 673 ? 11.902 12.882 -6.041 1.00 95.56 673 VAL A N 1
ATOM 5347 C CA . VAL A 1 673 ? 12.440 13.865 -6.987 1.00 95.56 673 VAL A CA 1
ATOM 5348 C C . VAL A 1 673 ? 13.454 13.190 -7.906 1.00 95.56 673 VAL A C 1
ATOM 5350 O O . VAL A 1 673 ? 14.285 12.393 -7.460 1.00 95.56 673 VAL A O 1
ATOM 5353 N N . LYS A 1 674 ? 13.390 13.510 -9.203 1.00 97.81 674 LYS A N 1
ATOM 5354 C CA . LYS A 1 674 ? 14.385 13.099 -10.202 1.00 97.81 674 LYS A CA 1
ATOM 5355 C C . LYS A 1 674 ? 15.119 14.314 -10.750 1.00 97.81 674 LYS A C 1
ATOM 5357 O O . LYS A 1 674 ? 14.494 15.281 -11.189 1.00 97.81 674 LYS A O 1
ATOM 5362 N N . LEU A 1 675 ? 16.442 14.227 -10.754 1.00 98.00 675 LEU A N 1
ATOM 5363 C CA . LEU A 1 675 ? 17.355 15.256 -11.224 1.00 98.00 675 LEU A CA 1
ATOM 5364 C C . LEU A 1 675 ? 18.055 14.775 -12.494 1.00 98.00 675 LEU A C 1
ATOM 5366 O O . LEU A 1 675 ? 18.736 13.752 -12.456 1.00 98.00 675 LEU A O 1
ATOM 5370 N N . ASP A 1 676 ? 17.947 15.532 -13.582 1.00 98.19 676 ASP A N 1
ATOM 5371 C CA . ASP A 1 676 ? 18.857 15.405 -14.722 1.00 98.19 676 ASP A CA 1
ATOM 5372 C C . ASP A 1 676 ? 20.147 16.170 -14.396 1.00 98.19 676 ASP A C 1
ATOM 5374 O O . ASP A 1 676 ? 20.103 17.359 -14.065 1.00 98.19 676 ASP A O 1
ATOM 5378 N N . VAL A 1 677 ? 21.295 15.494 -14.481 1.00 98.00 677 VAL A N 1
ATOM 5379 C CA . VAL A 1 677 ? 22.601 16.049 -14.097 1.00 98.00 677 VAL A CA 1
ATOM 5380 C C . VAL A 1 677 ? 23.588 16.050 -15.258 1.00 98.00 677 VAL A C 1
ATOM 5382 O O . VAL A 1 677 ? 23.719 15.058 -15.979 1.00 98.00 677 VAL A O 1
ATOM 5385 N N . ASN A 1 678 ? 24.320 17.155 -15.402 1.00 97.56 678 ASN A N 1
ATOM 5386 C CA . ASN A 1 678 ? 25.466 17.278 -16.299 1.00 97.56 678 ASN A CA 1
ATOM 5387 C C . ASN A 1 678 ? 26.681 17.766 -15.512 1.00 97.56 678 ASN A C 1
ATOM 5389 O O . ASN A 1 678 ? 26.599 18.753 -14.783 1.00 97.56 678 ASN A O 1
ATOM 5393 N N . PHE A 1 679 ? 27.808 17.093 -15.704 1.00 97.00 679 PHE A N 1
ATOM 5394 C CA . PHE A 1 679 ? 29.090 17.399 -15.083 1.00 97.00 679 PHE A CA 1
ATOM 5395 C C . PHE A 1 679 ? 30.085 17.803 -16.156 1.00 97.00 679 PHE A C 1
ATOM 5397 O O . PHE A 1 679 ? 30.131 17.180 -17.217 1.00 97.00 679 PHE A O 1
ATOM 5404 N N . PHE A 1 680 ? 30.899 18.812 -15.873 1.00 94.62 680 PHE A N 1
ATOM 5405 C CA . PHE A 1 680 ? 31.830 19.395 -16.824 1.00 94.62 680 PHE A CA 1
ATOM 5406 C C . PHE A 1 680 ? 33.245 19.449 -16.247 1.00 94.62 680 PHE A C 1
ATOM 5408 O O . PHE A 1 680 ? 33.419 19.944 -15.134 1.00 94.62 680 PHE A O 1
ATOM 5415 N N . SER A 1 681 ? 34.229 19.012 -17.034 1.00 89.31 681 SER A N 1
ATOM 5416 C CA . SER A 1 681 ? 35.674 19.163 -16.801 1.00 89.31 681 SER A CA 1
ATOM 5417 C C . SER A 1 681 ? 36.226 20.066 -17.901 1.00 89.31 681 SER A C 1
ATOM 5419 O O . SER A 1 681 ? 35.914 19.845 -19.069 1.00 89.31 681 SER A O 1
ATOM 5421 N N . GLU A 1 682 ? 36.963 21.125 -17.557 1.00 83.12 682 GLU A N 1
ATOM 5422 C CA . GLU A 1 682 ? 37.539 22.071 -18.539 1.00 83.12 682 GLU A CA 1
ATOM 5423 C C . GLU A 1 682 ? 36.530 22.565 -19.607 1.00 83.12 682 GLU A C 1
ATOM 5425 O O . GLU A 1 682 ? 36.849 22.719 -20.785 1.00 83.12 682 GLU A O 1
ATOM 5430 N N . LYS A 1 683 ? 35.273 22.808 -19.197 1.00 81.44 683 LYS A N 1
ATOM 5431 C CA . LYS A 1 683 ? 34.125 23.205 -20.050 1.00 81.44 683 LYS A CA 1
ATOM 5432 C C . LYS A 1 683 ? 33.600 22.132 -21.022 1.00 81.44 683 LYS A C 1
ATOM 5434 O O . LYS A 1 683 ? 32.626 22.394 -21.727 1.00 81.44 683 LYS A O 1
ATOM 5439 N N . LYS A 1 684 ? 34.163 20.924 -21.040 1.00 88.56 684 LYS A N 1
ATOM 5440 C CA . LYS A 1 684 ? 33.619 19.761 -21.761 1.00 88.56 684 LYS A CA 1
ATOM 5441 C C . LYS A 1 684 ? 32.753 18.914 -20.838 1.00 88.56 684 LYS A C 1
ATOM 5443 O O . LYS A 1 684 ? 32.977 18.886 -19.635 1.00 88.56 684 LYS A O 1
ATOM 5448 N N . ILE A 1 685 ? 31.767 18.206 -21.389 1.00 91.19 685 ILE A N 1
ATOM 5449 C CA . ILE A 1 685 ? 30.905 17.318 -20.596 1.00 91.19 685 ILE A CA 1
ATOM 5450 C C . ILE A 1 685 ? 31.707 16.078 -20.177 1.00 91.19 685 ILE A C 1
ATOM 5452 O O . ILE A 1 685 ? 32.040 15.235 -21.010 1.00 91.19 685 ILE A O 1
ATOM 5456 N N . ALA A 1 686 ? 31.952 15.951 -18.875 1.00 92.50 686 ALA A N 1
ATOM 5457 C CA . ALA A 1 686 ? 32.653 14.832 -18.256 1.00 92.50 686 ALA A CA 1
ATOM 5458 C C . ALA A 1 686 ? 31.736 13.635 -17.997 1.00 92.50 686 ALA A C 1
ATOM 5460 O O . ALA A 1 686 ? 32.097 12.484 -18.250 1.00 92.50 686 ALA A O 1
ATOM 5461 N N . ALA A 1 687 ? 30.516 13.897 -17.534 1.00 95.81 687 ALA A N 1
ATOM 5462 C CA . ALA A 1 687 ? 29.503 12.873 -17.338 1.00 95.81 687 ALA A CA 1
ATOM 5463 C C . ALA A 1 687 ? 28.101 13.478 -17.394 1.00 95.81 687 ALA A C 1
ATOM 5465 O O . ALA A 1 687 ? 27.901 14.658 -17.121 1.00 95.81 687 ALA A O 1
ATOM 5466 N N . GLN A 1 688 ? 27.117 12.646 -17.721 1.00 97.56 688 GLN A N 1
ATOM 5467 C CA . GLN A 1 688 ? 25.708 13.031 -17.691 1.00 97.56 688 GLN A CA 1
ATOM 5468 C C . GLN A 1 688 ? 24.831 11.864 -17.246 1.00 97.56 688 GLN A C 1
ATOM 5470 O O . GLN A 1 688 ? 25.134 10.690 -17.520 1.00 97.56 688 GLN A O 1
ATOM 5475 N N . GLY A 1 689 ? 23.717 12.169 -16.591 1.00 97.31 689 GLY A N 1
ATOM 5476 C CA . GLY A 1 689 ? 22.869 11.132 -16.034 1.00 97.31 689 GLY A CA 1
ATOM 5477 C C . GLY A 1 689 ? 21.653 11.627 -15.274 1.00 97.31 689 GLY A C 1
ATOM 5478 O O . GLY A 1 689 ? 21.212 12.756 -15.447 1.00 97.31 689 GLY A O 1
ATOM 5479 N N . GLU A 1 690 ? 21.126 10.739 -14.439 1.00 98.31 690 GLU A N 1
ATOM 5480 C CA . GLU A 1 690 ? 19.952 10.984 -13.608 1.00 98.31 690 GLU A CA 1
ATOM 5481 C C . GLU A 1 690 ? 20.237 10.547 -12.167 1.00 98.31 690 GLU A C 1
ATOM 5483 O O . GLU A 1 690 ? 20.770 9.451 -11.939 1.00 98.31 690 GLU A O 1
ATOM 5488 N N . LEU A 1 691 ? 19.862 11.393 -11.208 1.00 98.25 691 LEU A N 1
ATOM 5489 C CA . LEU A 1 691 ? 19.845 11.090 -9.778 1.00 98.25 691 LEU A CA 1
ATOM 5490 C C . LEU A 1 691 ? 18.392 11.074 -9.297 1.00 98.25 691 LEU A C 1
ATOM 5492 O O . LEU A 1 691 ? 17.587 11.894 -9.727 1.00 98.25 691 LEU A O 1
ATOM 5496 N N . GLN A 1 692 ? 18.041 10.149 -8.409 1.00 97.25 692 GLN A N 1
ATOM 5497 C CA . GLN A 1 692 ? 16.716 10.092 -7.795 1.00 97.25 692 GLN A CA 1
ATOM 5498 C C . GLN A 1 692 ? 16.853 10.013 -6.283 1.00 97.25 692 GLN A C 1
ATOM 5500 O O . GLN A 1 692 ? 17.622 9.190 -5.776 1.00 97.25 692 GLN A O 1
ATOM 5505 N N . SER A 1 693 ? 16.063 10.800 -5.567 1.00 95.19 693 SER A N 1
ATOM 5506 C CA . SER A 1 693 ? 16.002 10.775 -4.109 1.00 95.19 693 SER A CA 1
ATOM 5507 C C . SER A 1 693 ? 14.578 11.000 -3.618 1.00 95.19 693 SER A C 1
ATOM 5509 O O . SER A 1 693 ? 13.791 11.697 -4.256 1.00 95.19 693 SER A O 1
ATOM 5511 N N . PHE A 1 694 ? 14.235 10.382 -2.490 1.00 93.69 694 PHE A N 1
ATOM 5512 C CA . PHE A 1 694 ? 13.034 10.756 -1.753 1.00 93.69 694 PHE A CA 1
ATOM 5513 C C . PHE A 1 694 ? 13.316 11.998 -0.905 1.00 93.69 694 PHE A C 1
ATOM 5515 O O . PHE A 1 694 ? 14.423 12.147 -0.379 1.00 93.69 694 PHE A O 1
ATOM 5522 N N . VAL A 1 695 ? 12.312 12.852 -0.738 1.00 92.75 695 VAL A N 1
ATOM 5523 C CA . VAL A 1 695 ? 12.335 14.013 0.154 1.00 92.75 695 VAL A CA 1
ATOM 5524 C C . VAL A 1 695 ? 11.595 13.634 1.429 1.00 92.75 695 VAL A C 1
ATOM 5526 O O . VAL A 1 695 ? 10.378 13.455 1.424 1.00 92.75 695 VAL A O 1
ATOM 5529 N N . ARG A 1 696 ? 12.324 13.465 2.535 1.00 89.88 696 ARG A N 1
ATOM 5530 C CA . ARG A 1 696 ? 11.692 13.171 3.826 1.00 89.88 696 ARG A CA 1
ATOM 5531 C C . ARG A 1 696 ? 10.885 14.366 4.319 1.00 89.88 696 ARG A C 1
ATOM 5533 O O . ARG A 1 696 ? 11.360 15.502 4.293 1.00 89.88 696 ARG A O 1
ATOM 5540 N N . GLN A 1 697 ? 9.700 14.076 4.839 1.00 84.88 697 GLN A N 1
ATOM 5541 C CA . GLN A 1 697 ? 8.881 15.055 5.544 1.00 84.88 697 GLN A CA 1
ATOM 5542 C C . GLN A 1 697 ? 9.223 15.054 7.028 1.00 84.88 697 GLN A C 1
ATOM 5544 O O . GLN A 1 697 ? 9.716 14.057 7.558 1.00 84.88 697 GLN A O 1
ATOM 5549 N N . ASP A 1 698 ? 8.943 16.167 7.694 1.00 81.38 698 ASP A N 1
ATOM 5550 C CA . ASP A 1 698 ? 9.005 16.213 9.151 1.00 81.38 698 ASP A CA 1
ATOM 5551 C C . ASP A 1 698 ? 7.907 15.325 9.730 1.00 81.38 698 ASP A C 1
ATOM 5553 O O . ASP A 1 698 ? 6.808 15.224 9.179 1.00 81.38 698 ASP A O 1
ATOM 5557 N N . SER A 1 699 ? 8.207 14.657 10.837 1.00 75.62 699 SER A N 1
ATOM 5558 C CA . SER A 1 699 ? 7.152 14.007 11.604 1.00 75.62 699 SER A CA 1
ATOM 5559 C C . SER A 1 699 ? 6.308 15.090 12.268 1.00 75.62 699 SER A C 1
ATOM 5561 O O . SER A 1 699 ? 6.879 16.073 12.753 1.00 75.62 699 SER A O 1
ATOM 5563 N N . PRO A 1 700 ? 4.976 14.933 12.321 1.00 72.19 700 PRO A N 1
ATOM 5564 C CA . PRO A 1 700 ? 4.137 15.878 13.038 1.00 72.19 700 PRO A CA 1
ATOM 5565 C C . PRO A 1 700 ? 4.576 15.927 14.498 1.00 72.19 700 PRO A C 1
ATOM 5567 O O . PRO A 1 700 ? 4.884 14.897 15.114 1.00 72.19 700 PRO A O 1
ATOM 5570 N N . VAL A 1 701 ? 4.625 17.138 15.036 1.00 77.06 701 VAL A N 1
ATOM 5571 C CA . VAL A 1 701 ? 4.864 17.339 16.457 1.00 77.06 701 VAL A CA 1
ATOM 5572 C C . VAL A 1 701 ? 3.520 17.368 17.167 1.00 77.06 701 VAL A C 1
ATOM 5574 O O . VAL A 1 701 ? 2.501 17.694 16.570 1.00 77.06 701 VAL A O 1
ATOM 5577 N N . VAL A 1 702 ? 3.511 16.938 18.424 1.00 80.75 702 VAL A N 1
ATOM 5578 C CA . VAL A 1 702 ? 2.321 17.031 19.263 1.00 80.75 702 VAL A CA 1
ATOM 5579 C C . VAL A 1 702 ? 2.128 18.501 19.615 1.00 80.75 702 VAL A C 1
ATOM 5581 O O . VAL A 1 702 ? 2.963 19.063 20.323 1.00 80.75 702 VAL A O 1
ATOM 5584 N N . GLU A 1 703 ? 1.054 19.102 19.112 1.00 84.81 703 GLU A N 1
ATOM 5585 C CA . GLU A 1 703 ? 0.641 20.459 19.467 1.00 84.81 703 GLU A CA 1
ATOM 5586 C C . GLU A 1 703 ? -0.501 20.416 20.488 1.00 84.81 703 GLU A C 1
ATOM 5588 O O . GLU A 1 703 ? -1.314 19.486 20.499 1.00 84.81 703 GLU A O 1
ATOM 5593 N N . ILE A 1 704 ? -0.570 21.425 21.358 1.00 83.25 704 ILE A N 1
ATOM 5594 C CA . ILE A 1 704 ? -1.608 21.494 22.395 1.00 83.25 704 ILE A CA 1
ATOM 5595 C C . ILE A 1 704 ? -3.008 21.672 21.795 1.00 83.25 704 ILE A C 1
ATOM 5597 O O . ILE A 1 704 ? -3.955 21.049 22.272 1.00 83.25 704 ILE A O 1
ATOM 5601 N N . ASP A 1 705 ? -3.121 22.431 20.704 1.00 85.06 705 ASP A N 1
ATOM 5602 C CA . ASP A 1 705 ? -4.388 22.672 20.008 1.00 85.06 705 ASP A CA 1
ATOM 5603 C C . ASP A 1 705 ? -4.982 21.370 19.453 1.00 85.06 705 ASP A C 1
ATOM 5605 O O . ASP A 1 705 ? -6.184 21.134 19.574 1.00 85.06 705 ASP A O 1
ATOM 5609 N N . ASP A 1 706 ? -4.142 20.474 18.919 1.00 85.19 706 ASP A N 1
ATOM 5610 C CA . ASP A 1 706 ? -4.577 19.164 18.419 1.00 85.19 706 ASP A CA 1
ATOM 5611 C C . ASP A 1 706 ? -5.141 18.289 19.543 1.00 85.19 706 ASP A C 1
ATOM 5613 O O . ASP A 1 706 ? -6.122 17.564 19.349 1.00 85.19 706 ASP A O 1
ATOM 5617 N N . ILE A 1 707 ? -4.521 18.351 20.726 1.00 84.88 707 ILE A N 1
ATOM 5618 C CA . ILE A 1 707 ? -4.995 17.639 21.915 1.00 84.88 707 ILE A CA 1
ATOM 5619 C C . ILE A 1 707 ? -6.332 18.224 22.349 1.00 84.88 707 ILE A C 1
ATOM 5621 O O . ILE A 1 707 ? -7.296 17.476 22.474 1.00 84.88 707 ILE A O 1
ATOM 5625 N N . GLN A 1 708 ? -6.419 19.543 22.518 1.00 85.69 708 GLN A N 1
ATOM 5626 C CA . GLN A 1 708 ? -7.623 20.220 23.002 1.00 85.69 708 GLN A CA 1
ATOM 5627 C C . GLN A 1 708 ? -8.809 20.079 22.045 1.00 85.69 708 GLN A C 1
ATOM 5629 O O . GLN A 1 708 ? -9.946 19.944 22.494 1.00 85.69 708 GLN A O 1
ATOM 5634 N N . ALA A 1 709 ? -8.555 20.038 20.736 1.00 87.62 709 ALA A N 1
ATOM 5635 C CA . ALA A 1 709 ? -9.580 19.776 19.731 1.00 87.62 709 ALA A CA 1
ATOM 5636 C C . ALA A 1 709 ? -10.176 18.361 19.840 1.00 87.62 709 ALA A C 1
ATOM 5638 O O . ALA A 1 709 ? -11.315 18.138 19.427 1.00 87.62 709 ALA A O 1
ATOM 5639 N N . LYS A 1 710 ? -9.418 17.390 20.368 1.00 87.81 710 LYS A N 1
ATOM 5640 C CA . LYS A 1 710 ? -9.873 16.004 20.572 1.00 87.81 710 LYS A CA 1
ATOM 5641 C C . LYS A 1 710 ? -10.410 15.755 21.972 1.00 87.81 710 LYS A C 1
ATOM 5643 O O . LYS A 1 710 ? -11.387 15.027 22.117 1.00 87.81 710 LYS A O 1
ATOM 5648 N N . LEU A 1 711 ? -9.765 16.332 22.973 1.00 86.00 711 LEU A N 1
ATOM 5649 C CA . LEU A 1 711 ? -10.089 16.191 24.379 1.00 86.00 711 LEU A CA 1
ATOM 5650 C C . LEU A 1 711 ? -9.784 17.526 25.081 1.00 86.00 711 LEU A C 1
ATOM 5652 O O . LEU A 1 711 ? -8.623 17.792 25.403 1.00 86.00 711 LEU A O 1
ATOM 5656 N N . PRO A 1 712 ? -10.800 18.384 25.297 1.00 86.25 712 PRO A N 1
ATOM 5657 C CA . PRO A 1 712 ? -10.622 19.673 25.957 1.00 86.25 712 PRO A CA 1
ATOM 5658 C C . PRO A 1 712 ? -9.981 19.538 27.341 1.00 86.25 712 PRO A C 1
ATOM 5660 O O . PRO A 1 712 ? -10.124 18.505 28.002 1.00 86.25 712 PRO A O 1
ATOM 5663 N N . ASN A 1 713 ? -9.304 20.596 27.796 1.00 89.44 713 ASN A N 1
ATOM 5664 C CA . ASN A 1 713 ? -8.726 20.633 29.140 1.00 89.44 713 ASN A CA 1
ATOM 5665 C C . ASN A 1 713 ? -9.787 20.325 30.207 1.00 89.44 713 ASN A C 1
ATOM 5667 O O . ASN A 1 713 ? -10.925 20.794 30.133 1.00 89.44 713 ASN A O 1
ATOM 5671 N N . SER A 1 714 ? -9.386 19.565 31.222 1.00 90.62 714 SER A N 1
ATOM 5672 C CA . SER A 1 714 ? -10.251 19.143 32.322 1.00 90.62 714 SER A CA 1
ATOM 5673 C C . SER A 1 714 ? -9.434 18.906 33.594 1.00 90.62 714 SER A C 1
ATOM 5675 O O . SER A 1 714 ? -8.207 18.887 33.559 1.00 90.62 714 SER A O 1
ATOM 5677 N N . GLU A 1 715 ? -10.115 18.690 34.718 1.00 91.81 715 GLU A N 1
ATOM 5678 C CA . GLU A 1 715 ? -9.512 18.296 35.999 1.00 91.81 715 GLU A CA 1
ATOM 5679 C C . GLU A 1 715 ? -9.887 16.857 36.413 1.00 91.81 715 GLU A C 1
ATOM 5681 O O . GLU A 1 715 ? -9.690 16.467 37.562 1.00 91.81 715 GLU A O 1
ATOM 5686 N N . LEU A 1 716 ? -10.425 16.039 35.496 1.00 92.19 716 LEU A N 1
ATOM 5687 C CA . LEU A 1 716 ? -10.870 14.664 35.795 1.00 92.19 716 LEU A CA 1
ATOM 5688 C C . LEU A 1 716 ? -9.763 13.757 36.358 1.00 92.19 716 LEU A C 1
ATOM 5690 O O . LEU A 1 716 ? -10.056 12.832 37.114 1.00 92.19 716 LEU A O 1
ATOM 5694 N N . LEU A 1 717 ? -8.501 14.008 35.999 1.00 95.56 717 LEU A N 1
ATOM 5695 C CA . LEU A 1 717 ? -7.332 13.274 36.493 1.00 95.56 717 LEU A CA 1
ATOM 5696 C C . LEU A 1 717 ? -6.513 14.094 37.502 1.00 95.56 717 LEU A C 1
ATOM 5698 O O . LEU A 1 717 ? -5.361 13.758 37.782 1.00 95.56 717 LEU A O 1
ATOM 5702 N N . LYS A 1 718 ? -7.086 15.159 38.073 1.00 95.81 718 LYS A N 1
ATOM 5703 C CA . LYS A 1 718 ? -6.413 15.980 39.082 1.00 95.81 718 LYS A CA 1
ATOM 5704 C C . LYS A 1 718 ? -6.029 15.153 40.306 1.00 95.81 718 LYS A C 1
ATOM 5706 O O . LYS A 1 718 ? -6.807 14.346 40.813 1.00 95.81 718 LYS A O 1
ATOM 5711 N N . GLY A 1 719 ? -4.793 15.345 40.765 1.00 94.75 719 GLY A N 1
ATOM 5712 C CA . GLY A 1 719 ? -4.212 14.586 41.876 1.00 94.75 719 GLY A CA 1
ATOM 5713 C C . GLY A 1 719 ? -3.791 13.154 41.519 1.00 94.75 719 GLY A C 1
ATOM 5714 O O . GLY A 1 719 ? -3.361 12.419 42.407 1.00 94.75 719 GLY A O 1
ATOM 5715 N N . LYS A 1 720 ? -3.902 12.745 40.247 1.00 97.62 720 LYS A N 1
ATOM 5716 C CA . LYS A 1 720 ? -3.360 11.476 39.743 1.00 97.62 720 LYS A CA 1
ATOM 5717 C C . LYS A 1 720 ? -1.933 11.652 39.244 1.00 97.62 720 LYS A C 1
ATOM 5719 O O . LYS A 1 720 ? -1.569 12.719 38.751 1.00 97.62 720 LYS A O 1
ATOM 5724 N N . VAL A 1 721 ? -1.140 10.588 39.364 1.00 98.38 721 VAL A N 1
ATOM 5725 C CA . VAL A 1 721 ? 0.268 10.570 38.944 1.00 98.38 721 VAL A CA 1
ATOM 5726 C C . VAL A 1 721 ? 0.505 9.472 37.912 1.00 98.38 721 VAL A C 1
ATOM 5728 O O . VAL A 1 721 ? 0.137 8.317 38.134 1.00 98.38 721 VAL A O 1
ATOM 5731 N N . ALA A 1 722 ? 1.149 9.808 36.798 1.00 98.56 722 ALA A N 1
ATOM 5732 C CA . ALA A 1 722 ? 1.472 8.881 35.720 1.00 98.56 722 ALA A CA 1
ATOM 5733 C C . ALA A 1 722 ? 2.979 8.792 35.466 1.00 98.56 722 ALA A C 1
ATOM 5735 O O . ALA A 1 722 ? 3.666 9.807 35.460 1.00 98.56 722 ALA A O 1
ATOM 5736 N N . LEU A 1 723 ? 3.480 7.600 35.152 1.00 98.75 723 LEU A N 1
ATOM 5737 C CA . LEU A 1 723 ? 4.790 7.390 34.538 1.00 98.75 723 LEU A CA 1
ATOM 5738 C C . LEU A 1 723 ? 4.586 6.965 33.084 1.00 98.75 723 LEU A C 1
ATOM 5740 O O . LEU A 1 723 ? 4.009 5.910 32.824 1.00 98.75 723 LEU A O 1
ATOM 5744 N N . VAL A 1 724 ? 5.086 7.759 32.136 1.00 98.69 724 VAL A N 1
ATOM 5745 C CA . VAL A 1 724 ? 5.040 7.446 30.699 1.00 98.69 724 VAL A CA 1
ATOM 5746 C C . VAL A 1 724 ? 6.454 7.204 30.184 1.00 98.69 724 VAL A C 1
ATOM 5748 O O . VAL A 1 724 ? 7.310 8.088 30.251 1.00 98.69 724 VAL A O 1
ATOM 5751 N N . THR A 1 725 ? 6.714 6.008 29.649 1.00 98.12 725 THR A N 1
ATOM 5752 C CA . THR A 1 725 ? 8.044 5.637 29.143 1.00 98.12 725 THR A CA 1
ATOM 5753 C C . THR A 1 725 ? 8.206 5.992 27.663 1.00 98.12 725 THR A C 1
ATOM 5755 O O . THR A 1 725 ? 7.306 5.790 26.845 1.00 98.12 725 THR A O 1
ATOM 5758 N N . GLY A 1 726 ? 9.361 6.543 27.281 1.00 94.62 726 GLY A N 1
ATOM 5759 C CA . GLY A 1 726 ? 9.582 7.022 25.910 1.00 94.62 726 GLY A CA 1
ATOM 5760 C C . GLY A 1 726 ? 8.711 8.233 25.545 1.00 94.62 726 GLY A C 1
ATOM 5761 O O . GLY A 1 726 ? 8.177 8.297 24.439 1.00 94.62 726 GLY A O 1
ATOM 5762 N N . ALA A 1 727 ? 8.556 9.174 26.476 1.00 95.12 727 ALA A N 1
ATOM 5763 C CA . ALA A 1 727 ? 7.644 10.312 26.395 1.00 95.12 727 ALA A CA 1
ATOM 5764 C C . ALA A 1 727 ? 8.179 11.520 25.604 1.00 95.12 727 ALA A C 1
ATOM 5766 O O . ALA A 1 727 ? 7.458 12.488 25.414 1.00 95.12 727 ALA A O 1
ATOM 5767 N N . SER A 1 728 ? 9.417 11.494 25.105 1.00 89.69 728 SER A N 1
ATOM 5768 C CA . SER A 1 728 ? 10.009 12.663 24.433 1.00 89.69 728 SER A CA 1
ATOM 5769 C C . SER A 1 728 ? 9.487 12.936 23.016 1.00 89.69 728 SER A C 1
ATOM 5771 O O . SER A 1 728 ? 9.857 13.950 22.429 1.00 89.69 728 SER A O 1
ATOM 5773 N N . ARG A 1 729 ? 8.708 12.019 22.419 1.00 89.31 729 ARG A N 1
ATOM 5774 C CA . ARG A 1 729 ? 8.179 12.139 21.046 1.00 89.31 729 ARG A CA 1
ATOM 5775 C C . ARG A 1 729 ? 7.055 11.139 20.745 1.00 89.31 729 ARG A C 1
ATOM 5777 O O . ARG A 1 729 ? 6.847 10.180 21.488 1.00 89.31 729 ARG A O 1
ATOM 5784 N N . GLY A 1 730 ? 6.398 11.316 19.596 1.00 91.56 730 GLY A N 1
ATOM 5785 C CA . GLY A 1 730 ? 5.430 10.365 19.040 1.00 91.56 730 GLY A CA 1
ATOM 5786 C C . GLY A 1 730 ? 4.274 10.053 19.995 1.00 91.56 730 GLY A C 1
ATOM 5787 O O . GLY A 1 730 ? 3.768 10.945 20.671 1.00 91.56 730 GLY A O 1
ATOM 5788 N N . LEU A 1 731 ? 3.872 8.779 20.070 1.00 94.88 731 LEU A N 1
ATOM 5789 C CA . LEU A 1 731 ? 2.767 8.345 20.934 1.00 94.88 731 LEU A CA 1
ATOM 5790 C C . LEU A 1 731 ? 3.025 8.621 22.423 1.00 94.88 731 LEU A C 1
ATOM 5792 O O . LEU A 1 731 ? 2.109 9.032 23.124 1.00 94.88 731 LEU A O 1
ATOM 5796 N N . GLY A 1 732 ? 4.258 8.442 22.903 1.00 95.50 732 GLY A N 1
ATOM 5797 C CA . GLY A 1 732 ? 4.590 8.688 24.309 1.00 95.50 732 GLY A CA 1
ATOM 5798 C C . GLY A 1 732 ? 4.398 10.153 24.703 1.00 95.50 732 GLY A C 1
ATOM 5799 O O . GLY A 1 732 ? 3.790 10.427 25.733 1.00 95.50 732 GLY A O 1
ATOM 5800 N N . ALA A 1 733 ? 4.851 11.086 23.857 1.00 94.88 733 ALA A N 1
ATOM 5801 C CA . ALA A 1 733 ? 4.611 12.516 24.064 1.00 94.88 733 ALA A CA 1
ATOM 5802 C C . ALA A 1 733 ? 3.118 12.853 24.020 1.00 94.88 733 ALA A C 1
ATOM 5804 O O . ALA A 1 733 ? 2.635 13.579 24.881 1.00 94.88 733 ALA A O 1
ATOM 5805 N N . ALA A 1 734 ? 2.377 12.281 23.063 1.00 95.62 734 ALA A N 1
ATOM 5806 C CA . ALA A 1 734 ? 0.938 12.501 22.948 1.00 95.62 734 ALA A CA 1
ATOM 5807 C C . ALA A 1 734 ? 0.186 12.013 24.196 1.00 95.62 734 ALA A C 1
ATOM 5809 O O . ALA A 1 734 ? -0.680 12.724 24.700 1.00 95.62 734 ALA A O 1
ATOM 5810 N N . ILE A 1 735 ? 0.539 10.838 24.731 1.00 97.62 735 ILE A N 1
ATOM 5811 C CA . ILE A 1 735 ? -0.053 10.307 25.968 1.00 97.62 735 ILE A CA 1
ATOM 5812 C C . ILE A 1 735 ? 0.297 11.201 27.159 1.00 97.62 735 ILE A C 1
ATOM 5814 O O . ILE A 1 735 ? -0.602 11.577 27.905 1.00 97.62 735 ILE A O 1
ATOM 5818 N N . ALA A 1 736 ? 1.569 11.571 27.330 1.00 97.50 736 ALA A N 1
ATOM 5819 C CA . ALA A 1 736 ? 1.995 12.422 28.440 1.00 97.50 736 ALA A CA 1
ATOM 5820 C C . ALA A 1 736 ? 1.289 13.788 28.422 1.00 97.50 736 ALA A C 1
ATOM 5822 O O . ALA A 1 736 ? 0.727 14.203 29.433 1.00 97.50 736 ALA A O 1
ATOM 5823 N N . ALA A 1 737 ? 1.249 14.439 27.258 1.00 96.06 737 ALA A N 1
ATOM 5824 C CA . ALA A 1 737 ? 0.560 15.709 27.071 1.00 96.06 737 ALA A CA 1
ATOM 5825 C C . ALA A 1 737 ? -0.951 15.577 27.318 1.00 96.06 737 ALA A C 1
ATOM 5827 O O . ALA A 1 737 ? -1.527 16.361 28.065 1.00 96.06 737 ALA A O 1
ATOM 5828 N N . THR A 1 738 ? -1.596 14.541 26.773 1.00 96.25 738 THR A N 1
ATOM 5829 C CA . THR A 1 738 ? -3.034 14.325 26.985 1.00 96.25 738 THR A CA 1
ATOM 5830 C C . THR A 1 738 ? -3.342 14.101 28.466 1.00 96.25 738 THR A C 1
ATOM 5832 O O . THR A 1 738 ? -4.246 14.737 28.989 1.00 96.25 738 THR A O 1
ATOM 5835 N N . LEU A 1 739 ? -2.575 13.281 29.189 1.00 97.50 739 LEU A N 1
ATOM 5836 C CA . LEU A 1 739 ? -2.793 13.076 30.627 1.00 97.50 739 LEU A CA 1
ATOM 5837 C C . LEU A 1 739 ? -2.614 14.375 31.431 1.00 97.50 739 LEU A C 1
ATOM 5839 O O . LEU A 1 739 ? -3.451 14.684 32.280 1.00 97.50 739 LEU A O 1
ATOM 5843 N N . ALA A 1 740 ? -1.578 15.164 31.132 1.00 96.62 740 ALA A N 1
ATOM 5844 C CA . ALA A 1 740 ? -1.363 16.460 31.776 1.00 96.62 740 ALA A CA 1
ATOM 5845 C C . ALA A 1 740 ? -2.479 17.472 31.459 1.00 96.62 740 ALA A C 1
ATOM 5847 O O . ALA A 1 740 ? -2.903 18.212 32.345 1.00 96.62 740 ALA A O 1
ATOM 5848 N N . SER A 1 741 ? -3.033 17.460 30.240 1.00 95.38 741 SER A N 1
ATOM 5849 C CA . SER A 1 741 ? -4.180 18.311 29.864 1.00 95.38 741 SER A CA 1
ATOM 5850 C C . SER A 1 741 ? -5.445 18.030 30.689 1.00 95.38 741 SER A C 1
ATOM 5852 O O . SER A 1 741 ? -6.309 18.894 30.817 1.00 95.38 741 SER A O 1
ATOM 5854 N N . GLN A 1 742 ? -5.541 16.831 31.275 1.00 95.81 742 GLN A N 1
ATOM 5855 C CA . GLN A 1 742 ? -6.657 16.398 32.118 1.00 95.81 742 GLN A CA 1
ATOM 5856 C C . GLN A 1 742 ? -6.370 16.550 33.628 1.00 95.81 742 GLN A C 1
ATOM 5858 O O . GLN A 1 742 ? -7.134 16.040 34.451 1.00 95.81 742 GLN A O 1
ATOM 5863 N N . GLY A 1 743 ? -5.269 17.215 34.009 1.00 95.88 743 GLY A N 1
ATOM 5864 C CA . GLY A 1 743 ? -4.906 17.490 35.407 1.00 95.88 743 GLY A CA 1
ATOM 5865 C C . GLY A 1 743 ? -3.923 16.505 36.048 1.00 95.88 743 GLY A C 1
ATOM 5866 O O . GLY A 1 743 ? -3.619 16.638 37.232 1.00 95.88 743 GLY A O 1
ATOM 5867 N N . CYS A 1 744 ? -3.417 15.518 35.304 1.00 97.56 744 CYS A N 1
ATOM 5868 C CA . CYS A 1 744 ? -2.483 14.522 35.835 1.00 97.56 744 CYS A CA 1
ATOM 5869 C C . CYS A 1 744 ? -1.070 15.107 36.003 1.00 97.56 744 CYS A C 1
ATOM 5871 O O . CYS A 1 744 ? -0.567 15.789 35.109 1.00 97.56 744 CYS A O 1
ATOM 5873 N N . ALA A 1 745 ? -0.376 14.770 37.090 1.00 98.12 745 ALA A N 1
ATOM 5874 C CA . ALA A 1 745 ? 1.076 14.926 37.161 1.00 98.12 745 ALA A CA 1
ATOM 5875 C C . ALA A 1 745 ? 1.741 13.771 36.397 1.00 98.12 745 ALA A C 1
ATOM 5877 O O . ALA A 1 745 ? 1.390 12.610 36.607 1.00 98.12 745 ALA A O 1
ATOM 5878 N N . VAL A 1 746 ? 2.677 14.057 35.494 1.00 98.38 746 VAL A N 1
ATOM 5879 C CA . VAL A 1 746 ? 3.281 13.047 34.615 1.00 98.38 746 VAL A CA 1
ATOM 5880 C C . VAL A 1 746 ? 4.800 13.059 34.737 1.00 98.38 746 VAL A C 1
ATOM 5882 O O . VAL A 1 746 ? 5.465 14.000 34.312 1.00 98.38 746 VAL A O 1
ATOM 5885 N N . ALA A 1 747 ? 5.363 11.962 35.236 1.00 98.25 747 ALA A N 1
ATOM 5886 C CA . ALA A 1 747 ? 6.765 11.620 35.068 1.00 98.25 747 ALA A CA 1
ATOM 5887 C C . ALA A 1 747 ? 6.995 11.124 33.627 1.00 98.25 747 ALA A C 1
ATOM 5889 O O . ALA A 1 747 ? 6.649 10.000 33.256 1.00 98.25 747 ALA A O 1
ATOM 5890 N N . ALA A 1 748 ? 7.561 11.986 32.791 1.00 97.88 748 ALA A N 1
ATOM 5891 C CA . ALA A 1 748 ? 7.870 11.733 31.394 1.00 97.88 748 ALA A CA 1
ATOM 5892 C C . ALA A 1 748 ? 9.308 11.205 31.263 1.00 97.88 748 ALA A C 1
ATOM 5894 O O . ALA A 1 748 ? 10.281 11.965 31.283 1.00 97.88 748 ALA A O 1
ATOM 5895 N N . ASN A 1 749 ? 9.451 9.884 31.120 1.00 97.88 749 ASN A N 1
ATOM 5896 C CA . ASN A 1 749 ? 10.756 9.255 30.937 1.00 97.88 749 ASN A CA 1
ATOM 5897 C C . ASN A 1 749 ? 11.230 9.318 29.476 1.00 97.88 749 ASN A C 1
ATOM 5899 O O . ASN A 1 749 ? 10.469 9.053 28.541 1.00 97.88 749 ASN A O 1
ATOM 5903 N N . PHE A 1 750 ? 12.521 9.580 29.274 1.00 94.62 750 PHE A N 1
ATOM 5904 C CA . PHE A 1 750 ? 13.172 9.526 27.966 1.00 94.62 750 PHE A CA 1
ATOM 5905 C C . PHE A 1 750 ? 14.651 9.125 28.075 1.00 94.62 750 PHE A C 1
ATOM 5907 O O . PHE A 1 750 ? 15.267 9.271 29.121 1.00 94.62 750 PHE A O 1
ATOM 5914 N N . LEU A 1 751 ? 15.241 8.632 26.977 1.00 89.69 751 LEU A N 1
ATOM 5915 C CA . LEU A 1 751 ? 16.620 8.117 26.992 1.00 89.69 751 LEU A CA 1
ATOM 5916 C C . LEU A 1 751 ? 17.692 9.171 26.646 1.00 89.69 751 LEU A C 1
ATOM 5918 O O . LEU A 1 751 ? 18.629 9.360 27.407 1.00 89.69 751 LEU A O 1
ATOM 5922 N N . LYS A 1 752 ? 17.604 9.833 25.478 1.00 80.19 752 LYS A N 1
ATOM 5923 C CA . LYS A 1 752 ? 18.656 10.764 24.987 1.00 80.19 752 LYS A CA 1
ATOM 5924 C C . LYS A 1 752 ? 18.156 12.106 24.412 1.00 80.19 752 LYS A C 1
ATOM 5926 O O . LYS A 1 752 ? 18.956 12.861 23.884 1.00 80.19 752 LYS A O 1
ATOM 5931 N N . SER A 1 753 ? 16.844 12.345 24.342 1.00 71.38 753 SER A N 1
ATOM 5932 C CA . SER A 1 753 ? 16.271 13.440 23.534 1.00 71.38 753 SER A CA 1
ATOM 5933 C C . SER A 1 753 ? 15.806 14.620 24.385 1.00 71.38 753 SER A C 1
ATOM 5935 O O . SER A 1 753 ? 14.599 14.796 24.560 1.00 71.38 753 SER A O 1
ATOM 5937 N N . ASP A 1 754 ? 16.751 15.444 24.826 1.00 74.75 754 ASP A N 1
ATOM 5938 C CA . ASP A 1 754 ? 16.485 16.585 25.711 1.00 74.75 754 ASP A CA 1
ATOM 5939 C C . ASP A 1 754 ? 15.537 17.598 25.046 1.00 74.75 754 ASP A C 1
ATOM 5941 O O . ASP A 1 754 ? 14.494 17.913 25.595 1.00 74.75 754 ASP A O 1
ATOM 5945 N N . ALA A 1 755 ? 15.782 17.990 23.788 1.00 82.50 755 ALA A N 1
ATOM 5946 C CA . ALA A 1 755 ? 14.961 19.000 23.100 1.00 82.50 755 ALA A CA 1
ATOM 5947 C C . ALA A 1 755 ? 13.469 18.629 22.950 1.00 82.50 755 ALA A C 1
ATOM 5949 O O . ALA A 1 755 ? 12.600 19.487 23.050 1.00 82.50 755 ALA A O 1
ATOM 5950 N N . GLY A 1 756 ? 13.157 17.354 22.687 1.00 84.44 756 GLY A N 1
ATOM 5951 C CA . GLY A 1 756 ? 11.762 16.897 22.587 1.00 84.44 756 GLY A CA 1
ATOM 5952 C C . GLY A 1 756 ? 11.067 16.829 23.948 1.00 84.44 756 GLY A C 1
ATOM 5953 O O . GLY A 1 756 ? 9.885 17.140 24.056 1.00 84.44 756 GLY A O 1
ATOM 5954 N N . ALA A 1 757 ? 11.820 16.457 24.987 1.00 86.81 757 ALA A N 1
ATOM 5955 C CA . ALA A 1 757 ? 11.340 16.428 26.361 1.00 86.81 757 ALA A CA 1
ATOM 5956 C C . ALA A 1 757 ? 11.103 17.850 26.902 1.00 86.81 757 ALA A C 1
ATOM 5958 O O . ALA A 1 757 ? 10.034 18.123 27.439 1.00 86.81 757 ALA A O 1
ATOM 5959 N N . GLU A 1 758 ? 12.042 18.773 26.682 1.00 90.44 758 GLU A N 1
ATOM 5960 C CA . GLU A 1 758 ? 11.891 20.181 27.064 1.00 90.44 758 GLU A CA 1
ATOM 5961 C C . GLU A 1 758 ? 10.732 20.844 26.322 1.00 90.44 758 GLU A C 1
ATOM 5963 O O . GLU A 1 758 ? 9.908 21.499 26.953 1.00 90.44 758 GLU A O 1
ATOM 5968 N N . ARG A 1 759 ? 10.572 20.580 25.016 1.00 89.19 759 ARG A N 1
ATOM 5969 C CA . ARG A 1 759 ? 9.401 21.058 24.273 1.00 89.19 759 ARG A CA 1
ATOM 5970 C C . ARG A 1 759 ? 8.095 20.542 24.876 1.00 89.19 759 ARG A C 1
ATOM 5972 O O . ARG A 1 759 ? 7.160 21.318 25.019 1.00 89.19 759 ARG A O 1
ATOM 5979 N N . LEU A 1 760 ? 8.014 19.257 25.239 1.00 91.31 760 LEU A N 1
ATOM 5980 C CA . LEU A 1 760 ? 6.830 18.706 25.909 1.00 91.31 760 LEU A CA 1
ATOM 5981 C C . LEU A 1 760 ? 6.535 19.450 27.222 1.00 91.31 760 LEU A C 1
ATOM 5983 O O . LEU A 1 760 ? 5.383 19.758 27.508 1.00 91.31 760 LEU A O 1
ATOM 5987 N N . LYS A 1 761 ? 7.562 19.751 28.020 1.00 93.06 761 LYS A N 1
ATOM 5988 C CA . LYS A 1 761 ? 7.404 20.504 29.268 1.00 93.06 761 LYS A CA 1
ATOM 5989 C C . LYS A 1 761 ? 6.943 21.944 29.016 1.00 93.06 761 LYS A C 1
ATOM 5991 O O . LYS A 1 761 ? 6.070 22.429 29.727 1.00 93.06 761 LYS A O 1
ATOM 5996 N N . GLU A 1 762 ? 7.493 22.597 27.997 1.00 91.31 762 GLU A N 1
ATOM 5997 C CA . GLU A 1 762 ? 7.147 23.963 27.596 1.00 91.31 76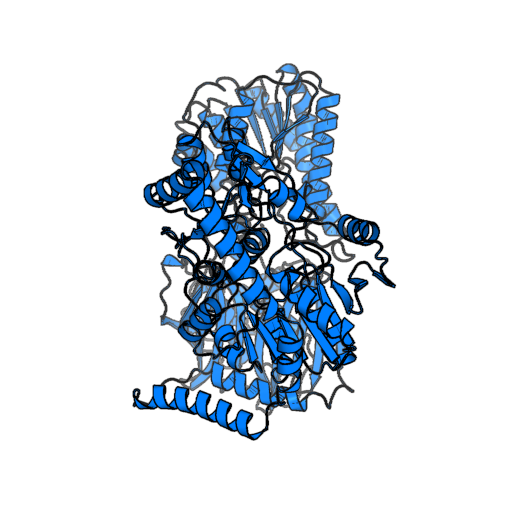2 GLU A CA 1
ATOM 5998 C C . GLU A 1 762 ? 5.691 24.071 27.125 1.00 91.31 762 GLU A C 1
ATOM 6000 O O . GLU A 1 762 ? 4.938 24.885 27.662 1.00 91.31 762 GLU A O 1
ATOM 6005 N N . ILE A 1 763 ? 5.254 23.214 26.192 1.00 87.88 763 ILE A N 1
ATOM 6006 C CA . ILE A 1 763 ? 3.874 23.255 25.671 1.00 87.88 763 ILE A CA 1
ATOM 6007 C C . ILE A 1 763 ? 2.835 22.956 26.758 1.00 87.88 763 ILE A C 1
ATOM 6009 O O . ILE A 1 763 ? 1.712 23.444 26.681 1.00 87.88 763 ILE A O 1
ATOM 6013 N N . MET A 1 764 ? 3.204 22.183 27.785 1.00 92.25 764 MET A N 1
ATOM 6014 C CA . MET A 1 764 ? 2.317 21.836 28.898 1.00 92.25 764 MET A CA 1
ATOM 6015 C C . MET A 1 764 ? 2.444 22.785 30.099 1.00 92.25 764 MET A C 1
ATOM 6017 O O . MET A 1 764 ? 1.835 22.527 31.132 1.00 92.25 764 MET A O 1
ATOM 6021 N N . SER A 1 765 ? 3.190 23.889 29.989 1.00 89.62 765 SER A N 1
ATOM 6022 C CA . SER A 1 765 ? 3.392 24.853 31.087 1.00 89.62 765 SER A CA 1
ATOM 6023 C C . SER A 1 765 ? 2.098 25.490 31.615 1.00 89.62 765 SER A C 1
ATOM 6025 O O . SER A 1 765 ? 2.032 25.867 32.783 1.00 89.62 765 SER A O 1
ATOM 6027 N N . HIS A 1 766 ? 1.062 25.576 30.776 1.00 87.12 766 HIS A N 1
ATOM 6028 C CA . HIS A 1 766 ? -0.268 26.095 31.120 1.00 87.12 766 HIS A CA 1
ATOM 6029 C C . HIS A 1 766 ? -1.341 25.001 31.231 1.00 87.12 766 HIS A C 1
ATOM 6031 O O . HIS A 1 766 ? -2.536 25.297 31.274 1.00 87.12 766 HIS A O 1
ATOM 6037 N N . ALA A 1 767 ? -0.937 23.731 31.236 1.00 88.44 767 ALA A N 1
ATOM 6038 C CA . ALA A 1 767 ? -1.859 22.625 31.431 1.00 88.44 767 ALA A CA 1
ATOM 6039 C C . ALA A 1 767 ? -2.371 22.584 32.884 1.00 88.44 767 ALA A C 1
ATOM 6041 O O . ALA A 1 767 ? -1.669 23.030 33.790 1.00 88.44 767 ALA A O 1
ATOM 6042 N N . PRO A 1 768 ? -3.553 21.996 33.145 1.00 92.38 768 PRO A N 1
ATOM 6043 C CA . PRO A 1 768 ? -4.018 21.764 34.515 1.00 92.38 768 PRO A CA 1
ATOM 6044 C C . PRO A 1 768 ? -3.118 20.806 35.321 1.00 92.38 768 PRO A C 1
ATOM 6046 O O . PRO A 1 768 ? -3.157 20.810 36.549 1.00 92.38 768 PRO A O 1
ATOM 6049 N N . GLY A 1 769 ? -2.355 19.947 34.639 1.00 94.19 769 GLY A N 1
ATOM 6050 C CA . GLY A 1 769 ? -1.381 19.023 35.222 1.00 94.19 769 GLY A CA 1
ATOM 6051 C C . GLY A 1 769 ? 0.070 19.504 35.103 1.00 94.19 769 GLY A C 1
ATOM 6052 O O . GLY A 1 769 ? 0.346 20.596 34.620 1.00 94.19 769 GLY A O 1
ATOM 6053 N N . GLU A 1 770 ? 1.020 18.659 35.508 1.00 95.44 770 GLU A N 1
ATOM 6054 C CA . GLU A 1 770 ? 2.460 18.970 35.495 1.00 95.44 770 GLU A CA 1
ATOM 6055 C C . GLU A 1 770 ? 3.240 17.920 34.688 1.00 95.44 770 GLU A C 1
ATOM 6057 O O . GLU A 1 770 ? 2.931 16.731 34.753 1.00 95.44 770 GLU A O 1
ATOM 6062 N N . ILE A 1 771 ? 4.296 18.335 33.979 1.00 96.75 771 ILE A N 1
ATOM 6063 C CA . ILE A 1 771 ? 5.281 17.432 33.364 1.00 96.75 771 ILE A CA 1
ATOM 6064 C C . ILE A 1 771 ? 6.605 17.478 34.142 1.00 96.75 771 ILE A C 1
ATOM 6066 O O . ILE A 1 771 ? 7.297 18.497 34.173 1.00 96.75 771 ILE A O 1
ATOM 6070 N N . PHE A 1 772 ? 7.006 16.335 34.696 1.00 95.31 772 PHE A N 1
ATOM 6071 C CA . PHE A 1 772 ? 8.328 16.098 35.271 1.00 95.31 772 PHE A CA 1
ATOM 6072 C C . PHE A 1 772 ? 9.176 15.253 34.319 1.00 95.31 772 PHE A C 1
ATOM 6074 O O . PHE A 1 772 ? 8.822 14.127 33.982 1.00 95.31 772 PHE A O 1
ATOM 6081 N N . LEU A 1 773 ? 10.313 15.787 33.884 1.00 97.06 773 LEU A N 1
ATOM 6082 C CA . LEU A 1 773 ? 11.212 15.115 32.950 1.00 97.06 773 LEU A CA 1
ATOM 6083 C C . LEU A 1 773 ? 12.204 14.217 33.698 1.00 97.06 773 LEU A C 1
ATOM 6085 O O . LEU A 1 773 ? 12.872 14.677 34.619 1.00 97.06 773 LEU A O 1
ATOM 6089 N N . SER A 1 774 ? 12.340 12.955 33.274 1.00 96.00 774 SER A N 1
ATOM 6090 C CA . SER A 1 774 ? 13.307 12.015 33.860 1.00 96.00 774 SER A CA 1
ATOM 6091 C C . SER A 1 774 ? 14.116 11.286 32.785 1.00 96.00 774 SER A C 1
ATOM 6093 O O . SER A 1 774 ? 13.613 10.414 32.067 1.00 96.00 774 SER A O 1
ATOM 6095 N N . GLN A 1 775 ? 15.393 11.653 32.668 1.00 96.50 775 GLN A N 1
ATOM 6096 C CA . GLN A 1 775 ? 16.306 11.081 31.684 1.00 96.50 775 GLN A CA 1
ATOM 6097 C C . GLN A 1 775 ? 16.976 9.805 32.202 1.00 96.50 775 GLN A C 1
ATOM 6099 O O . GLN A 1 775 ? 17.680 9.831 33.211 1.00 96.50 775 GLN A O 1
ATOM 6104 N N . GLY A 1 776 ? 16.824 8.706 31.464 1.00 95.88 776 GLY A N 1
ATOM 6105 C CA . GLY A 1 776 ? 17.566 7.468 31.687 1.00 95.88 776 GLY A CA 1
ATOM 6106 C C . GLY A 1 776 ? 16.950 6.250 31.005 1.00 95.88 776 GLY A C 1
ATOM 6107 O O . GLY A 1 776 ? 15.888 6.326 30.376 1.00 95.88 776 GLY A O 1
ATOM 6108 N N . ASP A 1 777 ? 17.660 5.124 31.087 1.00 96.50 777 ASP A N 1
ATOM 6109 C CA . ASP A 1 777 ? 17.256 3.870 30.453 1.00 96.50 777 ASP A CA 1
ATOM 6110 C C . ASP A 1 777 ? 16.233 3.118 31.306 1.00 96.50 777 ASP A C 1
ATOM 6112 O O . ASP A 1 777 ? 16.562 2.536 32.334 1.00 96.50 777 ASP A O 1
ATOM 6116 N N . ILE A 1 778 ? 14.979 3.093 30.855 1.00 97.25 778 ILE A N 1
ATOM 6117 C CA . ILE A 1 778 ? 13.906 2.365 31.540 1.00 97.25 778 ILE A CA 1
ATOM 6118 C C . ILE A 1 778 ? 14.070 0.837 31.470 1.00 97.25 778 ILE A C 1
ATOM 6120 O O . ILE A 1 778 ? 13.404 0.114 32.200 1.00 97.25 778 ILE A O 1
ATOM 6124 N N . GLY A 1 779 ? 14.944 0.325 30.598 1.00 97.06 779 GLY A N 1
ATOM 6125 C CA . GLY A 1 779 ? 15.344 -1.081 30.590 1.00 97.06 779 GLY A CA 1
ATOM 6126 C C . GLY A 1 779 ? 16.378 -1.433 31.666 1.00 97.06 779 GLY A C 1
ATOM 6127 O O . GLY A 1 779 ? 16.705 -2.612 31.804 1.00 97.06 779 GLY A O 1
ATOM 6128 N N . ASP A 1 780 ? 16.888 -0.450 32.417 1.00 97.50 780 ASP A N 1
ATOM 6129 C CA . ASP A 1 780 ? 17.804 -0.650 33.539 1.00 97.50 780 ASP A CA 1
ATOM 6130 C C . ASP A 1 780 ? 17.061 -0.645 34.884 1.00 97.50 780 ASP A C 1
ATOM 6132 O O . ASP A 1 780 ? 16.286 0.261 35.209 1.00 97.50 780 ASP A O 1
ATOM 6136 N N . LEU A 1 781 ? 17.320 -1.667 35.702 1.00 97.38 781 LEU A N 1
ATOM 6137 C CA . LEU A 1 781 ? 16.666 -1.824 37.000 1.00 97.38 781 LEU A CA 1
ATOM 6138 C C . LEU A 1 781 ? 17.115 -0.753 38.006 1.00 97.38 781 LEU A C 1
ATOM 6140 O O . LEU A 1 781 ? 16.307 -0.304 38.821 1.00 97.38 781 LEU A O 1
ATOM 6144 N N . GLY A 1 782 ? 18.387 -0.345 37.962 1.00 98.06 782 GLY A N 1
ATOM 6145 C CA . GLY A 1 782 ? 18.920 0.706 38.830 1.00 98.06 782 GLY A CA 1
ATOM 6146 C C . GLY A 1 782 ? 18.222 2.039 38.576 1.00 98.06 782 GLY A C 1
ATOM 6147 O O . GLY A 1 782 ? 17.741 2.683 39.511 1.00 98.06 782 GLY A O 1
ATOM 6148 N N . PHE A 1 783 ? 18.068 2.403 37.305 1.00 98.19 783 PHE A N 1
ATOM 6149 C CA . PHE A 1 783 ? 17.321 3.583 36.896 1.00 98.19 783 PHE A CA 1
ATOM 6150 C C . PHE A 1 783 ? 15.837 3.499 37.273 1.00 98.19 783 PHE A C 1
ATOM 6152 O O . PHE A 1 783 ? 15.306 4.465 37.816 1.00 98.19 783 PHE A O 1
ATOM 6159 N N . CYS A 1 784 ? 15.173 2.351 37.075 1.00 98.50 784 CYS A N 1
ATOM 6160 C CA . CYS A 1 784 ? 13.777 2.171 37.499 1.00 98.50 784 CYS A CA 1
ATOM 6161 C C . CYS A 1 784 ? 13.587 2.416 39.008 1.00 98.50 784 CYS A C 1
ATOM 6163 O O . CYS A 1 784 ? 12.609 3.040 39.416 1.00 98.50 784 CYS A O 1
ATOM 6165 N N . LYS A 1 785 ? 14.532 1.969 39.847 1.00 98.19 785 LYS A N 1
ATOM 6166 C CA . LYS A 1 785 ? 14.513 2.246 41.295 1.00 98.19 785 LYS A CA 1
ATOM 6167 C C . LYS A 1 785 ? 14.733 3.726 41.603 1.00 98.19 785 LYS A C 1
ATOM 6169 O O . LYS A 1 785 ? 14.040 4.268 42.458 1.00 98.19 785 LYS A O 1
ATOM 6174 N N . LYS A 1 786 ? 15.656 4.380 40.891 1.00 98.12 786 LYS A N 1
ATOM 6175 C CA . LYS A 1 786 ? 15.909 5.819 41.032 1.00 98.12 786 LYS A CA 1
ATOM 6176 C C . LYS A 1 786 ? 14.657 6.640 40.708 1.00 98.12 786 LYS A C 1
ATOM 6178 O O . LYS A 1 786 ? 14.203 7.396 41.553 1.00 98.12 786 LYS A O 1
ATOM 6183 N N . ILE A 1 787 ? 14.048 6.438 39.537 1.00 98.19 787 ILE A N 1
ATOM 6184 C CA . ILE A 1 787 ? 12.841 7.187 39.149 1.00 98.19 787 ILE A CA 1
ATOM 6185 C C . ILE A 1 787 ? 11.643 6.863 40.056 1.00 98.19 787 ILE A C 1
ATOM 6187 O O . ILE A 1 787 ? 10.805 7.730 40.281 1.00 98.19 787 ILE A O 1
ATOM 6191 N N . LYS A 1 788 ? 11.569 5.656 40.642 1.00 98.25 788 LYS A N 1
ATOM 6192 C CA . LYS A 1 788 ? 10.587 5.355 41.699 1.00 98.25 788 LYS A CA 1
ATOM 6193 C C . LYS A 1 788 ? 10.775 6.256 42.918 1.00 98.25 788 LYS A C 1
ATOM 6195 O O . LYS A 1 788 ? 9.785 6.794 43.402 1.00 98.25 788 LYS A O 1
ATOM 6200 N N . HIS A 1 789 ? 12.009 6.428 43.391 1.00 97.81 789 HIS A N 1
ATOM 6201 C CA . HIS A 1 789 ? 12.309 7.332 44.502 1.00 97.81 789 HIS A CA 1
ATOM 6202 C C . HIS A 1 789 ? 11.939 8.777 44.155 1.00 97.81 789 HIS A C 1
ATOM 6204 O O . HIS A 1 789 ? 11.188 9.387 44.905 1.00 97.81 789 HIS A O 1
ATOM 6210 N N . ASP A 1 790 ? 12.325 9.261 42.969 1.00 97.69 790 ASP A N 1
ATOM 6211 C CA . ASP A 1 790 ? 11.982 10.614 42.507 1.00 97.69 790 ASP A CA 1
ATOM 6212 C C . ASP A 1 790 ? 10.451 10.848 42.473 1.00 97.69 790 ASP A C 1
ATOM 6214 O O . ASP A 1 790 ? 9.966 11.913 42.856 1.00 97.69 790 ASP A O 1
ATOM 6218 N N . ILE A 1 791 ? 9.667 9.850 42.033 1.00 97.81 791 ILE A N 1
ATOM 6219 C CA . ILE A 1 791 ? 8.193 9.916 42.004 1.00 97.81 791 ILE A CA 1
ATOM 6220 C C . ILE A 1 791 ? 7.605 9.915 43.421 1.00 97.81 791 ILE A C 1
ATOM 6222 O O . ILE A 1 791 ? 6.669 10.670 43.687 1.00 97.81 791 ILE A O 1
ATOM 6226 N N . ILE A 1 792 ? 8.124 9.080 44.325 1.00 96.62 792 ILE A N 1
ATOM 6227 C CA . ILE A 1 792 ? 7.671 9.021 45.723 1.00 96.62 792 ILE A CA 1
ATOM 6228 C C . ILE A 1 792 ? 7.965 10.342 46.428 1.00 96.62 792 ILE A C 1
ATOM 6230 O O . ILE A 1 792 ? 7.060 10.921 47.022 1.00 96.62 792 ILE A O 1
ATOM 6234 N N . ASP A 1 793 ? 9.189 10.845 46.318 1.00 97.19 793 ASP A N 1
ATOM 6235 C CA . ASP A 1 793 ? 9.615 12.064 46.999 1.00 97.19 793 ASP A CA 1
ATOM 6236 C C . ASP A 1 793 ? 8.816 13.280 46.522 1.00 97.19 793 ASP A C 1
ATOM 6238 O O . ASP A 1 793 ? 8.472 14.156 47.315 1.00 97.19 793 ASP A O 1
ATOM 6242 N N . LYS A 1 794 ? 8.488 13.327 45.224 1.00 96.75 794 LYS A N 1
ATOM 6243 C CA . LYS A 1 794 ? 7.778 14.462 44.633 1.00 96.75 794 LYS A CA 1
ATOM 6244 C C . LYS A 1 794 ? 6.258 14.379 44.763 1.00 96.75 794 LYS A C 1
ATOM 6246 O O . LYS A 1 794 ? 5.612 15.404 44.968 1.00 96.75 794 LYS A O 1
ATOM 6251 N N . TYR A 1 795 ? 5.678 13.191 44.605 1.00 96.38 795 TYR A N 1
ATOM 6252 C CA . TYR A 1 795 ? 4.228 13.027 44.471 1.00 96.38 795 TYR A CA 1
ATOM 6253 C C . TYR A 1 795 ? 3.604 12.048 45.472 1.00 96.38 795 TYR A C 1
ATOM 6255 O O . TYR A 1 795 ? 2.382 12.027 45.617 1.00 96.38 795 TYR A O 1
ATOM 6263 N N . GLY A 1 796 ? 4.403 11.210 46.137 1.00 95.25 796 GLY A N 1
ATOM 6264 C CA . GLY A 1 796 ? 3.956 10.244 47.146 1.00 95.25 796 GLY A CA 1
ATOM 6265 C C . GLY A 1 796 ? 3.112 9.076 46.623 1.00 95.25 796 GLY A C 1
ATOM 6266 O O . GLY A 1 796 ? 2.743 8.200 47.400 1.00 95.25 796 GLY A O 1
ATOM 6267 N N . ARG A 1 797 ? 2.782 9.041 45.325 1.00 96.06 797 ARG A N 1
ATOM 6268 C CA . ARG A 1 797 ? 1.868 8.053 44.728 1.00 96.06 797 ARG A CA 1
ATOM 6269 C C . ARG A 1 797 ? 2.148 7.818 43.244 1.00 96.06 797 ARG A C 1
ATOM 6271 O O . ARG A 1 797 ? 2.781 8.639 42.586 1.00 96.06 797 ARG A O 1
ATOM 6278 N N . LEU A 1 798 ? 1.637 6.703 42.721 1.00 97.75 798 LEU A N 1
ATOM 6279 C CA . LEU A 1 798 ? 1.591 6.409 41.290 1.00 97.75 798 LEU A CA 1
ATOM 6280 C C . LEU A 1 798 ? 0.245 5.767 40.964 1.00 97.75 798 LEU A C 1
ATOM 6282 O O . LEU A 1 798 ? -0.114 4.736 41.527 1.00 97.75 798 LEU A O 1
ATOM 6286 N N . ASP A 1 799 ? -0.491 6.370 40.039 1.00 97.62 799 ASP A N 1
ATOM 6287 C CA . ASP A 1 799 ? -1.793 5.883 39.603 1.00 97.62 799 ASP A CA 1
ATOM 6288 C C . ASP A 1 799 ? -1.709 5.181 38.249 1.00 97.62 799 ASP A C 1
ATOM 6290 O O . ASP A 1 799 ? -2.413 4.192 38.065 1.00 97.62 799 ASP A O 1
ATOM 6294 N N . PHE A 1 800 ? -0.877 5.648 37.308 1.00 98.31 800 PHE A N 1
ATOM 6295 C CA . PHE A 1 800 ? -0.791 5.092 35.950 1.00 98.31 800 PHE A CA 1
ATOM 6296 C C . PHE A 1 800 ? 0.656 4.754 35.566 1.00 98.31 800 PHE A C 1
ATOM 6298 O O . PHE A 1 800 ? 1.529 5.616 35.597 1.00 98.31 800 PHE A O 1
ATOM 6305 N N . LEU A 1 801 ? 0.910 3.523 35.125 1.00 98.62 801 LEU A N 1
ATOM 6306 C CA . LEU A 1 801 ? 2.153 3.143 34.451 1.00 98.62 801 LEU A CA 1
ATOM 6307 C C . LEU A 1 801 ? 1.866 2.897 32.973 1.00 98.62 801 LEU A C 1
ATOM 6309 O O . LEU A 1 801 ? 1.109 1.989 32.642 1.00 98.62 801 LEU A O 1
ATOM 6313 N N . VAL A 1 802 ? 2.490 3.669 32.087 1.00 98.75 802 VAL A N 1
ATOM 6314 C CA . VAL A 1 802 ? 2.364 3.520 30.634 1.00 98.75 802 VAL A CA 1
ATOM 6315 C C . VAL A 1 802 ? 3.698 3.075 30.040 1.00 98.75 802 VAL A C 1
ATOM 6317 O O . VAL A 1 802 ? 4.602 3.883 29.806 1.00 98.75 802 VAL A O 1
ATOM 6320 N N . CYS A 1 803 ? 3.817 1.780 29.748 1.00 98.50 803 CYS A N 1
ATOM 6321 C CA . CYS A 1 803 ? 4.980 1.210 29.074 1.00 98.50 803 CYS A CA 1
ATOM 6322 C C . CYS A 1 803 ? 4.838 1.363 27.553 1.00 98.50 803 CYS A C 1
ATOM 6324 O O . CYS A 1 803 ? 4.195 0.550 26.880 1.00 98.50 803 CYS A O 1
ATOM 6326 N N . ASN A 1 804 ? 5.456 2.413 27.015 1.00 97.50 804 ASN A N 1
ATOM 6327 C CA . ASN A 1 804 ? 5.418 2.767 25.595 1.00 97.50 804 ASN A CA 1
ATOM 6328 C C . ASN A 1 804 ? 6.785 2.635 24.891 1.00 97.50 804 ASN A C 1
ATOM 6330 O O . ASN A 1 804 ? 6.828 2.394 23.684 1.00 97.50 804 ASN A O 1
ATOM 6334 N N . ALA A 1 805 ? 7.896 2.763 25.622 1.00 95.06 805 ALA A N 1
ATOM 6335 C CA . ALA A 1 805 ? 9.243 2.716 25.056 1.00 95.06 805 ALA A CA 1
ATOM 6336 C C . ALA A 1 805 ? 9.526 1.417 24.274 1.00 95.06 805 ALA A C 1
ATOM 6338 O O . ALA A 1 805 ? 9.215 0.316 24.730 1.00 95.06 805 ALA A O 1
ATOM 6339 N N . ILE A 1 806 ? 10.157 1.555 23.102 1.00 92.69 806 ILE A N 1
ATOM 6340 C CA . ILE A 1 806 ? 10.670 0.439 22.297 1.00 92.69 806 ILE A CA 1
ATOM 6341 C C . ILE A 1 806 ? 12.039 0.776 21.688 1.00 92.69 806 ILE A C 1
ATOM 6343 O O . ILE A 1 806 ? 12.327 1.956 21.448 1.00 92.69 806 ILE A O 1
ATOM 6347 N N . PRO A 1 807 ? 12.865 -0.236 21.361 1.00 89.50 807 PRO A N 1
ATOM 6348 C CA . PRO A 1 807 ? 14.062 -0.038 20.553 1.00 89.50 807 PRO A CA 1
ATOM 6349 C C . PRO A 1 807 ? 13.713 0.407 19.117 1.00 89.50 807 PRO A C 1
ATOM 6351 O O . PRO A 1 807 ? 12.598 0.144 18.647 1.00 89.50 807 PRO A O 1
ATOM 6354 N N . PRO A 1 808 ? 14.661 1.024 18.378 1.00 84.81 808 PRO A N 1
ATOM 6355 C CA . PRO A 1 808 ? 14.490 1.340 16.960 1.00 84.81 808 PRO A CA 1
ATOM 6356 C C . PRO A 1 808 ? 14.044 0.127 16.142 1.00 84.81 808 PRO A C 1
ATOM 6358 O O . PRO A 1 808 ? 14.620 -0.955 16.268 1.00 84.81 808 PRO A O 1
ATOM 6361 N N . LEU A 1 809 ? 13.038 0.314 15.289 1.00 86.44 809 LEU A N 1
ATOM 6362 C CA . LEU A 1 809 ? 12.424 -0.769 14.532 1.00 86.44 809 LEU A CA 1
ATOM 6363 C C . LEU A 1 809 ? 12.957 -0.801 13.098 1.00 86.44 809 LEU A C 1
ATOM 6365 O O . LEU A 1 809 ? 12.719 0.113 12.318 1.00 86.44 809 LEU A O 1
ATOM 6369 N N . LEU A 1 810 ? 13.668 -1.872 12.750 1.00 83.69 810 LEU A N 1
ATOM 6370 C CA . LEU A 1 810 ? 14.172 -2.118 11.399 1.00 83.69 810 LEU A CA 1
ATOM 6371 C C . LEU A 1 810 ? 13.719 -3.503 10.929 1.00 83.69 810 LEU A C 1
ATOM 6373 O O . LEU A 1 810 ? 13.649 -4.420 11.745 1.00 83.69 810 LEU A O 1
ATOM 6377 N N . PRO A 1 811 ? 13.461 -3.721 9.627 1.00 85.00 811 PRO A N 1
ATOM 6378 C CA . PRO A 1 811 ? 13.025 -5.034 9.172 1.00 85.00 811 PRO A CA 1
ATOM 6379 C C . PRO A 1 811 ? 14.127 -6.096 9.367 1.00 85.00 811 PRO A C 1
ATOM 6381 O O . PRO A 1 811 ? 15.243 -5.949 8.869 1.00 85.00 811 PRO A O 1
ATOM 6384 N N . LEU A 1 812 ? 13.796 -7.194 10.050 1.00 88.31 812 LEU A N 1
ATOM 6385 C CA . LEU A 1 812 ? 14.675 -8.339 10.316 1.00 88.31 812 LEU A CA 1
ATOM 6386 C C . LEU A 1 812 ? 13.914 -9.627 9.963 1.00 88.31 812 LEU A C 1
ATOM 6388 O O . LEU A 1 812 ? 13.278 -10.210 10.845 1.00 88.31 812 LEU A O 1
ATOM 6392 N N . PRO A 1 813 ? 13.916 -10.064 8.689 1.00 85.19 813 PRO A N 1
ATOM 6393 C CA . PRO A 1 813 ? 13.233 -11.293 8.283 1.00 85.19 813 PRO A CA 1
ATOM 6394 C C . PRO A 1 813 ? 13.788 -12.496 9.050 1.00 85.19 813 PRO A C 1
ATOM 6396 O O . PRO A 1 813 ? 14.949 -12.484 9.443 1.00 85.19 813 PRO A O 1
ATOM 6399 N N . LEU A 1 814 ? 12.980 -13.537 9.256 1.00 87.75 814 LEU A N 1
ATOM 6400 C CA . LEU A 1 814 ? 13.386 -14.718 10.025 1.00 87.75 814 LEU A CA 1
ATOM 6401 C C . LEU A 1 814 ? 14.384 -15.587 9.237 1.00 87.75 814 LEU A C 1
ATOM 6403 O O . LEU A 1 814 ? 13.981 -16.433 8.438 1.00 87.75 814 LEU A O 1
ATOM 6407 N N . GLU A 1 815 ? 15.684 -15.355 9.435 1.00 85.69 815 GLU A N 1
ATOM 6408 C CA . GLU A 1 815 ? 16.780 -15.993 8.695 1.00 85.69 815 GLU A CA 1
ATOM 6409 C C . GLU A 1 815 ? 18.038 -16.144 9.573 1.00 85.69 815 GLU A C 1
ATOM 6411 O O . GLU A 1 815 ? 18.175 -15.502 10.612 1.00 85.69 815 GLU A O 1
ATOM 6416 N N . HIS A 1 816 ? 18.996 -16.978 9.151 1.00 81.12 816 HIS A N 1
ATOM 6417 C CA . HIS A 1 816 ? 20.223 -17.235 9.922 1.00 81.12 816 HIS A CA 1
ATOM 6418 C C . HIS A 1 816 ? 21.021 -15.949 10.227 1.00 81.12 816 HIS A C 1
ATOM 6420 O O . HIS A 1 816 ? 21.423 -15.726 11.363 1.00 81.12 816 HIS A O 1
ATOM 6426 N N . GLY A 1 817 ? 21.203 -15.065 9.236 1.00 80.25 817 GLY A N 1
ATOM 6427 C CA . GLY A 1 817 ? 21.986 -13.823 9.386 1.00 80.25 817 GLY A CA 1
ATOM 6428 C C . GLY A 1 817 ? 21.324 -12.723 10.234 1.00 80.25 817 GLY A C 1
ATOM 6429 O O . GLY A 1 817 ? 21.946 -11.705 10.545 1.00 80.25 817 GLY A O 1
ATOM 6430 N N . THR A 1 818 ? 20.060 -12.897 10.614 1.00 86.81 818 THR A N 1
ATOM 6431 C CA . THR A 1 818 ? 19.284 -11.925 11.403 1.00 86.81 818 THR A CA 1
ATOM 6432 C C . THR A 1 818 ? 18.910 -12.461 12.784 1.00 86.81 818 THR A C 1
ATOM 6434 O O . THR A 1 818 ? 18.561 -11.661 13.649 1.00 86.81 818 THR A O 1
ATOM 6437 N N . ALA A 1 819 ? 19.031 -13.771 13.032 1.00 89.06 819 ALA A N 1
ATOM 6438 C CA . ALA A 1 819 ? 18.598 -14.431 14.266 1.00 89.06 819 ALA A CA 1
ATOM 6439 C C . ALA A 1 819 ? 19.156 -13.783 15.547 1.00 89.06 819 ALA A C 1
ATOM 6441 O O . ALA A 1 819 ? 18.395 -13.483 16.464 1.00 89.06 819 ALA A O 1
ATOM 6442 N N . GLY A 1 820 ? 20.460 -13.482 15.595 1.00 91.44 820 GLY A N 1
ATOM 6443 C CA . GLY A 1 820 ? 21.067 -12.818 16.758 1.00 91.44 820 GLY A CA 1
ATOM 6444 C C . GLY A 1 820 ? 20.473 -11.431 17.036 1.00 91.44 820 GLY A C 1
ATOM 6445 O O . GLY A 1 820 ? 20.159 -11.105 18.177 1.00 91.44 820 GLY A O 1
ATOM 6446 N N . ARG A 1 821 ? 20.228 -10.639 15.982 1.00 91.69 821 ARG A N 1
ATOM 6447 C CA . ARG A 1 821 ? 19.588 -9.315 16.092 1.00 91.69 821 ARG A CA 1
ATOM 6448 C C . ARG A 1 821 ? 18.111 -9.413 16.477 1.00 91.69 821 ARG A C 1
ATOM 6450 O O . ARG A 1 821 ? 17.627 -8.554 17.206 1.00 91.69 821 ARG A O 1
ATOM 6457 N N . ILE A 1 822 ? 17.406 -10.451 16.016 1.00 94.25 822 ILE A N 1
ATOM 6458 C CA . ILE A 1 822 ? 16.025 -10.744 16.428 1.00 94.25 822 ILE A CA 1
ATOM 6459 C C . ILE A 1 822 ? 15.976 -10.995 17.939 1.00 94.25 822 ILE A C 1
ATOM 6461 O O . ILE A 1 822 ? 15.186 -10.353 18.628 1.00 94.25 822 ILE A O 1
ATOM 6465 N N . ASN A 1 823 ? 16.840 -11.876 18.451 1.00 95.62 823 ASN A N 1
ATOM 6466 C CA . ASN A 1 823 ? 16.895 -12.200 19.878 1.00 95.62 823 ASN A CA 1
ATOM 6467 C C . ASN A 1 823 ? 17.224 -10.968 20.724 1.00 95.62 823 ASN A C 1
ATOM 6469 O O . ASN A 1 823 ? 16.559 -10.716 21.726 1.00 95.62 823 ASN A O 1
ATOM 6473 N N . GLU A 1 824 ? 18.204 -10.173 20.292 1.00 95.38 824 GLU A N 1
ATOM 6474 C CA . GLU A 1 824 ? 18.589 -8.960 21.010 1.00 95.38 824 GLU A CA 1
ATOM 6475 C C . GLU A 1 824 ? 17.462 -7.922 21.038 1.00 95.38 824 GLU A C 1
ATOM 6477 O O . GLU A 1 824 ? 17.187 -7.350 22.091 1.00 95.38 824 GLU A O 1
ATOM 6482 N N . TYR A 1 825 ? 16.744 -7.724 19.926 1.00 95.94 825 TYR A N 1
ATOM 6483 C CA . TYR A 1 825 ? 15.587 -6.827 19.906 1.00 95.94 825 TYR A CA 1
ATOM 6484 C C . TYR A 1 825 ? 14.498 -7.281 20.881 1.00 95.94 825 TYR A C 1
ATOM 6486 O O . TYR A 1 825 ? 13.971 -6.467 21.639 1.00 95.94 825 TYR A O 1
ATOM 6494 N N . VAL A 1 826 ? 14.156 -8.576 20.872 1.00 97.69 826 VAL A N 1
ATOM 6495 C CA . VAL A 1 826 ? 13.140 -9.130 21.779 1.00 97.69 826 VAL A CA 1
ATOM 6496 C C . VAL A 1 826 ? 13.567 -8.928 23.230 1.00 97.69 826 VAL A C 1
ATOM 6498 O O . VAL A 1 826 ? 12.771 -8.430 24.022 1.00 97.69 826 VAL A O 1
ATOM 6501 N N . ARG A 1 827 ? 14.828 -9.230 23.564 1.00 97.50 827 ARG A N 1
ATOM 6502 C CA . ARG A 1 827 ? 15.390 -9.033 24.906 1.00 97.50 827 ARG A CA 1
ATOM 6503 C C . ARG A 1 827 ? 15.292 -7.573 25.356 1.00 97.50 827 ARG A C 1
ATOM 6505 O O . ARG A 1 827 ? 14.786 -7.308 26.443 1.00 97.50 827 ARG A O 1
ATOM 6512 N N . GLN A 1 828 ? 15.739 -6.633 24.522 1.00 96.44 828 GLN A N 1
ATOM 6513 C CA . GLN A 1 828 ? 15.705 -5.199 24.828 1.00 96.44 828 GLN A CA 1
ATOM 6514 C C . GLN A 1 828 ? 14.271 -4.678 24.978 1.00 96.44 828 GLN A C 1
ATOM 6516 O O . GLN A 1 828 ? 13.953 -4.014 25.961 1.00 96.44 828 GLN A O 1
ATOM 6521 N N . SER A 1 829 ? 13.388 -4.998 24.027 1.00 96.75 829 SER A N 1
ATOM 6522 C CA . SER A 1 829 ? 11.997 -4.539 24.063 1.00 96.75 829 SER A CA 1
ATOM 6523 C C . SER A 1 829 ? 11.224 -5.128 25.239 1.00 96.75 829 SER A C 1
ATOM 6525 O O . SER A 1 829 ? 10.364 -4.445 25.787 1.00 96.75 829 SER A O 1
ATOM 6527 N N . PHE A 1 830 ? 11.504 -6.376 25.619 1.00 97.88 830 PHE A N 1
ATOM 6528 C CA . PHE A 1 830 ? 10.906 -6.998 26.793 1.00 97.88 830 PHE A CA 1
ATOM 6529 C C . PHE A 1 830 ? 11.377 -6.309 28.077 1.00 97.88 830 PHE A C 1
ATOM 6531 O O . PHE A 1 830 ? 10.539 -5.934 28.892 1.00 97.88 830 PHE A O 1
ATOM 6538 N N . ALA A 1 831 ? 12.686 -6.055 28.217 1.00 98.06 831 ALA A N 1
ATOM 6539 C CA . ALA A 1 831 ? 13.257 -5.366 29.377 1.00 98.06 831 ALA A CA 1
ATOM 6540 C C . ALA A 1 831 ? 12.637 -3.975 29.605 1.00 98.06 831 ALA A C 1
ATOM 6542 O O . ALA A 1 831 ? 12.290 -3.638 30.733 1.00 98.06 831 ALA A O 1
ATOM 6543 N N . MET A 1 832 ? 12.407 -3.201 28.537 1.00 97.88 832 MET A N 1
ATOM 6544 C CA . MET A 1 832 ? 11.783 -1.867 28.613 1.00 97.88 832 MET A CA 1
ATOM 6545 C C . MET A 1 832 ? 10.343 -1.862 29.164 1.00 97.88 832 MET A C 1
ATOM 6547 O O . MET A 1 832 ? 9.842 -0.801 29.535 1.00 97.88 832 MET A O 1
ATOM 6551 N N . ALA A 1 833 ? 9.671 -3.018 29.221 1.00 98.00 833 ALA A N 1
ATOM 6552 C CA . ALA A 1 833 ? 8.369 -3.179 29.869 1.00 98.00 833 ALA A CA 1
ATOM 6553 C C . ALA A 1 833 ? 8.482 -3.938 31.201 1.00 98.00 833 ALA A C 1
ATOM 6555 O O . ALA A 1 833 ? 7.908 -3.518 32.203 1.00 98.00 833 ALA A O 1
ATOM 6556 N N . SER A 1 834 ? 9.250 -5.030 31.245 1.00 98.19 834 SER A N 1
ATOM 6557 C CA . SER A 1 834 ? 9.349 -5.877 32.434 1.00 98.19 834 SER A CA 1
ATOM 6558 C C . SER A 1 834 ? 10.031 -5.175 33.607 1.00 98.19 834 SER A C 1
ATOM 6560 O O . SER A 1 834 ? 9.600 -5.355 34.742 1.00 98.19 834 SER A O 1
ATOM 6562 N N . MET A 1 835 ? 11.070 -4.367 33.357 1.00 98.31 835 MET A N 1
ATOM 6563 C CA . MET A 1 835 ? 11.797 -3.663 34.420 1.00 98.31 835 MET A CA 1
ATOM 6564 C C . MET A 1 835 ? 10.926 -2.631 35.143 1.00 98.31 835 MET A C 1
ATOM 6566 O O . MET A 1 835 ? 10.806 -2.748 36.365 1.00 98.31 835 MET A O 1
ATOM 6570 N N . PRO A 1 836 ? 10.236 -1.692 34.462 1.00 98.19 836 PRO A N 1
ATOM 6571 C CA . PRO A 1 836 ? 9.341 -0.779 35.164 1.00 98.19 836 PRO A CA 1
ATOM 6572 C C . PRO A 1 836 ? 8.186 -1.527 35.841 1.00 98.19 836 PRO A C 1
ATOM 6574 O O . PRO A 1 836 ? 7.894 -1.261 37.004 1.00 98.19 836 PRO A O 1
ATOM 6577 N N . MET A 1 837 ? 7.579 -2.528 35.194 1.00 98.06 837 MET A N 1
ATOM 6578 C CA . MET A 1 837 ? 6.531 -3.331 35.839 1.00 98.06 837 MET A CA 1
ATOM 6579 C C . MET A 1 837 ? 7.021 -3.981 37.143 1.00 98.06 837 MET A C 1
ATOM 6581 O O . MET A 1 837 ? 6.336 -3.896 38.159 1.00 98.06 837 MET A O 1
ATOM 6585 N N . SER A 1 838 ? 8.230 -4.553 37.154 1.00 97.44 838 SER A N 1
ATOM 6586 C CA . SER A 1 838 ? 8.800 -5.194 38.349 1.00 97.44 838 SER A CA 1
ATOM 6587 C C . SER A 1 838 ? 8.999 -4.246 39.538 1.00 97.44 838 SER A C 1
ATOM 6589 O O . SER A 1 838 ? 9.039 -4.695 40.678 1.00 97.44 838 SER A O 1
ATOM 6591 N N . VAL A 1 839 ? 9.112 -2.939 39.285 1.00 98.19 839 VAL A N 1
ATOM 6592 C CA . VAL A 1 839 ? 9.367 -1.913 40.307 1.00 98.19 839 VAL A CA 1
ATOM 6593 C C . VAL A 1 839 ? 8.084 -1.204 40.762 1.00 98.19 839 VAL A C 1
ATOM 6595 O O . VAL A 1 839 ? 7.979 -0.810 41.930 1.00 98.19 839 VAL A O 1
ATOM 6598 N N . PHE A 1 840 ? 7.116 -1.038 39.855 1.00 98.19 840 PHE A N 1
ATOM 6599 C CA . PHE A 1 840 ? 5.960 -0.156 40.041 1.00 98.19 840 PHE A CA 1
ATOM 6600 C C . PHE A 1 840 ? 4.625 -0.869 40.293 1.00 98.19 840 PHE A C 1
ATOM 6602 O O . PHE A 1 840 ? 3.714 -0.221 40.801 1.00 98.19 840 PHE A O 1
ATOM 6609 N N . LEU A 1 841 ? 4.471 -2.165 39.987 1.00 96.50 841 LEU A N 1
ATOM 6610 C CA . LEU A 1 841 ? 3.173 -2.851 40.138 1.00 96.50 841 LEU A CA 1
ATOM 6611 C C . LEU A 1 841 ? 2.637 -2.846 41.580 1.00 96.50 841 LEU A C 1
ATOM 6613 O O . LEU A 1 841 ? 1.440 -2.656 41.780 1.00 96.50 841 LEU A O 1
ATOM 6617 N N . GLU A 1 842 ? 3.509 -2.985 42.579 1.00 95.25 842 GLU A N 1
ATOM 6618 C CA . GLU A 1 842 ? 3.130 -2.894 43.997 1.00 95.25 842 GLU A CA 1
ATOM 6619 C C . GLU A 1 842 ? 2.599 -1.498 44.360 1.00 95.25 842 GLU A C 1
ATOM 6621 O O . GLU A 1 842 ? 1.524 -1.367 44.936 1.00 95.25 842 GLU A O 1
ATOM 6626 N N . MET A 1 843 ? 3.283 -0.448 43.904 1.00 95.44 843 MET A N 1
ATOM 6627 C CA . MET A 1 843 ? 2.876 0.943 44.128 1.00 95.44 843 MET A CA 1
ATOM 6628 C C . MET A 1 843 ? 1.552 1.285 43.423 1.00 95.44 843 MET A C 1
ATOM 6630 O O . MET A 1 843 ? 0.731 2.041 43.946 1.00 95.44 843 MET A O 1
ATOM 6634 N N . LEU A 1 844 ? 1.318 0.711 42.235 1.00 95.50 844 LEU A N 1
ATOM 6635 C CA . LEU A 1 844 ? 0.025 0.810 41.555 1.00 95.50 844 LEU A CA 1
ATOM 6636 C C . LEU A 1 844 ? -1.065 0.087 42.350 1.00 95.50 844 LEU A C 1
ATOM 6638 O O . LEU A 1 844 ? -2.164 0.615 42.468 1.00 95.50 844 LEU A O 1
ATOM 6642 N N . SER A 1 845 ? -0.779 -1.098 42.891 1.00 94.12 845 SER A N 1
ATOM 6643 C CA . SER A 1 845 ? -1.715 -1.880 43.709 1.00 94.12 845 SER A CA 1
ATOM 6644 C C . SER A 1 845 ? -2.189 -1.091 44.934 1.00 94.12 845 SER A C 1
ATOM 6646 O O . SER A 1 845 ? -3.395 -0.946 45.129 1.00 94.12 845 SER A O 1
ATOM 6648 N N . GLU A 1 846 ? -1.279 -0.469 45.687 1.00 93.50 846 GLU A N 1
ATOM 6649 C CA . GLU A 1 846 ? -1.615 0.389 46.840 1.00 93.50 846 GLU A CA 1
ATOM 6650 C C . GLU A 1 846 ? -2.589 1.524 46.481 1.00 93.50 846 GLU A C 1
ATOM 6652 O O . GLU A 1 846 ? -3.440 1.907 47.281 1.00 93.50 846 GLU A O 1
ATOM 6657 N N . ASN A 1 847 ? -2.514 2.026 45.246 1.00 91.31 847 ASN A N 1
ATOM 6658 C CA . ASN A 1 847 ? -3.347 3.116 44.741 1.00 91.31 847 ASN A CA 1
ATOM 6659 C C . ASN A 1 847 ? -4.522 2.647 43.866 1.00 91.31 847 ASN A C 1
ATOM 6661 O O . ASN A 1 847 ? -5.222 3.478 43.280 1.00 91.31 847 ASN A O 1
ATOM 6665 N N . SER A 1 848 ? -4.743 1.330 43.751 1.00 92.25 848 SER A N 1
ATOM 6666 C CA . SER A 1 848 ? -5.696 0.724 42.810 1.00 92.25 848 SER A CA 1
ATOM 6667 C C . SER A 1 848 ? -5.543 1.285 41.390 1.00 92.25 848 SER A C 1
ATOM 6669 O O . SER A 1 848 ? -6.521 1.699 40.774 1.00 92.25 848 SER A O 1
ATOM 6671 N N . GLY A 1 849 ? -4.305 1.395 40.902 1.00 94.62 849 GLY A N 1
ATOM 6672 C CA . GLY A 1 849 ? -3.878 2.094 39.688 1.00 94.62 849 GLY A CA 1
ATOM 6673 C C . GLY A 1 849 ? -4.199 1.392 38.360 1.00 94.62 849 GLY A C 1
ATOM 6674 O O . GLY A 1 849 ? -5.047 0.503 38.284 1.00 94.62 849 GLY A O 1
ATOM 6675 N N . TRP A 1 850 ? -3.556 1.842 37.281 1.00 96.25 850 TRP A N 1
ATOM 6676 C CA . TRP A 1 850 ? -3.621 1.262 35.939 1.00 96.25 850 TRP A CA 1
ATOM 6677 C C . TRP A 1 850 ? -2.231 0.886 35.426 1.00 96.25 850 TRP A C 1
ATOM 6679 O O . TRP A 1 850 ? -1.298 1.687 35.472 1.00 96.25 850 TRP A O 1
ATOM 6689 N N . ASN A 1 851 ? -2.133 -0.308 34.855 1.00 97.19 851 ASN A N 1
ATOM 6690 C CA . ASN A 1 851 ? -0.983 -0.787 34.104 1.00 97.19 851 ASN A CA 1
ATOM 6691 C C . ASN A 1 851 ? -1.328 -0.809 32.607 1.00 97.19 851 ASN A C 1
ATOM 6693 O O . ASN A 1 851 ? -2.203 -1.558 32.172 1.00 97.19 851 ASN A O 1
ATOM 6697 N N . VAL A 1 852 ? -0.666 0.028 31.813 1.00 98.38 852 VAL A N 1
ATOM 6698 C CA . VAL A 1 852 ? -0.953 0.227 30.389 1.00 98.38 852 VAL A CA 1
ATOM 6699 C C . VAL A 1 852 ? 0.249 -0.199 29.556 1.00 98.38 852 VAL A C 1
ATOM 6701 O O . VAL A 1 852 ? 1.338 0.365 29.667 1.00 98.38 852 VAL A O 1
ATOM 6704 N N . LEU A 1 853 ? 0.041 -1.171 28.672 1.00 98.31 853 LEU A N 1
ATOM 6705 C CA . LEU A 1 853 ? 1.067 -1.699 27.782 1.00 98.31 853 LEU A CA 1
ATOM 6706 C C . LEU A 1 853 ? 0.743 -1.337 26.338 1.00 98.31 853 LEU A C 1
ATOM 6708 O O . LEU A 1 853 ? -0.287 -1.747 25.795 1.00 98.31 853 LEU A O 1
ATOM 6712 N N . ILE A 1 854 ? 1.656 -0.622 25.681 1.00 98.19 854 ILE A N 1
ATOM 6713 C CA . ILE A 1 854 ? 1.529 -0.342 24.252 1.00 98.19 854 ILE A CA 1
ATOM 6714 C C . ILE A 1 854 ? 2.023 -1.557 23.456 1.00 98.19 854 ILE A C 1
ATOM 6716 O O . ILE A 1 854 ? 3.224 -1.824 23.346 1.00 98.19 854 ILE A O 1
ATOM 6720 N N . SER A 1 855 ? 1.076 -2.292 22.881 1.00 97.12 855 SER A N 1
ATOM 6721 C CA . SER A 1 855 ? 1.274 -3.368 21.908 1.00 97.12 855 SER A CA 1
ATOM 6722 C C . SER A 1 855 ? 1.220 -2.803 20.476 1.00 97.12 855 SER A C 1
ATOM 6724 O O . SER A 1 855 ? 1.758 -1.727 20.209 1.00 97.12 855 SER A O 1
ATOM 6726 N N . SER A 1 856 ? 0.650 -3.536 19.519 1.00 94.50 856 SER A N 1
ATOM 6727 C CA . SER A 1 856 ? 0.472 -3.112 18.128 1.00 94.50 856 SER A CA 1
ATOM 6728 C C . SER A 1 856 ? -0.590 -3.955 17.431 1.00 94.50 856 SER A C 1
ATOM 6730 O O . SER A 1 856 ? -0.660 -5.158 17.667 1.00 94.50 856 SER A O 1
ATOM 6732 N N . ALA A 1 857 ? -1.336 -3.376 16.486 1.00 92.12 857 ALA A N 1
ATOM 6733 C CA . ALA A 1 857 ? -2.194 -4.139 15.574 1.00 92.12 857 ALA A CA 1
ATOM 6734 C C . ALA A 1 857 ? -1.412 -5.186 14.742 1.00 92.12 857 ALA A C 1
ATOM 6736 O O . ALA A 1 857 ? -1.982 -6.171 14.274 1.00 92.12 857 ALA A O 1
ATOM 6737 N N . ALA A 1 858 ? -0.084 -5.045 14.612 1.00 87.75 858 ALA A N 1
ATOM 6738 C CA . ALA A 1 858 ? 0.778 -6.022 13.942 1.00 87.75 858 ALA A CA 1
ATOM 6739 C C . ALA A 1 858 ? 0.768 -7.416 14.598 1.00 87.75 858 ALA A C 1
ATOM 6741 O O . ALA A 1 858 ? 1.135 -8.390 13.944 1.00 87.75 858 ALA A O 1
ATOM 6742 N N . VAL A 1 859 ? 0.338 -7.547 15.861 1.00 90.56 859 VAL A N 1
ATOM 6743 C CA . VAL A 1 859 ? 0.161 -8.871 16.487 1.00 90.56 859 VAL A CA 1
ATOM 6744 C C . VAL A 1 859 ? -1.026 -9.627 15.888 1.00 90.56 859 VAL A C 1
ATOM 6746 O O . VAL A 1 859 ? -1.011 -10.849 15.844 1.00 90.56 859 VAL A O 1
ATOM 6749 N N . GLN A 1 860 ? -2.039 -8.924 15.370 1.00 85.31 860 GLN A N 1
ATOM 6750 C CA . GLN A 1 860 ? -3.202 -9.549 14.732 1.00 85.31 860 GLN A CA 1
ATOM 6751 C C . GLN A 1 860 ? -2.873 -10.024 13.309 1.00 85.31 860 GLN A C 1
ATOM 6753 O O . GLN A 1 860 ? -3.361 -11.066 12.874 1.00 85.31 860 GLN A O 1
ATOM 6758 N N . ILE A 1 861 ? -2.029 -9.278 12.586 1.00 79.31 861 ILE A N 1
ATOM 6759 C CA . ILE A 1 861 ? -1.571 -9.617 11.233 1.00 79.31 861 ILE A CA 1
ATOM 6760 C C . ILE A 1 861 ? -0.056 -9.410 11.157 1.00 79.31 861 ILE A C 1
ATOM 6762 O O . ILE A 1 861 ? 0.423 -8.314 10.870 1.00 79.31 861 ILE A O 1
ATOM 6766 N N . ALA A 1 862 ? 0.697 -10.483 11.403 1.00 81.94 862 ALA A N 1
ATOM 6767 C CA . ALA A 1 862 ? 2.152 -10.439 11.511 1.00 81.94 862 ALA A CA 1
ATOM 6768 C C . ALA A 1 862 ? 2.843 -10.161 10.156 1.00 81.94 862 ALA A C 1
ATOM 6770 O O . ALA A 1 862 ? 2.756 -10.988 9.239 1.00 81.94 862 ALA A O 1
ATOM 6771 N N . PRO A 1 863 ? 3.592 -9.050 10.008 1.00 81.56 863 PRO A N 1
ATOM 6772 C CA . PRO A 1 863 ? 4.370 -8.791 8.801 1.00 81.56 863 PRO A CA 1
ATOM 6773 C C . PRO A 1 863 ? 5.582 -9.728 8.706 1.00 81.56 863 PRO A C 1
ATOM 6775 O O . PRO A 1 863 ? 6.342 -9.880 9.662 1.00 81.56 863 PRO A O 1
ATOM 6778 N N . ALA A 1 864 ? 5.833 -10.295 7.520 1.00 81.06 864 ALA A N 1
ATOM 6779 C CA . ALA A 1 864 ? 6.900 -11.285 7.307 1.00 81.06 864 ALA A CA 1
ATOM 6780 C C . ALA A 1 864 ? 8.312 -10.791 7.680 1.00 81.06 864 ALA A C 1
ATOM 6782 O O . ALA A 1 864 ? 9.175 -11.583 8.057 1.00 81.06 864 ALA A O 1
ATOM 6783 N N . ASN A 1 865 ? 8.555 -9.483 7.576 1.00 84.69 865 ASN A N 1
ATOM 6784 C CA . ASN A 1 865 ? 9.863 -8.905 7.861 1.00 84.69 865 ASN A CA 1
ATOM 6785 C C . ASN A 1 865 ? 10.038 -8.494 9.330 1.00 84.69 865 ASN A C 1
ATOM 6787 O O . ASN A 1 865 ? 11.126 -8.048 9.692 1.00 84.69 865 ASN A O 1
ATOM 6791 N N . TRP A 1 866 ? 8.990 -8.555 10.161 1.00 90.75 866 TRP A N 1
ATOM 6792 C CA . TRP A 1 866 ? 8.994 -8.014 11.529 1.00 90.75 866 TRP A CA 1
ATOM 6793 C C . TRP A 1 866 ? 8.719 -9.080 12.621 1.00 90.75 866 TRP A C 1
ATOM 6795 O O . TRP A 1 866 ? 7.994 -8.800 13.578 1.00 90.75 866 TRP A O 1
ATOM 6805 N N . PRO A 1 867 ? 9.299 -10.298 12.540 1.00 93.44 867 PRO A N 1
ATOM 6806 C CA . PRO A 1 867 ? 9.069 -11.349 13.533 1.00 93.44 867 PRO A CA 1
ATOM 6807 C C . PRO A 1 867 ? 9.519 -10.928 14.938 1.00 93.44 867 PRO A C 1
ATOM 6809 O O . PRO A 1 867 ? 8.813 -11.175 15.902 1.00 93.44 867 PRO A O 1
ATOM 6812 N N . HIS A 1 868 ? 10.654 -10.236 15.060 1.00 94.94 868 HIS A N 1
ATOM 6813 C CA . HIS A 1 868 ? 11.176 -9.715 16.328 1.00 94.94 868 HIS A CA 1
ATOM 6814 C C . HIS A 1 868 ? 10.202 -8.760 17.029 1.00 94.94 868 HIS A C 1
ATOM 6816 O O . HIS A 1 868 ? 9.993 -8.871 18.233 1.00 94.94 868 HIS A O 1
ATOM 6822 N N . TYR A 1 869 ? 9.581 -7.850 16.275 1.00 95.19 869 TYR A N 1
ATOM 6823 C CA . TYR A 1 869 ? 8.627 -6.886 16.811 1.00 95.19 869 TYR A CA 1
ATOM 6824 C C . TYR A 1 869 ? 7.350 -7.570 17.290 1.00 95.19 869 TYR A C 1
ATOM 6826 O O . TYR A 1 8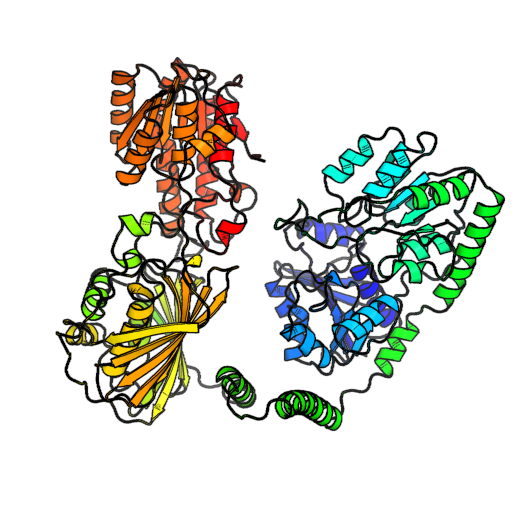69 ? 6.926 -7.358 18.422 1.00 95.19 869 TYR A O 1
ATOM 6834 N N . VAL A 1 870 ? 6.777 -8.442 16.455 1.00 95.88 870 VAL A N 1
ATOM 6835 C CA . VAL A 1 870 ? 5.564 -9.196 16.795 1.00 95.88 870 VAL A CA 1
ATOM 6836 C C . VAL A 1 870 ? 5.808 -10.091 18.012 1.00 95.88 870 VAL A C 1
ATOM 6838 O O . VAL A 1 870 ? 5.011 -10.068 18.947 1.00 95.88 870 VAL A O 1
ATOM 6841 N N . SER A 1 871 ? 6.934 -10.811 18.052 1.00 96.81 871 SER A N 1
ATOM 6842 C CA . SER A 1 871 ? 7.316 -11.640 19.201 1.00 96.81 871 SER A CA 1
ATOM 6843 C C . SER A 1 871 ? 7.477 -10.820 20.480 1.00 96.81 871 SER A C 1
ATOM 6845 O O . SER A 1 871 ? 6.951 -11.207 21.520 1.00 96.81 871 SER A O 1
ATOM 6847 N N . ALA A 1 872 ? 8.154 -9.668 20.413 1.00 97.50 872 ALA A N 1
ATOM 6848 C CA . ALA A 1 872 ? 8.310 -8.783 21.564 1.00 97.50 872 ALA A CA 1
ATOM 6849 C C . ALA A 1 872 ? 6.958 -8.257 22.070 1.00 97.50 872 ALA A C 1
ATOM 6851 O O . ALA A 1 872 ? 6.709 -8.262 23.274 1.00 97.50 872 ALA A O 1
ATOM 6852 N N . LYS A 1 873 ? 6.057 -7.847 21.167 1.00 97.31 873 LYS A N 1
ATOM 6853 C CA . LYS A 1 873 ? 4.724 -7.365 21.550 1.00 97.31 873 LYS A CA 1
ATOM 6854 C C . LYS A 1 873 ? 3.864 -8.468 22.162 1.00 97.31 873 LYS A C 1
ATOM 6856 O O . LYS A 1 873 ? 3.272 -8.227 23.207 1.00 97.31 873 LYS A O 1
ATOM 6861 N N . TYR A 1 874 ? 3.873 -9.686 21.619 1.00 97.44 874 TYR A N 1
ATOM 6862 C CA . TYR A 1 874 ? 3.211 -10.824 22.269 1.00 97.44 874 TYR A CA 1
ATOM 6863 C C . TYR A 1 874 ? 3.782 -11.135 23.659 1.00 97.44 874 TYR A C 1
ATOM 6865 O O . TYR A 1 874 ? 3.015 -11.415 24.577 1.00 97.44 874 TYR A O 1
ATOM 6873 N N . ALA A 1 875 ? 5.104 -11.050 23.843 1.00 97.44 875 ALA A N 1
ATOM 6874 C CA . ALA A 1 875 ? 5.725 -11.246 25.153 1.00 97.44 875 ALA A CA 1
ATOM 6875 C C . ALA A 1 875 ? 5.269 -10.181 26.171 1.00 97.44 875 ALA A C 1
ATOM 6877 O O . ALA A 1 875 ? 4.963 -10.512 27.316 1.00 97.44 875 ALA A O 1
ATOM 6878 N N . ILE A 1 876 ? 5.146 -8.921 25.742 1.00 97.19 876 ILE A N 1
ATOM 6879 C CA . ILE A 1 876 ? 4.620 -7.819 26.564 1.00 97.19 876 ILE A CA 1
ATOM 6880 C C . ILE A 1 876 ? 3.129 -8.017 26.890 1.00 97.19 876 ILE A C 1
ATOM 6882 O O . ILE A 1 876 ? 2.709 -7.774 28.019 1.00 97.19 876 ILE A O 1
ATOM 6886 N N . GLU A 1 877 ? 2.317 -8.501 25.946 1.00 97.75 877 GLU A N 1
ATOM 6887 C CA . GLU A 1 877 ? 0.919 -8.852 26.233 1.00 97.75 877 GLU A CA 1
ATOM 6888 C C . GLU A 1 877 ? 0.805 -9.999 27.246 1.00 97.75 877 GLU A C 1
ATOM 6890 O O . GLU A 1 877 ? -0.097 -9.994 28.085 1.00 97.75 877 GLU A O 1
ATOM 6895 N N . GLY A 1 878 ? 1.729 -10.963 27.197 1.00 97.19 878 GLY A N 1
ATOM 6896 C CA . GLY A 1 878 ? 1.865 -12.004 28.214 1.00 97.19 878 GLY A CA 1
ATOM 6897 C C . GLY A 1 878 ? 2.156 -11.421 29.598 1.00 97.19 878 GLY A C 1
ATOM 6898 O O . GLY A 1 878 ? 1.461 -11.760 30.553 1.00 97.19 878 GLY A O 1
ATOM 6899 N N . LEU A 1 879 ? 3.105 -10.480 29.697 1.00 95.25 879 LEU A N 1
ATOM 6900 C CA . LEU A 1 879 ? 3.407 -9.771 30.949 1.00 95.25 879 LEU A CA 1
ATOM 6901 C C . LEU A 1 879 ? 2.183 -9.053 31.525 1.00 95.25 879 LEU A C 1
ATOM 6903 O O . LEU A 1 879 ? 1.939 -9.143 32.726 1.00 95.25 879 LEU A O 1
ATOM 6907 N N . ALA A 1 880 ? 1.401 -8.369 30.686 1.00 95.50 880 ALA A N 1
ATOM 6908 C CA . ALA A 1 880 ? 0.188 -7.679 31.125 1.00 95.50 880 ALA A CA 1
ATOM 6909 C C . ALA A 1 880 ? -0.823 -8.644 31.765 1.00 95.50 880 ALA A C 1
ATOM 6911 O O . ALA A 1 880 ? -1.417 -8.330 32.794 1.00 95.50 880 ALA A O 1
ATOM 6912 N N . ARG A 1 881 ? -0.989 -9.838 31.180 1.00 95.56 881 ARG A N 1
ATOM 6913 C CA . ARG A 1 881 ? -1.886 -10.883 31.701 1.00 95.56 881 ARG A CA 1
ATOM 6914 C C . ARG A 1 881 ? -1.389 -11.458 33.020 1.00 95.56 881 ARG A C 1
ATOM 6916 O O . ARG A 1 881 ? -2.186 -11.579 33.943 1.00 95.56 881 ARG A O 1
ATOM 6923 N N . SER A 1 882 ? -0.093 -11.742 33.133 1.00 94.25 882 SER A N 1
ATOM 6924 C CA . SER A 1 882 ? 0.497 -12.199 34.396 1.00 94.25 882 SER A CA 1
ATOM 6925 C C . SER A 1 882 ? 0.379 -11.145 35.501 1.00 94.25 882 SER A C 1
ATOM 6927 O O . SER A 1 882 ? 0.086 -11.486 36.643 1.00 94.25 882 SER A O 1
ATOM 6929 N N . ALA A 1 883 ? 0.552 -9.861 35.172 1.00 93.00 883 ALA A N 1
ATOM 6930 C CA . ALA A 1 883 ? 0.392 -8.770 36.132 1.00 93.00 883 ALA A CA 1
ATOM 6931 C C . ALA A 1 883 ? -1.060 -8.615 36.607 1.00 93.00 883 ALA A C 1
ATOM 6933 O O . ALA A 1 883 ? -1.288 -8.466 37.803 1.00 93.00 883 ALA A O 1
ATOM 6934 N N . ALA A 1 884 ? -2.040 -8.699 35.700 1.00 92.56 884 ALA A N 1
ATOM 6935 C CA . ALA A 1 884 ? -3.455 -8.671 36.070 1.00 92.56 884 ALA A CA 1
ATOM 6936 C C . ALA A 1 884 ? -3.848 -9.865 36.957 1.00 92.56 884 ALA A C 1
ATOM 6938 O O . ALA A 1 884 ? -4.686 -9.729 37.846 1.00 92.56 884 ALA A O 1
ATOM 6939 N N . ASP A 1 885 ? -3.233 -11.033 36.752 1.00 92.06 885 ASP A N 1
ATOM 6940 C CA . ASP A 1 885 ? -3.472 -12.178 37.624 1.00 92.06 885 ASP A CA 1
ATOM 6941 C C . ASP A 1 885 ? -2.855 -11.989 39.021 1.00 92.06 885 ASP A C 1
ATOM 6943 O O . ASP A 1 885 ? -3.540 -12.204 40.019 1.00 92.06 885 ASP A O 1
ATOM 6947 N N . GLY A 1 886 ? -1.604 -11.523 39.095 1.00 92.25 886 GLY A N 1
ATOM 6948 C CA . GLY A 1 886 ? -0.880 -11.333 40.358 1.00 92.25 886 GLY A CA 1
ATOM 6949 C C . GLY A 1 886 ? -1.331 -10.134 41.202 1.00 92.25 886 GLY A C 1
ATOM 6950 O O . GLY A 1 886 ? -1.183 -10.165 42.420 1.00 92.25 886 GLY A O 1
ATOM 6951 N N . TYR A 1 887 ? -1.909 -9.096 40.588 1.00 92.38 887 TYR A N 1
ATOM 6952 C CA . TYR A 1 887 ? -2.337 -7.864 41.261 1.00 92.38 887 TYR A CA 1
ATOM 6953 C C . TYR A 1 887 ? -3.830 -7.606 40.998 1.00 92.38 887 TYR A C 1
ATOM 6955 O O . TYR A 1 887 ? -4.221 -6.943 40.039 1.00 92.38 887 TYR A O 1
ATOM 6963 N N . LYS A 1 888 ? -4.702 -8.148 41.856 1.00 89.00 888 LYS A N 1
ATOM 6964 C CA . LYS A 1 888 ? -6.162 -8.169 41.626 1.00 89.00 888 LYS A CA 1
ATOM 6965 C C . LYS A 1 888 ? -6.868 -6.817 41.760 1.00 89.00 888 LYS A C 1
ATOM 6967 O O . LYS A 1 888 ? -8.032 -6.726 41.398 1.00 89.00 888 LYS A O 1
ATOM 6972 N N . ASN A 1 889 ? -6.201 -5.788 42.269 1.00 90.88 889 ASN A N 1
ATOM 6973 C CA . ASN A 1 889 ? -6.747 -4.446 42.507 1.00 90.88 889 ASN A CA 1
ATOM 6974 C C . ASN A 1 889 ? -6.291 -3.394 41.476 1.00 90.88 889 ASN A C 1
ATOM 6976 O O . ASN A 1 889 ? -6.759 -2.257 41.532 1.00 90.88 889 ASN A O 1
ATOM 6980 N N . ILE A 1 890 ? -5.425 -3.750 40.520 1.00 92.75 890 ILE A N 1
ATOM 6981 C CA . ILE A 1 890 ? -5.058 -2.859 39.409 1.00 92.75 890 ILE A CA 1
ATOM 6982 C C . ILE A 1 890 ? -5.918 -3.144 38.174 1.00 92.75 890 ILE A C 1
ATOM 6984 O O . ILE A 1 890 ? -6.289 -4.287 37.897 1.00 92.75 890 ILE A O 1
ATOM 6988 N N . GLY A 1 891 ? -6.204 -2.103 37.392 1.00 93.88 891 GLY A N 1
ATOM 6989 C CA . GLY A 1 891 ? -6.703 -2.263 36.025 1.00 93.88 891 GLY A CA 1
ATOM 6990 C C . GLY A 1 891 ? -5.542 -2.487 35.055 1.00 93.88 891 GLY A C 1
ATOM 6991 O O . GLY A 1 891 ? -4.496 -1.854 35.198 1.00 93.88 891 GLY A O 1
ATOM 6992 N N . SER A 1 892 ? -5.700 -3.357 34.056 1.00 96.19 892 SER A N 1
ATOM 6993 C CA . SER A 1 892 ? -4.676 -3.578 33.023 1.00 96.19 892 SER A CA 1
ATOM 6994 C C . SER A 1 892 ? -5.232 -3.365 31.617 1.00 96.19 892 SER A C 1
ATOM 6996 O O . SER A 1 892 ? -6.280 -3.911 31.276 1.00 96.19 892 SER A O 1
ATOM 6998 N N . ILE A 1 893 ? -4.517 -2.600 30.787 1.00 97.44 893 ILE A N 1
ATOM 6999 C CA . ILE A 1 893 ? -4.903 -2.288 29.404 1.00 97.44 893 ILE A CA 1
ATOM 7000 C C . ILE A 1 893 ? -3.767 -2.664 28.450 1.00 97.44 893 ILE A C 1
ATOM 7002 O O . ILE A 1 893 ? -2.626 -2.234 28.615 1.00 97.44 893 ILE A O 1
ATOM 7006 N N . ILE A 1 894 ? -4.095 -3.415 27.402 1.00 98.38 894 ILE A N 1
ATOM 7007 C CA . ILE A 1 894 ? -3.260 -3.604 26.217 1.00 98.38 894 ILE A CA 1
ATOM 7008 C C . ILE A 1 894 ? -3.789 -2.686 25.115 1.00 98.38 894 ILE A C 1
ATOM 7010 O O . ILE A 1 894 ? -4.910 -2.854 24.639 1.00 98.38 894 ILE A O 1
ATOM 7014 N N . VAL A 1 895 ? -2.962 -1.750 24.659 1.00 98.19 895 VAL A N 1
ATOM 7015 C CA . VAL A 1 895 ? -3.297 -0.831 23.563 1.00 98.19 895 VAL A CA 1
ATOM 7016 C C . VAL A 1 895 ? -2.666 -1.354 22.273 1.00 98.19 895 VAL A C 1
ATOM 7018 O O . VAL A 1 895 ? -1.450 -1.509 22.205 1.00 98.19 895 VAL A O 1
ATOM 7021 N N . ARG A 1 896 ? -3.456 -1.634 21.234 1.00 97.12 896 ARG A N 1
ATOM 7022 C CA . ARG A 1 896 ? -3.003 -2.145 19.926 1.00 97.12 896 ARG A CA 1
ATOM 7023 C C . ARG A 1 896 ? -3.216 -1.100 18.827 1.00 97.12 896 ARG A C 1
ATOM 7025 O O . ARG A 1 896 ? -4.094 -1.274 17.984 1.00 97.12 896 ARG A O 1
ATOM 7032 N N . PRO A 1 897 ? -2.430 -0.010 18.807 1.00 94.56 897 PRO A N 1
ATOM 7033 C CA . PRO A 1 897 ? -2.591 1.010 17.782 1.00 94.56 897 PRO A CA 1
ATOM 7034 C C . PRO A 1 897 ? -2.265 0.457 16.380 1.00 94.56 897 PRO A C 1
ATOM 7036 O O . PRO A 1 897 ? -1.413 -0.439 16.256 1.00 94.56 897 PRO A O 1
ATOM 7039 N N . PRO A 1 898 ? -2.901 0.995 15.320 1.00 90.94 898 PRO A N 1
ATOM 7040 C CA . PRO A 1 898 ? -2.465 0.787 13.940 1.00 90.94 898 PRO A CA 1
ATOM 7041 C C . PRO A 1 898 ? -1.153 1.555 13.671 1.00 90.94 898 PRO A C 1
ATOM 7043 O O . PRO A 1 898 ? -0.491 2.025 14.598 1.00 90.94 898 PRO A O 1
ATOM 7046 N N . GLY A 1 899 ? -0.744 1.686 12.404 1.00 88.81 899 GLY A N 1
ATOM 7047 C CA . GLY A 1 899 ? 0.374 2.566 12.046 1.00 88.81 899 GLY A CA 1
ATOM 7048 C C . GLY A 1 899 ? 0.107 4.003 12.513 1.00 88.81 899 GLY A C 1
ATOM 7049 O O . GLY A 1 899 ? -0.977 4.532 12.273 1.00 88.81 899 GLY A O 1
ATOM 7050 N N . LEU A 1 900 ? 1.074 4.623 13.194 1.00 89.88 900 LEU A N 1
ATOM 7051 C CA . LEU A 1 900 ? 0.943 5.976 13.751 1.00 89.88 900 LEU A CA 1
ATOM 7052 C C . LEU A 1 900 ? 1.881 6.945 13.054 1.00 89.88 900 LEU A C 1
ATOM 7054 O O . LEU A 1 900 ? 3.049 6.616 12.840 1.00 89.88 900 LEU A O 1
ATOM 7058 N N . LEU A 1 901 ? 1.387 8.146 12.755 1.00 88.06 901 LEU A N 1
ATOM 7059 C CA . LEU A 1 901 ? 2.153 9.198 12.099 1.00 88.06 901 LEU A CA 1
ATOM 7060 C C . LEU A 1 901 ? 3.199 9.753 13.078 1.00 88.06 901 LEU A C 1
ATOM 7062 O O . LEU A 1 901 ? 2.979 10.712 13.808 1.00 88.06 901 LEU A O 1
ATOM 7066 N N . THR A 1 902 ? 4.328 9.058 13.143 1.00 88.25 902 THR A N 1
ATOM 7067 C CA . THR A 1 902 ? 5.436 9.260 14.080 1.00 88.25 902 THR A CA 1
ATOM 7068 C C . THR A 1 902 ? 6.744 9.004 13.345 1.00 88.25 902 THR A C 1
ATOM 7070 O O . THR A 1 902 ? 6.740 8.359 12.296 1.00 88.25 902 THR A O 1
ATOM 7073 N N . ASP A 1 903 ? 7.874 9.409 13.930 1.00 85.50 903 ASP A N 1
ATOM 7074 C CA . ASP A 1 903 ? 9.205 9.173 13.349 1.00 85.50 903 ASP A CA 1
ATOM 7075 C C . ASP A 1 903 ? 9.441 7.721 12.908 1.00 85.50 903 ASP A C 1
ATOM 7077 O O . ASP A 1 903 ? 10.146 7.491 11.935 1.00 85.50 903 ASP A O 1
ATOM 7081 N N . LEU A 1 904 ? 8.841 6.743 13.595 1.00 82.38 904 LEU A N 1
ATOM 7082 C CA . LEU A 1 904 ? 9.025 5.317 13.322 1.00 82.38 904 LEU A CA 1
ATOM 7083 C C . LEU A 1 904 ? 8.346 4.844 12.024 1.00 82.38 904 LEU A C 1
ATOM 7085 O O . LEU A 1 904 ? 8.825 3.896 11.416 1.00 82.38 904 LEU A O 1
ATOM 7089 N N . PHE A 1 905 ? 7.277 5.514 11.585 1.00 77.81 905 PHE A N 1
ATOM 7090 C CA . PHE A 1 905 ? 6.515 5.193 10.366 1.00 77.81 905 PHE A CA 1
ATOM 7091 C C . PHE A 1 905 ? 6.539 6.335 9.334 1.00 77.81 905 PHE A C 1
ATOM 7093 O O . PHE A 1 905 ? 5.746 6.358 8.392 1.00 77.81 905 PHE A O 1
ATOM 7100 N N . ASN A 1 906 ? 7.445 7.303 9.488 1.00 76.94 906 ASN A N 1
ATOM 7101 C CA . ASN A 1 906 ? 7.535 8.473 8.615 1.00 76.94 906 ASN A CA 1
ATOM 7102 C C . ASN A 1 906 ? 8.356 8.200 7.334 1.00 76.94 906 ASN A C 1
ATOM 7104 O O . ASN A 1 906 ? 9.300 8.918 6.998 1.00 76.94 906 ASN A O 1
ATOM 7108 N N . THR A 1 907 ? 8.020 7.123 6.617 1.00 73.25 907 THR A N 1
ATOM 7109 C CA . THR A 1 907 ? 8.475 6.888 5.236 1.00 73.25 907 THR A CA 1
ATOM 7110 C C . THR A 1 907 ? 7.374 7.302 4.245 1.00 73.25 907 THR A C 1
ATOM 7112 O O . THR A 1 907 ? 6.194 7.269 4.608 1.00 73.25 907 THR A O 1
ATOM 7115 N N . PRO A 1 908 ? 7.697 7.655 2.980 1.00 66.06 908 PRO A N 1
ATOM 7116 C CA . PRO A 1 908 ? 6.691 8.073 1.990 1.00 66.06 908 PRO A CA 1
ATOM 7117 C C . PRO A 1 908 ? 5.546 7.074 1.767 1.00 66.06 908 PRO A C 1
ATOM 7119 O O . PRO A 1 908 ? 4.434 7.449 1.394 1.00 66.06 908 PRO A O 1
ATOM 7122 N N . ILE A 1 909 ? 5.820 5.783 1.975 1.00 66.44 909 ILE A N 1
ATOM 7123 C CA . ILE A 1 909 ? 4.851 4.703 1.773 1.00 66.44 909 ILE A CA 1
ATOM 7124 C C . ILE A 1 909 ? 4.034 4.471 3.045 1.00 66.44 909 ILE A C 1
ATOM 7126 O O . ILE A 1 909 ? 2.810 4.379 2.976 1.00 66.44 909 ILE A O 1
ATOM 7130 N N . GLU A 1 910 ? 4.689 4.367 4.201 1.00 70.88 910 GLU A N 1
ATOM 7131 C CA . GLU A 1 910 ? 4.029 3.941 5.439 1.00 70.88 910 GLU A CA 1
ATOM 7132 C C . GLU A 1 910 ? 3.156 5.039 6.048 1.00 70.88 910 GLU A C 1
ATOM 7134 O O . GLU A 1 910 ? 2.081 4.744 6.573 1.00 70.88 910 GLU A O 1
ATOM 7139 N N . ARG A 1 911 ? 3.555 6.310 5.916 1.00 74.00 911 ARG A N 1
ATOM 7140 C CA . ARG A 1 911 ? 2.853 7.424 6.561 1.00 74.00 911 ARG A CA 1
ATOM 7141 C C . ARG A 1 911 ? 1.430 7.661 6.044 1.00 74.00 911 ARG A C 1
ATOM 7143 O O . ARG A 1 911 ? 0.630 8.271 6.739 1.00 74.00 911 ARG A O 1
ATOM 7150 N N . ARG A 1 912 ? 1.101 7.206 4.827 1.00 70.38 912 ARG A N 1
ATOM 7151 C CA . ARG A 1 912 ? -0.193 7.504 4.178 1.00 70.38 912 ARG A CA 1
ATOM 7152 C C . ARG A 1 912 ? -1.389 6.872 4.882 1.00 70.38 912 ARG A C 1
ATOM 7154 O O . ARG A 1 912 ? -2.474 7.432 4.846 1.00 70.38 912 ARG A O 1
ATOM 7161 N N . ASN A 1 913 ? -1.184 5.708 5.493 1.00 71.12 913 ASN A N 1
ATOM 7162 C CA . ASN A 1 913 ? -2.231 4.975 6.209 1.00 71.12 913 ASN A CA 1
ATOM 7163 C C . ASN A 1 913 ? -2.103 5.141 7.728 1.00 71.12 913 ASN A C 1
ATOM 7165 O O . ASN A 1 913 ? -2.736 4.405 8.484 1.00 71.12 913 ASN A O 1
ATOM 7169 N N . ALA A 1 914 ? -1.227 6.043 8.173 1.00 83.25 914 ALA A N 1
ATOM 7170 C CA . ALA A 1 914 ? -0.940 6.228 9.576 1.00 83.25 914 ALA A CA 1
ATOM 7171 C C . ALA A 1 914 ? -1.923 7.232 10.193 1.00 83.25 914 ALA A C 1
ATOM 7173 O O . ALA A 1 914 ? -2.191 8.279 9.606 1.00 83.25 914 ALA A O 1
ATOM 7174 N N . ILE A 1 915 ? -2.455 6.927 11.376 1.00 88.94 915 ILE A N 1
ATOM 7175 C CA . ILE A 1 915 ? -3.348 7.843 12.103 1.00 88.94 915 ILE A CA 1
ATOM 7176 C C . ILE A 1 915 ? -2.552 8.750 13.045 1.00 88.94 915 ILE A C 1
ATOM 7178 O O . ILE A 1 915 ? -1.402 8.458 13.388 1.00 88.94 915 ILE A O 1
ATOM 7182 N N . SER A 1 916 ? -3.172 9.839 13.504 1.00 90.56 916 SER A N 1
ATOM 7183 C CA . SER A 1 916 ? -2.553 10.715 14.501 1.00 90.56 916 SER A CA 1
ATOM 7184 C C . SER A 1 916 ? -2.334 9.973 15.831 1.00 90.56 916 SER A C 1
ATOM 7186 O O . SER A 1 916 ? -3.269 9.334 16.327 1.00 90.56 916 SER A O 1
ATOM 7188 N N . PRO A 1 917 ? -1.146 10.081 16.461 1.00 93.31 917 PRO A N 1
ATOM 7189 C CA . PRO A 1 917 ? -0.924 9.556 17.809 1.00 93.31 917 PRO A CA 1
ATOM 7190 C C . PRO A 1 917 ? -1.835 10.211 18.862 1.00 93.31 917 PRO A C 1
ATOM 7192 O O . PRO A 1 917 ? -2.131 9.577 19.874 1.00 93.31 917 PRO A O 1
ATOM 7195 N N . VAL A 1 918 ? -2.327 11.433 18.615 1.00 93.19 918 VAL A N 1
ATOM 7196 C CA . VAL A 1 918 ? -3.254 12.143 19.514 1.00 93.19 918 VAL A CA 1
ATOM 7197 C C . VAL A 1 918 ? -4.597 11.417 19.620 1.00 93.19 918 VAL A C 1
ATOM 7199 O O . VAL A 1 918 ? -5.146 11.333 20.712 1.00 93.19 918 VAL A O 1
ATOM 7202 N N . ASN A 1 919 ? -5.094 10.794 18.543 1.00 92.94 919 ASN A N 1
ATOM 7203 C CA . ASN A 1 919 ? -6.348 10.025 18.592 1.00 92.94 919 ASN A CA 1
ATOM 7204 C C . ASN A 1 919 ? -6.251 8.850 19.578 1.00 92.94 919 ASN A C 1
ATOM 7206 O O . ASN A 1 919 ? -7.167 8.598 20.359 1.00 92.94 919 ASN A O 1
ATOM 7210 N N . VAL A 1 920 ? -5.115 8.145 19.558 1.00 95.38 920 VAL A N 1
ATOM 7211 C CA . VAL A 1 920 ? -4.848 7.029 20.475 1.00 95.38 920 VAL A CA 1
ATOM 7212 C C . VAL A 1 920 ? -4.711 7.534 21.908 1.00 95.38 920 VAL A C 1
ATOM 7214 O O . VAL A 1 920 ? -5.284 6.943 22.822 1.00 95.38 920 VAL A O 1
ATOM 7217 N N . ALA A 1 921 ? -3.979 8.633 22.104 1.00 96.25 921 ALA A N 1
ATOM 7218 C CA . ALA A 1 921 ? -3.771 9.233 23.416 1.00 96.25 921 ALA A CA 1
ATOM 7219 C C . ALA A 1 921 ? -5.080 9.736 24.051 1.00 96.25 921 ALA A C 1
ATOM 7221 O O . ALA A 1 921 ? -5.340 9.421 25.211 1.00 96.25 921 ALA A O 1
ATOM 7222 N N . ALA A 1 922 ? -5.929 10.432 23.288 1.00 94.12 922 ALA A N 1
ATOM 7223 C CA . ALA A 1 922 ? -7.235 10.917 23.735 1.00 94.12 922 ALA A CA 1
ATOM 7224 C C . ALA A 1 922 ? -8.147 9.764 24.173 1.00 94.12 922 ALA A C 1
ATOM 7226 O O . ALA A 1 922 ? -8.655 9.770 25.292 1.00 94.12 922 ALA A O 1
ATOM 7227 N N . LYS A 1 923 ? -8.274 8.716 23.345 1.00 95.12 923 LYS A N 1
ATOM 7228 C CA . LYS A 1 923 ? -9.075 7.528 23.684 1.00 95.12 923 LYS A CA 1
ATOM 7229 C C . LYS A 1 923 ? -8.550 6.793 24.914 1.00 95.12 923 LYS A C 1
ATOM 7231 O O . LYS A 1 923 ? -9.339 6.305 25.722 1.00 95.12 923 LYS A O 1
ATOM 7236 N N . LEU A 1 924 ? -7.228 6.707 25.072 1.00 96.75 924 LEU A N 1
ATOM 7237 C CA . LEU A 1 924 ? -6.625 6.132 26.271 1.00 96.75 924 LEU A CA 1
ATOM 7238 C C . LEU A 1 924 ? -6.945 6.973 27.514 1.00 96.75 924 LEU A C 1
ATOM 7240 O O . LEU A 1 924 ? -7.343 6.408 28.527 1.00 96.75 924 LEU A O 1
ATOM 7244 N N . ALA A 1 925 ? -6.815 8.299 27.442 1.00 95.00 925 ALA A N 1
ATOM 7245 C CA . ALA A 1 925 ? -7.127 9.187 28.560 1.00 95.00 925 ALA A CA 1
ATOM 7246 C C . ALA A 1 925 ? -8.611 9.111 28.962 1.00 95.00 925 ALA A C 1
ATOM 7248 O O . ALA A 1 925 ? -8.901 8.909 30.139 1.00 95.00 925 ALA A O 1
ATOM 7249 N N . GLU A 1 926 ? -9.537 9.152 27.994 1.00 92.88 926 GLU A N 1
ATOM 7250 C CA . GLU A 1 926 ? -10.973 8.923 28.227 1.00 92.88 926 GLU A CA 1
ATOM 7251 C C . GLU A 1 926 ? -11.216 7.603 28.968 1.00 92.88 926 GLU A C 1
ATOM 7253 O O . GLU A 1 926 ? -11.968 7.551 29.945 1.00 92.88 926 GLU A O 1
ATOM 7258 N N . ARG A 1 927 ? -10.547 6.525 28.536 1.00 93.81 927 ARG A N 1
ATOM 7259 C CA . ARG A 1 927 ? -10.691 5.218 29.176 1.00 93.81 927 ARG A CA 1
ATOM 7260 C C . ARG A 1 927 ? -10.161 5.220 30.607 1.00 93.81 927 ARG A C 1
ATOM 7262 O O . ARG A 1 927 ? -10.797 4.616 31.470 1.00 93.81 927 ARG A O 1
ATOM 7269 N N . LEU A 1 928 ? -9.036 5.880 30.873 1.00 94.12 928 LEU A N 1
ATOM 7270 C CA . LEU A 1 928 ? -8.427 5.937 32.205 1.00 94.12 928 LEU A CA 1
ATOM 7271 C C . LEU A 1 928 ? -9.280 6.709 33.228 1.00 94.12 928 LEU A C 1
ATOM 7273 O O . LEU A 1 928 ? -9.180 6.406 34.419 1.00 94.12 928 LEU A O 1
ATOM 7277 N N . CYS A 1 929 ? -10.149 7.624 32.774 1.00 88.38 929 CYS A N 1
ATOM 7278 C CA . CYS A 1 929 ? -11.151 8.310 33.603 1.00 88.38 929 CYS A CA 1
ATOM 7279 C C . CYS A 1 929 ? -12.331 7.408 34.024 1.00 88.38 929 CYS A C 1
ATOM 7281 O O . CYS A 1 929 ? -13.044 7.730 34.972 1.00 88.38 929 CYS A O 1
ATOM 7283 N N . GLY A 1 930 ? -12.572 6.300 33.316 1.00 84.81 930 GLY A N 1
ATOM 7284 C CA . GLY A 1 930 ? -13.700 5.400 33.566 1.00 84.81 930 GLY A CA 1
ATOM 7285 C C . GLY A 1 930 ? -13.462 4.362 34.671 1.00 84.81 930 GLY A C 1
ATOM 7286 O O . GLY A 1 930 ? -12.350 4.176 35.167 1.00 84.81 930 GLY A O 1
ATOM 7287 N N . ALA A 1 931 ? -14.515 3.610 35.009 1.00 79.38 931 ALA A N 1
ATOM 7288 C CA . ALA A 1 931 ? -14.445 2.511 35.976 1.00 79.38 931 ALA A CA 1
ATOM 7289 C C . ALA A 1 931 ? -13.449 1.417 35.543 1.00 79.38 931 ALA A C 1
ATOM 7291 O O . ALA A 1 931 ? -13.284 1.140 34.352 1.00 79.38 931 ALA A O 1
ATOM 7292 N N . LYS A 1 932 ? -12.778 0.788 36.512 1.00 83.06 932 LYS A N 1
ATOM 7293 C CA . LYS A 1 932 ? -11.814 -0.305 36.297 1.00 83.06 932 LYS A CA 1
ATOM 7294 C C . LYS A 1 932 ? -12.520 -1.657 36.314 1.00 83.06 932 LYS A C 1
ATOM 7296 O O . LYS A 1 932 ? -13.511 -1.809 37.018 1.00 83.06 932 LYS A O 1
ATOM 7301 N N . ASN A 1 933 ? -11.935 -2.640 35.631 1.00 79.44 933 ASN A N 1
ATOM 7302 C CA . ASN A 1 933 ? -12.226 -4.062 35.829 1.00 79.44 933 ASN A CA 1
ATOM 7303 C C . ASN A 1 933 ? -10.992 -4.741 36.450 1.00 79.44 933 ASN A C 1
ATOM 7305 O O . ASN A 1 933 ? -10.121 -5.214 35.712 1.00 79.44 933 ASN A O 1
ATOM 7309 N N . PRO A 1 934 ? -10.855 -4.730 37.789 1.00 79.69 934 PRO A N 1
ATOM 7310 C CA . PRO A 1 934 ? -9.667 -5.246 38.455 1.00 79.69 934 PRO A CA 1
ATOM 7311 C C . PRO A 1 934 ? -9.449 -6.737 38.171 1.00 79.69 934 PRO A C 1
ATOM 7313 O O . PRO A 1 934 ? -10.400 -7.507 38.029 1.00 79.69 934 PRO A O 1
ATOM 7316 N N . GLY A 1 935 ? -8.188 -7.148 38.040 1.00 74.12 935 GLY A N 1
ATOM 7317 C CA . GLY A 1 935 ? -7.824 -8.542 37.766 1.00 74.12 935 GLY A CA 1
ATOM 7318 C C . GLY A 1 935 ? -8.080 -9.027 36.329 1.00 74.12 935 GLY A C 1
ATOM 7319 O O . GLY A 1 935 ? -7.808 -10.187 36.022 1.00 74.12 935 GLY A O 1
ATOM 7320 N N . CYS A 1 936 ? -8.575 -8.158 35.440 1.00 84.38 936 CYS A N 1
ATOM 7321 C CA . CYS A 1 936 ? -8.787 -8.439 34.020 1.00 84.38 936 CYS A CA 1
ATOM 7322 C C . CYS A 1 936 ? -7.868 -7.588 33.132 1.00 84.38 936 CYS A C 1
ATOM 7324 O O . CYS A 1 936 ? -7.409 -6.513 33.521 1.00 84.38 936 CYS A O 1
ATOM 7326 N N . VAL A 1 937 ? -7.621 -8.068 31.908 1.00 93.31 937 VAL A N 1
ATOM 7327 C CA . VAL A 1 937 ? -6.911 -7.305 30.874 1.00 93.31 937 VAL A CA 1
ATOM 7328 C C . VAL A 1 937 ? -7.889 -6.851 29.805 1.00 93.31 937 VAL A C 1
ATOM 7330 O O . VAL A 1 937 ? -8.494 -7.674 29.117 1.00 93.31 937 VAL A O 1
ATOM 7333 N N . GLU A 1 938 ? -7.985 -5.543 29.628 1.00 95.38 938 GLU A N 1
ATOM 7334 C CA . GLU A 1 938 ? -8.748 -4.920 28.555 1.00 95.38 938 GLU A CA 1
ATOM 7335 C C . GLU A 1 938 ? -7.873 -4.749 27.312 1.00 95.38 938 GLU A C 1
ATOM 7337 O O . GLU A 1 938 ? -6.683 -4.452 27.411 1.00 95.38 938 GLU A O 1
ATOM 7342 N N . ILE A 1 939 ? -8.453 -4.941 26.128 1.00 96.12 939 ILE A N 1
ATOM 7343 C CA . ILE A 1 939 ? -7.767 -4.721 24.852 1.00 96.12 939 ILE A CA 1
ATOM 7344 C C . ILE A 1 939 ? -8.424 -3.530 24.162 1.00 96.12 939 ILE A C 1
ATOM 7346 O O . ILE A 1 939 ? -9.622 -3.553 23.899 1.00 96.12 939 ILE A O 1
ATOM 7350 N N . MET A 1 940 ? -7.626 -2.515 23.846 1.00 96.25 940 MET A N 1
ATOM 7351 C CA . MET A 1 940 ? -8.031 -1.369 23.037 1.00 96.25 940 MET A CA 1
ATOM 7352 C C . MET A 1 940 ? -7.414 -1.491 21.646 1.00 96.25 940 MET A C 1
ATOM 7354 O O . MET A 1 940 ? -6.200 -1.358 21.501 1.00 96.25 940 MET A O 1
ATOM 7358 N N . ASP A 1 941 ? -8.228 -1.739 20.625 1.00 92.50 941 ASP A N 1
ATOM 7359 C CA . ASP A 1 941 ? -7.797 -1.859 19.224 1.00 92.50 941 ASP A CA 1
ATOM 7360 C C . ASP A 1 941 ? -8.614 -0.992 18.246 1.00 92.50 941 ASP A C 1
ATOM 7362 O O . ASP A 1 941 ? -8.374 -1.028 17.039 1.00 92.50 941 ASP A O 1
ATOM 7366 N N . ASN A 1 942 ? -9.519 -0.151 18.761 1.00 87.06 942 ASN A N 1
ATOM 7367 C CA . ASN A 1 942 ? -10.292 0.816 17.984 1.00 87.06 942 ASN A CA 1
ATOM 7368 C C . ASN A 1 942 ? -10.016 2.253 18.457 1.00 87.06 942 ASN A C 1
ATOM 7370 O O . ASN A 1 942 ? -10.219 2.579 19.626 1.00 87.06 942 ASN A O 1
ATOM 7374 N N . PHE A 1 943 ? -9.576 3.104 17.527 1.00 85.69 943 PHE A N 1
ATOM 7375 C CA . PHE A 1 943 ? -9.221 4.513 17.759 1.00 85.69 943 PHE A CA 1
ATOM 7376 C C . PHE A 1 943 ? -9.862 5.448 16.721 1.00 85.69 943 PHE A C 1
ATOM 7378 O O . PHE A 1 943 ? -9.325 6.526 16.447 1.00 85.69 943 PHE A O 1
ATOM 7385 N N . SER A 1 944 ? -10.949 4.974 16.100 1.00 63.66 944 SER A N 1
ATOM 7386 C CA . SER A 1 944 ? -11.725 5.689 15.080 1.00 63.66 944 SER A CA 1
ATOM 7387 C C . SER A 1 944 ? -12.538 6.827 15.679 1.00 63.66 944 SER A C 1
ATOM 7389 O O . SER A 1 944 ? -13.076 6.629 16.796 1.00 63.66 944 SER A O 1
#

Organism: NCBI:txid218296